Protein AF-0000000079958005 (afdb_homodimer)

Sequence (1456 aa):
MAKEQVVQSNMDVDYVISYSFAKTDKATAIAKFEKLVEALASVGLQTEVRNGGAGSVLLFLRVASDEHLFGEVYRSRVRDWIHGVRAAAPPKETREALEAEPLYEAERLRIIYQLITNPVSEGGAGITPKEGDWEEVAALFALHDKEYNKDWIKKWSTSYFLTAEDLDDLRNRFGEKIAFYFAFTQSYAMFLVFPAAFGLFSWFFLGHCSPIYGIVSAVWCTVFTEWWKHQEVDLGVRWGVRNVSRIETKRKDFKHEKTITDPVTGEEVGFFPASKRLQRQLWQIPFALAAATMLGALIATCFGIEVFISEVYDGPFKFFLVFLPTGILTVFMPILTGILTNFATRLTKYENYETHGAYETAITQKIFVLNFITSYLGIFLTAFVYVPFGQIIVPYLDIFSLTVRPFAEDEKQLHTHEAGFAINPDRLRKQVIYFTVTAQIVNLGMELIVPYLKRRGMAKYKKMQTERAAKNGGTPPSPAINDPPEDAAFLQRVREEAELGEYDVTSDLREMVLQFGYLSLFSVVWPPTAVSFLINDWFELRADAIKICVEMQRPTPWRADTIGPWLDSLSFLTWLGSLTTSALVYLFSNDGLGPNGHPSSIRAWALLLVVLVSEHAFFLLRFGIRTAISKLDSPGLQKERRERFLVRKQYFDENLSALKSVPRMAEAGGDITLAELEEDARRQSLGQSSAETKFWGRQKGWRETVAVGRGLIERAEVEHSPERKKELMAKEQVVQSNMDVDYVISYSFAKTDKATAIAKFEKLVEALASVGLQTEVRNGGAGSVLLFLRVASDEHLFGEVYRSRVRDWIHGVRAAAPPKETREALEAEPLYEAERLRIIYQLITNPVSEGGAGITPKEGDWEEVAALFALHDKEYNKDWIKKWSTSYFLTAEDLDDLRNRFGEKIAFYFAFTQSYAMFLVFPAAFGLFSWFFLGHCSPIYGIVSAVWCTVFTEWWKHQEVDLGVRWGVRNVSRIETKRKDFKHEKTITDPVTGEEVGFFPASKRLQRQLWQIPFALAAATMLGALIATCFGIEVFISEVYDGPFKFFLVFLPTGILTVFMPILTGILTNFATRLTKYENYETHGAYETAITQKIFVLNFITSYLGIFLTAFVYVPFGQIIVPYLDIFSLTVRPFAEDEKQLHTHEAGFAINPDRLRKQVIYFTVTAQIVNLGMELIVPYLKRRGMAKYKKMQTERAAKNGGTPPSPAINDPPEDAAFLQRVREEAELGEYDVTSDLREMVLQFGYLSLFSVVWPPTAVSFLINDWFELRADAIKICVEMQRPTPWRADTIGPWLDSLSFLTWLGSLTTSALVYLFSNDGLGPNGHPSSIRAWALLLVVLVSEHAFFLLRFGIRTAISKLDSPGLQKERRERFLVRKQYFDENLSALKSVPRMAEAGGDITLAELEEDARRQSLGQSSAETKFWGRQKGWRETVAVGRGLIERAEVEHSPERKKEL

InterPro domains:
  IPR007632 Anoctamin [PTHR12308] (105-659)
  IPR049452 Anoctamin, transmembrane domain [PF04547] (171-643)
  IPR049456 Anoctamin, alpha-beta plait domain, fungal-type [PF20877] (12-137)

Structure (mmCIF, N/CA/C/O backbone):
data_AF-0000000079958005-model_v1
#
loop_
_entity.id
_entity.type
_entity.pdbx_description
1 polymer 'DUF590-domain-containing protein'
#
loop_
_atom_site.group_PDB
_atom_site.id
_atom_site.type_symbol
_atom_site.label_atom_id
_atom_site.label_alt_id
_atom_site.label_comp_id
_atom_site.label_asym_id
_atom_site.label_entity_id
_atom_site.label_seq_id
_atom_site.pdbx_PDB_ins_code
_atom_site.Cartn_x
_atom_site.Cartn_y
_atom_site.Cartn_z
_atom_site.occupancy
_atom_site.B_iso_or_equiv
_atom_site.auth_seq_id
_atom_site.auth_comp_id
_atom_site.auth_asym_id
_atom_site.auth_atom_id
_atom_site.pdbx_PDB_model_num
ATOM 1 N N . MET A 1 1 ? 13.883 58.969 1.274 1 35.03 1 MET A N 1
ATOM 2 C CA . MET A 1 1 ? 14.133 57.75 0.5 1 35.03 1 MET A CA 1
ATOM 3 C C . MET A 1 1 ? 15.102 56.812 1.236 1 35.03 1 MET A C 1
ATOM 5 O O . MET A 1 1 ? 14.891 55.625 1.286 1 35.03 1 MET A O 1
ATOM 9 N N . ALA A 1 2 ? 16.156 57.406 1.731 1 47 2 ALA A N 1
ATOM 10 C CA . ALA A 1 2 ? 17.156 56.688 2.496 1 47 2 ALA A CA 1
ATOM 11 C C . ALA A 1 2 ? 16.594 56.188 3.826 1 47 2 ALA A C 1
ATOM 13 O O . ALA A 1 2 ? 16.922 55.094 4.277 1 47 2 ALA A O 1
ATOM 14 N N . LYS A 1 3 ? 15.898 57.031 4.438 1 45.91 3 LYS A N 1
ATOM 15 C CA . LYS A 1 3 ? 15.273 56.625 5.695 1 45.91 3 LYS A CA 1
ATOM 16 C C . LYS A 1 3 ? 14.281 55.469 5.48 1 45.91 3 LYS A C 1
ATOM 18 O O . LYS A 1 3 ? 14.195 54.562 6.301 1 45.91 3 LYS A O 1
ATOM 23 N N . GLU A 1 4 ? 13.453 55.625 4.484 1 50.38 4 GLU A N 1
ATOM 24 C CA . GLU A 1 4 ? 12.492 54.594 4.125 1 50.38 4 GLU A CA 1
ATOM 25 C C . GLU A 1 4 ? 13.195 53.281 3.723 1 50.38 4 GLU A C 1
ATOM 27 O O . GLU A 1 4 ? 12.695 52.188 3.998 1 50.38 4 GLU A O 1
ATOM 32 N N . GLN A 1 5 ? 14.336 53.438 3.096 1 53.03 5 GLN A N 1
ATOM 33 C CA . GLN A 1 5 ? 15.117 52.25 2.693 1 53.03 5 GLN A CA 1
ATOM 34 C C . GLN A 1 5 ? 15.688 51.531 3.908 1 53.03 5 GLN A C 1
ATOM 36 O O . GLN A 1 5 ? 15.781 50.312 3.916 1 53.03 5 GLN A O 1
ATOM 41 N N . VAL A 1 6 ? 16.062 52.312 4.848 1 52.59 6 VAL A N 1
ATOM 42 C CA . VAL A 1 6 ? 16.625 51.719 6.062 1 52.59 6 VAL A CA 1
ATOM 43 C C . VAL A 1 6 ? 15.555 50.938 6.801 1 52.59 6 VAL A C 1
ATOM 45 O O . VAL A 1 6 ? 15.836 49.875 7.352 1 52.59 6 VAL A O 1
ATOM 48 N N . VAL A 1 7 ? 14.352 51.469 6.762 1 55.53 7 VAL A N 1
ATOM 49 C CA . VAL A 1 7 ? 13.242 50.812 7.422 1 55.53 7 VAL A CA 1
ATOM 50 C C . VAL A 1 7 ? 12.938 49.5 6.699 1 55.53 7 VAL A C 1
ATOM 52 O O . VAL A 1 7 ? 12.523 48.5 7.328 1 55.53 7 VAL A O 1
ATOM 55 N N . GLN A 1 8 ? 13.438 49.406 5.469 1 66.81 8 GLN A N 1
ATOM 56 C CA . GLN A 1 8 ? 13.062 48.25 4.684 1 66.81 8 GLN A CA 1
ATOM 57 C C . GLN A 1 8 ? 14.141 47.188 4.742 1 66.81 8 GLN A C 1
ATOM 59 O O . GLN A 1 8 ? 13.867 46 4.531 1 66.81 8 GLN A O 1
ATOM 64 N N . SER A 1 9 ? 15.25 47.5 5.234 1 80.31 9 SER A N 1
ATOM 65 C CA . SER A 1 9 ? 16.344 46.531 5.266 1 80.31 9 SER A CA 1
ATOM 66 C C . SER A 1 9 ? 16.375 45.781 6.586 1 80.31 9 SER A C 1
ATOM 68 O O . SER A 1 9 ? 15.945 46.281 7.617 1 80.31 9 SER A O 1
ATOM 70 N N . ASN A 1 10 ? 16.641 44.5 6.688 1 89 10 ASN A N 1
ATOM 71 C CA . ASN A 1 10 ? 16.719 43.656 7.875 1 89 10 ASN A CA 1
ATOM 72 C C . ASN A 1 10 ? 18.078 43.75 8.555 1 89 10 ASN A C 1
ATOM 74 O O . ASN A 1 10 ? 18.422 42.906 9.391 1 89 10 ASN A O 1
ATOM 78 N N . MET A 1 11 ? 18.891 44.844 8.305 1 88.19 11 MET A N 1
ATOM 79 C CA . MET A 1 11 ? 20.172 45.125 8.93 1 88.19 11 MET A CA 1
ATOM 80 C C . MET A 1 11 ? 21.031 43.875 8.992 1 88.19 11 MET A C 1
ATOM 82 O O . MET A 1 11 ? 21.75 43.625 9.969 1 88.19 11 MET A O 1
ATOM 86 N N . ASP A 1 12 ? 20.812 42.844 8.109 1 88.56 12 ASP A N 1
ATOM 87 C CA . ASP A 1 12 ? 21.562 41.594 7.996 1 88.56 12 ASP A CA 1
ATOM 88 C C . ASP A 1 12 ? 21.312 40.688 9.211 1 88.56 12 ASP A C 1
ATOM 90 O O . ASP A 1 12 ? 22.219 39.969 9.633 1 88.56 12 ASP A O 1
ATOM 94 N N . VAL A 1 13 ? 20.141 40.906 9.805 1 94.06 13 VAL A N 1
ATOM 95 C CA . VAL A 1 13 ? 19.75 40.062 10.922 1 94.06 13 VAL A CA 1
ATOM 96 C C . VAL A 1 13 ? 19.188 38.719 10.383 1 94.06 13 VAL A C 1
ATOM 98 O O . VAL A 1 13 ? 18.359 38.719 9.477 1 94.06 13 VAL A O 1
ATOM 101 N N . ASP A 1 14 ? 19.703 37.625 10.938 1 94.06 14 ASP A N 1
ATOM 102 C CA . ASP A 1 14 ? 19.203 36.344 10.508 1 94.06 14 ASP A CA 1
ATOM 103 C C . ASP A 1 14 ? 18.031 35.875 11.359 1 94.06 14 ASP A C 1
ATOM 105 O O . ASP A 1 14 ? 16.984 35.469 10.836 1 94.06 14 ASP A O 1
ATOM 109 N N . TYR A 1 15 ? 18.234 35.906 12.625 1 96.75 15 TYR A N 1
ATOM 110 C CA . TYR A 1 15 ? 17.188 35.531 13.555 1 96.75 15 TYR A CA 1
ATOM 111 C C . TYR A 1 15 ? 17.109 36.469 14.734 1 96.75 15 TYR A C 1
ATOM 113 O O . TYR A 1 15 ? 18.078 37.188 15.023 1 96.75 15 TYR A O 1
ATOM 121 N N . VAL A 1 16 ? 15.984 36.531 15.367 1 97.12 16 VAL A N 1
ATOM 122 C CA . VAL A 1 16 ? 15.758 37.312 16.578 1 97.12 16 VAL A CA 1
ATOM 123 C C . VAL A 1 16 ? 15.18 36.438 17.672 1 97.12 16 VAL A C 1
ATOM 125 O O . VAL A 1 16 ? 14.312 35.594 17.406 1 97.12 16 VAL A O 1
ATOM 128 N N . ILE A 1 17 ? 15.719 36.531 18.828 1 97 17 ILE A N 1
ATOM 129 C CA . ILE A 1 17 ? 15.195 35.812 20 1 97 17 ILE A CA 1
ATOM 130 C C . ILE A 1 17 ? 14.547 36.812 20.953 1 97 17 ILE A C 1
ATOM 132 O O . ILE A 1 17 ? 15.148 37.844 21.312 1 97 17 ILE A O 1
ATOM 136 N N . SER A 1 18 ? 13.336 36.625 21.312 1 95.38 18 SER A N 1
ATOM 137 C CA . SER A 1 18 ? 12.672 37.375 22.359 1 95.38 18 SER A CA 1
ATOM 138 C C . SER A 1 18 ? 12.828 36.656 23.719 1 95.38 18 SER A C 1
ATOM 140 O O . SER A 1 18 ? 12.273 35.594 23.922 1 95.38 18 SER A O 1
ATOM 142 N N . TYR A 1 19 ? 13.656 37.188 24.531 1 95.69 19 TYR A N 1
ATOM 143 C CA . TYR A 1 19 ? 13.914 36.656 25.875 1 95.69 19 TYR A CA 1
ATOM 144 C C . TYR A 1 19 ? 13.055 37.375 26.906 1 95.69 19 TYR A C 1
ATOM 146 O O . TYR A 1 19 ? 13.258 38.531 27.203 1 95.69 19 TYR A O 1
ATOM 154 N N . SER A 1 20 ? 12.055 36.688 27.438 1 92.62 20 SER A N 1
ATOM 155 C CA . SER A 1 20 ? 11.125 37.25 28.406 1 92.62 20 SER A CA 1
ATOM 156 C C . SER A 1 20 ? 11.43 36.75 29.812 1 92.62 20 SER A C 1
ATOM 158 O O . SER A 1 20 ? 11.586 35.562 30.047 1 92.62 20 SER A O 1
ATOM 160 N N . PHE A 1 21 ? 11.516 37.625 30.797 1 90.19 21 PHE A N 1
ATOM 161 C CA . PHE A 1 21 ? 11.836 37.281 32.188 1 90.19 21 PHE A CA 1
ATOM 162 C C . PHE A 1 21 ? 10.797 37.875 33.125 1 90.19 21 PHE A C 1
ATOM 164 O O . PHE A 1 21 ? 11.125 38.219 34.281 1 90.19 21 PHE A O 1
ATOM 171 N N . ALA A 1 22 ? 9.609 38 32.688 1 80.5 22 ALA A N 1
ATOM 172 C CA . ALA A 1 22 ? 8.539 38.562 33.5 1 80.5 22 ALA A CA 1
ATOM 173 C C . ALA A 1 22 ? 8.242 37.688 34.719 1 80.5 22 ALA A C 1
ATOM 175 O O . ALA A 1 22 ? 7.832 38.156 35.75 1 80.5 22 ALA A O 1
ATOM 176 N N . LYS A 1 23 ? 8.406 36.375 34.562 1 81.88 23 LYS A N 1
ATOM 177 C CA . LYS A 1 23 ? 8.039 35.438 35.625 1 81.88 23 LYS A CA 1
ATOM 178 C C . LYS A 1 23 ? 9.273 34.875 36.344 1 81.88 23 LYS A C 1
ATOM 180 O O . LYS A 1 23 ? 9.164 33.969 37.156 1 81.88 23 LYS A O 1
ATOM 185 N N . THR A 1 24 ? 10.406 35.406 36 1 86.88 24 THR A N 1
ATOM 186 C CA . THR A 1 24 ? 11.656 34.875 36.531 1 86.88 24 THR A CA 1
ATOM 187 C C . THR A 1 24 ? 12.375 35.969 37.344 1 86.88 24 THR A C 1
ATOM 189 O O . THR A 1 24 ? 12.312 37.156 37 1 86.88 24 THR A O 1
ATOM 192 N N . ASP A 1 25 ? 13.031 35.531 38.406 1 88.06 25 ASP A N 1
ATOM 193 C CA . ASP A 1 25 ? 13.844 36.469 39.219 1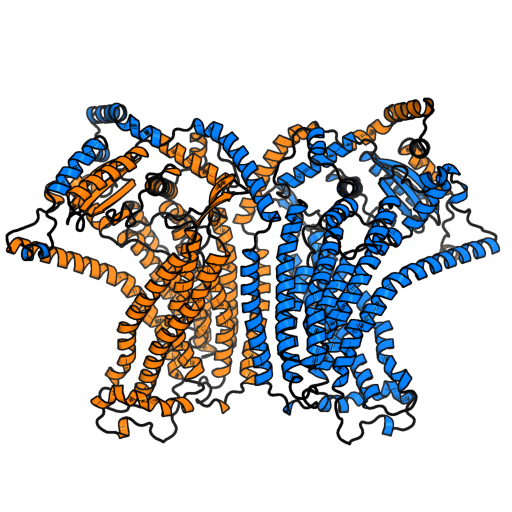 88.06 25 ASP A CA 1
ATOM 194 C C . ASP A 1 25 ? 14.977 37.062 38.375 1 88.06 25 ASP A C 1
ATOM 196 O O . ASP A 1 25 ? 15.531 36.375 37.5 1 88.06 25 ASP A O 1
ATOM 200 N N . LYS A 1 26 ? 15.258 38.312 38.656 1 88.69 26 LYS A N 1
ATOM 201 C CA . LYS A 1 26 ? 16.234 39.062 37.844 1 88.69 26 LYS A CA 1
ATOM 202 C C . LYS A 1 26 ? 17.594 38.375 37.875 1 88.69 26 LYS A C 1
ATOM 204 O O . LYS A 1 26 ? 18.25 38.281 36.812 1 88.69 26 LYS A O 1
ATOM 209 N N . ALA A 1 27 ? 17.953 37.875 38.969 1 90.31 27 ALA A N 1
ATOM 210 C CA . ALA A 1 27 ? 19.266 37.25 39.062 1 90.31 27 ALA A CA 1
ATOM 211 C C . ALA A 1 27 ? 19.312 35.969 38.219 1 90.31 27 ALA A C 1
ATOM 213 O O . ALA A 1 27 ? 20.297 35.719 37.5 1 90.31 27 ALA A O 1
ATOM 214 N N . THR A 1 28 ? 18.312 35.219 38.375 1 92.56 28 THR A N 1
ATOM 215 C CA . THR A 1 28 ? 18.25 34 37.562 1 92.56 28 THR A CA 1
ATOM 216 C C . THR A 1 28 ? 18.141 34.312 36.094 1 92.56 28 THR A C 1
ATOM 218 O O . THR A 1 28 ? 18.734 33.625 35.25 1 92.56 28 THR A O 1
ATOM 221 N N . ALA A 1 29 ? 17.344 35.312 35.75 1 93.56 29 ALA A N 1
ATOM 222 C CA . ALA A 1 29 ? 17.188 35.75 34.344 1 93.56 29 ALA A CA 1
ATOM 223 C C . ALA A 1 29 ? 18.531 36.156 33.75 1 93.56 29 ALA A C 1
ATOM 225 O O . ALA A 1 29 ? 18.812 35.875 32.594 1 93.56 29 ALA A O 1
ATOM 226 N N . ILE A 1 30 ? 19.359 36.844 34.562 1 93.75 30 ILE A N 1
ATOM 227 C CA . ILE A 1 30 ? 20.656 37.344 34.094 1 93.75 30 ILE A CA 1
ATOM 228 C C . ILE A 1 30 ? 21.594 36.156 33.875 1 93.75 30 ILE A C 1
ATOM 230 O O . ILE A 1 30 ? 22.312 36.094 32.844 1 93.75 30 ILE A O 1
ATOM 234 N N . ALA A 1 31 ? 21.547 35.25 34.75 1 93.62 31 ALA A N 1
ATOM 235 C CA . ALA A 1 31 ? 22.406 34.094 34.625 1 93.62 31 ALA A CA 1
ATOM 236 C C . ALA A 1 31 ? 22.047 33.25 33.375 1 93.62 31 ALA A C 1
ATOM 238 O O . ALA A 1 31 ? 22.922 32.812 32.656 1 93.62 31 ALA A O 1
ATOM 239 N N . LYS A 1 32 ? 20.812 33.031 33.188 1 93.75 32 LYS A N 1
ATOM 240 C CA . LYS A 1 32 ? 20.344 32.281 32.031 1 93.75 32 LYS A CA 1
ATOM 241 C C . LYS A 1 32 ? 20.609 33.031 30.734 1 93.75 32 LYS A C 1
ATOM 243 O O . LYS A 1 32 ? 20.891 32.406 29.703 1 93.75 32 LYS A O 1
ATOM 248 N N . PHE A 1 33 ? 20.484 34.312 30.797 1 95.31 33 PHE A N 1
ATOM 249 C CA . PHE A 1 33 ? 20.766 35.125 29.625 1 95.31 33 PHE A CA 1
ATOM 250 C C . PHE A 1 33 ? 22.234 35.031 29.234 1 95.31 33 PHE A C 1
ATOM 252 O O . PHE A 1 33 ? 22.562 34.938 28.047 1 95.31 33 PHE A O 1
ATOM 259 N N . GLU A 1 34 ? 23.062 35.062 30.203 1 94.19 34 GLU A N 1
ATOM 260 C CA . GLU A 1 34 ? 24.5 34.906 29.953 1 94.19 34 GLU A CA 1
ATOM 261 C C . GLU A 1 34 ? 24.797 33.562 29.312 1 94.19 34 GLU A C 1
ATOM 263 O O . GLU A 1 34 ? 25.578 33.469 28.359 1 94.19 34 GLU A O 1
ATOM 268 N N . LYS A 1 35 ? 24.172 32.594 29.828 1 94.44 35 LYS A N 1
ATOM 269 C CA . LYS A 1 35 ? 24.359 31.25 29.266 1 94.44 35 LYS A CA 1
ATOM 270 C C . LYS A 1 35 ? 23.844 31.188 27.828 1 94.44 35 LYS A C 1
ATOM 272 O O . LYS A 1 35 ? 24.422 30.5 26.984 1 94.44 35 LYS A O 1
ATOM 277 N N . LEU A 1 36 ? 22.734 31.844 27.562 1 95.56 36 LEU A N 1
ATOM 278 C CA . LEU A 1 36 ? 22.141 31.891 26.234 1 95.56 36 LEU A CA 1
ATOM 279 C C . LEU A 1 36 ? 23.094 32.531 25.219 1 95.56 36 LEU A C 1
ATOM 281 O O . LEU A 1 36 ? 23.344 31.953 24.156 1 95.56 36 LEU A O 1
ATOM 285 N N . VAL A 1 37 ? 23.656 33.625 25.594 1 94.69 37 VAL A N 1
ATOM 286 C CA . VAL A 1 37 ? 24.531 34.344 24.703 1 94.69 37 VAL A CA 1
ATOM 287 C C . VAL A 1 37 ? 25.844 33.594 24.5 1 94.69 37 VAL A C 1
ATOM 289 O O . VAL A 1 37 ? 26.375 33.531 23.391 1 94.69 37 VAL A O 1
ATOM 292 N N . GLU A 1 38 ? 26.266 32.938 25.5 1 92.12 38 GLU A N 1
ATOM 293 C CA . GLU A 1 38 ? 27.484 32.156 25.406 1 92.12 38 GLU A CA 1
ATOM 294 C C . GLU A 1 38 ? 27.266 30.938 24.484 1 92.12 38 GLU A C 1
ATOM 296 O O . GLU A 1 38 ? 28.141 30.609 23.672 1 92.12 38 GLU A O 1
ATOM 301 N N . ALA A 1 39 ? 26.188 30.297 24.641 1 93.12 39 ALA A N 1
ATOM 302 C CA . ALA A 1 39 ? 25.859 29.141 23.797 1 93.12 39 ALA A CA 1
ATOM 303 C C . ALA A 1 39 ? 25.781 29.531 22.328 1 93.12 39 ALA A C 1
ATOM 305 O O . ALA A 1 39 ? 26.234 28.797 21.453 1 93.12 39 ALA A O 1
ATOM 306 N N . LEU A 1 40 ? 25.219 30.688 22.047 1 94.25 40 LEU A N 1
ATOM 307 C CA . LEU A 1 40 ? 25.078 31.156 20.672 1 94.25 40 LEU A CA 1
ATOM 308 C C . LEU A 1 40 ? 26.422 31.562 20.094 1 94.25 40 LEU A C 1
ATOM 310 O O . LEU A 1 40 ? 26.688 31.328 18.906 1 94.25 40 LEU A O 1
ATOM 314 N N . ALA A 1 41 ? 27.234 32.094 20.891 1 89.81 41 ALA A N 1
ATOM 315 C CA . ALA A 1 41 ? 28.578 32.5 20.453 1 89.81 41 ALA A CA 1
ATOM 316 C C . ALA A 1 41 ? 29.438 31.266 20.141 1 89.81 41 ALA A C 1
ATOM 318 O O . ALA A 1 41 ? 30.266 31.297 19.25 1 89.81 41 ALA A O 1
ATOM 319 N N . SER A 1 42 ? 29.172 30.25 20.828 1 88.44 42 SER A N 1
ATOM 320 C CA . SER A 1 42 ? 29.953 29.031 20.672 1 88.44 42 SER A CA 1
ATOM 321 C C . SER A 1 42 ? 29.719 28.406 19.297 1 88.44 42 SER A C 1
ATOM 323 O O . SER A 1 42 ? 30.578 27.672 18.797 1 88.44 42 SER A O 1
ATOM 325 N N . VAL A 1 43 ? 28.641 28.719 18.703 1 89.56 43 VAL A N 1
ATOM 326 C CA . VAL A 1 43 ? 28.328 28.141 17.406 1 89.56 43 VAL A CA 1
ATOM 327 C C . VAL A 1 43 ? 28.609 29.156 16.297 1 89.56 43 VAL A C 1
ATOM 329 O O . VAL A 1 43 ? 28.141 28.984 15.172 1 89.56 43 VAL A O 1
ATOM 332 N N . GLY A 1 44 ? 29.219 30.219 16.562 1 87.12 44 GLY A N 1
ATOM 333 C CA . GLY A 1 44 ? 29.688 31.156 15.562 1 87.12 44 GLY A CA 1
ATOM 334 C C . GLY A 1 44 ? 28.656 32.219 15.203 1 87.12 44 GLY A C 1
ATOM 335 O O . GLY A 1 44 ? 28.641 32.719 14.07 1 87.12 44 GLY A O 1
ATOM 336 N N . LEU A 1 45 ? 27.797 32.562 16.125 1 91.94 45 LEU A N 1
ATOM 337 C CA . LEU A 1 45 ? 26.797 33.594 15.859 1 91.94 45 LEU A CA 1
ATOM 338 C C . LEU A 1 45 ? 27.141 34.875 16.609 1 91.94 45 LEU A C 1
ATOM 340 O O . LEU A 1 45 ? 27.562 34.844 17.766 1 91.94 45 LEU A O 1
ATOM 344 N N . GLN A 1 46 ? 27.031 35.906 15.867 1 90.88 46 GLN A N 1
ATOM 345 C CA . GLN A 1 46 ? 27.172 37.219 16.469 1 90.88 46 GLN A CA 1
ATOM 346 C C . GLN A 1 46 ? 25.844 37.688 17.078 1 90.88 46 GLN A C 1
ATOM 348 O O . GLN A 1 46 ? 24.781 37.469 16.484 1 90.88 46 GLN A O 1
ATOM 353 N N . THR A 1 47 ? 25.969 38.312 18.25 1 93.75 47 THR A N 1
ATOM 354 C CA . THR A 1 47 ? 24.734 38.688 18.953 1 93.75 47 THR A CA 1
ATOM 355 C C . THR A 1 47 ? 24.75 40.156 19.312 1 93.75 47 THR A C 1
ATOM 357 O O . THR A 1 47 ? 25.812 40.75 19.484 1 93.75 47 THR A O 1
ATOM 360 N N . GLU A 1 48 ? 23.594 40.75 19.266 1 93.75 48 GLU A N 1
ATOM 361 C CA . GLU A 1 48 ? 23.328 42.125 19.75 1 93.75 48 GLU A CA 1
ATOM 362 C C . GLU A 1 48 ? 22 42.188 20.5 1 93.75 48 GLU A C 1
ATOM 364 O O . GLU A 1 48 ? 21.016 41.562 20.094 1 93.75 48 GLU A O 1
ATOM 369 N N . VAL A 1 49 ? 22.062 42.875 21.656 1 94.94 49 VAL A N 1
ATOM 370 C CA . VAL A 1 49 ? 20.859 42.875 22.5 1 94.94 49 VAL A CA 1
ATOM 371 C C . VAL A 1 49 ? 20.281 44.281 22.531 1 94.94 49 VAL A C 1
ATOM 373 O O . VAL A 1 49 ? 21.016 45.281 22.531 1 94.94 49 VAL A O 1
ATOM 376 N N . ARG A 1 50 ? 19 44.406 22.422 1 93.69 50 ARG A N 1
ATOM 377 C CA . ARG A 1 50 ? 18.25 45.656 22.578 1 93.69 50 ARG A CA 1
ATOM 378 C C . ARG A 1 50 ? 17.047 45.469 23.5 1 93.69 50 ARG A C 1
ATOM 380 O O . ARG A 1 50 ? 16.688 44.312 23.828 1 93.69 50 ARG A O 1
ATOM 387 N N . ASN A 1 51 ? 16.516 46.562 23.953 1 90.62 51 ASN A N 1
ATOM 388 C CA . ASN A 1 51 ? 15.352 46.5 24.828 1 90.62 51 ASN A CA 1
ATOM 389 C C . ASN A 1 51 ? 14.086 46.125 24.062 1 90.62 51 ASN A C 1
ATOM 391 O O . ASN A 1 51 ? 13.75 46.719 23.047 1 90.62 51 ASN A O 1
ATOM 395 N N . GLY A 1 52 ? 13.383 45.031 24.516 1 88.69 52 GLY A N 1
ATOM 396 C CA . GLY A 1 52 ? 12.18 44.562 23.859 1 88.69 52 GLY A CA 1
ATOM 397 C C . GLY A 1 52 ? 10.906 45.094 24.484 1 88.69 52 GLY A C 1
ATOM 398 O O . GLY A 1 52 ? 9.82 44.938 23.906 1 88.69 52 GLY A O 1
ATOM 399 N N . GLY A 1 53 ? 10.953 45.688 25.562 1 77.81 53 GLY A N 1
ATOM 400 C CA . GLY A 1 53 ? 9.781 46.188 26.25 1 77.81 53 GLY A CA 1
ATOM 401 C C . GLY A 1 53 ? 9.164 45.188 27.219 1 77.81 53 GLY A C 1
ATOM 402 O O . GLY A 1 53 ? 9.375 44 27.094 1 77.81 53 GLY A O 1
ATOM 403 N N . ALA A 1 54 ? 8.273 45.594 28.125 1 73.44 54 ALA A N 1
ATOM 404 C CA . ALA A 1 54 ? 7.414 44.844 29.031 1 73.44 54 ALA A CA 1
ATOM 405 C C . ALA A 1 54 ? 8.164 43.656 29.656 1 73.44 54 ALA A C 1
ATOM 407 O O . ALA A 1 54 ? 7.688 42.531 29.625 1 73.44 54 ALA A O 1
ATOM 408 N N . GLY A 1 55 ? 9.445 43.844 30.094 1 81.06 55 GLY A N 1
ATOM 409 C CA . GLY A 1 55 ? 10.211 42.781 30.766 1 81.06 55 GLY A CA 1
ATOM 410 C C . GLY A 1 55 ? 10.836 41.781 29.812 1 81.06 55 GLY A C 1
ATOM 411 O O . GLY A 1 55 ? 10.922 40.594 30.125 1 81.06 55 GLY A O 1
ATOM 412 N N . SER A 1 56 ? 11.07 42.219 28.594 1 91.12 56 SER A N 1
ATOM 413 C CA . SER A 1 56 ? 11.719 41.344 27.609 1 91.12 56 SER A CA 1
ATOM 414 C C . SER A 1 56 ? 12.875 42.062 26.922 1 91.12 56 SER A C 1
ATOM 416 O O . SER A 1 56 ? 12.953 43.281 26.938 1 91.12 56 SER A O 1
ATOM 418 N N . VAL A 1 57 ? 13.828 41.281 26.5 1 94.12 57 VAL A N 1
ATOM 419 C CA . VAL A 1 57 ? 14.93 41.781 25.703 1 94.12 57 VAL A CA 1
ATOM 420 C C . VAL A 1 57 ? 14.961 41.062 24.359 1 94.12 57 VAL A C 1
ATOM 422 O O . VAL A 1 57 ? 14.562 39.906 24.266 1 94.12 57 VAL A O 1
ATOM 425 N N . LEU A 1 58 ? 15.32 41.844 23.312 1 95.75 58 LEU A N 1
ATOM 426 C CA . LEU A 1 58 ? 15.461 41.25 21.969 1 95.75 58 LEU A CA 1
ATOM 427 C C . LEU A 1 58 ? 16.922 40.969 21.656 1 95.75 58 LEU A C 1
ATOM 429 O O . LEU A 1 58 ? 17.781 41.875 21.797 1 95.75 58 LEU A O 1
ATOM 433 N N . LEU A 1 59 ? 17.172 39.781 21.391 1 96.5 59 LEU A N 1
ATOM 434 C CA . LEU A 1 59 ? 18.516 39.375 21 1 96.5 59 LEU A CA 1
ATOM 435 C C . LEU A 1 59 ? 18.609 39.125 19.5 1 96.5 59 LEU A C 1
ATOM 437 O O . LEU A 1 59 ? 17.906 38.281 18.953 1 96.5 59 LEU A O 1
ATOM 441 N N . PHE A 1 60 ? 19.406 39.938 18.797 1 96.12 60 PHE A N 1
ATOM 442 C CA . PHE A 1 60 ? 19.609 39.844 17.359 1 96.12 60 PHE A CA 1
ATOM 443 C C . PHE A 1 60 ? 20.781 38.906 17.031 1 96.12 60 PHE A C 1
ATOM 445 O O . PHE A 1 60 ? 21.828 38.969 17.672 1 96.12 60 PHE A O 1
ATOM 452 N N . LEU A 1 61 ? 20.547 38.031 16.016 1 95.81 61 LEU A N 1
ATOM 453 C CA . LEU A 1 61 ? 21.562 37.031 15.664 1 95.81 61 LEU A CA 1
ATOM 454 C C . LEU A 1 61 ? 21.984 37.188 14.203 1 95.81 61 LEU A C 1
ATOM 456 O O . LEU A 1 61 ? 21.141 37.469 13.336 1 95.81 61 LEU A O 1
ATOM 460 N N . ARG A 1 62 ? 23.203 37.094 13.945 1 92.62 62 ARG A N 1
ATOM 461 C CA . ARG A 1 62 ? 23.766 37.062 12.602 1 92.62 62 ARG A CA 1
ATOM 462 C C . ARG A 1 62 ? 24.953 36.094 12.523 1 92.62 62 ARG A C 1
ATOM 464 O O . ARG A 1 62 ? 25.688 35.938 13.5 1 92.62 62 ARG A O 1
ATOM 471 N N . VAL A 1 63 ? 25.078 35.438 11.391 1 90.75 63 VAL A N 1
ATOM 472 C CA . VAL A 1 63 ? 26.203 34.531 11.188 1 90.75 63 VAL A CA 1
ATOM 473 C C . VAL A 1 63 ? 27.5 35.344 11.102 1 90.75 63 VAL A C 1
ATOM 475 O O . VAL A 1 63 ? 27.562 36.344 10.391 1 90.75 63 VAL A O 1
ATOM 478 N N . ALA A 1 64 ? 28.484 34.906 11.797 1 81.31 64 ALA A N 1
ATOM 479 C CA . ALA A 1 64 ? 29.75 35.625 11.914 1 81.31 64 ALA A CA 1
ATOM 480 C C . ALA A 1 64 ? 30.578 35.5 10.633 1 81.31 64 ALA A C 1
ATOM 482 O O . ALA A 1 64 ? 31.203 36.469 10.195 1 81.31 64 ALA A O 1
ATOM 483 N N . SER A 1 65 ? 30.562 34.281 10.086 1 82.56 65 SER A N 1
ATOM 484 C CA . SER A 1 65 ? 31.391 34.031 8.906 1 82.56 65 SER A CA 1
ATOM 485 C C . SER A 1 65 ? 30.625 33.219 7.859 1 82.56 65 SER A C 1
ATOM 487 O O . SER A 1 65 ? 30.156 32.125 8.141 1 82.56 65 SER A O 1
ATOM 489 N N . ASP A 1 66 ? 30.656 33.75 6.715 1 82.25 66 ASP A N 1
ATOM 490 C CA . ASP A 1 66 ? 29.969 33.062 5.621 1 82.25 66 ASP A CA 1
ATOM 491 C C . ASP A 1 66 ? 30.703 31.781 5.246 1 82.25 66 ASP A C 1
ATOM 493 O O . ASP A 1 66 ? 30.078 30.812 4.828 1 82.25 66 ASP A O 1
ATOM 497 N N . GLU A 1 67 ? 31.969 31.828 5.438 1 78.56 67 GLU A N 1
ATOM 498 C CA . GLU A 1 67 ? 32.75 30.641 5.094 1 78.56 67 GLU A CA 1
ATOM 499 C C . GLU A 1 67 ? 32.375 29.453 5.98 1 78.56 67 GLU A C 1
ATOM 501 O O . GLU A 1 67 ? 32.281 28.328 5.5 1 78.56 67 GLU A O 1
ATOM 506 N N . HIS A 1 68 ? 32.219 29.828 7.191 1 81.5 68 HIS A N 1
ATOM 507 C CA . HIS A 1 68 ? 31.844 28.766 8.117 1 81.5 68 HIS A CA 1
ATOM 508 C C . HIS A 1 68 ? 30.422 28.266 7.852 1 81.5 68 HIS A C 1
ATOM 510 O O . HIS A 1 68 ? 30.125 27.078 8.016 1 81.5 68 HIS A O 1
ATOM 516 N N . LEU A 1 69 ? 29.656 29.156 7.43 1 86.62 69 LEU A N 1
ATOM 517 C CA . LEU A 1 69 ? 28.297 28.766 7.082 1 86.62 69 LEU A CA 1
ATOM 518 C C . LEU A 1 69 ? 28.281 27.859 5.855 1 86.62 69 LEU A C 1
ATOM 520 O O . LEU A 1 69 ? 27.531 26.891 5.801 1 86.62 69 LEU A O 1
ATOM 524 N N . PHE A 1 70 ? 29.109 28.141 4.961 1 84.25 70 PHE A N 1
ATOM 525 C CA . PHE A 1 70 ? 29.203 27.328 3.758 1 84.25 70 PHE A CA 1
ATOM 526 C C . PHE A 1 70 ? 29.672 25.922 4.094 1 84.25 70 PHE A C 1
ATOM 528 O O . PHE A 1 70 ? 29.25 24.953 3.465 1 84.25 70 PHE A O 1
ATOM 535 N N . GLY A 1 71 ? 30.516 25.875 5.078 1 81.62 71 GLY A N 1
ATOM 536 C CA . GLY A 1 71 ? 30.938 24.562 5.543 1 81.62 71 GLY A CA 1
ATOM 537 C C . GLY A 1 71 ? 29.797 23.734 6.121 1 81.62 71 GLY A C 1
ATOM 538 O O . GLY A 1 71 ? 29.688 22.531 5.867 1 81.62 71 GLY A O 1
ATOM 539 N N . GLU A 1 72 ? 29.016 24.453 6.844 1 84.5 72 GLU A N 1
ATOM 540 C CA . GLU A 1 72 ? 27.875 23.766 7.434 1 84.5 72 GLU A CA 1
ATOM 541 C C . GLU A 1 72 ? 26.875 23.359 6.367 1 84.5 72 GLU A C 1
ATOM 543 O O . GLU A 1 72 ? 26.219 22.312 6.488 1 84.5 72 GLU A O 1
ATOM 548 N N . VAL A 1 73 ? 26.703 24.125 5.434 1 86.81 73 VAL A N 1
ATOM 549 C CA . VAL A 1 73 ? 25.797 23.812 4.324 1 86.81 73 VAL A CA 1
ATOM 550 C C . VAL A 1 73 ? 26.312 22.594 3.566 1 86.81 73 VAL A C 1
ATOM 552 O O . VAL A 1 73 ? 25.547 21.719 3.197 1 86.81 73 VAL A O 1
ATOM 555 N N . TYR A 1 74 ? 27.578 22.625 3.357 1 82 74 TYR A N 1
ATOM 556 C CA . TYR A 1 74 ? 28.188 21.5 2.658 1 82 74 TYR A CA 1
ATOM 557 C C . TYR A 1 74 ? 28 20.203 3.443 1 82 74 TYR A C 1
ATOM 559 O O . TYR A 1 74 ? 27.672 19.156 2.865 1 82 74 TYR A O 1
ATOM 567 N N . ARG A 1 75 ? 28.141 20.297 4.699 1 80.81 75 ARG A N 1
ATOM 568 C CA . ARG A 1 75 ? 27.953 19.125 5.547 1 80.81 75 ARG A CA 1
ATOM 569 C C . ARG A 1 75 ? 26.516 18.625 5.48 1 80.81 75 ARG A C 1
ATOM 571 O O . ARG A 1 75 ? 26.266 17.422 5.48 1 80.81 75 ARG A O 1
ATOM 578 N N . SER A 1 76 ? 25.672 19.547 5.461 1 82.88 76 SER A N 1
ATOM 579 C CA . SER A 1 76 ? 24.266 19.188 5.387 1 82.88 76 SER A CA 1
ATOM 580 C C . SER A 1 76 ? 23.938 18.531 4.047 1 82.88 76 SER A C 1
ATOM 582 O O . SER A 1 76 ? 23.156 17.578 3.994 1 82.88 76 SER A O 1
ATOM 584 N N . ARG A 1 77 ? 24.5 18.969 3.008 1 82.19 77 ARG A N 1
ATOM 585 C CA . ARG A 1 77 ? 24.25 18.406 1.68 1 82.19 77 ARG A CA 1
ATOM 586 C C . ARG A 1 77 ? 24.859 17.031 1.538 1 82.19 77 ARG A C 1
ATOM 588 O O . ARG A 1 77 ? 24.312 16.156 0.856 1 82.19 77 ARG A O 1
ATOM 595 N N . VAL A 1 78 ? 25.953 16.828 2.158 1 77.56 78 VAL A N 1
ATOM 596 C CA . VAL A 1 78 ? 26.578 15.516 2.15 1 77.56 78 VAL A CA 1
ATOM 597 C C . VAL A 1 78 ? 25.719 14.523 2.938 1 77.56 78 VAL A C 1
ATOM 599 O O . VAL A 1 78 ? 25.578 13.367 2.541 1 77.56 78 VAL A O 1
ATOM 602 N N . ARG A 1 79 ? 25.203 15.062 4.012 1 76.75 79 ARG A N 1
ATOM 603 C CA . ARG A 1 79 ? 24.312 14.227 4.801 1 76.75 79 ARG A CA 1
ATOM 604 C C . ARG A 1 79 ? 23.078 13.828 3.994 1 76.75 79 ARG A C 1
ATOM 606 O O . ARG A 1 79 ? 22.609 12.695 4.09 1 76.75 79 ARG A O 1
ATOM 613 N N . ASP A 1 80 ? 22.562 14.695 3.277 1 80.31 80 ASP A N 1
ATOM 614 C CA . ASP A 1 80 ? 21.406 14.43 2.426 1 80.31 80 ASP A CA 1
ATOM 615 C C . ASP A 1 80 ? 21.734 13.367 1.373 1 80.31 80 ASP A C 1
ATOM 617 O O . ASP A 1 80 ? 20.891 12.523 1.054 1 80.31 80 ASP A O 1
ATOM 621 N N . TRP A 1 81 ? 22.906 13.461 0.873 1 74.81 81 TRP A N 1
ATOM 622 C CA . TRP A 1 81 ? 23.328 12.516 -0.149 1 74.81 81 TRP A CA 1
ATOM 623 C C . TRP A 1 81 ? 23.469 11.109 0.435 1 74.81 81 TRP A C 1
ATOM 625 O O . TRP A 1 81 ? 23.031 10.133 -0.178 1 74.81 81 TRP A O 1
ATOM 635 N N . ILE A 1 82 ? 23.953 11.094 1.59 1 70.12 82 ILE A N 1
ATOM 636 C CA . ILE A 1 82 ? 24.188 9.805 2.232 1 70.12 82 ILE A CA 1
ATOM 637 C C . ILE A 1 82 ? 22.859 9.133 2.555 1 70.12 82 ILE A C 1
ATOM 639 O O . ILE A 1 82 ? 22.734 7.91 2.49 1 70.12 82 ILE A O 1
ATOM 643 N N . HIS A 1 83 ? 21.922 9.961 2.809 1 71.88 83 HIS A N 1
ATOM 644 C CA . HIS A 1 83 ? 20.609 9.406 3.168 1 71.88 83 HIS A CA 1
ATOM 645 C C . HIS A 1 83 ? 19.734 9.234 1.938 1 71.88 83 HIS A C 1
ATOM 647 O O . HIS A 1 83 ? 18.547 8.898 2.059 1 71.88 83 HIS A O 1
ATOM 653 N N . GLY A 1 84 ? 20.188 9.461 0.771 1 69.56 84 GLY A N 1
ATOM 654 C CA . GLY A 1 84 ? 19.5 9.164 -0.475 1 69.56 84 GLY A CA 1
ATOM 655 C C . GLY A 1 84 ? 18.531 10.25 -0.891 1 69.56 84 GLY A C 1
ATOM 656 O O . GLY A 1 84 ? 17.625 10.008 -1.703 1 69.56 84 GLY A O 1
ATOM 657 N N . VAL A 1 85 ? 18.625 11.391 -0.26 1 75.69 85 VAL A N 1
ATOM 658 C CA . VAL A 1 85 ? 17.75 12.5 -0.638 1 75.69 85 VAL A CA 1
ATOM 659 C C . VAL A 1 85 ? 18.266 13.141 -1.928 1 75.69 85 VAL A C 1
ATOM 661 O O . VAL A 1 85 ? 17.469 13.516 -2.795 1 75.69 85 VAL A O 1
ATOM 664 N N . ARG A 1 86 ? 19.656 13.125 -1.959 1 73.62 86 ARG A N 1
ATOM 665 C CA . ARG A 1 86 ? 20.281 13.648 -3.168 1 73.62 86 ARG A CA 1
ATOM 666 C C . ARG A 1 86 ? 20.875 12.516 -4.004 1 73.62 86 ARG A C 1
ATOM 668 O O . ARG A 1 86 ? 21.438 11.57 -3.463 1 73.62 86 ARG A O 1
ATOM 675 N N . ALA A 1 87 ? 20.656 12.602 -5.27 1 67 87 ALA A N 1
ATOM 676 C CA . ALA A 1 87 ? 21.094 11.539 -6.164 1 67 87 ALA A CA 1
ATOM 677 C C . ALA A 1 87 ? 22.609 11.602 -6.383 1 67 87 ALA A C 1
ATOM 679 O O . ALA A 1 87 ? 23.281 10.57 -6.461 1 67 87 ALA A O 1
ATOM 680 N N . ALA A 1 88 ? 23.141 12.875 -6.422 1 66.19 88 ALA A N 1
ATOM 681 C CA . ALA A 1 88 ? 24.547 13.023 -6.75 1 66.19 88 ALA A CA 1
ATOM 682 C C . ALA A 1 88 ? 25.344 13.555 -5.555 1 66.19 88 ALA A C 1
ATOM 684 O O . ALA A 1 88 ? 24.828 14.359 -4.773 1 66.19 88 ALA A O 1
ATOM 685 N N . ALA A 1 89 ? 26.531 12.969 -5.371 1 69.25 89 ALA A N 1
ATOM 686 C CA . ALA A 1 89 ? 27.422 13.484 -4.34 1 69.25 89 ALA A CA 1
ATOM 687 C C . ALA A 1 89 ? 27.859 14.922 -4.652 1 69.25 89 ALA A C 1
ATOM 689 O O . ALA A 1 89 ? 28.156 15.242 -5.805 1 69.25 89 ALA A O 1
ATOM 690 N N . PRO A 1 90 ? 27.734 15.773 -3.676 1 73.31 90 PRO A N 1
ATOM 691 C CA . PRO A 1 90 ? 28.234 17.125 -3.906 1 73.31 90 PRO A CA 1
ATOM 692 C C . PRO A 1 90 ? 29.719 17.156 -4.25 1 73.31 90 PRO A C 1
ATOM 694 O O . PRO A 1 90 ? 30.484 16.297 -3.811 1 73.31 90 PRO A O 1
ATOM 697 N N . PRO A 1 91 ? 30.047 18.094 -5.117 1 71.75 91 PRO A N 1
ATOM 698 C CA . PRO A 1 91 ? 31.469 18.234 -5.418 1 71.75 91 PRO A CA 1
ATOM 699 C C . PRO A 1 91 ? 32.312 18.422 -4.168 1 71.75 91 PRO A C 1
ATOM 701 O O . PRO A 1 91 ? 31.859 18.984 -3.176 1 71.75 91 PRO A O 1
ATOM 704 N N . LYS A 1 92 ? 33.531 17.953 -4.188 1 71 92 LYS A N 1
ATOM 705 C CA . LYS A 1 92 ? 34.438 17.938 -3.033 1 71 92 LYS A CA 1
ATOM 706 C C . LYS A 1 92 ? 34.812 19.359 -2.623 1 71 92 LYS A C 1
ATOM 708 O O . LYS A 1 92 ? 35 19.641 -1.437 1 71 92 LYS A O 1
ATOM 713 N N . GLU A 1 93 ? 34.781 20.203 -3.631 1 70.31 93 GLU A N 1
ATOM 714 C CA . GLU A 1 93 ? 35.094 21.578 -3.309 1 70.31 93 GLU A CA 1
ATOM 715 C C . GLU A 1 93 ? 33.844 22.375 -2.918 1 70.31 93 GLU A C 1
ATOM 717 O O . GLU A 1 93 ? 32.906 22.484 -3.711 1 70.31 93 GLU A O 1
ATOM 722 N N . THR A 1 94 ? 33.875 22.859 -1.697 1 70.5 94 THR A N 1
ATOM 723 C CA . THR A 1 94 ? 32.719 23.531 -1.1 1 70.5 94 THR A CA 1
ATOM 724 C C . THR A 1 94 ? 32.219 24.656 -1.993 1 70.5 94 THR A C 1
ATOM 726 O O . THR A 1 94 ? 31.031 24.781 -2.227 1 70.5 94 THR A O 1
ATOM 729 N N . ARG A 1 95 ? 33.156 25.453 -2.43 1 74.94 95 ARG A N 1
ATOM 730 C CA . ARG A 1 95 ? 32.75 26.609 -3.229 1 74.94 95 ARG A CA 1
ATOM 731 C C . ARG A 1 95 ? 32.125 26.172 -4.555 1 74.94 95 ARG A C 1
ATOM 733 O O . ARG A 1 95 ? 31.172 26.781 -5.02 1 74.94 95 ARG A O 1
ATOM 740 N N . GLU A 1 96 ? 32.656 25.156 -5.055 1 76.06 96 GLU A N 1
ATOM 741 C CA . GLU A 1 96 ? 32.125 24.641 -6.309 1 76.06 96 GLU A CA 1
ATOM 742 C C . GLU A 1 96 ? 30.75 24.031 -6.105 1 76.06 96 GLU A C 1
ATOM 744 O O . GLU A 1 96 ? 29.875 24.156 -6.969 1 76.06 96 GLU A O 1
ATOM 749 N N . ALA A 1 97 ? 30.625 23.5 -4.961 1 74.62 97 ALA A N 1
ATOM 750 C CA . ALA A 1 97 ? 29.328 22.906 -4.641 1 74.62 97 ALA A CA 1
ATOM 751 C C . ALA A 1 97 ? 28.25 23.969 -4.523 1 74.62 97 ALA A C 1
ATOM 753 O O . ALA A 1 97 ? 27.109 23.766 -4.969 1 74.62 97 ALA A O 1
ATOM 754 N N . LEU A 1 98 ? 28.609 25.078 -3.969 1 77.19 98 LEU A N 1
ATOM 755 C CA . LEU A 1 98 ? 27.641 26.156 -3.752 1 77.19 98 LEU A CA 1
ATOM 756 C C . LEU A 1 98 ? 27.391 26.922 -5.047 1 77.19 98 LEU A C 1
ATOM 758 O O . LEU A 1 98 ? 26.328 27.547 -5.203 1 77.19 98 LEU A O 1
ATOM 762 N N . GLU A 1 99 ? 28.406 26.906 -5.879 1 73.94 99 GLU A N 1
ATOM 763 C CA . GLU A 1 99 ? 28.203 27.531 -7.188 1 73.94 99 GLU A CA 1
ATOM 764 C C . GLU A 1 99 ? 27.281 26.672 -8.062 1 73.94 99 GLU A C 1
ATOM 766 O O . GLU A 1 99 ? 26.469 27.203 -8.812 1 73.94 99 GLU A O 1
ATOM 771 N N . ALA A 1 100 ? 27.469 25.422 -7.941 1 72.06 100 ALA A N 1
ATOM 772 C CA . ALA A 1 100 ? 26.656 24.484 -8.734 1 72.06 100 ALA A CA 1
ATOM 773 C C . ALA A 1 100 ? 25.203 24.516 -8.289 1 72.06 100 ALA A C 1
ATOM 775 O O . ALA A 1 100 ? 24.281 24.5 -9.125 1 72.06 100 ALA A O 1
ATOM 776 N N . GLU A 1 101 ? 24.984 24.609 -7.008 1 78.19 101 GLU A N 1
ATOM 777 C CA . GLU A 1 101 ? 23.641 24.75 -6.426 1 78.19 101 GLU A CA 1
ATOM 778 C C . GLU A 1 101 ? 23.594 25.922 -5.453 1 78.19 101 GLU A C 1
ATOM 780 O O . GLU A 1 101 ? 23.984 25.797 -4.293 1 78.19 101 GLU A O 1
ATOM 785 N N . PRO A 1 102 ? 23 26.953 -6.016 1 81.38 102 PRO A N 1
ATOM 786 C CA . PRO A 1 102 ? 23 28.156 -5.184 1 81.38 102 PRO A CA 1
ATOM 787 C C . PRO A 1 102 ? 22.234 27.984 -3.879 1 81.38 102 PRO A C 1
ATOM 789 O O . PRO A 1 102 ? 21.25 27.234 -3.836 1 81.38 102 PRO A O 1
ATOM 792 N N . LEU A 1 103 ? 22.781 28.562 -2.857 1 86.75 103 LEU A N 1
ATOM 793 C CA . LEU A 1 103 ? 22.156 28.547 -1.536 1 86.75 103 LEU A CA 1
ATOM 794 C C . LEU A 1 103 ? 20.922 29.438 -1.504 1 86.75 103 LEU A C 1
ATOM 796 O O . LEU A 1 103 ? 21.031 30.656 -1.704 1 86.75 103 LEU A O 1
ATOM 800 N N . TYR A 1 104 ? 19.828 28.828 -1.315 1 88.88 104 TYR A N 1
ATOM 801 C CA . TYR A 1 104 ? 18.578 29.578 -1.231 1 88.88 104 TYR A CA 1
ATOM 802 C C . TYR A 1 104 ? 18.344 30.094 0.183 1 88.88 104 TYR A C 1
ATOM 804 O O . TYR A 1 104 ? 18.922 29.594 1.142 1 88.88 104 TYR A O 1
ATOM 812 N N . GLU A 1 105 ? 17.531 31.078 0.268 1 91.62 105 GLU A N 1
ATOM 813 C CA . GLU A 1 105 ? 17.281 31.734 1.544 1 91.62 105 GLU A CA 1
ATOM 814 C C . GLU A 1 105 ? 16.656 30.766 2.553 1 91.62 105 GLU A C 1
ATOM 816 O O . GLU A 1 105 ? 17.031 30.781 3.73 1 91.62 105 GLU A O 1
ATOM 821 N N . ALA A 1 106 ? 15.789 29.984 2.068 1 93.31 106 ALA A N 1
ATOM 822 C CA . ALA A 1 106 ? 15.141 29.016 2.955 1 93.31 106 ALA A CA 1
ATOM 823 C C . ALA A 1 106 ? 16.156 28.031 3.531 1 93.31 106 ALA A C 1
ATOM 825 O O . ALA A 1 106 ? 16.094 27.672 4.711 1 93.31 106 ALA A O 1
ATOM 826 N N . GLU A 1 107 ? 17.047 27.562 2.734 1 91.94 107 GLU A N 1
ATOM 827 C CA . GLU A 1 107 ? 18.078 26.641 3.184 1 91.94 107 GLU A CA 1
ATOM 828 C C . GLU A 1 107 ? 19.016 27.297 4.191 1 91.94 107 GLU A C 1
ATOM 830 O O . GLU A 1 107 ? 19.406 26.672 5.18 1 91.94 107 GLU A O 1
ATOM 835 N N . ARG A 1 108 ? 19.344 28.516 3.893 1 92.56 108 ARG A N 1
ATOM 836 C CA . ARG A 1 108 ? 20.203 29.266 4.801 1 92.56 108 ARG A CA 1
ATOM 837 C C . ARG A 1 108 ? 19.547 29.422 6.168 1 92.56 108 ARG A C 1
ATOM 839 O O . ARG A 1 108 ? 20.172 29.125 7.195 1 92.56 108 ARG A O 1
ATOM 846 N N . LEU A 1 109 ? 18.359 29.875 6.188 1 94.38 109 LEU A N 1
ATOM 847 C CA . LEU A 1 109 ? 17.656 30.125 7.438 1 94.38 109 LEU A CA 1
ATOM 848 C C . LEU A 1 109 ? 17.438 28.812 8.188 1 94.38 109 LEU A C 1
ATOM 850 O O . LEU A 1 109 ? 17.484 28.781 9.422 1 94.38 109 LEU A O 1
ATOM 854 N N . ARG A 1 110 ? 17.172 27.781 7.492 1 93.38 110 ARG A N 1
ATOM 855 C CA . ARG A 1 110 ? 16.953 26.484 8.125 1 93.38 110 ARG A CA 1
ATOM 856 C C . ARG A 1 110 ? 18.219 26 8.828 1 93.38 110 ARG A C 1
ATOM 858 O O . ARG A 1 110 ? 18.156 25.516 9.961 1 93.38 110 ARG A O 1
ATOM 865 N N . ILE A 1 111 ? 19.328 26.109 8.188 1 91.56 111 ILE A N 1
ATOM 866 C CA . ILE A 1 111 ? 20.594 25.656 8.75 1 91.56 111 ILE A CA 1
ATOM 867 C C . ILE A 1 111 ? 20.906 26.469 10 1 91.56 111 ILE A C 1
ATOM 869 O O . ILE A 1 111 ? 21.375 25.922 11.008 1 91.56 111 ILE A O 1
ATOM 873 N N . ILE A 1 112 ? 20.688 27.75 9.898 1 93.75 112 ILE A N 1
ATOM 874 C CA . ILE A 1 112 ? 20.969 28.609 11.047 1 93.75 112 ILE A CA 1
ATOM 875 C C . ILE A 1 112 ? 20.031 28.25 12.195 1 93.75 112 ILE A C 1
ATOM 877 O O . ILE A 1 112 ? 20.453 28.203 13.359 1 93.75 112 ILE A O 1
ATOM 881 N N . TYR A 1 113 ? 18.797 28.031 11.875 1 93.81 113 TYR A N 1
ATOM 882 C CA . TYR A 1 113 ? 17.844 27.609 12.898 1 93.81 113 TYR A CA 1
ATOM 883 C C . TYR A 1 113 ? 18.297 26.328 13.57 1 93.81 113 TYR A C 1
ATOM 885 O O . TYR A 1 113 ? 18.203 26.188 14.789 1 93.81 113 TYR A O 1
ATOM 893 N N . GLN A 1 114 ? 18.766 25.406 12.781 1 90 114 GLN A N 1
ATOM 894 C CA . GLN A 1 114 ? 19.234 24.125 13.305 1 90 114 GLN A CA 1
ATOM 895 C C . GLN A 1 114 ? 20.484 24.312 14.164 1 90 114 GLN A C 1
ATOM 897 O O . GLN A 1 114 ? 20.672 23.594 15.148 1 90 114 GLN A O 1
ATOM 902 N N . LEU A 1 115 ? 21.297 25.234 13.789 1 90.5 115 LEU A N 1
ATOM 903 C CA . LEU A 1 115 ? 22.484 25.547 14.578 1 90.5 115 LEU A CA 1
ATOM 904 C C . LEU A 1 115 ? 22.094 26.062 15.961 1 90.5 115 LEU A C 1
ATOM 906 O O . LEU A 1 115 ? 22.781 25.797 16.953 1 90.5 115 LEU A O 1
ATOM 910 N N . ILE A 1 116 ? 21.031 26.734 15.969 1 93.62 116 ILE A N 1
ATOM 911 C CA . ILE A 1 116 ? 20.562 27.328 17.219 1 93.62 116 ILE A CA 1
ATOM 912 C C . ILE A 1 116 ? 19.875 26.266 18.078 1 93.62 116 ILE A C 1
ATOM 914 O O . ILE A 1 116 ? 20.125 26.172 19.281 1 93.62 116 ILE A O 1
ATOM 918 N N . THR A 1 117 ? 19.125 25.359 17.484 1 90.31 117 THR A N 1
ATOM 919 C CA . THR A 1 117 ? 18.203 24.531 18.25 1 90.31 117 THR A CA 1
ATOM 920 C C . THR A 1 117 ? 18.766 23.125 18.406 1 90.31 117 THR A C 1
ATOM 922 O O . THR A 1 117 ? 18.422 22.422 19.375 1 90.31 117 THR A O 1
ATOM 925 N N . ASN A 1 118 ? 19.562 22.609 17.531 1 86.38 118 ASN A N 1
ATOM 926 C CA . ASN A 1 118 ? 20.094 21.25 17.641 1 86.38 118 ASN A CA 1
ATOM 927 C C . ASN A 1 118 ? 20.891 21.062 18.922 1 86.38 118 ASN A C 1
ATOM 929 O O . ASN A 1 118 ? 21.484 22.016 19.438 1 86.38 118 ASN A O 1
ATOM 933 N N . PRO A 1 119 ? 20.922 19.891 19.422 1 83.38 119 PRO A N 1
ATOM 934 C CA . PRO A 1 119 ? 21.688 19.625 20.641 1 83.38 119 PRO A CA 1
ATOM 935 C C . PRO A 1 119 ? 23.188 19.875 20.469 1 83.38 119 PRO A C 1
ATOM 937 O O . PRO A 1 119 ? 23.688 19.859 19.344 1 83.38 119 PRO A O 1
ATOM 940 N N . VAL A 1 120 ? 23.781 20.031 21.531 1 84 120 VAL A N 1
ATOM 941 C CA . VAL A 1 120 ? 25.219 20.344 21.547 1 84 120 VAL A CA 1
ATOM 942 C C . VAL A 1 120 ? 26 19.156 20.984 1 84 120 VAL A C 1
ATOM 944 O O . VAL A 1 120 ? 27.031 19.344 20.328 1 84 120 VAL A O 1
ATOM 947 N N . SER A 1 121 ? 25.422 17.969 21.172 1 74.56 121 SER A N 1
ATOM 948 C CA . SER A 1 121 ? 26.094 16.766 20.703 1 74.56 121 SER A CA 1
ATOM 949 C C . SER A 1 121 ? 26.156 16.719 19.172 1 74.56 121 SER A C 1
ATOM 951 O O . SER A 1 121 ? 27.062 16.109 18.609 1 74.56 121 SER A O 1
ATOM 953 N N . GLU A 1 122 ? 25.312 17.469 18.531 1 75.38 122 GLU A N 1
ATOM 954 C CA . GLU A 1 122 ? 25.266 17.484 17.078 1 75.38 122 GLU A CA 1
ATOM 955 C C . GLU A 1 122 ? 25.875 18.781 16.531 1 75.38 122 GLU A C 1
ATOM 957 O O . GLU A 1 122 ? 25.734 19.062 15.336 1 75.38 122 GLU A O 1
ATOM 962 N N . GLY A 1 123 ? 26.406 19.547 17.391 1 77 123 GLY A N 1
ATOM 963 C CA . GLY A 1 123 ? 27.078 20.75 16.953 1 77 123 GLY A CA 1
ATOM 964 C C . GLY A 1 123 ? 26.219 21.984 17.047 1 77 123 GLY A C 1
ATOM 965 O O . GLY A 1 123 ? 26.578 23.047 16.5 1 77 123 GLY A O 1
ATOM 966 N N . GLY A 1 124 ? 25.109 21.922 17.609 1 87.19 124 GLY A N 1
ATOM 967 C CA . GLY A 1 124 ? 24.25 23.078 17.766 1 87.19 124 GLY A CA 1
ATOM 968 C C . GLY A 1 124 ? 24.359 23.719 19.125 1 87.19 124 GLY A C 1
ATOM 969 O O . GLY A 1 124 ? 25.188 23.312 19.953 1 87.19 124 GLY A O 1
ATOM 970 N N . ALA A 1 125 ? 23.625 24.812 19.328 1 90.88 125 ALA A N 1
ATOM 971 C CA . ALA A 1 125 ? 23.656 25.562 20.594 1 90.88 125 ALA A CA 1
ATOM 972 C C . ALA A 1 125 ? 22.734 24.938 21.625 1 90.88 125 ALA A C 1
ATOM 974 O O . ALA A 1 125 ? 22.844 25.219 22.828 1 90.88 125 ALA A O 1
ATOM 975 N N . GLY A 1 126 ? 21.766 24.094 21.203 1 88.62 126 GLY A N 1
ATOM 976 C CA . GLY A 1 126 ? 20.891 23.375 22.125 1 88.62 126 GLY A CA 1
ATOM 977 C C . GLY A 1 126 ? 19.781 24.25 22.688 1 88.62 126 GLY A C 1
ATOM 978 O O . GLY A 1 126 ? 19.266 23.953 23.781 1 88.62 126 GLY A O 1
ATOM 979 N N . ILE A 1 127 ? 19.453 25.344 22.062 1 92.38 127 ILE A N 1
ATOM 980 C CA . ILE A 1 127 ? 18.422 26.25 22.562 1 92.38 127 ILE A CA 1
ATOM 981 C C . ILE A 1 127 ? 17.047 25.719 22.156 1 92.38 127 ILE A C 1
ATOM 983 O O . ILE A 1 127 ? 16.766 25.547 20.969 1 92.38 127 ILE A O 1
ATOM 987 N N . THR A 1 128 ? 16.234 25.406 23.094 1 87.75 128 THR A N 1
ATOM 988 C CA . THR A 1 128 ? 14.867 24.953 22.844 1 87.75 128 THR A CA 1
ATOM 989 C C . THR A 1 128 ? 13.859 26 23.328 1 87.75 128 THR A C 1
ATOM 991 O O . THR A 1 128 ? 13.555 26.047 24.531 1 87.75 128 THR A O 1
ATOM 994 N N . PRO A 1 129 ? 13.258 26.656 22.438 1 89 129 PRO A N 1
ATOM 995 C CA . PRO A 1 129 ? 12.344 27.719 22.859 1 89 129 PRO A CA 1
ATOM 996 C C . PRO A 1 129 ? 11.172 27.203 23.688 1 89 129 PRO A C 1
ATOM 998 O O . PRO A 1 129 ? 10.555 26.203 23.328 1 89 129 PRO A O 1
ATOM 1001 N N . LYS A 1 130 ? 10.852 27.797 24.812 1 85 130 LYS A N 1
ATOM 1002 C CA . LYS A 1 130 ? 9.695 27.625 25.672 1 85 130 LYS A CA 1
ATOM 1003 C C . LYS A 1 130 ? 9.758 26.281 26.406 1 85 130 LYS A C 1
ATOM 1005 O O . LYS A 1 130 ? 8.758 25.828 26.969 1 85 130 LYS A O 1
ATOM 1010 N N . GLU A 1 131 ? 10.852 25.625 26.188 1 81.88 131 GLU A N 1
ATOM 1011 C CA . GLU A 1 131 ? 10.914 24.297 26.797 1 81.88 131 GLU A CA 1
ATOM 1012 C C . GLU A 1 131 ? 12.164 24.141 27.641 1 81.88 131 GLU A C 1
ATOM 1014 O O . GLU A 1 131 ? 13.25 24.578 27.266 1 81.88 131 GLU A O 1
ATOM 1019 N N . GLY A 1 132 ? 11.953 23.516 28.828 1 79.69 132 GLY A N 1
ATOM 1020 C CA . GLY A 1 132 ? 13.07 23.109 29.656 1 79.69 132 GLY A CA 1
ATOM 1021 C C . GLY A 1 132 ? 13.82 24.281 30.266 1 79.69 132 GLY A C 1
ATOM 1022 O O . GLY A 1 132 ? 13.219 25.141 30.891 1 79.69 132 GLY A O 1
ATOM 1023 N N . ASP A 1 133 ? 15.172 24.266 29.859 1 82.44 133 ASP A N 1
ATOM 1024 C CA . ASP A 1 133 ? 16.078 25.25 30.422 1 82.44 133 ASP A CA 1
ATOM 1025 C C . ASP A 1 133 ? 15.898 26.609 29.766 1 82.44 133 ASP A C 1
ATOM 1027 O O . ASP A 1 133 ? 16.328 27.641 30.297 1 82.44 133 ASP A O 1
ATOM 1031 N N . TRP A 1 134 ? 15.148 26.562 28.688 1 90.94 134 TRP A N 1
ATOM 1032 C CA . TRP A 1 134 ? 15.008 27.812 27.922 1 90.94 134 TRP A CA 1
ATOM 1033 C C . TRP A 1 134 ? 13.547 28.25 27.875 1 90.94 134 TRP A C 1
ATOM 1035 O O . TRP A 1 134 ? 13.047 28.641 26.812 1 90.94 134 TRP A O 1
ATOM 1045 N N . GLU A 1 135 ? 12.852 28.141 28.906 1 89.44 135 GLU A N 1
ATOM 1046 C CA . GLU A 1 135 ? 11.445 28.547 28.984 1 89.44 135 GLU A CA 1
ATOM 1047 C C . GLU A 1 135 ? 11.289 30.047 28.781 1 89.44 135 GLU A C 1
ATOM 1049 O O . GLU A 1 135 ? 10.234 30.516 28.344 1 89.44 135 GLU A O 1
ATOM 1054 N N . GLU A 1 136 ? 12.391 30.812 29.062 1 92.12 136 GLU A N 1
ATOM 1055 C CA . GLU A 1 136 ? 12.344 32.281 28.969 1 92.12 136 GLU A CA 1
ATOM 1056 C C . GLU A 1 136 ? 12.477 32.75 27.531 1 92.12 136 GLU A C 1
ATOM 1058 O O . GLU A 1 136 ? 12.195 33.906 27.219 1 92.12 136 GLU A O 1
ATOM 1063 N N . VAL A 1 137 ? 12.961 31.797 26.703 1 94.62 137 VAL A N 1
ATOM 1064 C CA . VAL A 1 137 ? 12.992 32.125 25.281 1 94.62 137 VAL A CA 1
ATOM 1065 C C . VAL A 1 137 ? 11.578 32.031 24.688 1 94.62 137 VAL A C 1
ATOM 1067 O O . VAL A 1 137 ? 11.125 30.938 24.328 1 94.62 137 VAL A O 1
ATOM 1070 N N . ALA A 1 138 ? 11 33.156 24.578 1 91.38 138 ALA A N 1
ATOM 1071 C CA . ALA A 1 138 ? 9.586 33.219 24.234 1 91.38 138 ALA A CA 1
ATOM 1072 C C . ALA A 1 138 ? 9.367 33 22.75 1 91.38 138 ALA A C 1
ATOM 1074 O O . ALA A 1 138 ? 8.32 32.5 22.328 1 91.38 138 ALA A O 1
ATOM 1075 N N . ALA A 1 139 ? 10.312 33.5 21.922 1 93.06 139 ALA A N 1
ATOM 1076 C CA . ALA A 1 139 ? 10.141 33.375 20.469 1 93.06 139 ALA A CA 1
ATOM 1077 C C . ALA A 1 139 ? 11.484 33.375 19.766 1 93.06 139 ALA A C 1
ATOM 1079 O O . ALA A 1 139 ? 12.453 34 20.219 1 93.06 139 ALA A O 1
ATOM 1080 N N . LEU A 1 140 ? 11.57 32.625 18.812 1 95.5 140 LEU A N 1
ATOM 1081 C CA . LEU A 1 140 ? 12.68 32.562 17.859 1 95.5 140 LEU A CA 1
ATOM 1082 C C . LEU A 1 140 ? 12.164 32.656 16.422 1 95.5 140 LEU A C 1
ATOM 1084 O O . LEU A 1 140 ? 11.492 31.734 15.945 1 95.5 140 LEU A O 1
ATOM 1088 N N . PHE A 1 141 ? 12.406 33.812 15.781 1 95.38 141 PHE A N 1
ATOM 1089 C CA . PHE A 1 141 ? 11.836 34 14.453 1 95.38 141 PHE A CA 1
ATOM 1090 C C . PHE A 1 141 ? 12.773 34.812 13.562 1 95.38 141 PHE A C 1
ATOM 1092 O O . PHE A 1 141 ? 13.633 35.531 14.055 1 95.38 141 PHE A O 1
ATOM 1099 N N . ALA A 1 142 ? 12.641 34.625 12.266 1 95.5 142 ALA A N 1
ATOM 1100 C CA . ALA A 1 142 ? 13.344 35.438 11.273 1 95.5 142 ALA A CA 1
ATOM 1101 C C . ALA A 1 142 ? 12.516 36.656 10.875 1 95.5 142 ALA A C 1
ATOM 1103 O O . ALA A 1 142 ? 11.289 36.625 10.961 1 95.5 142 ALA A O 1
ATOM 1104 N N . LEU A 1 143 ? 13.172 37.656 10.492 1 94.62 143 LEU A N 1
ATOM 1105 C CA . LEU A 1 143 ? 12.484 38.906 10.133 1 94.62 143 LEU A CA 1
ATOM 1106 C C . LEU A 1 143 ? 11.867 38.781 8.75 1 94.62 143 LEU A C 1
ATOM 1108 O O . LEU A 1 143 ? 12.383 38.094 7.879 1 94.62 143 LEU A O 1
ATOM 1112 N N . HIS A 1 144 ? 10.75 39.438 8.586 1 93.25 144 HIS A N 1
ATOM 1113 C CA . HIS A 1 144 ? 10.07 39.5 7.297 1 93.25 144 HIS A CA 1
ATOM 1114 C C . HIS A 1 144 ? 10.875 40.312 6.289 1 93.25 144 HIS A C 1
ATOM 1116 O O . HIS A 1 144 ? 11.484 41.344 6.641 1 93.25 144 HIS A O 1
ATOM 1122 N N . ASP A 1 145 ? 10.93 39.781 5.125 1 90.75 145 ASP A N 1
ATOM 1123 C CA . ASP A 1 145 ? 11.406 40.562 3.994 1 90.75 145 ASP A CA 1
ATOM 1124 C C . ASP A 1 145 ? 10.273 41.406 3.418 1 90.75 145 ASP A C 1
ATOM 1126 O O . ASP A 1 145 ? 9.523 40.969 2.555 1 90.75 145 ASP A O 1
ATOM 1130 N N . LYS A 1 146 ? 10.258 42.594 3.74 1 88.19 146 LYS A N 1
ATOM 1131 C CA . LYS A 1 146 ? 9.125 43.469 3.404 1 88.19 146 LYS A CA 1
ATOM 1132 C C . LYS A 1 146 ? 9.016 43.656 1.896 1 88.19 146 LYS A C 1
ATOM 1134 O O . LYS A 1 146 ? 7.914 43.719 1.351 1 88.19 146 LYS A O 1
ATOM 1139 N N . GLU A 1 147 ? 10.141 43.75 1.271 1 87.25 147 GLU A N 1
ATOM 1140 C CA . GLU A 1 147 ? 10.125 43.938 -0.175 1 87.25 147 GLU A CA 1
ATOM 1141 C C . GLU A 1 147 ? 9.547 42.719 -0.887 1 87.25 147 GLU A C 1
ATOM 1143 O O . GLU A 1 147 ? 8.688 42.844 -1.758 1 87.25 147 GLU A O 1
ATOM 1148 N N . TYR A 1 148 ? 10.023 41.656 -0.46 1 87.06 148 TYR A N 1
ATOM 1149 C CA . TYR A 1 148 ? 9.516 40.438 -1.062 1 87.06 148 TYR A CA 1
ATOM 1150 C C . TYR A 1 148 ? 8.039 40.25 -0.75 1 87.06 148 TYR A C 1
ATOM 1152 O O . TYR A 1 148 ? 7.258 39.844 -1.619 1 87.06 148 TYR A O 1
ATOM 1160 N N . ASN A 1 149 ? 7.676 40.5 0.474 1 90.12 149 ASN A N 1
ATOM 1161 C CA . ASN A 1 149 ? 6.293 40.312 0.892 1 90.12 149 ASN A CA 1
ATOM 1162 C C . ASN A 1 149 ? 5.34 41.219 0.113 1 90.12 149 ASN A C 1
ATOM 1164 O O . ASN A 1 149 ? 4.25 40.781 -0.273 1 90.12 149 ASN A O 1
ATOM 1168 N N . LYS A 1 150 ? 5.781 42.375 -0.128 1 88.12 150 LYS A N 1
ATOM 1169 C CA . LYS A 1 150 ? 4.961 43.281 -0.906 1 88.12 150 LYS A CA 1
ATOM 1170 C C . LYS A 1 150 ? 4.801 42.812 -2.344 1 88.12 150 LYS A C 1
ATOM 1172 O O . LYS A 1 150 ? 3.703 42.844 -2.902 1 88.12 150 LYS A O 1
ATOM 1177 N N . ASP A 1 151 ? 5.82 42.344 -2.854 1 87 151 ASP A N 1
ATOM 1178 C CA . ASP A 1 151 ? 5.785 41.812 -4.219 1 87 151 ASP A CA 1
ATOM 1179 C C . ASP A 1 151 ? 4.91 40.562 -4.312 1 87 151 ASP A C 1
ATOM 1181 O O . ASP A 1 151 ? 4.203 40.375 -5.301 1 87 151 ASP A O 1
ATOM 1185 N N . TRP A 1 152 ? 5.078 39.781 -3.336 1 85.69 152 TRP A N 1
ATOM 1186 C CA . TRP A 1 152 ? 4.309 38.562 -3.318 1 85.69 152 TRP A CA 1
ATOM 1187 C C . TRP A 1 152 ? 2.818 38.844 -3.18 1 85.69 152 TRP A C 1
ATOM 1189 O O . TRP A 1 152 ? 1.994 38.219 -3.846 1 85.69 152 TRP A O 1
ATOM 1199 N N . ILE A 1 153 ? 2.453 39.781 -2.344 1 85.62 153 ILE A N 1
ATOM 1200 C CA . ILE A 1 153 ? 1.056 40.156 -2.156 1 85.62 153 ILE A CA 1
ATOM 1201 C C . ILE A 1 153 ? 0.509 40.781 -3.439 1 85.62 153 ILE A C 1
ATOM 1203 O O . ILE A 1 153 ? -0.628 40.5 -3.834 1 85.62 153 ILE A O 1
ATOM 1207 N N . LYS A 1 154 ? 1.357 41.5 -4.086 1 84.81 154 LYS A N 1
ATOM 1208 C CA . LYS A 1 154 ? 0.955 42.094 -5.352 1 84.81 154 LYS A CA 1
ATOM 1209 C C . LYS A 1 154 ? 0.745 41.031 -6.422 1 84.81 154 LYS A C 1
ATOM 1211 O O . LYS A 1 154 ? -0.212 41.094 -7.199 1 84.81 154 LYS A O 1
ATOM 1216 N N . LYS A 1 155 ? 1.562 40.125 -6.434 1 83.44 155 LYS A N 1
ATOM 1217 C CA . LYS A 1 155 ? 1.437 39.031 -7.398 1 83.44 155 LYS A CA 1
ATOM 1218 C C . LYS A 1 155 ? 0.152 38.25 -7.172 1 83.44 155 LYS A C 1
ATOM 1220 O O . LYS A 1 155 ? -0.534 37.875 -8.133 1 83.44 155 LYS A O 1
ATOM 1225 N N . TRP A 1 156 ? -0.106 37.969 -5.949 1 79.31 156 TRP A N 1
ATOM 1226 C CA . TRP A 1 156 ? -1.314 37.219 -5.602 1 79.31 156 TRP A CA 1
ATOM 1227 C C . TRP A 1 156 ? -2.564 38.031 -5.957 1 79.31 156 TRP A C 1
ATOM 1229 O O . TRP A 1 156 ? -3.607 37.438 -6.273 1 79.31 156 TRP A O 1
ATOM 1239 N N . SER A 1 157 ? -2.502 39.344 -5.938 1 76.5 157 SER A N 1
ATOM 1240 C CA . SER A 1 157 ? -3.648 40.188 -6.242 1 76.5 157 SER A CA 1
ATOM 1241 C C . SER A 1 157 ? -3.898 40.281 -7.742 1 76.5 157 SER A C 1
ATOM 1243 O O . SER A 1 157 ? -5.02 40.531 -8.18 1 76.5 157 SER A O 1
ATOM 1245 N N . THR A 1 158 ? -2.869 39.938 -8.523 1 78.88 158 THR A N 1
ATOM 1246 C CA . THR A 1 158 ? -3.004 40.156 -9.961 1 78.88 158 THR A CA 1
ATOM 1247 C C . THR A 1 158 ? -3.145 38.812 -10.68 1 78.88 158 THR A C 1
ATOM 1249 O O . THR A 1 158 ? -3.662 38.75 -11.797 1 78.88 158 THR A O 1
ATOM 1252 N N . SER A 1 159 ? -2.68 37.781 -10.016 1 79.81 159 SER A N 1
ATOM 1253 C CA . SER A 1 159 ? -2.678 36.5 -10.711 1 79.81 159 SER A CA 1
ATOM 1254 C C . SER A 1 159 ? -3.756 35.562 -10.164 1 79.81 159 SER A C 1
ATOM 1256 O O . SER A 1 159 ? -4.055 35.594 -8.969 1 79.81 159 SER A O 1
ATOM 1258 N N . TYR A 1 160 ? -4.363 34.844 -11.086 1 75.44 160 TYR A N 1
ATOM 1259 C CA . TYR A 1 160 ? -5.426 33.938 -10.688 1 75.44 160 TYR A CA 1
ATOM 1260 C C . TYR A 1 160 ? -4.848 32.594 -10.25 1 75.44 160 TYR A C 1
ATOM 1262 O O . TYR A 1 160 ? -5.375 31.953 -9.336 1 75.44 160 TYR A O 1
ATOM 1270 N N . PHE A 1 161 ? -3.736 32.156 -10.938 1 78.75 161 PHE A N 1
ATOM 1271 C CA . PHE A 1 161 ? -3.131 30.875 -10.594 1 78.75 161 PHE A CA 1
ATOM 1272 C C . PHE A 1 161 ? -1.617 31 -10.484 1 78.75 161 PHE A C 1
ATOM 1274 O O . PHE A 1 161 ? -1.006 31.828 -11.172 1 78.75 161 PHE A O 1
ATOM 1281 N N . LEU A 1 162 ? -1.1 30.25 -9.516 1 79 162 LEU A N 1
ATOM 1282 C CA . LEU A 1 162 ? 0.35 30.203 -9.359 1 79 162 LEU A CA 1
ATOM 1283 C C . LEU A 1 162 ? 0.988 29.297 -10.391 1 79 162 LEU A C 1
ATOM 1285 O O . LEU A 1 162 ? 0.453 28.219 -10.695 1 79 162 LEU A O 1
ATOM 1289 N N . THR A 1 163 ? 2.004 29.781 -10.945 1 85.06 163 THR A N 1
ATOM 1290 C CA . THR A 1 163 ? 2.777 28.969 -11.883 1 85.06 163 THR A CA 1
ATOM 1291 C C . THR A 1 163 ? 3.779 28.094 -11.141 1 85.06 163 THR A C 1
ATOM 1293 O O . THR A 1 163 ? 3.945 28.219 -9.922 1 85.06 163 THR A O 1
ATOM 1296 N N . ALA A 1 164 ? 4.348 27.188 -11.789 1 85.62 164 ALA A N 1
ATOM 1297 C CA . ALA A 1 164 ? 5.363 26.312 -11.211 1 85.62 164 ALA A CA 1
ATOM 1298 C C . ALA A 1 164 ? 6.551 27.109 -10.695 1 85.62 164 ALA A C 1
ATOM 1300 O O . ALA A 1 164 ? 7.137 26.781 -9.664 1 85.62 164 ALA A O 1
ATOM 1301 N N . GLU A 1 165 ? 6.824 28.188 -11.367 1 88.56 165 GLU A N 1
ATOM 1302 C CA . GLU A 1 165 ? 7.941 29.031 -10.961 1 88.56 165 GLU A CA 1
ATOM 1303 C C . GLU A 1 165 ? 7.621 29.781 -9.672 1 88.56 165 GLU A C 1
ATOM 1305 O O . GLU A 1 165 ? 8.508 30 -8.844 1 88.56 165 GLU A O 1
ATOM 1310 N N . ASP A 1 166 ? 6.383 30.109 -9.602 1 90.12 166 ASP A N 1
ATOM 1311 C CA . ASP A 1 166 ? 5.961 30.781 -8.375 1 90.12 166 ASP A CA 1
ATOM 1312 C C . ASP A 1 166 ? 6.078 29.859 -7.172 1 90.12 166 ASP A C 1
ATOM 1314 O O . ASP A 1 166 ? 6.48 30.281 -6.09 1 90.12 166 ASP A O 1
ATOM 1318 N N . LEU A 1 167 ? 5.746 28.672 -7.406 1 91 167 LEU A N 1
ATOM 1319 C CA . LEU A 1 167 ? 5.84 27.688 -6.332 1 91 167 LEU A CA 1
ATOM 1320 C C . LEU A 1 167 ? 7.293 27.438 -5.953 1 91 167 LEU A C 1
ATOM 1322 O O . LEU A 1 167 ? 7.609 27.234 -4.777 1 91 167 LEU A O 1
ATOM 1326 N N . ASP A 1 168 ? 8.117 27.5 -6.906 1 91.75 168 ASP A N 1
ATOM 1327 C CA . ASP A 1 168 ? 9.547 27.359 -6.633 1 91.75 168 ASP A CA 1
ATOM 1328 C C . ASP A 1 168 ? 10.062 28.531 -5.801 1 91.75 168 ASP A C 1
ATOM 1330 O O . ASP A 1 168 ? 10.891 28.344 -4.902 1 91.75 168 ASP A O 1
ATOM 1334 N N . ASP A 1 169 ? 9.57 29.609 -6.148 1 91.12 169 ASP A N 1
ATOM 1335 C CA . ASP A 1 169 ? 9.977 30.797 -5.402 1 91.12 169 ASP A CA 1
ATOM 1336 C C . ASP A 1 169 ? 9.492 30.734 -3.957 1 91.12 169 ASP A C 1
ATOM 1338 O O . ASP A 1 169 ? 10.211 31.141 -3.039 1 91.12 169 ASP A O 1
ATOM 1342 N N . LEU A 1 170 ? 8.32 30.297 -3.811 1 91.19 170 LEU A N 1
ATOM 1343 C CA . LEU A 1 170 ? 7.773 30.125 -2.471 1 91.19 170 LEU A CA 1
ATOM 1344 C C . LEU A 1 170 ? 8.594 29.125 -1.67 1 91.19 170 LEU A C 1
ATOM 1346 O O . LEU A 1 170 ? 8.867 29.328 -0.486 1 91.19 170 LEU A O 1
ATOM 1350 N N . ARG A 1 171 ? 8.961 28.125 -2.33 1 93.06 171 ARG A N 1
ATOM 1351 C CA . ARG A 1 171 ? 9.781 27.094 -1.706 1 93.06 171 ARG A CA 1
ATOM 1352 C C . ARG A 1 171 ? 11.141 27.641 -1.293 1 93.06 171 ARG A C 1
ATOM 1354 O O . ARG A 1 171 ? 11.633 27.344 -0.205 1 93.06 171 ARG A O 1
ATOM 1361 N N . ASN A 1 172 ? 11.664 28.469 -2.109 1 93 172 ASN A N 1
ATOM 1362 C CA . ASN A 1 172 ? 12.992 29.031 -1.856 1 93 172 ASN A CA 1
ATOM 1363 C C . ASN A 1 172 ? 12.961 30.031 -0.716 1 93 172 ASN A C 1
ATOM 1365 O O . ASN A 1 172 ? 13.977 30.281 -0.063 1 93 172 ASN A O 1
ATOM 1369 N N . ARG A 1 173 ? 11.82 30.5 -0.461 1 92.25 173 ARG A N 1
ATOM 1370 C CA . ARG A 1 173 ? 11.742 31.547 0.543 1 92.25 173 ARG A CA 1
ATOM 1371 C C . ARG A 1 173 ? 11.156 31.016 1.849 1 92.25 173 ARG A C 1
ATOM 1373 O O . ARG A 1 173 ? 11.625 31.375 2.934 1 92.25 173 ARG A O 1
ATOM 1380 N N . PHE A 1 174 ? 10.109 30.203 1.74 1 94.06 174 PHE A N 1
ATOM 1381 C CA . PHE A 1 174 ? 9.367 29.828 2.941 1 94.06 174 PHE A CA 1
ATOM 1382 C C . PHE A 1 174 ? 9.562 28.344 3.256 1 94.06 174 PHE A C 1
ATOM 1384 O O . PHE A 1 174 ? 9.117 27.859 4.305 1 94.06 174 PHE A O 1
ATOM 1391 N N . GLY A 1 175 ? 10.172 27.609 2.383 1 94.06 175 GLY A N 1
ATOM 1392 C CA . GLY A 1 175 ? 10.398 26.203 2.639 1 94.06 175 GLY A CA 1
ATOM 1393 C C . GLY A 1 175 ? 9.43 25.297 1.896 1 94.06 175 GLY A C 1
ATOM 1394 O O . GLY A 1 175 ? 8.422 25.766 1.366 1 94.06 175 GLY A O 1
ATOM 1395 N N . GLU A 1 176 ? 9.703 24.047 1.9 1 94.38 176 GLU A N 1
ATOM 1396 C CA . GLU A 1 176 ? 8.922 23.094 1.13 1 94.38 176 GLU A CA 1
ATOM 1397 C C . GLU A 1 176 ? 7.578 22.812 1.803 1 94.38 176 GLU A C 1
ATOM 1399 O O . GLU A 1 176 ? 6.582 22.547 1.126 1 94.38 176 GLU A O 1
ATOM 1404 N N . LYS A 1 177 ? 7.527 22.812 3.104 1 94.06 177 LYS A N 1
ATOM 1405 C CA . LYS A 1 177 ? 6.285 22.531 3.812 1 94.06 177 LYS A CA 1
ATOM 1406 C C . LYS A 1 177 ? 5.191 23.516 3.418 1 94.06 177 LYS A C 1
ATOM 1408 O O . LYS A 1 177 ? 4.062 23.125 3.129 1 94.06 177 LYS A O 1
ATOM 1413 N N . ILE A 1 178 ? 5.543 24.766 3.402 1 95.06 178 ILE A N 1
ATOM 1414 C CA . ILE A 1 178 ? 4.598 25.812 3.033 1 95.06 178 ILE A CA 1
ATOM 1415 C C . ILE A 1 178 ? 4.316 25.75 1.533 1 95.06 178 ILE A C 1
ATOM 1417 O O . ILE A 1 178 ? 3.182 25.953 1.1 1 95.06 178 ILE A O 1
ATOM 1421 N N . ALA A 1 179 ? 5.32 25.453 0.772 1 95.25 179 ALA A N 1
ATOM 1422 C CA . ALA A 1 179 ? 5.145 25.344 -0.673 1 95.25 179 ALA A CA 1
ATOM 1423 C C . ALA A 1 179 ? 4.184 24.203 -1.02 1 95.25 179 ALA A C 1
ATOM 1425 O O . ALA A 1 179 ? 3.354 24.344 -1.922 1 95.25 179 ALA A O 1
ATOM 1426 N N . PHE A 1 180 ? 4.293 23.125 -0.296 1 95.56 180 PHE A N 1
ATOM 1427 C CA . PHE A 1 180 ? 3.393 22 -0.517 1 95.56 180 PHE A CA 1
ATOM 1428 C C . PHE A 1 180 ? 1.952 22.391 -0.207 1 95.56 180 PHE A C 1
ATOM 1430 O O . PHE A 1 180 ? 1.026 21.969 -0.906 1 95.56 180 PHE A O 1
ATOM 1437 N N . TYR A 1 181 ? 1.75 23.203 0.834 1 95.69 181 TYR A N 1
ATOM 1438 C CA . TYR A 1 181 ? 0.405 23.656 1.179 1 95.69 181 TYR A CA 1
ATOM 1439 C C . TYR A 1 181 ? -0.212 24.453 0.041 1 95.69 181 TYR A C 1
ATOM 1441 O O . TYR A 1 181 ? -1.348 24.203 -0.365 1 95.69 181 TYR A O 1
ATOM 1449 N N . PHE A 1 182 ? 0.546 25.344 -0.516 1 94.25 182 PHE A N 1
ATOM 1450 C CA . PHE A 1 182 ? 0.017 26.188 -1.574 1 94.25 182 PHE A CA 1
ATOM 1451 C C . PHE A 1 182 ? -0.158 25.406 -2.867 1 94.25 182 PHE A C 1
ATOM 1453 O O . PHE A 1 182 ? -1.114 25.625 -3.611 1 94.25 182 PHE A O 1
ATOM 1460 N N . ALA A 1 183 ? 0.755 24.516 -3.098 1 95.12 183 ALA A N 1
ATOM 1461 C CA . ALA A 1 183 ? 0.617 23.656 -4.277 1 95.12 183 ALA A CA 1
ATOM 1462 C C . ALA A 1 183 ? -0.633 22.797 -4.18 1 95.12 183 ALA A C 1
ATOM 1464 O O . ALA A 1 183 ? -1.361 22.625 -5.16 1 95.12 183 ALA A O 1
ATOM 1465 N N . PHE A 1 184 ? -0.856 22.25 -3.041 1 96.25 184 PHE A N 1
ATOM 1466 C CA . PHE A 1 184 ? -2.021 21.406 -2.816 1 96.25 184 PHE A CA 1
ATOM 1467 C C . PHE A 1 184 ? -3.311 22.203 -2.977 1 96.25 184 PHE A C 1
ATOM 1469 O O . PHE A 1 184 ? -4.219 21.797 -3.699 1 96.25 184 PHE A O 1
ATOM 1476 N N . THR A 1 185 ? -3.387 23.328 -2.283 1 95.06 185 THR A N 1
ATOM 1477 C CA . THR A 1 185 ? -4.605 24.125 -2.271 1 95.06 185 THR A CA 1
ATOM 1478 C C . THR A 1 185 ? -4.91 24.656 -3.666 1 95.06 185 THR A C 1
ATOM 1480 O O . THR A 1 185 ? -6.074 24.719 -4.074 1 95.06 185 THR A O 1
ATOM 1483 N N . GLN A 1 186 ? -3.895 25.031 -4.316 1 93.38 186 GLN A N 1
ATOM 1484 C CA . GLN A 1 186 ? -4.098 25.5 -5.68 1 93.38 186 GLN A CA 1
ATOM 1485 C C . GLN A 1 186 ? -4.59 24.375 -6.586 1 93.38 186 GLN A C 1
ATOM 1487 O O . GLN A 1 186 ? -5.488 24.578 -7.406 1 93.38 186 GLN A O 1
ATOM 1492 N N . SER A 1 187 ? -3.938 23.25 -6.484 1 94.62 187 SER A N 1
ATOM 1493 C CA . SER A 1 187 ? -4.375 22.094 -7.273 1 94.62 187 SER A CA 1
ATOM 1494 C C . SER A 1 187 ? -5.809 21.703 -6.93 1 94.62 187 SER A C 1
ATOM 1496 O O . SER A 1 187 ? -6.598 21.375 -7.82 1 94.62 187 SER A O 1
ATOM 1498 N N . TYR A 1 188 ? -6.086 21.734 -5.668 1 96.44 188 TYR A N 1
ATOM 1499 C CA . TYR A 1 188 ? -7.441 21.453 -5.207 1 96.44 188 TYR A CA 1
ATOM 1500 C C . TYR A 1 188 ? -8.438 22.422 -5.805 1 96.44 188 TYR A C 1
ATOM 1502 O O . TYR A 1 188 ? -9.484 22.031 -6.316 1 96.44 188 TYR A O 1
ATOM 1510 N N . ALA A 1 189 ? -8.141 23.688 -5.832 1 94.25 189 ALA A N 1
ATOM 1511 C CA . ALA A 1 189 ? -9.008 24.734 -6.387 1 94.25 189 ALA A CA 1
ATOM 1512 C C . ALA A 1 189 ? -9.203 24.547 -7.887 1 94.25 189 ALA A C 1
ATOM 1514 O O . ALA A 1 189 ? -10.312 24.688 -8.398 1 94.25 189 ALA A O 1
ATOM 1515 N N . MET A 1 190 ? -8.188 24.188 -8.523 1 93.62 190 MET A N 1
ATOM 1516 C CA . MET A 1 190 ? -8.273 23.969 -9.969 1 93.62 190 MET A CA 1
ATOM 1517 C C . MET A 1 190 ? -9.117 22.75 -10.281 1 93.62 190 MET A C 1
ATOM 1519 O O . MET A 1 190 ? -9.906 22.75 -11.234 1 93.62 190 MET A O 1
ATOM 1523 N N . PHE A 1 191 ? -8.922 21.766 -9.516 1 95.94 191 PHE A N 1
ATOM 1524 C CA . PHE A 1 191 ? -9.688 20.547 -9.719 1 95.94 191 PHE A CA 1
ATOM 1525 C C . PHE A 1 191 ? -11.164 20.766 -9.43 1 95.94 191 PHE A C 1
ATOM 1527 O O . PHE A 1 191 ? -12.031 20.078 -9.984 1 95.94 191 PHE A O 1
ATOM 1534 N N . LEU A 1 192 ? -11.445 21.75 -8.562 1 97.06 192 LEU A N 1
ATOM 1535 C CA . LEU A 1 192 ? -12.82 22.016 -8.148 1 97.06 192 LEU A CA 1
ATOM 1536 C C . LEU A 1 192 ? -13.609 22.656 -9.281 1 97.06 192 LEU A C 1
ATOM 1538 O O . LEU A 1 192 ? -14.844 22.688 -9.25 1 97.06 192 LEU A O 1
ATOM 1542 N N . VAL A 1 193 ? -13.047 23.109 -10.312 1 96.75 193 VAL A N 1
ATOM 1543 C CA . VAL A 1 193 ? -13.727 23.781 -11.414 1 96.75 193 VAL A CA 1
ATOM 1544 C C . VAL A 1 193 ? -14.727 22.828 -12.062 1 96.75 193 VAL A C 1
ATOM 1546 O O . VAL A 1 193 ? -15.867 23.219 -12.328 1 96.75 193 VAL A O 1
ATOM 1549 N N . PHE A 1 194 ? -14.328 21.594 -12.203 1 97.25 194 PHE A N 1
ATOM 1550 C CA . PHE A 1 194 ? -15.203 20.641 -12.852 1 97.25 194 PHE A CA 1
ATOM 1551 C C . PHE A 1 194 ? -16.406 20.312 -11.969 1 97.25 194 PHE A C 1
ATOM 1553 O O . PHE A 1 194 ? -17.547 20.438 -12.406 1 97.25 194 PHE A O 1
ATOM 1560 N N . PRO A 1 195 ? -16.188 19.922 -10.719 1 97.44 195 PRO A N 1
ATOM 1561 C CA . PRO A 1 195 ? -17.359 19.641 -9.891 1 97.44 195 PRO A CA 1
ATOM 1562 C C . PRO A 1 195 ? -18.25 20.875 -9.688 1 97.44 195 PRO A C 1
ATOM 1564 O O . PRO A 1 195 ? -19.453 20.734 -9.484 1 97.44 195 PRO A O 1
ATOM 1567 N N . ALA A 1 196 ? -17.625 22.047 -9.711 1 97.75 196 ALA A N 1
ATOM 1568 C CA . ALA A 1 196 ? -18.438 23.266 -9.609 1 97.75 196 ALA A CA 1
ATOM 1569 C C . ALA A 1 196 ? -19.328 23.422 -10.828 1 97.75 196 ALA A C 1
ATOM 1571 O O . ALA A 1 196 ? -20.531 23.688 -10.695 1 97.75 196 ALA A O 1
ATOM 1572 N N . ALA A 1 197 ? -18.797 23.234 -12.016 1 97.62 197 ALA A N 1
ATOM 1573 C CA . ALA A 1 197 ? -19.578 23.328 -13.242 1 97.62 197 ALA A CA 1
ATOM 1574 C C . ALA A 1 197 ? -20.641 22.219 -13.305 1 97.62 197 ALA A C 1
ATOM 1576 O O . ALA A 1 197 ? -21.797 22.484 -13.617 1 97.62 197 ALA A O 1
ATOM 1577 N N . PHE A 1 198 ? -20.219 21.062 -12.945 1 97.19 198 PHE A N 1
ATOM 1578 C CA . PHE A 1 198 ? -21.141 19.922 -13 1 97.19 198 PHE A CA 1
ATOM 1579 C C . PHE A 1 198 ? -22.188 20.031 -11.906 1 97.19 198 PHE A C 1
ATOM 1581 O O . PHE A 1 198 ? -23.344 19.609 -12.102 1 97.19 198 PHE A O 1
ATOM 1588 N N . GLY A 1 199 ? -21.734 20.5 -10.773 1 96.44 199 GLY A N 1
ATOM 1589 C CA . GLY A 1 199 ? -22.703 20.719 -9.703 1 96.44 199 GLY A CA 1
ATOM 1590 C C . GLY A 1 199 ? -23.797 21.703 -10.07 1 96.44 199 GLY A C 1
ATOM 1591 O O . GLY A 1 199 ? -24.969 21.469 -9.789 1 96.44 199 GLY A O 1
ATOM 1592 N N . LEU A 1 200 ? -23.453 22.781 -10.703 1 95.94 200 LEU A N 1
ATOM 1593 C CA . LEU A 1 200 ? -24.438 23.766 -11.164 1 95.94 200 LEU A CA 1
ATOM 1594 C C . LEU A 1 200 ? -25.344 23.156 -12.227 1 95.94 200 LEU A C 1
ATOM 1596 O O . LEU A 1 200 ? -26.562 23.391 -12.211 1 95.94 200 LEU A O 1
ATOM 1600 N N . PHE A 1 201 ? -24.75 22.406 -13.102 1 96.25 201 PHE A N 1
ATOM 1601 C CA . PHE A 1 201 ? -25.516 21.719 -14.133 1 96.25 201 PHE A CA 1
ATOM 1602 C C . PHE A 1 201 ? -26.531 20.766 -13.5 1 96.25 201 PHE A C 1
ATOM 1604 O O . PHE A 1 201 ? -27.688 20.734 -13.906 1 96.25 201 PHE A O 1
ATOM 1611 N N . SER A 1 202 ? -26.047 20.047 -12.562 1 94.5 202 SER A N 1
ATOM 1612 C CA . SER A 1 202 ? -26.906 19.062 -11.898 1 94.5 202 SER A CA 1
ATOM 1613 C C . SER A 1 202 ? -28.031 19.75 -11.125 1 94.5 202 SER A C 1
ATOM 1615 O O . SER A 1 202 ? -29.141 19.25 -11.062 1 94.5 202 SER A O 1
ATOM 1617 N N . TRP A 1 203 ? -27.719 20.875 -10.523 1 92.31 203 TRP A N 1
ATOM 1618 C CA . TRP A 1 203 ? -28.719 21.625 -9.773 1 92.31 203 TRP A CA 1
ATOM 1619 C C . TRP A 1 203 ? -29.844 22.094 -10.695 1 92.31 203 TRP A C 1
ATOM 1621 O O . TRP A 1 203 ? -31.016 22.094 -10.312 1 92.31 203 TRP A O 1
ATOM 1631 N N . PHE A 1 204 ? -29.594 22.312 -12.008 1 93.44 204 PHE A N 1
ATOM 1632 C CA . PHE A 1 204 ? -30.578 22.828 -12.953 1 93.44 204 PHE A CA 1
ATOM 1633 C C . PHE A 1 204 ? -31.328 21.688 -13.641 1 93.44 204 PHE A C 1
ATOM 1635 O O . PHE A 1 204 ? -32.531 21.797 -13.914 1 93.44 204 PHE A O 1
ATOM 1642 N N . PHE A 1 205 ? -30.641 20.531 -13.828 1 93 205 PHE A N 1
ATOM 1643 C CA . PHE A 1 205 ? -31.219 19.562 -14.75 1 93 205 PHE A CA 1
ATOM 1644 C C . PHE A 1 205 ? -31.531 18.25 -14.031 1 93 205 PHE A C 1
ATOM 1646 O O . PHE A 1 205 ? -32.438 17.516 -14.422 1 93 205 PHE A O 1
ATOM 1653 N N . LEU A 1 206 ? -30.781 17.844 -13.016 1 88.69 206 LEU A N 1
ATOM 1654 C CA . LEU A 1 206 ? -30.906 16.516 -12.438 1 88.69 206 LEU A CA 1
ATOM 1655 C C . LEU A 1 206 ? -31.625 16.578 -11.094 1 88.69 206 LEU A C 1
ATOM 1657 O O . LEU A 1 206 ? -32.188 15.586 -10.641 1 88.69 206 LEU A O 1
ATOM 1661 N N . GLY A 1 207 ? -31.688 17.734 -10.445 1 82.06 207 GLY A N 1
ATOM 1662 C CA . GLY A 1 207 ? -32.344 17.844 -9.148 1 82.06 207 GLY A CA 1
ATOM 1663 C C . GLY A 1 207 ? -31.453 17.391 -8 1 82.06 207 GLY A C 1
ATOM 1664 O O . GLY A 1 207 ? -30.266 17.125 -8.195 1 82.06 207 GLY A O 1
ATOM 1665 N N . HIS A 1 208 ? -32.094 17.203 -6.797 1 80.81 208 HIS A N 1
ATOM 1666 C CA . HIS A 1 208 ? -31.344 16.859 -5.594 1 80.81 208 HIS A CA 1
ATOM 1667 C C . HIS A 1 208 ? -31.234 15.344 -5.422 1 80.81 208 HIS A C 1
ATOM 1669 O O . HIS A 1 208 ? -32.156 14.609 -5.773 1 80.81 208 HIS A O 1
ATOM 1675 N N . CYS A 1 209 ? -30.031 14.844 -4.93 1 88.31 209 CYS A N 1
ATOM 1676 C CA . CYS A 1 209 ? -29.734 13.445 -4.625 1 88.31 209 CYS A CA 1
ATOM 1677 C C . CYS A 1 209 ? -29.859 12.578 -5.871 1 88.31 209 CYS A C 1
ATOM 1679 O O . CYS A 1 209 ? -30.516 11.531 -5.844 1 88.31 209 CYS A O 1
ATOM 1681 N N . SER A 1 210 ? -29.359 13.133 -6.965 1 91.75 210 SER A N 1
ATOM 1682 C CA . SER A 1 210 ? -29.312 12.398 -8.227 1 91.75 210 SER A CA 1
ATOM 1683 C C . SER A 1 210 ? -28.234 11.32 -8.203 1 91.75 210 SER A C 1
ATOM 1685 O O . SER A 1 210 ? -27.109 11.57 -7.785 1 91.75 210 SER A O 1
ATOM 1687 N N . PRO A 1 211 ? -28.578 10.117 -8.625 1 92.88 211 PRO A N 1
ATOM 1688 C CA . PRO A 1 211 ? -27.562 9.062 -8.688 1 92.88 211 PRO A CA 1
ATOM 1689 C C . PRO A 1 211 ? -26.422 9.391 -9.664 1 92.88 211 PRO A C 1
ATOM 1691 O O . PRO A 1 211 ? -25.281 9.008 -9.438 1 92.88 211 PRO A O 1
ATOM 1694 N N . ILE A 1 212 ? -26.734 10.086 -10.648 1 94.75 212 ILE A N 1
ATOM 1695 C CA . ILE A 1 212 ? -25.719 10.453 -11.625 1 94.75 212 ILE A CA 1
ATOM 1696 C C . ILE A 1 212 ? -24.703 11.398 -10.984 1 94.75 212 ILE A C 1
ATOM 1698 O O . ILE A 1 212 ? -23.5 11.219 -11.133 1 94.75 212 ILE A O 1
ATOM 1702 N N . TYR A 1 213 ? -25.234 12.383 -10.25 1 95.5 213 TYR A N 1
ATOM 1703 C CA . TYR A 1 213 ? -24.328 13.289 -9.547 1 95.5 213 TYR A CA 1
ATOM 1704 C C . TYR A 1 213 ? -23.484 12.531 -8.539 1 95.5 213 TYR A C 1
ATOM 1706 O O . TYR A 1 213 ? -22.281 12.797 -8.414 1 95.5 213 TYR A O 1
ATOM 1714 N N . GLY A 1 214 ? -24.172 11.609 -7.852 1 95.81 214 GLY A N 1
ATOM 1715 C CA . GLY A 1 214 ? -23.438 10.828 -6.867 1 95.81 214 GLY A CA 1
ATOM 1716 C C . GLY A 1 214 ? -22.281 10.055 -7.461 1 95.81 214 GLY A C 1
ATOM 1717 O O . GLY A 1 214 ? -21.172 10.039 -6.898 1 95.81 214 GLY A O 1
ATOM 1718 N N . ILE A 1 215 ? -22.453 9.461 -8.555 1 96.31 215 ILE A N 1
ATOM 1719 C CA . ILE A 1 215 ? -21.422 8.664 -9.211 1 96.31 215 ILE A CA 1
ATOM 1720 C C . ILE A 1 215 ? -20.281 9.57 -9.688 1 96.31 215 ILE A C 1
ATOM 1722 O O . ILE A 1 215 ? -19.109 9.281 -9.461 1 96.31 215 ILE A O 1
ATOM 1726 N N . VAL A 1 216 ? -20.625 10.672 -10.273 1 96.81 216 VAL A N 1
ATOM 1727 C CA . VAL A 1 216 ? -19.625 11.594 -10.805 1 96.81 216 VAL A CA 1
ATOM 1728 C C . VAL A 1 216 ? -18.812 12.188 -9.656 1 96.81 216 VAL A C 1
ATOM 1730 O O . VAL A 1 216 ? -17.594 12.336 -9.766 1 96.81 216 VAL A O 1
ATOM 1733 N N . SER A 1 217 ? -19.5 12.539 -8.586 1 96.56 217 SER A N 1
ATOM 1734 C CA . SER A 1 217 ? -18.812 13.086 -7.422 1 96.56 217 SER A CA 1
ATOM 1735 C C . SER A 1 217 ? -17.844 12.078 -6.82 1 96.56 217 SER A C 1
ATOM 1737 O O . SER A 1 217 ? -16.719 12.422 -6.461 1 96.56 217 SER A O 1
ATOM 1739 N N . ALA A 1 218 ? -18.266 10.836 -6.746 1 96.56 218 ALA A N 1
ATOM 1740 C CA . ALA A 1 218 ? -17.422 9.781 -6.203 1 96.56 218 ALA A CA 1
ATOM 1741 C C . ALA A 1 218 ? -16.203 9.555 -7.098 1 96.56 218 ALA A C 1
ATOM 1743 O O . ALA A 1 218 ? -15.086 9.383 -6.602 1 96.56 218 ALA A O 1
ATOM 1744 N N . VAL A 1 219 ? -16.406 9.555 -8.352 1 97.25 219 VAL A N 1
ATOM 1745 C CA . VAL A 1 219 ? -15.312 9.375 -9.305 1 97.25 219 VAL A CA 1
ATOM 1746 C C . VAL A 1 219 ? -14.336 10.547 -9.195 1 97.25 219 VAL A C 1
ATOM 1748 O O . VAL A 1 219 ? -13.117 10.344 -9.148 1 97.25 219 VAL A O 1
ATOM 1751 N N . TRP A 1 220 ? -14.867 11.742 -9.141 1 97.81 220 TRP A N 1
ATOM 1752 C CA . TRP A 1 220 ? -14.031 12.938 -9.047 1 97.81 220 TRP A CA 1
ATOM 1753 C C . TRP A 1 220 ? -13.156 12.891 -7.797 1 97.81 220 TRP A C 1
ATOM 1755 O O . TRP A 1 220 ? -11.961 13.164 -7.859 1 97.81 220 TRP A O 1
ATOM 1765 N N . CYS A 1 221 ? -13.781 12.586 -6.637 1 97.88 221 CYS A N 1
ATOM 1766 C CA . CYS A 1 221 ? -13.039 12.555 -5.383 1 97.88 221 CYS A CA 1
ATOM 1767 C C . CYS A 1 221 ? -11.922 11.516 -5.441 1 97.88 221 CYS A C 1
ATOM 1769 O O . CYS A 1 221 ? -10.82 11.758 -4.945 1 97.88 221 CYS A O 1
ATOM 1771 N N . THR A 1 222 ? -12.156 10.383 -6.094 1 97.5 222 THR A N 1
ATOM 1772 C CA . THR A 1 222 ? -11.156 9.328 -6.211 1 97.5 222 THR A CA 1
ATOM 1773 C C . THR A 1 222 ? -10.023 9.758 -7.145 1 97.5 222 THR A C 1
ATOM 1775 O O . THR A 1 222 ? -8.844 9.555 -6.836 1 97.5 222 THR A O 1
ATOM 1778 N N . VAL A 1 223 ? -10.336 10.359 -8.258 1 97.19 223 VAL A N 1
ATOM 1779 C CA . VAL A 1 223 ? -9.328 10.812 -9.219 1 97.19 223 VAL A CA 1
ATOM 1780 C C . VAL A 1 223 ? -8.445 11.875 -8.57 1 97.19 223 VAL A C 1
ATOM 1782 O O . VAL A 1 223 ? -7.219 11.836 -8.703 1 97.19 223 VAL A O 1
ATOM 1785 N N . PHE A 1 224 ? -9.039 12.82 -7.906 1 97.44 224 PHE A N 1
ATOM 1786 C CA . PHE A 1 224 ? -8.273 13.898 -7.293 1 97.44 224 PHE A CA 1
ATOM 1787 C C . PHE A 1 224 ? -7.293 13.352 -6.262 1 97.44 224 PHE A C 1
ATOM 1789 O O . PHE A 1 224 ? -6.117 13.727 -6.258 1 97.44 224 PHE A O 1
ATOM 1796 N N . THR A 1 225 ? -7.789 12.508 -5.359 1 97.12 225 THR A N 1
ATOM 1797 C CA . THR A 1 225 ? -6.949 11.992 -4.281 1 97.12 225 THR A CA 1
ATOM 1798 C C . THR A 1 225 ? -5.789 11.18 -4.844 1 97.12 225 THR A C 1
ATOM 1800 O O . THR A 1 225 ? -4.645 11.336 -4.41 1 97.12 225 THR A O 1
ATOM 1803 N N . GLU A 1 226 ? -6.035 10.344 -5.824 1 95.81 226 GLU A N 1
ATOM 1804 C CA . GLU A 1 226 ? -4.969 9.539 -6.418 1 95.81 226 GLU A CA 1
ATOM 1805 C C . GLU A 1 226 ? -4.023 10.398 -7.25 1 95.81 226 GLU A C 1
ATOM 1807 O O . GLU A 1 226 ? -2.82 10.141 -7.297 1 95.81 226 GLU A O 1
ATOM 1812 N N . TRP A 1 227 ? -4.582 11.344 -7.883 1 94.88 227 TRP A N 1
ATOM 1813 C CA . TRP A 1 227 ? -3.756 12.242 -8.68 1 94.88 227 TRP A CA 1
ATOM 1814 C C . TRP A 1 227 ? -2.809 13.039 -7.785 1 94.88 227 TRP A C 1
ATOM 1816 O O . TRP A 1 227 ? -1.641 13.234 -8.125 1 94.88 227 TRP A O 1
ATOM 1826 N N . TRP A 1 228 ? -3.309 13.516 -6.691 1 95.81 228 TRP A N 1
ATOM 1827 C CA . TRP A 1 228 ? -2.443 14.281 -5.797 1 95.81 228 TRP A CA 1
ATOM 1828 C C . TRP A 1 228 ? -1.336 13.398 -5.23 1 95.81 228 TRP A C 1
ATOM 1830 O O . TRP A 1 228 ? -0.203 13.852 -5.051 1 95.81 228 TRP A O 1
ATOM 1840 N N . LYS A 1 229 ? -1.626 12.188 -4.887 1 93.56 229 LYS A N 1
ATOM 1841 C CA . LYS A 1 229 ? -0.598 11.266 -4.414 1 93.56 229 LYS A CA 1
ATOM 1842 C C . LYS A 1 229 ? 0.55 11.164 -5.414 1 93.56 229 LYS A C 1
ATOM 1844 O O . LYS A 1 229 ? 1.717 11.086 -5.02 1 93.56 229 LYS A O 1
ATOM 1849 N N . HIS A 1 230 ? 0.177 11.203 -6.637 1 90.56 230 HIS A N 1
ATOM 1850 C CA . HIS A 1 230 ? 1.176 11.141 -7.695 1 90.56 230 HIS A CA 1
ATOM 1851 C C . HIS A 1 230 ? 1.916 12.461 -7.836 1 90.56 230 HIS A C 1
ATOM 1853 O O . HIS A 1 230 ? 3.139 12.484 -7.992 1 90.56 230 HIS A O 1
ATOM 1859 N N . GLN A 1 231 ? 1.177 13.547 -7.742 1 91.31 231 GLN A N 1
ATOM 1860 C CA . GLN A 1 231 ? 1.737 14.883 -7.914 1 91.31 231 GLN A CA 1
ATOM 1861 C C . GLN A 1 231 ? 2.725 15.211 -6.801 1 91.31 231 GLN A C 1
ATOM 1863 O O . GLN A 1 231 ? 3.723 15.898 -7.031 1 91.31 231 GLN A O 1
ATOM 1868 N N . GLU A 1 232 ? 2.422 14.781 -5.648 1 92.12 232 GLU A N 1
ATOM 1869 C CA . GLU A 1 232 ? 3.301 15.086 -4.523 1 92.12 232 GLU A CA 1
ATOM 1870 C C . GLU A 1 232 ? 4.672 14.445 -4.703 1 92.12 232 GLU A C 1
ATOM 1872 O O . GLU A 1 232 ? 5.691 15.023 -4.316 1 92.12 232 GLU A O 1
ATOM 1877 N N . VAL A 1 233 ? 4.727 13.281 -5.289 1 88.69 233 VAL A N 1
ATOM 1878 C CA . VAL A 1 233 ? 5.996 12.602 -5.535 1 88.69 233 VAL A CA 1
ATOM 1879 C C . VAL A 1 233 ? 6.785 13.352 -6.609 1 88.69 233 VAL A C 1
ATOM 1881 O O . VAL A 1 233 ? 7.996 13.531 -6.48 1 88.69 233 VAL A O 1
ATOM 1884 N N . ASP A 1 234 ? 6.086 13.82 -7.574 1 89 234 ASP A N 1
ATOM 1885 C CA . ASP A 1 234 ? 6.727 14.562 -8.648 1 89 234 ASP A CA 1
ATOM 1886 C C . ASP A 1 234 ? 7.312 15.875 -8.141 1 89 234 ASP A C 1
ATOM 1888 O O . ASP A 1 234 ? 8.422 16.25 -8.516 1 89 234 ASP A O 1
ATOM 1892 N N . LEU A 1 235 ? 6.59 16.547 -7.312 1 90.56 235 LEU A N 1
ATOM 1893 C CA . LEU A 1 235 ? 7.074 17.797 -6.734 1 90.56 235 LEU A CA 1
ATOM 1894 C C . LEU A 1 235 ? 8.258 17.531 -5.805 1 90.56 235 LEU A C 1
ATOM 1896 O O . LEU A 1 235 ? 9.188 18.344 -5.75 1 90.56 235 LEU A O 1
ATOM 1900 N N . GLY A 1 236 ? 8.18 16.422 -5.078 1 89.12 236 GLY A N 1
ATOM 1901 C CA . GLY A 1 236 ? 9.289 16.078 -4.215 1 89.12 236 GLY A CA 1
ATOM 1902 C C . GLY A 1 236 ? 10.586 15.852 -4.965 1 89.12 236 GLY A C 1
ATOM 1903 O O . GLY A 1 236 ? 11.656 16.266 -4.512 1 89.12 236 GLY A O 1
ATOM 1904 N N . VAL A 1 237 ? 10.5 15.305 -6.117 1 85.19 237 VAL A N 1
ATOM 1905 C CA . VAL A 1 237 ? 11.688 15.055 -6.938 1 85.19 237 VAL A CA 1
ATOM 1906 C C . VAL A 1 237 ? 12.172 16.375 -7.543 1 85.19 237 VAL A C 1
ATOM 1908 O O . VAL A 1 237 ? 13.383 16.625 -7.59 1 85.19 237 VAL A O 1
ATOM 1911 N N . ARG A 1 238 ? 11.266 17.156 -7.953 1 85.12 238 ARG A N 1
ATOM 1912 C CA . ARG A 1 238 ? 11.617 18.453 -8.531 1 85.12 238 ARG A CA 1
ATOM 1913 C C . ARG A 1 238 ? 12.367 19.328 -7.527 1 85.12 238 ARG A C 1
ATOM 1915 O O . ARG A 1 238 ? 13.336 20 -7.879 1 85.12 238 ARG A O 1
ATOM 1922 N N . TRP A 1 239 ? 11.906 19.219 -6.328 1 88.31 239 TRP A N 1
ATOM 1923 C CA . TRP A 1 239 ? 12.5 20.062 -5.293 1 88.31 239 TRP A CA 1
ATOM 1924 C C . TRP A 1 239 ? 13.656 19.344 -4.605 1 88.31 239 TRP A C 1
ATOM 1926 O O . TRP A 1 239 ? 14.305 19.922 -3.721 1 88.31 239 TRP A O 1
ATOM 1936 N N . GLY A 1 240 ? 13.922 18.094 -4.953 1 81.88 240 GLY A N 1
ATOM 1937 C CA . GLY A 1 240 ? 15.047 17.359 -4.41 1 81.88 240 GLY A CA 1
ATOM 1938 C C . GLY A 1 240 ? 14.852 16.969 -2.957 1 81.88 240 GLY A C 1
ATOM 1939 O O . GLY A 1 240 ? 15.805 16.984 -2.174 1 81.88 240 GLY A O 1
ATOM 1940 N N . VAL A 1 241 ? 13.609 16.797 -2.57 1 87.19 241 VAL A N 1
ATOM 1941 C CA . VAL A 1 241 ? 13.359 16.5 -1.165 1 87.19 241 VAL A CA 1
ATOM 1942 C C . VAL A 1 241 ? 12.656 15.148 -1.044 1 87.19 241 VAL A C 1
ATOM 1944 O O . VAL A 1 241 ? 12.047 14.852 -0.016 1 87.19 241 VAL A O 1
ATOM 1947 N N . ARG A 1 242 ? 12.852 14.328 -2.023 1 85.5 242 ARG A N 1
ATOM 1948 C CA . ARG A 1 242 ? 12.234 13.008 -1.943 1 85.5 242 ARG A CA 1
ATOM 1949 C C . ARG A 1 242 ? 12.852 12.18 -0.821 1 85.5 242 ARG A C 1
ATOM 1951 O O . ARG A 1 242 ? 14.078 12.109 -0.699 1 85.5 242 ARG A O 1
ATOM 1958 N N . ASN A 1 243 ? 12.102 11.641 0.113 1 78.81 243 ASN A N 1
ATOM 1959 C CA . ASN A 1 243 ? 12.531 10.758 1.193 1 78.81 243 ASN A CA 1
ATOM 1960 C C . ASN A 1 243 ? 13.148 11.539 2.344 1 78.81 243 ASN A C 1
ATOM 1962 O O . ASN A 1 243 ? 13.945 11 3.117 1 78.81 243 ASN A O 1
ATOM 1966 N N . VAL A 1 244 ? 12.938 12.852 2.398 1 85.06 244 VAL A N 1
ATOM 1967 C CA . VAL A 1 244 ? 13.461 13.664 3.488 1 85.06 244 VAL A CA 1
ATOM 1968 C C . VAL A 1 244 ? 12.867 13.195 4.816 1 85.06 244 VAL A C 1
ATOM 1970 O O . VAL A 1 244 ? 13.484 13.367 5.871 1 85.06 244 VAL A O 1
ATOM 1973 N N . SER A 1 245 ? 11.789 12.555 4.711 1 79.12 245 SER A N 1
ATOM 1974 C CA . SER A 1 245 ? 11.125 12.055 5.914 1 79.12 245 SER A CA 1
ATOM 1975 C C . SER A 1 245 ? 11.938 10.945 6.57 1 79.12 245 SER A C 1
ATOM 1977 O O . SER A 1 245 ? 11.727 10.625 7.746 1 79.12 245 SER A O 1
ATOM 1979 N N . ARG A 1 246 ? 12.891 10.43 5.879 1 72.12 246 ARG A N 1
ATOM 1980 C CA . ARG A 1 246 ? 13.727 9.359 6.422 1 72.12 246 ARG A CA 1
ATOM 1981 C C . ARG A 1 246 ? 14.805 9.922 7.34 1 72.12 246 ARG A C 1
ATOM 1983 O O . ARG A 1 246 ? 15.367 9.195 8.164 1 72.12 246 ARG A O 1
ATOM 1990 N N . ILE A 1 247 ? 15.07 11.258 7.141 1 72.44 247 ILE A N 1
ATOM 1991 C CA . ILE A 1 247 ? 16.078 11.906 7.965 1 72.44 247 ILE A CA 1
ATOM 1992 C C . ILE A 1 247 ? 15.406 12.656 9.109 1 72.44 247 ILE A C 1
ATOM 1994 O O . ILE A 1 247 ? 15.023 13.82 8.961 1 72.44 247 ILE A O 1
ATOM 1998 N N . GLU A 1 248 ? 14.883 11.82 9.977 1 69.38 248 GLU A N 1
ATOM 1999 C CA . GLU A 1 248 ? 14.148 12.516 11.031 1 69.38 248 GLU A CA 1
ATOM 2000 C C . GLU A 1 248 ? 15.055 12.836 12.219 1 69.38 248 GLU A C 1
ATOM 2002 O O . GLU A 1 248 ? 16.047 12.133 12.453 1 69.38 248 GLU A O 1
ATOM 2007 N N . THR A 1 249 ? 14.711 14.031 12.727 1 70.44 249 THR A N 1
ATOM 2008 C CA . THR A 1 249 ? 15.438 14.492 13.906 1 70.44 249 THR A CA 1
ATOM 2009 C C . THR A 1 249 ? 14.852 13.867 15.172 1 70.44 249 THR A C 1
ATOM 2011 O O . THR A 1 249 ? 13.641 13.672 15.266 1 70.44 249 THR A O 1
ATOM 2014 N N . LYS A 1 250 ? 15.781 13.484 16.016 1 76.25 250 LYS A N 1
ATOM 2015 C CA . LYS A 1 250 ? 15.359 12.953 17.312 1 76.25 250 LYS A CA 1
ATOM 2016 C C . LYS A 1 250 ? 14.688 14.031 18.156 1 76.25 250 LYS A C 1
ATOM 2018 O O . LYS A 1 250 ? 15.109 15.188 18.141 1 76.25 250 LYS A O 1
ATOM 2023 N N . ARG A 1 251 ? 13.648 13.641 18.797 1 78.69 251 ARG A N 1
ATOM 2024 C CA . ARG A 1 251 ? 12.922 14.578 19.641 1 78.69 251 ARG A CA 1
ATOM 2025 C C . ARG A 1 251 ? 13.648 14.789 20.969 1 78.69 251 ARG A C 1
ATOM 2027 O O . ARG A 1 251 ? 14.18 13.844 21.547 1 78.69 251 ARG A O 1
ATOM 2034 N N . LYS A 1 252 ? 13.656 15.93 21.359 1 72.88 252 LYS A N 1
ATOM 2035 C CA . LYS A 1 252 ? 14.359 16.297 22.594 1 72.88 252 LYS A CA 1
ATOM 2036 C C . LYS A 1 252 ? 13.688 15.68 23.812 1 72.88 252 LYS A C 1
ATOM 2038 O O . LYS A 1 252 ? 14.359 15.289 24.766 1 72.88 252 LYS A O 1
ATOM 2043 N N . ASP A 1 253 ? 12.344 15.5 23.688 1 76 253 ASP A N 1
ATOM 2044 C CA . ASP A 1 253 ? 11.578 15.031 24.828 1 76 253 ASP A CA 1
ATOM 2045 C C . ASP A 1 253 ? 11.508 13.508 24.875 1 76 253 ASP A C 1
ATOM 2047 O O . ASP A 1 253 ? 10.828 12.938 25.719 1 76 253 ASP A O 1
ATOM 2051 N N . PHE A 1 254 ? 12.25 12.906 23.953 1 83.38 254 PHE A N 1
ATOM 2052 C CA . PHE A 1 254 ? 12.227 11.445 23.938 1 83.38 254 PHE A CA 1
ATOM 2053 C C . PHE A 1 254 ? 12.93 10.867 25.156 1 83.38 254 PHE A C 1
ATOM 2055 O O . PHE A 1 254 ? 14.086 11.195 25.422 1 83.38 254 PHE A O 1
ATOM 2062 N N . LYS A 1 255 ? 12.242 10.227 25.969 1 83.06 255 LYS A N 1
ATOM 2063 C CA . LYS A 1 255 ? 12.805 9.586 27.156 1 83.06 255 LYS A CA 1
ATOM 2064 C C . LYS A 1 255 ? 13.109 8.109 26.906 1 83.06 255 LYS A C 1
ATOM 2066 O O . LYS A 1 255 ? 12.195 7.316 26.672 1 83.06 255 LYS A O 1
ATOM 2071 N N . HIS A 1 256 ? 14.328 7.797 26.875 1 83 256 HIS A N 1
ATOM 2072 C CA . HIS A 1 256 ? 14.711 6.41 26.641 1 83 256 HIS A CA 1
ATOM 2073 C C . HIS A 1 256 ? 14.742 5.613 27.938 1 83 256 HIS A C 1
ATOM 2075 O O . HIS A 1 256 ? 14.953 6.176 29.016 1 83 256 HIS A O 1
ATOM 2081 N N . GLU A 1 257 ? 14.359 4.434 27.891 1 81.88 257 GLU A N 1
ATOM 2082 C CA . GLU A 1 257 ? 14.375 3.57 29.078 1 81.88 257 GLU A CA 1
ATOM 2083 C C . GLU A 1 257 ? 15.719 2.861 29.219 1 81.88 257 GLU A C 1
ATOM 2085 O O . GLU A 1 257 ? 16.25 2.744 30.328 1 81.88 257 GLU A O 1
ATOM 2090 N N . LYS A 1 258 ? 16.188 2.314 28.094 1 79.12 258 LYS A N 1
ATOM 2091 C CA . LYS A 1 258 ? 17.453 1.601 28.125 1 79.12 258 LYS A CA 1
ATOM 2092 C C . LYS A 1 258 ? 18.375 2.049 26.984 1 79.12 258 LYS A C 1
ATOM 2094 O O . LYS A 1 258 ? 17.891 2.479 25.938 1 79.12 258 LYS A O 1
ATOM 2099 N N . THR A 1 259 ? 19.562 2.32 27.344 1 78.62 259 THR A N 1
ATOM 2100 C CA . THR A 1 259 ? 20.562 2.602 26.297 1 78.62 259 THR A CA 1
ATOM 2101 C C . THR A 1 259 ? 21.141 1.306 25.734 1 78.62 259 THR A C 1
ATOM 2103 O O . THR A 1 259 ? 21.625 0.464 26.5 1 78.62 259 THR A O 1
ATOM 2106 N N . ILE A 1 260 ? 20.719 0.99 24.625 1 74.31 260 ILE A N 1
ATOM 2107 C CA . ILE A 1 260 ? 21.234 -0.226 24 1 74.31 260 ILE A CA 1
ATOM 2108 C C . ILE A 1 260 ? 22.188 0.138 22.875 1 74.31 260 ILE A C 1
ATOM 2110 O O . ILE A 1 260 ? 22.109 1.237 22.312 1 74.31 260 ILE A O 1
ATOM 2114 N N . THR A 1 261 ? 23.109 -0.655 22.656 1 70.31 261 THR A N 1
ATOM 2115 C CA . THR A 1 261 ? 24 -0.483 21.531 1 70.31 261 THR A CA 1
ATOM 2116 C C . THR A 1 261 ? 23.328 -0.912 20.234 1 70.31 261 THR A C 1
ATOM 2118 O O . THR A 1 261 ? 22.844 -2.041 20.125 1 70.31 261 THR A O 1
ATOM 2121 N N . ASP A 1 262 ? 23.047 0.052 19.422 1 65.94 262 ASP A N 1
ATOM 2122 C CA . ASP A 1 262 ? 22.438 -0.27 18.141 1 65.94 262 ASP A CA 1
ATOM 2123 C C . ASP A 1 262 ? 23.25 -1.329 17.391 1 65.94 262 ASP A C 1
ATOM 2125 O O . ASP A 1 262 ? 24.453 -1.155 17.172 1 65.94 262 ASP A O 1
ATOM 2129 N N . PRO A 1 263 ? 22.656 -2.477 17.281 1 62.28 263 PRO A N 1
ATOM 2130 C CA . PRO A 1 263 ? 23.391 -3.549 16.609 1 62.28 263 PRO A CA 1
ATOM 2131 C C . PRO A 1 263 ? 23.938 -3.135 15.242 1 62.28 263 PRO A C 1
ATOM 2133 O O . PRO A 1 263 ? 24.906 -3.725 14.75 1 62.28 263 PRO A O 1
ATOM 2136 N N . VAL A 1 264 ? 23.281 -2.064 14.695 1 60.31 264 VAL A N 1
ATOM 2137 C CA . VAL A 1 264 ? 23.672 -1.647 13.359 1 60.31 264 VAL A CA 1
ATOM 2138 C C . VAL A 1 264 ? 24.812 -0.647 13.438 1 60.31 264 VAL A C 1
ATOM 2140 O O . VAL A 1 264 ? 25.844 -0.818 12.781 1 60.31 264 VAL A O 1
ATOM 2143 N N . THR A 1 265 ? 24.719 0.49 14.242 1 61.94 265 THR A N 1
ATOM 2144 C CA . THR A 1 265 ? 25.672 1.591 14.25 1 61.94 265 THR A CA 1
ATOM 2145 C C . THR A 1 265 ? 26.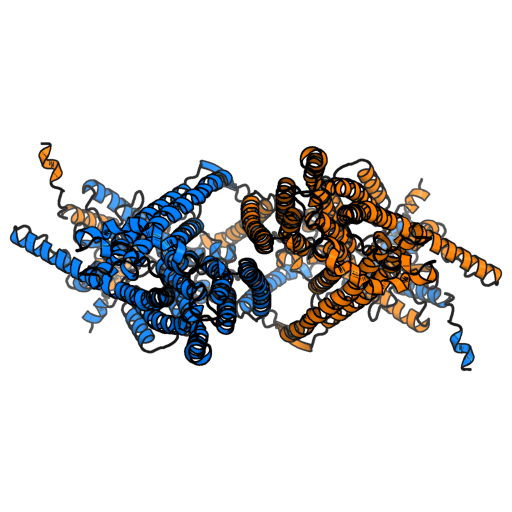688 1.412 15.375 1 61.94 265 THR A C 1
ATOM 2147 O O . THR A 1 265 ? 27.797 1.963 15.32 1 61.94 265 THR A O 1
ATOM 2150 N N . GLY A 1 266 ? 26.406 0.478 16.281 1 62.78 266 GLY A N 1
ATOM 2151 C CA . GLY A 1 266 ? 27.281 0.31 17.438 1 62.78 266 GLY A CA 1
ATOM 2152 C C . GLY A 1 266 ? 27.188 1.457 18.422 1 62.78 266 GLY A C 1
ATOM 2153 O O . GLY A 1 266 ? 27.844 1.438 19.469 1 62.78 266 GLY A O 1
ATOM 2154 N N . GLU A 1 267 ? 26.438 2.52 18.016 1 68.12 267 GLU A N 1
ATOM 2155 C CA . GLU A 1 267 ? 26.297 3.668 18.906 1 68.12 267 GLU A CA 1
ATOM 2156 C C . GLU A 1 267 ? 25.25 3.412 19.984 1 68.12 267 GLU A C 1
ATOM 2158 O O . GLU A 1 267 ? 24.359 2.586 19.797 1 68.12 267 GLU A O 1
ATOM 2163 N N . GLU A 1 268 ? 25.516 3.953 21.062 1 73.19 268 GLU A N 1
ATOM 2164 C CA . GLU A 1 268 ? 24.547 3.848 22.141 1 73.19 268 GLU A CA 1
ATOM 2165 C C . GLU A 1 268 ? 23.312 4.703 21.859 1 73.19 268 GLU A C 1
ATOM 2167 O O . GLU A 1 268 ? 23.422 5.918 21.672 1 73.19 268 GLU A O 1
ATOM 2172 N N . VAL A 1 269 ? 22.359 4.035 21.516 1 74.31 269 VAL A N 1
ATOM 2173 C CA . VAL A 1 269 ? 21.156 4.789 21.219 1 74.31 269 VAL A CA 1
ATOM 2174 C C . VAL A 1 269 ? 20.078 4.492 22.266 1 74.31 269 VAL A C 1
ATOM 2176 O O . VAL A 1 269 ? 20.062 3.402 22.859 1 74.31 269 VAL A O 1
ATOM 2179 N N . GLY A 1 270 ? 19.422 5.57 22.766 1 76.88 270 GLY A N 1
ATOM 2180 C CA . GLY A 1 270 ? 18.297 5.379 23.656 1 76.88 270 GLY A CA 1
ATOM 2181 C C . GLY A 1 270 ? 17.188 4.551 23.031 1 76.88 270 GLY A C 1
ATOM 2182 O O . GLY A 1 270 ? 16.859 4.734 21.859 1 76.88 270 GLY A O 1
ATOM 2183 N N . PHE A 1 271 ? 16.875 3.463 23.828 1 78.56 271 PHE A N 1
ATOM 2184 C CA . PHE A 1 271 ? 15.891 2.527 23.281 1 78.56 271 PHE A CA 1
ATOM 2185 C C . PHE A 1 271 ? 14.609 2.553 24.094 1 78.56 271 PHE A C 1
ATOM 2187 O O . PHE A 1 271 ? 14.648 2.637 25.328 1 78.56 271 PHE A O 1
ATOM 2194 N N . PHE A 1 272 ? 13.516 2.824 23.469 1 84.06 272 PHE A N 1
ATOM 2195 C CA . PHE A 1 272 ? 12.172 2.654 24.016 1 84.06 272 PHE A CA 1
ATOM 2196 C C . PHE A 1 272 ? 11.453 1.487 23.344 1 84.06 272 PHE A C 1
ATOM 2198 O O . PHE A 1 272 ? 11.266 1.483 22.125 1 84.06 272 PHE A O 1
ATOM 2205 N N . PRO A 1 273 ? 11.102 0.425 24.141 1 81.75 273 PRO A N 1
ATOM 2206 C CA . PRO A 1 273 ? 10.547 -0.795 23.547 1 81.75 273 PRO A CA 1
ATOM 2207 C C . PRO A 1 273 ? 9.266 -0.539 22.766 1 81.75 273 PRO A C 1
ATOM 2209 O O . PRO A 1 273 ? 8.398 0.222 23.219 1 81.75 273 PRO A O 1
ATOM 2212 N N . ALA A 1 274 ? 9.133 -1.137 21.609 1 79.44 274 ALA A N 1
ATOM 2213 C CA . ALA A 1 274 ? 7.984 -0.973 20.719 1 79.44 274 ALA A CA 1
ATOM 2214 C C . ALA A 1 274 ? 6.715 -1.544 21.344 1 79.44 274 ALA A C 1
ATOM 2216 O O . ALA A 1 274 ? 5.617 -1.031 21.125 1 79.44 274 ALA A O 1
ATOM 2217 N N . SER A 1 275 ? 6.805 -2.59 22.188 1 81.62 275 SER A N 1
ATOM 2218 C CA . SER A 1 275 ? 5.641 -3.195 22.828 1 81.62 275 SER A CA 1
ATOM 2219 C C . SER A 1 275 ? 5.016 -2.248 23.844 1 81.62 275 SER A C 1
ATOM 2221 O O . SER A 1 275 ? 3.791 -2.17 23.953 1 81.62 275 SER A O 1
ATOM 2223 N N . LYS A 1 276 ? 5.922 -1.571 24.469 1 85.88 276 LYS A N 1
ATOM 2224 C CA . LYS A 1 276 ? 5.422 -0.604 25.453 1 85.88 276 LYS A CA 1
ATOM 2225 C C . LYS A 1 276 ? 4.738 0.572 24.75 1 85.88 276 LYS A C 1
ATOM 2227 O O . LYS A 1 276 ? 3.715 1.068 25.219 1 85.88 276 LYS A O 1
ATOM 2232 N N . ARG A 1 277 ? 5.32 1.001 23.672 1 86.75 277 ARG A N 1
ATOM 2233 C CA . ARG A 1 277 ? 4.695 2.08 22.906 1 86.75 277 ARG A CA 1
ATOM 2234 C C . ARG A 1 277 ? 3.334 1.656 22.375 1 86.75 277 ARG A C 1
ATOM 2236 O O . ARG A 1 277 ? 2.383 2.441 22.391 1 86.75 277 ARG A O 1
ATOM 2243 N N . LEU A 1 278 ? 3.23 0.428 21.969 1 84.38 278 LEU A N 1
ATOM 2244 C CA . LEU A 1 278 ? 1.96 -0.076 21.469 1 84.38 278 LEU A CA 1
ATOM 2245 C C . LEU A 1 278 ? 0.902 -0.094 22.562 1 84.38 278 LEU A C 1
ATOM 2247 O O . LEU A 1 278 ? -0.265 0.216 22.312 1 84.38 278 LEU A O 1
ATOM 2251 N N . GLN A 1 279 ? 1.286 -0.496 23.703 1 87.19 279 GLN A N 1
ATOM 2252 C CA . GLN A 1 279 ? 0.368 -0.502 24.828 1 87.19 279 GLN A CA 1
ATOM 2253 C C . GLN A 1 279 ? -0.124 0.907 25.156 1 87.19 279 GLN A C 1
ATOM 2255 O O . GLN A 1 279 ? -1.302 1.104 25.453 1 87.19 279 GLN A O 1
ATOM 2260 N N . ARG A 1 280 ? 0.785 1.886 25.016 1 90.5 280 ARG A N 1
ATOM 2261 C CA . ARG A 1 280 ? 0.41 3.275 25.266 1 90.5 280 ARG A CA 1
ATOM 2262 C C . ARG A 1 280 ? -0.464 3.812 24.141 1 90.5 280 ARG A C 1
ATOM 2264 O O . ARG A 1 280 ? -1.364 4.621 24.375 1 90.5 280 ARG A O 1
ATOM 2271 N N . GLN A 1 281 ? -0.201 3.297 22.969 1 88.31 281 GLN A N 1
ATOM 2272 C CA . GLN A 1 281 ? -0.98 3.725 21.812 1 88.31 281 GLN A CA 1
ATOM 2273 C C . GLN A 1 281 ? -2.402 3.178 21.859 1 88.31 281 GLN A C 1
ATOM 2275 O O . GLN A 1 281 ? -3.324 3.764 21.297 1 88.31 281 GLN A O 1
ATOM 2280 N N . LEU A 1 282 ? -2.633 2.096 22.609 1 88.44 282 LEU A N 1
ATOM 2281 C CA . LEU A 1 282 ? -3.957 1.497 22.719 1 88.44 282 LEU A CA 1
ATOM 2282 C C . LEU A 1 282 ? -4.898 2.408 23.5 1 88.44 282 LEU A C 1
ATOM 2284 O O . LEU A 1 282 ? -6.121 2.283 23.391 1 88.44 282 LEU A O 1
ATOM 2288 N N . TRP A 1 283 ? -4.344 3.334 24.219 1 91.69 283 TRP A N 1
ATOM 2289 C CA . TRP A 1 283 ? -5.156 4.293 24.969 1 91.69 283 TRP A CA 1
ATOM 2290 C C . TRP A 1 283 ? -5.879 5.242 24.016 1 91.69 283 TRP A C 1
ATOM 2292 O O . TRP A 1 283 ? -6.809 5.945 24.422 1 91.69 283 TRP A O 1
ATOM 2302 N N . GLN A 1 284 ? -5.523 5.191 22.781 1 90.88 284 GLN A N 1
ATOM 2303 C CA . GLN A 1 284 ? -6.18 6.035 21.781 1 90.88 284 GLN A CA 1
ATOM 2304 C C . GLN A 1 284 ? -7.617 5.578 21.531 1 90.88 284 GLN A C 1
ATOM 2306 O O . GLN A 1 284 ? -8.484 6.391 21.203 1 90.88 284 GLN A O 1
ATOM 2311 N N . ILE A 1 285 ? -7.84 4.328 21.766 1 89.56 285 ILE A N 1
ATOM 2312 C CA . ILE A 1 285 ? -9.172 3.791 21.516 1 89.56 285 ILE A CA 1
ATOM 2313 C C . ILE A 1 285 ? -10.148 4.32 22.562 1 89.56 285 ILE A C 1
ATOM 2315 O O . ILE A 1 285 ? -11.164 4.93 22.234 1 89.56 285 ILE A O 1
ATOM 2319 N N . PRO A 1 286 ? -9.859 4.141 23.875 1 92.12 286 PRO A N 1
ATOM 2320 C CA . PRO A 1 286 ? -10.758 4.738 24.875 1 92.12 286 PRO A CA 1
ATOM 2321 C C . PRO A 1 286 ? -10.852 6.258 24.75 1 92.12 286 PRO A C 1
ATOM 2323 O O . PRO A 1 286 ? -11.906 6.84 25.031 1 92.12 286 PRO A O 1
ATOM 2326 N N . PHE A 1 287 ? -9.773 6.898 24.312 1 93.62 287 PHE A N 1
ATOM 2327 C CA . PHE A 1 287 ? -9.812 8.336 24.094 1 93.62 287 PHE A CA 1
ATOM 2328 C C . PHE A 1 287 ? -10.789 8.688 22.984 1 93.62 287 PHE A C 1
ATOM 2330 O O . PHE A 1 287 ? -11.609 9.602 23.141 1 93.62 287 PHE A O 1
ATOM 2337 N N . ALA A 1 288 ? -10.664 7.996 21.922 1 92.38 288 ALA A N 1
ATOM 2338 C CA . ALA A 1 288 ? -11.555 8.258 20.797 1 92.38 288 ALA A CA 1
ATOM 2339 C C . ALA A 1 288 ? -13.008 8 21.172 1 92.38 288 ALA A C 1
ATOM 2341 O O . ALA A 1 288 ? -13.898 8.766 20.781 1 92.38 288 ALA A O 1
ATOM 2342 N N . LEU A 1 289 ? -13.266 6.988 21.922 1 93.25 289 LEU A N 1
ATOM 2343 C CA . LEU A 1 289 ? -14.617 6.676 22.375 1 93.25 289 LEU A CA 1
ATOM 2344 C C . LEU A 1 289 ? -15.141 7.754 23.312 1 93.25 289 LEU A C 1
ATOM 2346 O O . LEU A 1 289 ? -16.312 8.156 23.219 1 93.25 289 LEU A O 1
ATOM 2350 N N . ALA A 1 290 ? -14.289 8.18 24.156 1 94.06 290 ALA A N 1
ATOM 2351 C CA . ALA A 1 290 ? -14.672 9.25 25.078 1 94.06 290 ALA A CA 1
ATOM 2352 C C . ALA A 1 290 ? -14.961 10.547 24.312 1 94.06 290 ALA A C 1
ATOM 2354 O O . ALA A 1 290 ? -15.93 11.25 24.625 1 94.06 290 ALA A O 1
ATOM 2355 N N . ALA A 1 291 ? -14.086 10.844 23.375 1 94.38 291 ALA A N 1
ATOM 2356 C CA . ALA A 1 291 ? -14.289 12.039 22.562 1 94.38 291 ALA A CA 1
ATOM 2357 C C . ALA A 1 291 ? -15.586 11.945 21.766 1 94.38 291 ALA A C 1
ATOM 2359 O O . ALA A 1 291 ? -16.359 12.906 21.719 1 94.38 291 ALA A O 1
ATOM 2360 N N . ALA A 1 292 ? -15.82 10.805 21.219 1 93 292 ALA A N 1
ATOM 2361 C CA . ALA A 1 292 ? -17.031 10.586 20.438 1 93 292 ALA A CA 1
ATOM 2362 C C . ALA A 1 292 ? -18.281 10.703 21.312 1 93 292 ALA A C 1
ATOM 2364 O O . ALA A 1 292 ? -19.297 11.273 20.906 1 93 292 ALA A O 1
ATOM 2365 N N . THR A 1 293 ? -18.172 10.211 22.516 1 94.38 293 THR A N 1
ATOM 2366 C CA . THR A 1 293 ? -19.312 10.242 23.438 1 94.38 293 THR A CA 1
ATOM 2367 C C . THR A 1 293 ? -19.547 11.664 23.953 1 94.38 293 THR A C 1
ATOM 2369 O O . THR A 1 293 ? -20.688 12.133 23.984 1 94.38 293 THR A O 1
ATOM 2372 N N . MET A 1 294 ? -18.484 12.336 24.266 1 95.12 294 MET A N 1
ATOM 2373 C CA . MET A 1 294 ? -18.625 13.68 24.828 1 95.12 294 MET A CA 1
ATOM 2374 C C . MET A 1 294 ? -19.078 14.664 23.766 1 95.12 294 MET A C 1
ATOM 2376 O O . MET A 1 294 ? -20.094 15.359 23.938 1 95.12 294 MET A O 1
ATOM 2380 N N . LEU A 1 295 ? -18.375 14.695 22.719 1 93.94 295 LEU A N 1
ATOM 2381 C CA . LEU A 1 295 ? -18.75 15.586 21.625 1 93.94 295 LEU A CA 1
ATOM 2382 C C . LEU A 1 295 ? -20.062 15.141 20.984 1 93.94 295 LEU A C 1
ATOM 2384 O O . LEU A 1 295 ? -20.906 15.977 20.641 1 93.94 295 LEU A O 1
ATOM 2388 N N . GLY A 1 296 ? -20.188 13.844 20.859 1 92.94 296 GLY A N 1
ATOM 2389 C CA . GLY A 1 296 ? -21.422 13.312 20.312 1 92.94 296 GLY A CA 1
ATOM 2390 C C . GLY A 1 296 ? -22.641 13.641 21.156 1 92.94 296 GLY A C 1
ATOM 2391 O O . GLY A 1 296 ? -23.703 14 20.625 1 92.94 296 GLY A O 1
ATOM 2392 N N . ALA A 1 297 ? -22.469 13.539 22.406 1 93.69 297 ALA A N 1
ATOM 2393 C CA . ALA A 1 297 ? -23.578 13.867 23.312 1 93.69 297 ALA A CA 1
ATOM 2394 C C . ALA A 1 297 ? -23.953 15.344 23.203 1 93.69 297 ALA A C 1
ATOM 2396 O O . ALA A 1 297 ? -25.141 15.688 23.203 1 93.69 297 ALA A O 1
ATOM 2397 N N . LEU A 1 298 ? -22.953 16.156 23.172 1 94.19 298 LEU A N 1
ATOM 2398 C CA . LEU A 1 298 ? -23.219 17.594 23.031 1 94.19 298 LEU A CA 1
ATOM 2399 C C . LEU A 1 298 ? -23.953 17.875 21.719 1 94.19 298 LEU A C 1
ATOM 2401 O O . LEU A 1 298 ? -24.969 18.578 21.719 1 94.19 298 LEU A O 1
ATOM 2405 N N . ILE A 1 299 ? -23.547 17.297 20.688 1 93.31 299 ILE A N 1
ATOM 2406 C CA . ILE A 1 299 ? -24.125 17.531 19.359 1 93.31 299 ILE A CA 1
ATOM 2407 C C . ILE A 1 299 ? -25.516 16.938 19.297 1 93.31 299 ILE A C 1
ATOM 2409 O O . ILE A 1 299 ? -26.453 17.562 18.781 1 93.31 299 ILE A O 1
ATOM 2413 N N . ALA A 1 300 ? -25.656 15.766 19.844 1 90.81 300 ALA A N 1
ATOM 2414 C CA . ALA A 1 300 ? -26.969 15.102 19.844 1 90.81 300 ALA A CA 1
ATOM 2415 C C . ALA A 1 300 ? -27.969 15.883 20.688 1 90.81 300 ALA A C 1
ATOM 2417 O O . ALA A 1 300 ? -29.141 16.016 20.297 1 90.81 300 ALA A O 1
ATOM 2418 N N . THR A 1 301 ? -27.5 16.391 21.797 1 90.75 301 THR A N 1
ATOM 2419 C CA . THR A 1 301 ? -28.375 17.188 22.656 1 90.75 301 THR A CA 1
ATOM 2420 C C . THR A 1 301 ? -28.812 18.469 21.953 1 90.75 301 THR A C 1
ATOM 2422 O O . THR A 1 301 ? -30 18.812 21.953 1 90.75 301 THR A O 1
ATOM 2425 N N . CYS A 1 302 ? -27.844 19.094 21.359 1 90 302 CYS A N 1
ATOM 2426 C CA . CYS A 1 302 ? -28.156 20.312 20.625 1 90 302 CYS A CA 1
ATOM 2427 C C . CYS A 1 302 ? -29.078 20.016 19.453 1 90 302 CYS A C 1
ATOM 2429 O O . CYS A 1 302 ? -29.969 20.812 19.141 1 90 302 CYS A O 1
ATOM 2431 N N . PHE A 1 303 ? -28.891 18.953 18.875 1 86.94 303 PHE A N 1
ATOM 2432 C CA . PHE A 1 303 ? -29.75 18.5 17.781 1 86.94 303 PHE A CA 1
ATOM 2433 C C . PHE A 1 303 ? -31.172 18.25 18.266 1 86.94 303 PHE A C 1
ATOM 2435 O O . PHE A 1 303 ? -32.156 18.656 17.625 1 86.94 303 PHE A O 1
ATOM 2442 N N . GLY A 1 304 ? -31.297 17.594 19.328 1 85.94 304 GLY A N 1
ATOM 2443 C CA . GLY A 1 304 ? -32.594 17.359 19.922 1 85.94 304 GLY A CA 1
ATOM 2444 C C . GLY A 1 304 ? -33.344 18.625 20.281 1 85.94 304 GLY A C 1
ATOM 2445 O O . GLY A 1 304 ? -34.531 18.75 20.016 1 85.94 304 GLY A O 1
ATOM 2446 N N . ILE A 1 305 ? -32.562 19.5 20.812 1 87.25 305 ILE A N 1
ATOM 2447 C CA . ILE A 1 305 ? -33.125 20.781 21.188 1 87.25 305 ILE A CA 1
ATOM 2448 C C . ILE A 1 305 ? -33.594 21.516 19.922 1 87.25 305 ILE A C 1
ATOM 2450 O O . ILE A 1 305 ? -34.688 22.109 19.906 1 87.25 305 ILE A O 1
ATOM 2454 N N . GLU A 1 306 ? -32.781 21.469 18.984 1 86.12 306 GLU A N 1
ATOM 2455 C CA . GLU A 1 306 ? -33.094 22.125 17.719 1 86.12 306 GLU A CA 1
ATOM 2456 C C . GLU A 1 306 ? -34.344 21.547 17.078 1 86.12 306 GLU A C 1
ATOM 2458 O O . GLU A 1 306 ? -35.219 22.281 16.625 1 86.12 306 GLU A O 1
ATOM 2463 N N . VAL A 1 307 ? -34.469 20.297 17.016 1 82.06 307 VAL A N 1
ATOM 2464 C CA . VAL A 1 307 ? -35.625 19.625 16.422 1 82.06 307 VAL A CA 1
ATOM 2465 C C . VAL A 1 307 ? -36.875 19.938 17.25 1 82.06 307 VAL A C 1
ATOM 2467 O O . VAL A 1 307 ? -37.938 20.219 16.688 1 82.06 307 VAL A O 1
ATOM 2470 N N . PHE A 1 308 ? -36.75 19.953 18.484 1 83.69 308 PHE A N 1
ATOM 2471 C CA . PHE A 1 308 ? -37.875 20.234 19.375 1 83.69 308 PHE A CA 1
ATOM 2472 C C . PHE A 1 308 ? -38.375 21.656 19.188 1 83.69 308 PHE A C 1
ATOM 2474 O O . PHE A 1 308 ? -39.594 21.875 19.047 1 83.69 308 PHE A O 1
ATOM 2481 N N . ILE A 1 309 ? -37.469 22.562 19.188 1 84.19 309 ILE A N 1
ATOM 2482 C CA . ILE A 1 309 ? -37.844 23.969 19.078 1 84.19 309 ILE A CA 1
ATOM 2483 C C . ILE A 1 309 ? -38.406 24.25 17.688 1 84.19 309 ILE A C 1
ATOM 2485 O O . ILE A 1 309 ? -39.375 24.969 17.547 1 84.19 309 ILE A O 1
ATOM 2489 N N . SER A 1 310 ? -37.812 23.703 16.688 1 80 310 SER A N 1
ATOM 2490 C CA . SER A 1 310 ? -38.188 24 15.312 1 80 310 SER A CA 1
ATOM 2491 C C . SER A 1 310 ? -39.469 23.281 14.93 1 80 310 SER A C 1
ATOM 2493 O O . SER A 1 310 ? -40.312 23.828 14.203 1 80 310 SER A O 1
ATOM 2495 N N . GLU A 1 311 ? -39.688 22.078 15.438 1 76.88 311 GLU A N 1
ATOM 2496 C CA . GLU A 1 311 ? -40.781 21.281 14.922 1 76.88 311 GLU A CA 1
ATOM 2497 C C . GLU A 1 311 ? -41.906 21.141 15.945 1 76.88 311 GLU A C 1
ATOM 2499 O O . GLU A 1 311 ? -43.062 20.922 15.586 1 76.88 311 GLU A O 1
ATOM 2504 N N . VAL A 1 312 ? -41.656 21.266 17.203 1 77.44 312 VAL A N 1
ATOM 2505 C CA . VAL A 1 312 ? -42.688 20.969 18.219 1 77.44 312 VAL A CA 1
ATOM 2506 C C . VAL A 1 312 ? -43.125 22.25 18.906 1 77.44 312 VAL A C 1
ATOM 2508 O O . VAL A 1 312 ? -44.312 22.516 19.047 1 77.44 312 VAL A O 1
ATOM 2511 N N . TYR A 1 313 ? -42.219 23.047 19.266 1 80.81 313 TYR A N 1
ATOM 2512 C CA . TYR A 1 313 ? -42.5 24.25 20.047 1 80.81 313 TYR A CA 1
ATOM 2513 C C . TYR A 1 313 ? -43.188 25.312 19.203 1 80.81 313 TYR A C 1
ATOM 2515 O O . TYR A 1 313 ? -42.688 25.672 18.125 1 80.81 313 TYR A O 1
ATOM 2523 N N . ASP A 1 314 ? -44.375 25.734 19.594 1 78.12 314 ASP A N 1
ATOM 2524 C CA . ASP A 1 314 ? -45.125 26.797 18.906 1 78.12 314 ASP A CA 1
ATOM 2525 C C . ASP A 1 314 ? -45.406 27.953 19.875 1 78.12 314 ASP A C 1
ATOM 2527 O O . ASP A 1 314 ? -46.531 28.5 19.859 1 78.12 314 ASP A O 1
ATOM 2531 N N . GLY A 1 315 ? -44.469 28.281 20.766 1 78.31 315 GLY A N 1
ATOM 2532 C CA . GLY A 1 315 ? -44.656 29.328 21.75 1 78.31 315 GLY A CA 1
ATOM 2533 C C . GLY A 1 315 ? -44 30.641 21.344 1 78.31 315 GLY A C 1
ATOM 2534 O O . GLY A 1 315 ? -43.562 30.797 20.203 1 78.31 315 GLY A O 1
ATOM 2535 N N . PRO A 1 316 ? -44.062 31.594 22.156 1 80.12 316 PRO A N 1
ATOM 2536 C CA . PRO A 1 316 ? -43.469 32.906 21.859 1 80.12 316 PRO A CA 1
ATOM 2537 C C . PRO A 1 316 ? -41.938 32.844 21.812 1 80.12 316 PRO A C 1
ATOM 2539 O O . PRO A 1 316 ? -41.344 31.953 22.359 1 80.12 316 PRO A O 1
ATOM 2542 N N . PHE A 1 317 ? -41.219 33.688 21.078 1 81.81 317 PHE A N 1
ATOM 2543 C CA . PHE A 1 317 ? -39.781 33.875 20.953 1 81.81 317 PHE A CA 1
ATOM 2544 C C . PHE A 1 317 ? -39.156 32.75 20.172 1 81.81 317 PHE A C 1
ATOM 2546 O O . PHE A 1 317 ? -37.969 32.438 20.328 1 81.81 317 PHE A O 1
ATOM 2553 N N . LYS A 1 318 ? -40 32 19.516 1 83.19 318 LYS A N 1
ATOM 2554 C CA . LYS A 1 318 ? -39.5 30.891 18.719 1 83.19 318 LYS A CA 1
ATOM 2555 C C . LYS A 1 318 ? -38.375 31.344 17.781 1 83.19 318 LYS A C 1
ATOM 2557 O O . LYS A 1 318 ? -37.406 30.609 17.562 1 83.19 318 LYS A O 1
ATOM 2562 N N . PHE A 1 319 ? -38.469 32.594 17.375 1 79.31 319 PHE A N 1
ATOM 2563 C CA . PHE A 1 319 ? -37.5 33.125 16.422 1 79.31 319 PHE A CA 1
ATOM 2564 C C . PHE A 1 319 ? -36.094 33.219 17.062 1 79.31 319 PHE A C 1
ATOM 2566 O O . PHE A 1 319 ? -35.094 33.031 16.391 1 79.31 319 PHE A O 1
ATOM 2573 N N . PHE A 1 320 ? -36.062 33.5 18.344 1 80.88 320 PHE A N 1
ATOM 2574 C CA . PHE A 1 320 ? -34.781 33.656 19.047 1 80.88 320 PHE A CA 1
ATOM 2575 C C . PHE A 1 320 ? -34.312 32.312 19.625 1 80.88 320 PHE A C 1
ATOM 2577 O O . PHE A 1 320 ? -33.125 32 19.641 1 80.88 320 PHE A O 1
ATOM 2584 N N . LEU A 1 321 ? -35.281 31.484 19.953 1 82 321 LEU A N 1
ATOM 2585 C CA . LEU A 1 321 ? -34.969 30.234 20.641 1 82 321 LEU A CA 1
ATOM 2586 C C . LEU A 1 321 ? -34.375 29.219 19.672 1 82 321 LEU A C 1
ATOM 2588 O O . LEU A 1 321 ? -33.656 28.297 20.094 1 82 321 LEU A O 1
ATOM 2592 N N . VAL A 1 322 ? -34.594 29.484 18.406 1 79.75 322 VAL A N 1
ATOM 2593 C CA . VAL A 1 322 ? -34.094 28.578 17.391 1 79.75 322 VAL A CA 1
ATOM 2594 C C . VAL A 1 322 ? -32.562 28.672 17.328 1 79.75 322 VAL A C 1
ATOM 2596 O O . VAL A 1 322 ? -31.906 27.734 16.875 1 79.75 322 VAL A O 1
ATOM 2599 N N . PHE A 1 323 ? -31.969 29.656 17.891 1 81.62 323 PHE A N 1
ATOM 2600 C CA . PHE A 1 323 ? -30.531 29.859 17.859 1 81.62 323 PHE A CA 1
ATOM 2601 C C . PHE A 1 323 ? -29.875 29.359 19.141 1 81.62 323 PHE A C 1
ATOM 2603 O O . PHE A 1 323 ? -28.656 29.391 19.281 1 81.62 323 PHE A O 1
ATOM 2610 N N . LEU A 1 324 ? -30.656 28.875 20.031 1 85 324 LEU A N 1
ATOM 2611 C CA . LEU A 1 324 ? -30.141 28.391 21.312 1 85 324 LEU A CA 1
ATOM 2612 C C . LEU A 1 324 ? -29.109 27.281 21.094 1 85 324 LEU A C 1
ATOM 2614 O O . LEU A 1 324 ? -28.031 27.312 21.688 1 85 324 LEU A O 1
ATOM 2618 N N . PRO A 1 325 ? -29.453 26.312 20.234 1 87.75 325 PRO A N 1
ATOM 2619 C CA . PRO A 1 325 ? -28.438 25.266 20 1 87.75 325 PRO A CA 1
ATOM 2620 C C . PRO A 1 325 ? -27.141 25.828 19.453 1 87.75 325 PRO A C 1
ATOM 2622 O O . PRO A 1 325 ? -26.047 25.391 19.844 1 87.75 325 PRO A O 1
ATOM 2625 N N . THR A 1 326 ? -27.188 26.734 18.578 1 83.25 326 THR A N 1
ATOM 2626 C CA . THR A 1 326 ? -26 27.375 18.016 1 83.25 326 THR A CA 1
ATOM 2627 C C . THR A 1 326 ? -25.203 28.094 19.094 1 83.25 326 THR A C 1
ATOM 2629 O O . THR A 1 326 ? -23.969 28.047 19.109 1 83.25 326 THR A O 1
ATOM 2632 N N . GLY A 1 327 ? -25.953 28.734 19.984 1 85.38 327 GLY A N 1
ATOM 2633 C CA . GLY A 1 327 ? -25.297 29.391 21.109 1 85.38 327 GLY A CA 1
ATOM 2634 C C . GLY A 1 327 ? -24.578 28.422 22.031 1 85.38 327 GLY A C 1
ATOM 2635 O O . GLY A 1 327 ? -23.453 28.672 22.438 1 85.38 327 GLY A O 1
ATOM 2636 N N . ILE A 1 328 ? -25.234 27.328 22.297 1 89.38 328 ILE A N 1
ATOM 2637 C CA . ILE A 1 328 ? -24.656 26.312 23.156 1 89.38 328 ILE A CA 1
ATOM 2638 C C . ILE A 1 328 ? -23.406 25.75 22.5 1 89.38 328 ILE A C 1
ATOM 2640 O O . ILE A 1 328 ? -22.359 25.625 23.141 1 89.38 328 ILE A O 1
ATOM 2644 N N . LEU A 1 329 ? -23.5 25.469 21.219 1 89.81 329 LEU A N 1
ATOM 2645 C CA . LEU A 1 329 ? -22.375 24.875 20.5 1 89.81 329 LEU A CA 1
ATOM 2646 C C . LEU A 1 329 ? -21.219 25.859 20.406 1 89.81 329 LEU A C 1
ATOM 2648 O O . LEU A 1 329 ? -20.047 25.469 20.531 1 89.81 329 LEU A O 1
ATOM 2652 N N . THR A 1 330 ? -21.469 27.094 20.266 1 83.94 330 THR A N 1
ATOM 2653 C CA . THR A 1 330 ? -20.438 28.125 20.141 1 83.94 330 THR A CA 1
ATOM 2654 C C . THR A 1 330 ? -19.656 28.281 21.438 1 83.94 330 THR A C 1
ATOM 2656 O O . THR A 1 330 ? -18.453 28.562 21.406 1 83.94 330 THR A O 1
ATOM 2659 N N . VAL A 1 331 ? -20.328 28.016 22.453 1 87.75 331 VAL A N 1
ATOM 2660 C CA . VAL A 1 331 ? -19.688 28.219 23.75 1 87.75 331 VAL A CA 1
ATOM 2661 C C . VAL A 1 331 ? -18.984 26.922 24.188 1 87.75 331 VAL A C 1
ATOM 2663 O O . VAL A 1 331 ? -17.812 26.938 24.531 1 87.75 331 VAL A O 1
ATOM 2666 N N . PHE A 1 332 ? -19.719 25.844 24.094 1 92 332 PHE A N 1
ATOM 2667 C CA . PHE A 1 332 ? -19.234 24.625 24.719 1 92 332 PHE A CA 1
ATOM 2668 C C . PHE A 1 332 ? -18.344 23.844 23.766 1 92 332 PHE A C 1
ATOM 2670 O O . PHE A 1 332 ? -17.469 23.094 24.188 1 92 332 PHE A O 1
ATOM 2677 N N . MET A 1 333 ? -18.531 24 22.5 1 92.5 333 MET A N 1
ATOM 2678 C CA . MET A 1 333 ? -17.781 23.203 21.531 1 92.5 333 MET A CA 1
ATOM 2679 C C . MET A 1 333 ? -16.297 23.547 21.594 1 92.5 333 MET A C 1
ATOM 2681 O O . MET A 1 333 ? -15.453 22.656 21.703 1 92.5 333 MET A O 1
ATOM 2685 N N . PRO A 1 334 ? -15.891 24.844 21.609 1 89.31 334 PRO A N 1
ATOM 2686 C CA . PRO A 1 334 ? -14.469 25.172 21.703 1 89.31 334 PRO A CA 1
ATOM 2687 C C . PRO A 1 334 ? -13.859 24.766 23.031 1 89.31 334 PRO A C 1
ATOM 2689 O O . PRO A 1 334 ? -12.68 24.391 23.094 1 89.31 334 PRO A O 1
ATOM 2692 N N . ILE A 1 335 ? -14.625 24.781 24.047 1 91.69 335 ILE A N 1
ATOM 2693 C CA . ILE A 1 335 ? -14.141 24.391 25.375 1 91.69 335 ILE A CA 1
ATOM 2694 C C . ILE A 1 335 ? -13.828 22.906 25.406 1 91.69 335 ILE A C 1
ATOM 2696 O O . ILE A 1 335 ? -12.734 22.484 25.797 1 91.69 335 ILE A O 1
ATOM 2700 N N . LEU A 1 336 ? -14.828 22.219 24.938 1 93.38 336 LEU A N 1
ATOM 2701 C CA . LEU A 1 336 ? -14.656 20.766 24.938 1 93.38 336 LEU A CA 1
ATOM 2702 C C . LEU A 1 336 ? -13.539 20.344 23.969 1 93.38 336 LEU A C 1
ATOM 2704 O O . LEU A 1 336 ? -12.75 19.453 24.281 1 93.38 336 LEU A O 1
ATOM 2708 N N . THR A 1 337 ? -13.523 20.969 22.844 1 93.19 337 THR A N 1
ATOM 2709 C CA . THR A 1 337 ? -12.477 20.656 21.875 1 93.19 337 THR A CA 1
ATOM 2710 C C . THR A 1 337 ? -11.102 21.016 22.438 1 93.19 337 THR A C 1
ATOM 2712 O O . THR A 1 337 ? -10.125 20.297 22.203 1 93.19 337 THR A O 1
ATOM 2715 N N . GLY A 1 338 ? -11.047 22.125 23.172 1 92.38 338 GLY A N 1
ATOM 2716 C CA . GLY A 1 338 ? -9.805 22.531 23.828 1 92.38 338 GLY A CA 1
ATOM 2717 C C . GLY A 1 338 ? -9.32 21.531 24.859 1 92.38 338 GLY A C 1
ATOM 2718 O O . GLY A 1 338 ? -8.148 21.156 24.875 1 92.38 338 GLY A O 1
ATOM 2719 N N . ILE A 1 339 ? -10.227 21.062 25.578 1 94.31 339 ILE A N 1
ATOM 2720 C CA . ILE A 1 339 ? -9.914 20.078 26.609 1 94.31 339 ILE A CA 1
ATOM 2721 C C . ILE A 1 339 ? -9.438 18.781 25.969 1 94.31 339 ILE A C 1
ATOM 2723 O O . ILE A 1 339 ? -8.414 18.219 26.375 1 94.31 339 ILE A O 1
ATOM 2727 N N . LEU A 1 340 ? -10.188 18.391 25.047 1 95.06 340 LEU A N 1
ATOM 2728 C CA . LEU A 1 340 ? -9.867 17.125 24.391 1 95.06 340 LEU A CA 1
ATOM 2729 C C . LEU A 1 340 ? -8.555 17.234 23.625 1 95.06 340 LEU A C 1
ATOM 2731 O O . LEU A 1 340 ? -7.801 16.266 23.547 1 95.06 340 LEU A O 1
ATOM 2735 N N . THR A 1 341 ? -8.281 18.359 23.078 1 93.88 341 THR A N 1
ATOM 2736 C CA . THR A 1 341 ? -7.012 18.562 22.391 1 93.88 341 THR A CA 1
ATOM 2737 C C . THR A 1 341 ? -5.848 18.5 23.375 1 93.88 341 THR A C 1
ATOM 2739 O O . THR A 1 341 ? -4.785 17.969 23.047 1 93.88 341 THR A O 1
ATOM 2742 N N . ASN A 1 342 ? -6.074 19.062 24.5 1 93.75 342 ASN A N 1
ATOM 2743 C CA . ASN A 1 342 ? -5.055 18.984 25.531 1 93.75 342 ASN A CA 1
ATOM 2744 C C . ASN A 1 342 ? -4.801 17.547 25.953 1 93.75 342 ASN A C 1
ATOM 2746 O O . ASN A 1 342 ? -3.652 17.141 26.156 1 93.75 342 ASN A O 1
ATOM 2750 N N . PHE A 1 343 ? -5.863 16.875 26.047 1 94 343 PHE A N 1
ATOM 2751 C CA . PHE A 1 343 ? -5.727 15.461 26.375 1 94 343 PHE A CA 1
ATOM 2752 C C . PHE A 1 343 ? -5.012 14.703 25.266 1 94 343 PHE A C 1
ATOM 2754 O O . PHE A 1 343 ? -4.207 13.812 25.531 1 94 343 PHE A O 1
ATOM 2761 N N . ALA A 1 344 ? -5.379 15.023 24.062 1 94.5 344 ALA A N 1
ATOM 2762 C CA . ALA A 1 344 ? -4.719 14.398 22.906 1 94.5 344 ALA A CA 1
ATOM 2763 C C . ALA A 1 344 ? -3.219 14.672 22.922 1 94.5 344 ALA A C 1
ATOM 2765 O O . ALA A 1 344 ? -2.416 13.789 22.625 1 94.5 344 ALA A O 1
ATOM 2766 N N . THR A 1 345 ? -2.855 15.875 23.312 1 93.62 345 THR A N 1
ATOM 2767 C CA . THR A 1 345 ? -1.45 16.266 23.359 1 93.62 345 THR A CA 1
ATOM 2768 C C . THR A 1 345 ? -0.728 15.523 24.484 1 93.62 345 THR A C 1
ATOM 2770 O O . THR A 1 345 ? 0.387 15.031 24.281 1 93.62 345 THR A O 1
ATOM 2773 N N . ARG A 1 346 ? -1.383 15.398 25.562 1 93.5 346 ARG A N 1
ATOM 2774 C CA . ARG A 1 346 ? -0.792 14.688 26.688 1 93.5 346 ARG A CA 1
ATOM 2775 C C . ARG A 1 346 ? -0.636 13.203 26.375 1 93.5 346 ARG A C 1
ATOM 2777 O O . ARG A 1 346 ? 0.36 12.586 26.766 1 93.5 346 ARG A O 1
ATOM 2784 N N . LEU A 1 347 ? -1.624 12.711 25.781 1 94.31 347 LEU A N 1
ATOM 2785 C CA . LEU A 1 347 ? -1.559 11.305 25.391 1 94.31 347 LEU A CA 1
ATOM 2786 C C . LEU A 1 347 ? -0.423 11.062 24.406 1 94.31 347 LEU A C 1
ATOM 2788 O O . LEU A 1 347 ? 0.275 10.047 24.484 1 94.31 347 LEU A O 1
ATOM 2792 N N . THR A 1 348 ? -0.208 11.93 23.484 1 93.94 348 THR A N 1
ATOM 2793 C CA . THR A 1 348 ? 0.851 11.797 22.484 1 93.94 348 THR A CA 1
ATOM 2794 C C . THR A 1 348 ? 2.225 11.922 23.141 1 93.94 348 THR A C 1
ATOM 2796 O O . THR A 1 348 ? 3.166 11.227 22.75 1 93.94 348 THR A O 1
ATOM 2799 N N . LYS A 1 349 ? 2.303 12.836 24.094 1 91.38 349 LYS A N 1
ATOM 2800 C CA . LYS A 1 349 ? 3.555 12.945 24.828 1 91.38 349 LYS A CA 1
ATOM 2801 C C . LYS A 1 349 ? 3.832 11.672 25.625 1 91.38 349 LYS A C 1
ATOM 2803 O O . LYS A 1 349 ? 4.98 11.227 25.719 1 91.38 349 LYS A O 1
ATOM 2808 N N . TYR A 1 350 ? 2.74 11.117 26.141 1 91.75 350 TYR A N 1
ATOM 2809 C CA . TYR A 1 350 ? 2.854 9.883 26.906 1 91.75 350 TYR A CA 1
ATOM 2810 C C . TYR A 1 350 ? 3.328 8.734 26.031 1 91.75 350 TYR A C 1
ATOM 2812 O O . TYR A 1 350 ? 4.031 7.836 26.5 1 91.75 350 TYR A O 1
ATOM 2820 N N . GLU A 1 351 ? 3.023 8.695 24.781 1 91.81 351 GLU A N 1
ATOM 2821 C CA . GLU A 1 351 ? 3.43 7.656 23.844 1 91.81 351 GLU A CA 1
ATOM 2822 C C . GLU A 1 351 ? 4.93 7.715 23.578 1 91.81 351 GLU A C 1
ATOM 2824 O O . GLU A 1 351 ? 5.52 6.742 23.094 1 91.81 351 GLU A O 1
ATOM 2829 N N . ASN A 1 352 ? 5.609 8.766 23.734 1 90.25 352 ASN A N 1
ATOM 2830 C CA . ASN A 1 352 ? 7.059 8.922 23.75 1 90.25 352 ASN A CA 1
ATOM 2831 C C . ASN A 1 352 ? 7.676 8.547 22.406 1 90.25 352 ASN A C 1
ATOM 2833 O O . ASN A 1 352 ? 8.578 7.711 22.344 1 90.25 352 ASN A O 1
ATOM 2837 N N . TYR A 1 353 ? 7.328 9.328 21.438 1 88.75 353 TYR A N 1
ATOM 2838 C CA . TYR A 1 353 ? 7.883 9.094 20.109 1 88.75 353 TYR A CA 1
ATOM 2839 C C . TYR A 1 353 ? 9.336 9.531 20.031 1 88.75 353 TYR A C 1
ATOM 2841 O O . TYR A 1 353 ? 9.727 10.523 20.656 1 88.75 353 TYR A O 1
ATOM 2849 N N . GLU A 1 354 ? 10.078 8.875 19.266 1 84.81 354 GLU A N 1
ATOM 2850 C CA . GLU A 1 354 ? 11.508 9.133 19.125 1 84.81 354 GLU A CA 1
ATOM 2851 C C . GLU A 1 354 ? 11.773 10.289 18.172 1 84.81 354 GLU A C 1
ATOM 2853 O O . GLU A 1 354 ? 12.672 11.094 18.391 1 84.81 354 GLU A O 1
ATOM 2858 N N . THR A 1 355 ? 10.953 10.359 17.125 1 84.75 355 THR A N 1
ATOM 2859 C CA . THR A 1 355 ? 11.18 11.367 16.094 1 84.75 355 THR A CA 1
ATOM 2860 C C . THR A 1 355 ? 10.062 12.414 16.109 1 84.75 355 THR A C 1
ATOM 2862 O O . THR A 1 355 ? 8.945 12.125 16.547 1 84.75 355 THR A O 1
ATOM 2865 N N . HIS A 1 356 ? 10.414 13.625 15.703 1 84.25 356 HIS A N 1
ATOM 2866 C CA . HIS A 1 356 ? 9.438 14.711 15.641 1 84.25 356 HIS A CA 1
ATOM 2867 C C . HIS A 1 356 ? 8.367 14.43 14.594 1 84.25 356 HIS A C 1
ATOM 2869 O O . HIS A 1 356 ? 7.199 14.75 14.789 1 84.25 356 HIS A O 1
ATOM 2875 N N . GLY A 1 357 ? 8.781 13.805 13.523 1 85.12 357 GLY A N 1
ATOM 2876 C CA . GLY A 1 357 ? 7.828 13.461 12.484 1 85.12 357 GLY A CA 1
ATOM 2877 C C . GLY A 1 357 ? 6.758 12.492 12.945 1 85.12 357 GLY A C 1
ATOM 2878 O O . GLY A 1 357 ? 5.574 12.68 12.656 1 85.12 357 GLY A O 1
ATOM 2879 N N . ALA A 1 358 ? 7.16 11.539 13.719 1 87.5 358 ALA A N 1
ATOM 2880 C CA . ALA A 1 358 ? 6.215 10.555 14.242 1 87.5 358 ALA A CA 1
ATOM 2881 C C . ALA A 1 358 ? 5.27 11.195 15.258 1 87.5 358 ALA A C 1
ATOM 2883 O O . ALA A 1 358 ? 4.078 10.875 15.297 1 87.5 358 ALA A O 1
ATOM 2884 N N . TYR A 1 359 ? 5.844 12.062 16.062 1 89.75 359 TYR A N 1
ATOM 2885 C CA . TYR A 1 359 ? 5.043 12.789 17.031 1 89.75 359 TYR A CA 1
ATOM 2886 C C . TYR A 1 359 ? 3.984 13.641 16.344 1 89.75 359 TYR A C 1
ATOM 2888 O O . TYR A 1 359 ? 2.805 13.578 16.703 1 89.75 359 TYR A O 1
ATOM 2896 N N . GLU A 1 360 ? 4.355 14.367 15.336 1 88.75 360 GLU A N 1
ATOM 2897 C CA . GLU A 1 360 ? 3.434 15.234 14.617 1 88.75 360 GLU A CA 1
ATOM 2898 C C . GLU A 1 360 ? 2.348 14.43 13.906 1 88.75 360 GLU A C 1
ATOM 2900 O O . GLU A 1 360 ? 1.192 14.859 13.844 1 88.75 360 GLU A O 1
ATOM 2905 N N . THR A 1 361 ? 2.723 13.344 13.352 1 90.88 361 THR A N 1
ATOM 2906 C CA . THR A 1 361 ? 1.753 12.492 12.672 1 90.88 361 THR A CA 1
ATOM 2907 C C . THR A 1 361 ? 0.695 11.992 13.648 1 90.88 361 THR A C 1
ATOM 2909 O O . THR A 1 361 ? -0.501 12.031 13.352 1 90.88 361 THR A O 1
ATOM 2912 N N . ALA A 1 362 ? 1.134 11.578 14.828 1 92.44 362 ALA A N 1
ATOM 2913 C CA . ALA A 1 362 ? 0.22 11.039 15.828 1 92.44 362 ALA A CA 1
ATOM 2914 C C . ALA A 1 362 ? -0.737 12.109 16.344 1 92.44 362 ALA A C 1
ATOM 2916 O O . ALA A 1 362 ? -1.938 11.867 16.484 1 92.44 362 ALA A O 1
ATOM 2917 N N . ILE A 1 363 ? -0.254 13.266 16.578 1 93 363 ILE A N 1
ATOM 2918 C CA . ILE A 1 363 ? -1.096 14.344 17.078 1 93 363 ILE A CA 1
ATOM 2919 C C . ILE A 1 363 ? -2.088 14.773 16 1 93 363 ILE A C 1
ATOM 2921 O O . ILE A 1 363 ? -3.25 15.055 16.297 1 93 363 ILE A O 1
ATOM 2925 N N . THR A 1 364 ? -1.611 14.82 14.812 1 92.81 364 THR A N 1
ATOM 2926 C CA . THR A 1 364 ? -2.469 15.227 13.703 1 92.81 364 THR A CA 1
ATOM 2927 C C . THR A 1 364 ? -3.611 14.234 13.516 1 92.81 364 THR A C 1
ATOM 2929 O O . THR A 1 364 ? -4.754 14.633 13.266 1 92.81 364 THR A O 1
ATOM 2932 N N . GLN A 1 365 ? -3.346 13.016 13.656 1 93.19 365 GLN A N 1
ATOM 2933 C CA . GLN A 1 365 ? -4.379 12 13.5 1 93.19 365 GLN A CA 1
ATOM 2934 C C . GLN A 1 365 ? -5.426 12.109 14.609 1 93.19 365 GLN A C 1
ATOM 2936 O O . GLN A 1 365 ? -6.625 11.953 14.352 1 93.19 365 GLN A O 1
ATOM 2941 N N . LYS A 1 366 ? -5.031 12.375 15.812 1 93.94 366 LYS A N 1
ATOM 2942 C CA . LYS A 1 366 ? -5.961 12.523 16.922 1 93.94 366 LYS A CA 1
ATOM 2943 C C . LYS A 1 366 ? -6.82 13.773 16.766 1 93.94 366 LYS A C 1
ATOM 2945 O O . LYS A 1 366 ? -8.023 13.75 17.047 1 93.94 366 LYS A O 1
ATOM 2950 N N . ILE A 1 367 ? -6.191 14.773 16.297 1 93.38 367 ILE A N 1
ATOM 2951 C CA . ILE A 1 367 ? -6.922 16.016 16.078 1 93.38 367 ILE A CA 1
ATOM 2952 C C . ILE A 1 367 ? -7.926 15.828 14.938 1 93.38 367 ILE A C 1
ATOM 2954 O O . ILE A 1 367 ? -9.031 16.391 14.984 1 93.38 367 ILE A O 1
ATOM 2958 N N . PHE A 1 368 ? -7.617 15.07 14.016 1 95 368 PHE A N 1
ATOM 2959 C CA . PHE A 1 368 ? -8.539 14.812 12.914 1 95 368 PHE A CA 1
ATOM 2960 C C . PHE A 1 368 ? -9.789 14.102 13.406 1 95 368 PHE A C 1
ATOM 2962 O O . PHE A 1 368 ? -10.898 14.398 12.953 1 95 368 PHE A O 1
ATOM 2969 N N . VAL A 1 369 ? -9.594 13.188 14.266 1 94.06 369 VAL A N 1
ATOM 2970 C CA . VAL A 1 369 ? -10.734 12.453 14.812 1 94.06 369 VAL A CA 1
ATOM 2971 C C . VAL A 1 369 ? -11.68 13.422 15.516 1 94.06 369 VAL A C 1
ATOM 2973 O O . VAL A 1 369 ? -12.898 13.352 15.336 1 94.06 369 VAL A O 1
ATOM 2976 N N . LEU A 1 370 ? -11.117 14.32 16.25 1 95.12 370 LEU A N 1
ATOM 2977 C CA . LEU A 1 370 ? -11.922 15.32 16.938 1 95.12 370 LEU A CA 1
ATOM 2978 C C . LEU A 1 370 ? -12.656 16.203 15.945 1 95.12 370 LEU A C 1
ATOM 2980 O O . LEU A 1 370 ? -13.859 16.453 16.094 1 95.12 370 LEU A O 1
ATOM 2984 N N . ASN A 1 371 ? -11.961 16.594 14.93 1 95.06 371 ASN A N 1
ATOM 2985 C CA . ASN A 1 371 ? -12.562 17.469 13.93 1 95.06 371 ASN A CA 1
ATOM 2986 C C . ASN A 1 371 ? -13.586 16.734 13.086 1 95.06 371 ASN A C 1
ATOM 2988 O O . ASN A 1 371 ? -14.578 17.312 12.641 1 95.06 371 ASN A O 1
ATOM 2992 N N . PHE A 1 372 ? -13.375 15.492 12.875 1 95.75 372 PHE A N 1
ATOM 2993 C CA . PHE A 1 372 ? -14.328 14.664 12.156 1 95.75 372 PHE A CA 1
ATOM 2994 C C . PHE A 1 372 ? -15.68 14.648 12.875 1 95.75 372 PHE A C 1
ATOM 2996 O O . PHE A 1 372 ? -16.719 14.852 12.25 1 95.75 372 PHE A O 1
ATOM 3003 N N . ILE A 1 373 ? -15.617 14.5 14.141 1 94.5 373 ILE A N 1
ATOM 3004 C CA . ILE A 1 373 ? -16.828 14.43 14.945 1 94.5 373 ILE A CA 1
ATOM 3005 C C . ILE A 1 373 ? -17.516 15.789 14.977 1 94.5 373 ILE A C 1
ATOM 3007 O O . ILE A 1 373 ? -18.719 15.891 14.719 1 94.5 373 ILE A O 1
ATOM 3011 N N . THR A 1 374 ? -16.781 16.797 15.164 1 93.25 374 THR A N 1
ATOM 3012 C CA . THR A 1 374 ? -17.344 18.141 15.336 1 93.25 374 THR A CA 1
ATOM 3013 C C . THR A 1 374 ? -17.891 18.656 14.008 1 93.25 374 THR A C 1
ATOM 3015 O O . THR A 1 374 ? -18.859 19.422 13.984 1 93.25 374 THR A O 1
ATOM 3018 N N . SER A 1 375 ? -17.281 18.188 12.93 1 94 375 SER A N 1
ATOM 3019 C CA . SER A 1 375 ? -17.656 18.75 11.641 1 94 375 SER A CA 1
ATOM 3020 C C . SER A 1 375 ? -18.797 17.969 11 1 94 375 SER A C 1
ATOM 3022 O O . SER A 1 375 ? -19.734 18.547 10.438 1 94 375 SER A O 1
ATOM 3024 N N . TYR A 1 376 ? -18.828 16.625 11.109 1 96.19 376 TYR A N 1
ATOM 3025 C CA . TYR A 1 376 ? -19.719 15.852 10.242 1 96.19 376 TYR A CA 1
ATOM 3026 C C . TYR A 1 376 ? -20.812 15.18 11.047 1 96.19 376 TYR A C 1
ATOM 3028 O O . TYR A 1 376 ? -21.844 14.789 10.492 1 96.19 376 TYR A O 1
ATOM 3036 N N . LEU A 1 377 ? -20.672 15.031 12.352 1 93.25 377 LEU A N 1
ATOM 3037 C CA . LEU A 1 377 ? -21.609 14.242 13.141 1 93.25 377 LEU A CA 1
ATOM 3038 C C . LEU A 1 377 ? -23 14.859 13.109 1 93.25 377 LEU A C 1
ATOM 3040 O O . LEU A 1 377 ? -24.016 14.141 13.07 1 93.25 377 LEU A O 1
ATOM 3044 N N . GLY A 1 378 ? -23.125 16.156 13.148 1 90.81 378 GLY A N 1
ATOM 3045 C CA . GLY A 1 378 ? -24.422 16.797 13.062 1 90.81 378 GLY A CA 1
ATOM 3046 C C . GLY A 1 378 ? -25.188 16.438 11.812 1 90.81 378 GLY A C 1
ATOM 3047 O O . GLY A 1 378 ? -26.391 16.125 11.875 1 90.81 378 GLY A O 1
ATOM 3048 N N . ILE A 1 379 ? -24.5 16.453 10.688 1 93.06 379 ILE A N 1
ATOM 3049 C CA . ILE A 1 379 ? -25.141 16.125 9.414 1 93.06 379 ILE A CA 1
ATOM 3050 C C . ILE A 1 379 ? -25.484 14.633 9.383 1 93.06 379 ILE A C 1
ATOM 3052 O O . ILE A 1 379 ? -26.547 14.242 8.891 1 93.06 379 ILE A O 1
ATOM 3056 N N . PHE A 1 380 ? -24.688 13.797 9.961 1 94.12 380 PHE A N 1
ATOM 3057 C CA . PHE A 1 380 ? -24.953 12.359 10.039 1 94.12 380 PHE A CA 1
ATOM 3058 C C . PHE A 1 380 ? -26.219 12.078 10.836 1 94.12 380 PHE A C 1
ATOM 3060 O O . PHE A 1 380 ? -27.031 11.242 10.445 1 94.12 380 PHE A O 1
ATOM 3067 N N . LEU A 1 381 ? -26.391 12.781 11.906 1 89.44 381 LEU A N 1
ATOM 3068 C CA . LEU A 1 381 ? -27.562 12.578 12.758 1 89.44 381 LEU A CA 1
ATOM 3069 C C . LEU A 1 381 ? -28.844 12.977 12.031 1 89.44 381 LEU A C 1
ATOM 3071 O O . LEU A 1 381 ? -29.859 12.289 12.133 1 89.44 381 LEU A O 1
ATOM 3075 N N . THR A 1 382 ? -28.719 13.984 11.289 1 88.56 382 THR A N 1
ATOM 3076 C CA . THR A 1 382 ? -29.891 14.43 10.539 1 88.56 382 THR A CA 1
ATOM 3077 C C . THR A 1 382 ? -30.203 13.469 9.398 1 88.56 382 THR A C 1
ATOM 3079 O O . THR A 1 382 ? -31.344 13.047 9.234 1 88.56 382 THR A O 1
ATOM 3082 N N . ALA A 1 383 ? -29.203 13.07 8.719 1 88.94 383 ALA A N 1
ATOM 3083 C CA . ALA A 1 383 ? -29.375 12.266 7.516 1 88.94 383 ALA A CA 1
ATOM 3084 C C . ALA A 1 383 ? -29.75 10.828 7.859 1 88.94 383 ALA A C 1
ATOM 3086 O O . ALA A 1 383 ? -30.578 10.219 7.184 1 88.94 383 ALA A O 1
ATOM 3087 N N . PHE A 1 384 ? -29.266 10.297 8.961 1 89.38 384 PHE A N 1
ATOM 3088 C CA . PHE A 1 384 ? -29.391 8.859 9.148 1 89.38 384 PHE A CA 1
ATOM 3089 C C . PHE A 1 384 ? -30.156 8.539 10.43 1 89.38 384 PHE A C 1
ATOM 3091 O O . PHE A 1 384 ? -30.469 7.379 10.703 1 89.38 384 PHE A O 1
ATOM 3098 N N . VAL A 1 385 ? -30.469 9.516 11.203 1 85.56 385 VAL A N 1
ATOM 3099 C CA . VAL A 1 385 ? -31.234 9.266 12.414 1 85.56 385 VAL A CA 1
ATOM 3100 C C . VAL A 1 385 ? -32.562 10.031 12.359 1 85.56 385 VAL A C 1
ATOM 3102 O O . VAL A 1 385 ? -33.625 9.43 12.43 1 85.56 385 VAL A O 1
ATOM 3105 N N . TYR A 1 386 ? -32.562 11.25 12.078 1 82.81 386 TYR A N 1
ATOM 3106 C CA . TYR A 1 386 ? -33.75 12.086 12.094 1 82.81 386 TYR A CA 1
ATOM 3107 C C . TYR A 1 386 ? -34.656 11.766 10.914 1 82.81 386 TYR A C 1
ATOM 3109 O O . TYR A 1 386 ? -35.875 11.523 11.094 1 82.81 386 TYR A O 1
ATOM 3117 N N . VAL A 1 387 ? -34.125 11.703 9.781 1 80.62 387 VAL A N 1
ATOM 3118 C CA . VAL A 1 387 ? -34.938 11.562 8.586 1 80.62 387 VAL A CA 1
ATOM 3119 C C . VAL A 1 387 ? -35.562 10.18 8.547 1 80.62 387 VAL A C 1
ATOM 3121 O O . VAL A 1 387 ? -36.781 10.047 8.359 1 80.62 387 VAL A O 1
ATOM 3124 N N . PRO A 1 388 ? -34.781 9.18 8.844 1 80.56 388 PRO A N 1
ATOM 3125 C CA . PRO A 1 388 ? -35.406 7.852 8.789 1 80.56 388 PRO A CA 1
ATOM 3126 C C . PRO A 1 388 ? -36.219 7.523 10.031 1 80.56 388 PRO A C 1
ATOM 3128 O O . PRO A 1 388 ? -37.188 6.766 9.953 1 80.56 388 PRO A O 1
ATOM 3131 N N . PHE A 1 389 ? -35.969 8.164 11.188 1 81.81 389 PHE A N 1
ATOM 3132 C CA . PHE A 1 389 ? -36.594 7.742 12.43 1 81.81 389 PHE A CA 1
ATOM 3133 C C . PHE A 1 389 ? -37.312 8.914 13.102 1 81.81 389 PHE A C 1
ATOM 3135 O O . PHE A 1 389 ? -37.656 8.836 14.273 1 81.81 389 PHE A O 1
ATOM 3142 N N . GLY A 1 390 ? -37.531 9.883 12.43 1 79.12 390 GLY A N 1
ATOM 3143 C CA . GLY A 1 390 ? -38.094 11.102 12.992 1 79.12 390 GLY A CA 1
ATOM 3144 C C . GLY A 1 390 ? -39.406 10.883 13.68 1 79.12 390 GLY A C 1
ATOM 3145 O O . GLY A 1 390 ? -39.656 11.406 14.773 1 79.12 390 GLY A O 1
ATOM 3146 N N . GLN A 1 391 ? -40.25 10.055 13.078 1 78.5 391 GLN A N 1
ATOM 3147 C CA . GLN A 1 391 ? -41.594 9.82 13.633 1 78.5 391 GLN A CA 1
ATOM 3148 C C . GLN A 1 391 ? -41.5 9.031 14.938 1 78.5 391 GLN A C 1
ATOM 3150 O O . GLN A 1 391 ? -42.375 9.156 15.797 1 78.5 391 GLN A O 1
ATOM 3155 N N . ILE A 1 392 ? -40.469 8.359 15.094 1 78.75 392 ILE A N 1
ATOM 3156 C CA . ILE A 1 392 ? -40.281 7.531 16.281 1 78.75 392 ILE A CA 1
ATOM 3157 C C . ILE A 1 392 ? -39.594 8.328 17.375 1 78.75 392 ILE A C 1
ATOM 3159 O O . ILE A 1 392 ? -39.875 8.188 18.547 1 78.75 392 ILE A O 1
ATOM 3163 N N . ILE A 1 393 ? -38.719 9.227 17 1 80.31 393 ILE A N 1
ATOM 3164 C CA . ILE A 1 393 ? -37.812 9.867 17.938 1 80.31 393 ILE A CA 1
ATOM 3165 C C . ILE A 1 393 ? -38.469 11.148 18.484 1 80.31 393 ILE A C 1
ATOM 3167 O O . ILE A 1 393 ? -38.281 11.5 19.656 1 80.31 393 ILE A O 1
ATOM 3171 N N . VAL A 1 394 ? -39.312 11.789 17.719 1 78 394 VAL A N 1
ATOM 3172 C CA . VAL A 1 394 ? -39.781 13.133 18.016 1 78 394 VAL A CA 1
ATOM 3173 C C . VAL A 1 394 ? -40.688 13.102 19.25 1 78 394 VAL A C 1
ATOM 3175 O O . VAL A 1 394 ? -40.625 13.992 20.094 1 78 394 VAL A O 1
ATOM 3178 N N . PRO A 1 395 ? -41.469 12.023 19.391 1 75.38 395 PRO A N 1
ATOM 3179 C CA . PRO A 1 395 ? -42.312 11.992 20.594 1 75.38 395 PRO A CA 1
ATOM 3180 C C . PRO A 1 395 ? -41.5 11.875 21.875 1 75.38 395 PRO A C 1
ATOM 3182 O O . PRO A 1 395 ? -41.969 12.266 22.953 1 75.38 395 PRO A O 1
ATOM 3185 N N . TYR A 1 396 ? -40.312 11.43 21.75 1 77.81 396 TYR A N 1
ATOM 3186 C CA . TYR A 1 396 ? -39.469 11.242 22.922 1 77.81 396 TYR A CA 1
ATOM 3187 C C . TYR A 1 396 ? -38.625 12.484 23.203 1 77.81 396 TYR A C 1
ATOM 3189 O O . TYR A 1 396 ? -37.906 12.555 24.219 1 77.81 396 TYR A O 1
ATOM 3197 N N . LEU A 1 397 ? -38.75 13.469 22.375 1 79 397 LEU A N 1
ATOM 3198 C CA . LEU A 1 397 ? -37.938 14.672 22.531 1 79 397 LEU A CA 1
ATOM 3199 C C . LEU A 1 397 ? -38.625 15.648 23.5 1 79 397 LEU A C 1
ATOM 3201 O O . LEU A 1 397 ? -38.094 16.75 23.719 1 79 397 LEU A O 1
ATOM 3205 N N . ASP A 1 398 ? -39.656 15.18 24.156 1 77.38 398 ASP A N 1
ATOM 3206 C CA . ASP A 1 398 ? -40.375 16.016 25.109 1 77.38 398 ASP A CA 1
ATOM 3207 C C . ASP A 1 398 ? -39.5 16.344 26.328 1 77.38 398 ASP A C 1
ATOM 3209 O O . ASP A 1 398 ? -39.75 17.312 27.047 1 77.38 398 ASP A O 1
ATOM 3213 N N . ILE A 1 399 ? -38.5 15.57 26.453 1 77.88 399 ILE A N 1
ATOM 3214 C CA . ILE A 1 399 ? -37.594 15.773 27.578 1 77.88 399 ILE A CA 1
ATOM 3215 C C . ILE A 1 399 ? -36.938 17.141 27.453 1 77.88 399 ILE A C 1
ATOM 3217 O O . ILE A 1 399 ? -36.562 17.766 28.453 1 77.88 399 ILE A O 1
ATOM 3221 N N . PHE A 1 400 ? -36.906 17.703 26.25 1 78.12 400 PHE A N 1
ATOM 3222 C CA . PHE A 1 400 ? -36.219 18.969 26.031 1 78.12 400 PHE A CA 1
ATOM 3223 C C . PHE A 1 400 ? -37.188 20.141 26.188 1 78.12 400 PHE A C 1
ATOM 3225 O O . PHE A 1 400 ? -36.812 21.297 25.969 1 78.12 400 PHE A O 1
ATOM 3232 N N . SER A 1 401 ? -38.406 19.828 26.547 1 78.88 401 SER A N 1
ATOM 3233 C CA . SER A 1 401 ? -39.375 20.875 26.828 1 78.88 401 SER A CA 1
ATOM 3234 C C . SER A 1 401 ? -38.938 21.766 27.984 1 78.88 401 SER A C 1
ATOM 3236 O O . SER A 1 401 ? -39.344 22.922 28.078 1 78.88 401 SER A O 1
ATOM 3238 N N . LEU A 1 402 ? -38 21.156 28.75 1 78.38 402 LEU A N 1
ATOM 3239 C CA . LEU A 1 402 ? -37.469 21.875 29.906 1 78.38 402 LEU A CA 1
ATOM 3240 C C . LEU A 1 402 ? -36.688 23.109 29.469 1 78.38 402 LEU A C 1
ATOM 3242 O O . LEU A 1 402 ? -36.594 24.094 30.219 1 78.38 402 LEU A O 1
ATOM 3246 N N . THR A 1 403 ? -36.188 23.109 28.266 1 76.38 403 THR A N 1
ATOM 3247 C CA . THR A 1 403 ? -35.344 24.203 27.781 1 76.38 403 THR A CA 1
ATOM 3248 C C . THR A 1 403 ? -36.188 25.406 27.406 1 76.38 403 THR A C 1
ATOM 3250 O O . THR A 1 403 ? -35.719 26.547 27.453 1 76.38 403 THR A O 1
ATOM 3253 N N . VAL A 1 404 ? -37.531 25.188 27.109 1 76.56 404 VAL A N 1
ATOM 3254 C CA . VAL A 1 404 ? -38.375 26.281 26.625 1 76.56 404 VAL A CA 1
ATOM 3255 C C . VAL A 1 404 ? -39.531 26.531 27.594 1 76.56 404 VAL A C 1
ATOM 3257 O O . VAL A 1 404 ? -40.312 27.453 27.406 1 76.56 404 VAL A O 1
ATOM 3260 N N . ARG A 1 405 ? -39.656 25.766 28.609 1 77.75 405 ARG A N 1
ATOM 3261 C CA . ARG A 1 405 ? -40.781 25.844 29.547 1 77.75 405 ARG A CA 1
ATOM 3262 C C . ARG A 1 405 ? -40.938 27.25 30.109 1 77.75 405 ARG A C 1
ATOM 3264 O O . ARG A 1 405 ? -42.062 27.734 30.25 1 77.75 405 ARG A O 1
ATOM 3271 N N . PRO A 1 406 ? -39.75 27.891 30.406 1 75.88 406 PRO A N 1
ATOM 3272 C CA . PRO A 1 406 ? -39.906 29.25 30.953 1 75.88 406 PRO A CA 1
ATOM 3273 C C . PRO A 1 406 ? -40.531 30.219 29.969 1 75.88 406 PRO A C 1
ATOM 3275 O O . PRO A 1 406 ? -41.062 31.266 30.375 1 75.88 406 PRO A O 1
ATOM 3278 N N . PHE A 1 407 ? -40.531 29.875 28.781 1 77.31 407 PHE A N 1
ATOM 3279 C CA . PHE A 1 407 ? -41 30.812 27.766 1 77.31 407 PHE A CA 1
ATOM 3280 C C . PHE A 1 407 ? -42.375 30.406 27.25 1 77.31 407 PHE A C 1
ATOM 3282 O O . PHE A 1 407 ? -43.062 31.188 26.562 1 77.31 407 PHE A O 1
ATOM 3289 N N . ALA A 1 408 ? -42.781 29.156 27.625 1 76.69 408 ALA A N 1
ATOM 3290 C CA . ALA A 1 408 ? -44.062 28.656 27.125 1 76.69 408 ALA A CA 1
ATOM 3291 C C . ALA A 1 408 ? -45.219 29.234 27.922 1 76.69 408 ALA A C 1
ATOM 3293 O O . ALA A 1 408 ? -45.156 29.406 29.141 1 76.69 408 ALA A O 1
ATOM 3294 N N . GLU A 1 409 ? -46.219 29.703 27.156 1 73.88 409 GLU A N 1
ATOM 3295 C CA . GLU A 1 409 ? -47.406 30.266 27.781 1 73.88 409 GLU A CA 1
ATOM 3296 C C . GLU A 1 409 ? -48.406 29.172 28.188 1 73.88 409 GLU A C 1
ATOM 3298 O O . GLU A 1 409 ? -49.094 29.281 29.203 1 73.88 409 GLU A O 1
ATOM 3303 N N . ASP A 1 410 ? -48.469 28.156 27.281 1 77 410 ASP A N 1
ATOM 3304 C CA . ASP A 1 410 ? -49.406 27.078 27.5 1 77 410 ASP A CA 1
ATOM 3305 C C . ASP A 1 410 ? -48.75 25.719 27.328 1 77 410 ASP A C 1
ATOM 3307 O O . ASP A 1 410 ? -47.781 25.578 26.562 1 77 410 ASP A O 1
ATOM 3311 N N . GLU A 1 411 ? -49.125 24.797 28.141 1 76.19 411 GLU A N 1
ATOM 3312 C CA . GLU A 1 411 ? -48.562 23.438 28.109 1 76.19 411 GLU A CA 1
ATOM 3313 C C . GLU A 1 411 ? -48.781 22.781 26.75 1 76.19 411 GLU A C 1
ATOM 3315 O O . GLU A 1 411 ? -48 21.938 26.328 1 76.19 411 GLU A O 1
ATOM 3320 N N . LYS A 1 412 ? -49.781 23.203 26.078 1 73.88 412 LYS A N 1
ATOM 3321 C CA . LYS A 1 412 ? -50.094 22.625 24.781 1 73.88 412 LYS A CA 1
ATOM 3322 C C . LYS A 1 412 ? -49 22.953 23.75 1 73.88 412 LYS A C 1
ATOM 3324 O O . LYS A 1 412 ? -48.844 22.25 22.766 1 73.88 412 LYS A O 1
ATOM 3329 N N . GLN A 1 413 ? -48.281 24.016 24.062 1 75.75 413 GLN A N 1
ATOM 3330 C CA . GLN A 1 413 ? -47.219 24.469 23.141 1 75.75 413 GLN A CA 1
ATOM 3331 C C . GLN A 1 413 ? -45.969 23.609 23.25 1 75.75 413 GLN A C 1
ATOM 3333 O O . GLN A 1 413 ? -45.094 23.672 22.391 1 75.75 413 GLN A O 1
ATOM 3338 N N . LEU A 1 414 ? -46 22.781 24.312 1 72.75 414 LEU A N 1
ATOM 3339 C CA . LEU A 1 414 ? -44.781 22 24.594 1 72.75 414 LEU A CA 1
ATOM 3340 C C . LEU A 1 414 ? -44.938 20.562 24.109 1 72.75 414 LEU A C 1
ATOM 3342 O O . LEU A 1 414 ? -44 19.781 24.141 1 72.75 414 LEU A O 1
ATOM 3346 N N . HIS A 1 415 ? -46.156 20.172 23.75 1 67.06 415 HIS A N 1
ATOM 3347 C CA . HIS A 1 415 ? -46.375 18.781 23.375 1 67.06 415 HIS A CA 1
ATOM 3348 C C . HIS A 1 415 ? -46.688 18.656 21.891 1 67.06 415 HIS A C 1
ATOM 3350 O O . HIS A 1 415 ? -47.156 19.609 21.25 1 67.06 415 HIS A O 1
ATOM 3356 N N . THR A 1 416 ? -46.156 17.578 21.266 1 63.22 416 THR A N 1
ATOM 3357 C CA . THR A 1 416 ? -46.344 17.266 19.859 1 63.22 416 THR A CA 1
ATOM 3358 C C . THR A 1 416 ? -47.844 17.234 19.516 1 63.22 416 THR A C 1
ATOM 3360 O O . THR A 1 416 ? -48.656 16.703 20.281 1 63.22 416 THR A O 1
ATOM 3363 N N . HIS A 1 417 ? -48.312 18.109 18.719 1 55.06 417 HIS A N 1
ATOM 3364 C CA . HIS A 1 417 ? -49.688 17.953 18.266 1 55.06 417 HIS A CA 1
ATOM 3365 C C . HIS A 1 417 ? -49.938 16.516 17.797 1 55.06 417 HIS A C 1
ATOM 3367 O O . HIS A 1 417 ? -49.062 15.906 17.156 1 55.06 417 HIS A O 1
ATOM 3373 N N . GLU A 1 418 ? -50.625 15.773 18.688 1 48.91 418 GLU A N 1
ATOM 3374 C CA . GLU A 1 418 ? -51.031 14.406 18.328 1 48.91 418 GLU A CA 1
ATOM 3375 C C . GLU A 1 418 ? -51.094 14.227 16.828 1 48.91 418 GLU A C 1
ATOM 3377 O O . GLU A 1 418 ? -51 13.109 16.312 1 48.91 418 GLU A O 1
ATOM 3382 N N . ALA A 1 419 ? -51.531 15.25 16.047 1 48.41 419 ALA A N 1
ATOM 3383 C CA . ALA A 1 419 ? -51.844 15.055 14.633 1 48.41 419 ALA A CA 1
ATOM 3384 C C . ALA A 1 419 ? -50.562 15.016 13.805 1 48.41 419 ALA A C 1
ATOM 3386 O O . ALA A 1 419 ? -49.656 15.852 13.984 1 48.41 419 ALA A O 1
ATOM 3387 N N . GLY A 1 420 ? -50.188 13.961 12.977 1 55 420 GLY A N 1
ATOM 3388 C CA . GLY A 1 420 ? -49.281 13.422 11.961 1 55 420 GLY A CA 1
ATOM 3389 C C . GLY A 1 420 ? -48.031 14.234 11.789 1 55 420 GLY A C 1
ATOM 3390 O O . GLY A 1 420 ? -48 15.188 11.008 1 55 420 GLY A O 1
ATOM 3391 N N . PHE A 1 421 ? -47.031 14.227 12.656 1 59.5 421 PHE A N 1
ATOM 3392 C CA . PHE A 1 421 ? -45.75 14.875 12.492 1 59.5 421 PHE A CA 1
ATOM 3393 C C . PHE A 1 421 ? -45.125 14.547 11.133 1 59.5 421 PHE A C 1
ATOM 3395 O O . PHE A 1 421 ? -45.125 13.383 10.719 1 59.5 421 PHE A O 1
ATOM 3402 N N . ALA A 1 422 ? -45.062 15.609 10.305 1 63 422 ALA A N 1
ATOM 3403 C CA . ALA A 1 422 ? -44.375 15.43 9.016 1 63 422 ALA A CA 1
ATOM 3404 C C . ALA A 1 422 ? -42.938 15.93 9.078 1 63 422 ALA A C 1
ATOM 3406 O O . ALA A 1 422 ? -42.656 17.016 9.594 1 63 422 ALA A O 1
ATOM 3407 N N . ILE A 1 423 ? -41.938 15.094 8.836 1 68.81 423 ILE A N 1
ATOM 3408 C CA . ILE A 1 423 ? -40.531 15.422 8.828 1 68.81 423 ILE A CA 1
ATOM 3409 C C . ILE A 1 423 ? -40.25 16.516 7.793 1 68.81 423 ILE A C 1
ATOM 3411 O O . ILE A 1 423 ? -40.969 16.625 6.789 1 68.81 423 ILE A O 1
ATOM 3415 N N . ASN A 1 424 ? -39.438 17.5 8.227 1 71.19 424 ASN A N 1
ATOM 3416 C CA . ASN A 1 424 ? -38.969 18.516 7.289 1 71.19 424 ASN A CA 1
ATOM 3417 C C . ASN A 1 424 ? -37.781 18.031 6.469 1 71.19 424 ASN A C 1
ATOM 3419 O O . ASN A 1 424 ? -36.656 18.031 6.953 1 71.19 424 ASN A O 1
ATOM 3423 N N . PRO A 1 425 ? -38.031 17.547 5.293 1 67.25 425 PRO A N 1
ATOM 3424 C CA . PRO A 1 425 ? -36.938 17.016 4.488 1 67.25 425 PRO A CA 1
ATOM 3425 C C . PRO A 1 425 ? -35.906 18.078 4.098 1 67.25 425 PRO A C 1
ATOM 3427 O O . PRO A 1 425 ? -34.781 17.766 3.73 1 67.25 425 PRO A O 1
ATOM 3430 N N . ASP A 1 426 ? -36.281 19.375 4.316 1 79.19 426 ASP A N 1
ATOM 3431 C CA . ASP A 1 426 ? -35.406 20.469 3.902 1 79.19 426 ASP A CA 1
ATOM 3432 C C . ASP A 1 426 ? -34.344 20.75 4.973 1 79.19 426 ASP A C 1
ATOM 3434 O O . ASP A 1 426 ? -33.406 21.516 4.734 1 79.19 426 ASP A O 1
ATOM 3438 N N . ARG A 1 427 ? -34.5 20.141 6.051 1 83.19 427 ARG A N 1
ATOM 3439 C CA . ARG A 1 427 ? -33.562 20.375 7.145 1 83.19 427 ARG A CA 1
ATOM 3440 C C . ARG A 1 427 ? -32.156 19.938 6.766 1 83.19 427 ARG A C 1
ATOM 3442 O O . ARG A 1 427 ? -31.172 20.656 7.039 1 83.19 427 ARG A O 1
ATOM 3449 N N . LEU A 1 428 ? -32.094 18.828 6.168 1 87.75 428 LEU A N 1
ATOM 3450 C CA . LEU A 1 428 ? -30.781 18.312 5.758 1 87.75 428 LEU A CA 1
ATOM 3451 C C . LEU A 1 428 ? -30.109 19.234 4.754 1 87.75 428 LEU A C 1
ATOM 3453 O O . LEU A 1 428 ? -28.922 19.547 4.887 1 87.75 428 LEU A O 1
ATOM 3457 N N . ARG A 1 429 ? -30.844 19.688 3.867 1 90.12 429 ARG A N 1
ATOM 3458 C CA . ARG A 1 429 ? -30.312 20.594 2.85 1 90.12 429 ARG A CA 1
ATOM 3459 C C . ARG A 1 429 ? -29.844 21.906 3.471 1 90.12 429 ARG A C 1
ATOM 3461 O O . ARG A 1 429 ? -28.766 22.406 3.145 1 90.12 429 ARG A O 1
ATOM 3468 N N . LYS A 1 430 ? -30.625 22.438 4.348 1 88.06 430 LYS A N 1
ATOM 3469 C CA . LYS A 1 430 ? -30.266 23.688 5.004 1 88.06 430 LYS A CA 1
ATOM 3470 C C . LYS A 1 430 ? -29 23.531 5.84 1 88.06 430 LYS A C 1
ATOM 3472 O O . LYS A 1 430 ? -28.172 24.438 5.895 1 88.06 430 LYS A O 1
ATOM 3477 N N . GLN A 1 431 ? -28.922 22.422 6.414 1 89.25 431 GLN A N 1
ATOM 3478 C CA . GLN A 1 431 ? -27.734 22.156 7.23 1 89.25 431 GLN A CA 1
ATOM 3479 C C . GLN A 1 431 ? -26.484 22.047 6.363 1 89.25 431 GLN A C 1
ATOM 3481 O O . GLN A 1 431 ? -25.438 22.562 6.723 1 89.25 431 GLN A O 1
ATOM 3486 N N . VAL A 1 432 ? -26.594 21.344 5.266 1 93.06 432 VAL A N 1
ATOM 3487 C CA . VAL A 1 432 ? -25.453 21.188 4.367 1 93.06 432 VAL A CA 1
ATOM 3488 C C . VAL A 1 432 ? -25.047 22.547 3.795 1 93.06 432 VAL A C 1
ATOM 3490 O O . VAL A 1 432 ? -23.859 22.875 3.707 1 93.06 432 VAL A O 1
ATOM 3493 N N . ILE A 1 433 ? -26.016 23.375 3.512 1 93.44 433 ILE A N 1
ATOM 3494 C CA . ILE A 1 433 ? -25.75 24.703 2.99 1 93.44 433 ILE A CA 1
ATOM 3495 C C . ILE A 1 433 ? -25.078 25.547 4.066 1 93.44 433 ILE A C 1
ATOM 3497 O O . ILE A 1 433 ? -24.141 26.297 3.775 1 93.44 433 ILE A O 1
ATOM 3501 N N . TYR A 1 434 ? -25.5 25.391 5.25 1 89.06 434 TYR A N 1
ATOM 3502 C CA . TYR A 1 434 ? -24.891 26.125 6.348 1 89.06 434 TYR A CA 1
ATOM 3503 C C . TYR A 1 434 ? -23.422 25.797 6.488 1 89.06 434 TYR A C 1
ATOM 3505 O O . TYR A 1 434 ? -22.562 26.688 6.535 1 89.06 434 TYR A O 1
ATOM 3513 N N . PHE A 1 435 ? -23.078 24.547 6.465 1 90.94 435 PHE A N 1
ATOM 3514 C CA . PHE A 1 435 ? -21.719 24.125 6.723 1 90.94 435 PHE A CA 1
ATOM 3515 C C . PHE A 1 435 ? -20.828 24.375 5.5 1 90.94 435 PHE A C 1
ATOM 3517 O O . PHE A 1 435 ? -19.641 24.656 5.633 1 90.94 435 PHE A O 1
ATOM 3524 N N . THR A 1 436 ? -21.359 24.359 4.305 1 94.88 436 THR A N 1
ATOM 3525 C CA . THR A 1 436 ? -20.547 24.438 3.098 1 94.88 436 THR A CA 1
ATOM 3526 C C . THR A 1 436 ? -20.453 25.891 2.617 1 94.88 436 THR A C 1
ATOM 3528 O O . THR A 1 436 ? -19.547 26.234 1.854 1 94.88 436 THR A O 1
ATOM 3531 N N . VAL A 1 437 ? -21.375 26.766 3.125 1 93.81 437 VAL A N 1
ATOM 3532 C CA . VAL A 1 437 ? -21.359 28.141 2.658 1 93.81 437 VAL A CA 1
ATOM 3533 C C . VAL A 1 437 ? -21.125 29.094 3.838 1 93.81 437 VAL A C 1
ATOM 3535 O O . VAL A 1 437 ? -20.047 29.688 3.957 1 93.81 437 VAL A O 1
ATOM 3538 N N . THR A 1 438 ? -22.078 29.047 4.75 1 89.81 438 THR A N 1
ATOM 3539 C CA . THR A 1 438 ? -22.078 30.016 5.828 1 89.81 438 THR A CA 1
ATOM 3540 C C . THR A 1 438 ? -20.875 29.797 6.742 1 89.81 438 THR A C 1
ATOM 3542 O O . THR A 1 438 ? -20.125 30.734 7.031 1 89.81 438 THR A O 1
ATOM 3545 N N . ALA A 1 439 ? -20.688 28.609 7.113 1 88.88 439 ALA A N 1
ATOM 3546 C CA . ALA A 1 439 ? -19.594 28.297 8.031 1 88.88 439 ALA A CA 1
ATOM 3547 C C . ALA A 1 439 ? -18.25 28.578 7.391 1 88.88 439 ALA A C 1
ATOM 3549 O O . ALA A 1 439 ? -17.312 29.016 8.062 1 88.88 439 ALA A O 1
ATOM 3550 N N . GLN A 1 440 ? -18.109 28.391 6.145 1 91.38 440 GLN A N 1
ATOM 3551 C CA . GLN A 1 440 ? -16.859 28.641 5.441 1 91.38 440 GLN A CA 1
ATOM 3552 C C . GLN A 1 440 ? -16.547 30.141 5.363 1 91.38 440 GLN A C 1
ATOM 3554 O O . GLN A 1 440 ? -15.414 30.562 5.566 1 91.38 440 GLN A O 1
ATOM 3559 N N . ILE A 1 441 ? -17.562 30.922 5.176 1 89.75 441 ILE A N 1
ATOM 3560 C CA . ILE A 1 441 ? -17.422 32.375 5.082 1 89.75 441 ILE A CA 1
ATOM 3561 C C . ILE A 1 441 ? -17.078 32.938 6.457 1 89.75 441 ILE A C 1
ATOM 3563 O O . ILE A 1 441 ? -16.203 33.812 6.582 1 89.75 441 ILE A O 1
ATOM 3567 N N . VAL A 1 442 ? -17.766 32.438 7.379 1 85.38 442 VAL A N 1
ATOM 3568 C CA . VAL A 1 442 ? -17.531 32.906 8.742 1 85.38 442 VAL A CA 1
ATOM 3569 C C . VAL A 1 442 ? -16.109 32.531 9.188 1 85.38 442 VAL A C 1
ATOM 3571 O O . VAL A 1 442 ? -15.43 33.344 9.82 1 85.38 442 VAL A O 1
ATOM 3574 N N . ASN A 1 443 ? -15.695 31.375 8.82 1 85.06 443 ASN A N 1
ATOM 3575 C CA . ASN A 1 443 ? -14.344 30.938 9.164 1 85.06 443 ASN A CA 1
ATOM 3576 C C . ASN A 1 443 ? -13.289 31.797 8.469 1 85.06 443 ASN A C 1
ATOM 3578 O O . ASN A 1 443 ? -12.281 32.156 9.078 1 85.06 443 ASN A O 1
ATOM 3582 N N . LEU A 1 444 ? -13.484 32.062 7.281 1 85.88 444 LEU A N 1
ATOM 3583 C CA . LEU A 1 444 ? -12.57 32.906 6.527 1 85.88 444 LEU A CA 1
ATOM 3584 C C . LEU A 1 444 ? -12.531 34.312 7.121 1 85.88 444 LEU A C 1
ATOM 3586 O O . LEU A 1 444 ? -11.453 34.906 7.254 1 85.88 444 LEU A O 1
ATOM 3590 N N . GLY A 1 445 ? -13.703 34.812 7.5 1 84.25 445 GLY A N 1
ATOM 3591 C CA . GLY A 1 445 ? -13.781 36.125 8.109 1 84.25 445 GLY A CA 1
ATOM 3592 C C . GLY A 1 445 ? -13.094 36.188 9.461 1 84.25 445 GLY A C 1
ATOM 3593 O O . GLY A 1 445 ? -12.367 37.156 9.75 1 84.25 445 GLY A O 1
ATOM 3594 N N . MET A 1 446 ? -13.234 35.188 10.164 1 81.56 446 MET A N 1
ATOM 3595 C CA . MET A 1 446 ? -12.625 35.125 11.492 1 81.56 446 MET A CA 1
ATOM 3596 C C . MET A 1 446 ? -11.109 35.062 11.391 1 81.56 446 MET A C 1
ATOM 3598 O O . MET A 1 446 ? -10.391 35.594 12.227 1 81.56 446 MET A O 1
ATOM 3602 N N . GLU A 1 447 ? -10.602 34.406 10.414 1 79.44 447 GLU A N 1
ATOM 3603 C CA . GLU A 1 447 ? -9.164 34.25 10.195 1 79.44 447 GLU A CA 1
ATOM 3604 C C . GLU A 1 447 ? -8.531 35.594 9.852 1 79.44 447 GLU A C 1
ATOM 3606 O O . GLU A 1 447 ? -7.359 35.844 10.164 1 79.44 447 GLU A O 1
ATOM 3611 N N . LEU A 1 448 ? -9.312 36.5 9.258 1 76.62 448 LEU A N 1
ATOM 3612 C CA . LEU A 1 448 ? -8.781 37.812 8.844 1 76.62 448 LEU A CA 1
ATOM 3613 C C . LEU A 1 448 ? -9.094 38.875 9.883 1 76.62 448 LEU A C 1
ATOM 3615 O O . LEU A 1 448 ? -8.258 39.75 10.156 1 76.62 448 LEU A O 1
ATOM 3619 N N . ILE A 1 449 ? -10.227 38.688 10.516 1 77.56 449 ILE A N 1
ATOM 3620 C CA . ILE A 1 449 ? -10.75 39.75 11.359 1 77.56 449 ILE A CA 1
ATOM 3621 C C . ILE A 1 449 ? -10.227 39.594 12.789 1 77.56 449 ILE A C 1
ATOM 3623 O O . ILE A 1 449 ? -9.82 40.562 13.43 1 77.56 449 ILE A O 1
ATOM 3627 N N . VAL A 1 450 ? -10.18 38.375 13.211 1 78.88 450 VAL A N 1
ATOM 3628 C CA . VAL A 1 450 ? -9.859 38.125 14.609 1 78.88 450 VAL A CA 1
ATOM 3629 C C . VAL A 1 450 ? -8.445 38.594 14.914 1 78.88 450 VAL A C 1
ATOM 3631 O O . VAL A 1 450 ? -8.219 39.312 15.891 1 78.88 450 VAL A O 1
ATOM 3634 N N . PRO A 1 451 ? -7.457 38.188 14.086 1 75.31 451 PRO A N 1
ATOM 3635 C CA . PRO A 1 451 ? -6.113 38.688 14.367 1 75.31 451 PRO A CA 1
ATOM 3636 C C . PRO A 1 451 ? -6.031 40.219 14.312 1 75.31 451 PRO A C 1
ATOM 3638 O O . PRO A 1 451 ? -5.305 40.844 15.094 1 75.31 451 PRO A O 1
ATOM 3641 N N . TYR A 1 452 ? -6.762 40.812 13.469 1 76.25 452 TYR A N 1
ATOM 3642 C CA . TYR A 1 452 ? -6.781 42.281 13.352 1 76.25 452 TYR A CA 1
ATOM 3643 C C . TYR A 1 452 ? -7.391 42.906 14.594 1 76.25 452 TYR A C 1
ATOM 3645 O O . TYR A 1 452 ? -6.844 43.875 15.141 1 76.25 452 TYR A O 1
ATOM 3653 N N . LEU A 1 453 ? -8.5 42.344 15.047 1 78.12 453 LEU A N 1
ATOM 3654 C CA . LEU A 1 453 ? -9.172 42.875 16.234 1 78.12 453 LEU A CA 1
ATOM 3655 C C . LEU A 1 453 ? -8.336 42.594 17.484 1 78.12 453 LEU A C 1
ATOM 3657 O O . LEU A 1 453 ? -8.305 43.438 18.391 1 78.12 453 LEU A O 1
ATOM 3661 N N . LYS A 1 454 ? -7.688 41.531 17.453 1 78.5 454 LYS A N 1
ATOM 3662 C CA . LYS A 1 454 ? -6.824 41.188 18.594 1 78.5 454 LYS A CA 1
ATOM 3663 C C . LYS A 1 454 ? -5.652 42.156 18.688 1 78.5 454 LYS A C 1
ATOM 3665 O O . LYS A 1 454 ? -5.293 42.594 19.781 1 78.5 454 LYS A O 1
ATOM 3670 N N . ARG A 1 455 ? -5.062 42.562 17.594 1 75.62 455 ARG A N 1
ATOM 3671 C CA . ARG A 1 455 ? -3.959 43.531 17.547 1 75.62 455 ARG A CA 1
ATOM 3672 C C . ARG A 1 455 ? -4.418 44.906 18.016 1 75.62 455 ARG A C 1
ATOM 3674 O O . ARG A 1 455 ? -3.729 45.562 18.797 1 75.62 455 ARG A O 1
ATOM 3681 N N . ARG A 1 456 ? -5.551 45.219 17.562 1 76.69 456 ARG A N 1
ATOM 3682 C CA . ARG A 1 456 ? -6.082 46.531 17.922 1 76.69 456 ARG A CA 1
ATOM 3683 C C . ARG A 1 456 ? -6.484 46.562 19.391 1 76.69 456 ARG A C 1
ATOM 3685 O O . ARG A 1 456 ? -6.277 47.594 20.062 1 76.69 456 ARG A O 1
ATOM 3692 N N . GLY A 1 457 ? -7.035 45.438 19.766 1 76.81 457 GLY A N 1
ATOM 3693 C CA . GLY A 1 457 ? -7.41 45.344 21.156 1 76.81 457 GLY A CA 1
ATOM 3694 C C . GLY A 1 457 ? -6.219 45.344 22.094 1 76.81 457 GLY A C 1
ATOM 3695 O O . GLY A 1 457 ? -6.234 46.031 23.125 1 76.81 457 GLY A O 1
ATOM 3696 N N . MET A 1 458 ? -5.176 44.625 21.703 1 75.44 458 MET A N 1
ATOM 3697 C CA . MET A 1 458 ? -3.973 44.562 22.531 1 75.44 458 MET A CA 1
ATOM 3698 C C . MET A 1 458 ? -3.252 45.906 22.547 1 75.44 458 MET A C 1
ATOM 3700 O O . MET A 1 458 ? -2.711 46.312 23.562 1 75.44 458 MET A O 1
ATOM 3704 N N . ALA A 1 459 ? -3.256 46.562 21.391 1 73.12 459 ALA A N 1
ATOM 3705 C CA . ALA A 1 459 ? -2.662 47.875 21.312 1 73.12 459 ALA A CA 1
ATOM 3706 C C . ALA A 1 459 ? -3.42 48.875 22.188 1 73.12 459 ALA A C 1
ATOM 3708 O O . ALA A 1 459 ? -2.811 49.688 22.891 1 73.12 459 ALA A O 1
ATOM 3709 N N . LYS A 1 460 ? -4.785 48.688 22.094 1 75.81 460 LYS A N 1
ATOM 3710 C CA . LYS A 1 460 ? -5.605 49.562 22.938 1 75.81 460 LYS A CA 1
ATOM 3711 C C . LYS A 1 460 ? -5.426 49.25 24.406 1 75.81 460 LYS A C 1
ATOM 3713 O O . LYS A 1 460 ? -5.375 50.156 25.25 1 75.81 460 LYS A O 1
ATOM 3718 N N . TYR A 1 461 ? -5.367 48 24.641 1 75.69 461 TYR A N 1
ATOM 3719 C CA . TYR A 1 461 ? -5.152 47.562 26.016 1 75.69 461 TYR A CA 1
ATOM 3720 C C . TYR A 1 461 ? -3.812 48.062 26.531 1 75.69 461 TYR A C 1
ATOM 3722 O O . TYR A 1 461 ? -3.721 48.531 27.672 1 75.69 461 TYR A O 1
ATOM 3730 N N . LYS A 1 462 ? -2.688 48.062 25.766 1 72.12 462 LYS A N 1
ATOM 3731 C CA . LYS A 1 462 ? -1.365 48.562 26.141 1 72.12 462 LYS A CA 1
ATOM 3732 C C . LYS A 1 462 ? -1.371 50.062 26.328 1 72.12 462 LYS A C 1
ATOM 3734 O O . LYS A 1 462 ? -0.742 50.594 27.25 1 72.12 462 LYS A O 1
ATOM 3739 N N . LYS A 1 463 ? -2.109 50.688 25.469 1 73.31 463 LYS A N 1
ATOM 3740 C CA . LYS A 1 463 ? -2.234 52.125 25.594 1 73.31 463 LYS A CA 1
ATOM 3741 C C . LYS A 1 463 ? -2.971 52.531 26.875 1 73.31 463 LYS A C 1
ATOM 3743 O O . LYS A 1 463 ? -2.584 53.469 27.547 1 73.31 463 LYS A O 1
ATOM 3748 N N . MET A 1 464 ? -4.012 51.75 27.109 1 74.88 464 MET A N 1
ATOM 3749 C CA . MET A 1 464 ? -4.777 52 28.328 1 74.88 464 MET A CA 1
ATOM 3750 C C . MET A 1 464 ? -3.932 51.75 29.578 1 74.88 464 MET A C 1
ATOM 3752 O O . MET A 1 464 ? -4.016 52.5 30.547 1 74.88 464 MET A O 1
ATOM 3756 N N . GLN A 1 465 ? -3.133 50.719 29.5 1 70.5 465 GLN A N 1
ATOM 3757 C CA . GLN A 1 465 ? -2.262 50.406 30.625 1 70.5 465 GLN A CA 1
ATOM 3758 C C . GLN A 1 465 ? -1.205 51.469 30.828 1 70.5 465 GLN A C 1
ATOM 3760 O O . GLN A 1 465 ? -0.885 51.844 31.953 1 70.5 465 GLN A O 1
ATOM 3765 N N . THR A 1 466 ? -0.636 52 29.703 1 68.94 466 THR A N 1
ATOM 3766 C CA . THR A 1 466 ? 0.361 53.062 29.766 1 68.94 466 THR A CA 1
ATOM 3767 C C . THR A 1 466 ? -0.254 54.344 30.297 1 68.94 466 THR A C 1
ATOM 3769 O O . THR A 1 466 ? 0.369 55.062 31.094 1 68.94 466 THR A O 1
ATOM 3772 N N . GLU A 1 467 ? -1.469 54.562 29.844 1 71.94 467 GLU A N 1
ATOM 3773 C CA . GLU A 1 467 ? -2.158 55.781 30.297 1 71.94 467 GLU A CA 1
ATOM 3774 C C . GLU A 1 467 ? -2.521 55.688 31.766 1 71.94 467 GLU A C 1
ATOM 3776 O O . GLU A 1 467 ? -2.408 56.656 32.5 1 71.94 467 GLU A O 1
ATOM 3781 N N . ARG A 1 468 ? -2.957 54.469 32.062 1 71.81 468 ARG A N 1
ATOM 3782 C CA . ARG A 1 468 ? -3.285 54.25 33.469 1 71.81 468 ARG A CA 1
ATOM 3783 C C . ARG A 1 468 ? -2.043 54.375 34.344 1 71.81 468 ARG A C 1
ATOM 3785 O O . ARG A 1 468 ? -2.102 54.938 35.438 1 71.81 468 ARG A O 1
ATOM 3792 N N . ALA A 1 469 ? -0.958 53.75 33.938 1 67.62 469 ALA A N 1
ATOM 3793 C CA . ALA A 1 469 ? 0.301 53.844 34.688 1 67.62 469 ALA A CA 1
ATOM 3794 C C . ALA A 1 469 ? 0.771 55.312 34.75 1 67.62 469 ALA A C 1
ATOM 3796 O O . ALA A 1 469 ? 1.286 55.75 35.781 1 67.62 469 ALA A O 1
ATOM 3797 N N . ALA A 1 470 ? 0.597 56.062 33.719 1 66.44 470 ALA A N 1
ATOM 3798 C CA . ALA A 1 470 ? 0.954 57.469 33.688 1 66.44 470 ALA A CA 1
ATOM 3799 C C . ALA A 1 470 ? 0.128 58.281 34.688 1 66.44 470 ALA A C 1
ATOM 3801 O O . ALA A 1 470 ? 0.651 59.156 35.375 1 66.44 470 ALA A O 1
ATOM 3802 N N . LYS A 1 471 ? -1.059 57.906 34.656 1 67 471 LYS A N 1
ATOM 3803 C CA . LYS A 1 471 ? -1.938 58.594 35.594 1 67 471 LYS A CA 1
ATOM 3804 C C . LYS A 1 471 ? -1.552 58.281 37.031 1 67 471 LYS A C 1
ATOM 3806 O O . LYS A 1 471 ? -1.712 59.125 37.938 1 67 471 LYS A O 1
ATOM 3811 N N . ASN A 1 472 ? -1.143 57.062 37.219 1 63.31 472 ASN A N 1
ATOM 3812 C CA . ASN A 1 472 ? -0.749 56.688 38.594 1 63.31 472 ASN A CA 1
ATOM 3813 C C . ASN A 1 472 ? 0.715 57.031 38.844 1 63.31 472 ASN A C 1
ATOM 3815 O O . ASN A 1 472 ? 1.289 56.594 39.844 1 63.31 472 ASN A O 1
ATOM 3819 N N . GLY A 1 473 ? 1.312 57.938 38.062 1 59.38 473 GLY A N 1
ATOM 3820 C CA . GLY A 1 473 ? 2.646 58.469 38.281 1 59.38 473 GLY A CA 1
ATOM 3821 C C . GLY A 1 473 ? 3.746 57.562 37.781 1 59.38 473 GLY A C 1
ATOM 3822 O O . GLY A 1 473 ? 4.93 57.875 37.938 1 59.38 473 GLY A O 1
ATOM 3823 N N . GLY A 1 474 ? 3.674 56.312 37.5 1 54.56 474 GLY A N 1
ATOM 3824 C CA . GLY A 1 474 ? 4.715 55.344 37.188 1 54.56 474 GLY A CA 1
ATOM 3825 C C . GLY A 1 474 ? 4.855 55.094 35.688 1 54.56 474 GLY A C 1
ATOM 3826 O O . GLY A 1 474 ? 4.344 54.094 35.188 1 54.56 474 GLY A O 1
ATOM 3827 N N . THR A 1 475 ? 5.055 56.094 34.906 1 52.97 475 THR A N 1
ATOM 3828 C CA . THR A 1 475 ? 5.086 55.781 33.5 1 52.97 475 THR A CA 1
ATOM 3829 C C . THR A 1 475 ? 6.258 54.875 33.156 1 52.97 475 THR A C 1
ATOM 3831 O O . THR A 1 475 ? 7.418 55.219 33.344 1 52.97 475 THR A O 1
ATOM 3834 N N . PRO A 1 476 ? 6.074 53.594 33 1 57.72 476 PRO A N 1
ATOM 3835 C CA . PRO A 1 476 ? 7.23 52.781 32.562 1 57.72 476 PRO A CA 1
ATOM 3836 C C . PRO A 1 476 ? 7.902 53.375 31.312 1 57.72 476 PRO A C 1
ATOM 3838 O O . PRO A 1 476 ? 7.234 53.969 30.453 1 57.72 476 PRO A O 1
ATOM 3841 N N . PRO A 1 477 ? 9.164 53.781 31.406 1 60.34 477 PRO A N 1
ATOM 3842 C CA . PRO A 1 477 ? 9.891 54.344 30.266 1 60.34 477 PRO A CA 1
ATOM 3843 C C . PRO A 1 477 ? 9.68 53.562 28.984 1 60.34 477 PRO A C 1
ATOM 3845 O O . PRO A 1 477 ? 9.57 52.344 29.016 1 60.34 477 PRO A O 1
ATOM 3848 N N . SER A 1 478 ? 9.164 54.188 27.922 1 71 478 SER A N 1
ATOM 3849 C CA . SER A 1 478 ? 9.07 53.594 26.594 1 71 478 SER A CA 1
ATOM 3850 C C . SER A 1 478 ? 10.359 52.875 26.219 1 71 478 SER A C 1
ATOM 3852 O O . SER A 1 478 ? 11.453 53.406 26.469 1 71 478 SER A O 1
ATOM 3854 N N . PRO A 1 479 ? 10.281 51.594 25.828 1 74.5 479 PRO A N 1
ATOM 3855 C CA . PRO A 1 479 ? 11.5 50.906 25.406 1 74.5 479 PRO A CA 1
ATOM 3856 C C . PRO A 1 479 ? 12.266 51.656 24.328 1 74.5 479 PRO A C 1
ATOM 3858 O O . PRO A 1 479 ? 13.461 51.438 24.141 1 74.5 479 PRO A O 1
ATOM 3861 N N . ALA A 1 480 ? 11.648 52.656 23.672 1 75.5 480 ALA A N 1
ATOM 3862 C CA . ALA A 1 480 ? 12.258 53.375 22.562 1 75.5 480 ALA A CA 1
ATOM 3863 C C . ALA A 1 480 ? 13.172 54.5 23.062 1 75.5 480 ALA A C 1
ATOM 3865 O O . ALA A 1 480 ? 13.953 55.062 22.281 1 75.5 480 ALA A O 1
ATOM 3866 N N . ILE A 1 481 ? 13.141 54.781 24.297 1 71.88 481 ILE A N 1
ATOM 3867 C CA . ILE A 1 481 ? 13.859 55.938 24.828 1 71.88 481 ILE A CA 1
ATOM 3868 C C . ILE A 1 481 ? 15.359 55.719 24.672 1 71.88 481 ILE A C 1
ATOM 3870 O O . ILE A 1 481 ? 16.094 56.656 24.359 1 71.88 481 ILE A O 1
ATOM 3874 N N . ASN A 1 482 ? 15.789 54.5 24.812 1 73.44 482 ASN A N 1
ATOM 3875 C CA . ASN A 1 482 ? 17.219 54.219 24.766 1 73.44 482 ASN A CA 1
ATOM 3876 C C . ASN A 1 482 ? 17.672 53.781 23.375 1 73.44 482 ASN A C 1
ATOM 3878 O O . ASN A 1 482 ? 18.828 53.406 23.172 1 73.44 482 ASN A O 1
ATOM 3882 N N . ASP A 1 483 ? 16.75 53.875 22.406 1 85.31 483 ASP A N 1
ATOM 3883 C CA . ASP A 1 483 ? 17.125 53.469 21.062 1 85.31 483 ASP A CA 1
ATOM 3884 C C . ASP A 1 483 ? 17.828 54.594 20.297 1 85.31 483 ASP A C 1
ATOM 3886 O O . ASP A 1 483 ? 17.391 55.719 20.312 1 85.31 483 ASP A O 1
ATOM 3890 N N . PRO A 1 484 ? 18.906 54.25 19.719 1 83.44 484 PRO A N 1
ATOM 3891 C CA . PRO A 1 484 ? 19.484 55.25 18.828 1 83.44 484 PRO A CA 1
ATOM 3892 C C . PRO A 1 484 ? 18.531 55.656 17.703 1 83.44 484 PRO A C 1
ATOM 3894 O O . PRO A 1 484 ? 17.812 54.812 17.172 1 83.44 484 PRO A O 1
ATOM 3897 N N . PRO A 1 485 ? 18.453 56.938 17.391 1 82.56 485 PRO A N 1
ATOM 3898 C CA . PRO A 1 485 ? 17.5 57.438 16.406 1 82.56 485 PRO A CA 1
ATOM 3899 C C . PRO A 1 485 ? 17.609 56.75 15.055 1 82.56 485 PRO A C 1
ATOM 3901 O O . PRO A 1 485 ? 16.594 56.531 14.375 1 82.56 485 PRO A O 1
ATOM 3904 N N . GLU A 1 486 ? 18.812 56.281 14.734 1 81.06 486 GLU A N 1
ATOM 3905 C CA . GLU A 1 486 ? 19 55.656 13.43 1 81.06 486 GLU A CA 1
ATOM 3906 C C . GLU A 1 486 ? 18.359 54.281 13.398 1 81.06 486 GLU A C 1
ATOM 3908 O O . GLU A 1 486 ? 17.969 53.781 12.336 1 81.06 486 GLU A O 1
ATOM 3913 N N . ASP A 1 487 ? 18.234 53.656 14.531 1 87.5 487 ASP A N 1
ATOM 3914 C CA . ASP A 1 487 ? 17.75 52.312 14.602 1 87.5 487 ASP A CA 1
ATOM 3915 C C . ASP A 1 487 ? 16.328 52.25 15.148 1 87.5 487 ASP A C 1
ATOM 3917 O O . ASP A 1 487 ? 15.727 51.188 15.234 1 87.5 487 ASP A O 1
ATOM 3921 N N . ALA A 1 488 ? 15.742 53.344 15.445 1 86.5 488 ALA A N 1
ATOM 3922 C CA . ALA A 1 488 ? 14.477 53.406 16.172 1 86.5 488 ALA A CA 1
ATOM 3923 C C . ALA A 1 488 ? 13.344 52.812 15.336 1 86.5 488 ALA A C 1
ATOM 3925 O O . ALA A 1 488 ? 12.547 52 15.852 1 86.5 488 ALA A O 1
ATOM 3926 N N . ALA A 1 489 ? 13.328 53.188 14.07 1 86.5 489 ALA A N 1
ATOM 3927 C CA . ALA A 1 489 ? 12.266 52.688 13.211 1 86.5 489 ALA A CA 1
ATOM 3928 C C . ALA A 1 489 ? 12.391 51.188 13.023 1 86.5 489 ALA A C 1
ATOM 3930 O O . ALA A 1 489 ? 11.391 50.469 13.023 1 86.5 489 ALA A O 1
ATOM 3931 N N . PHE A 1 490 ? 13.555 50.688 12.844 1 90.81 490 PHE A N 1
ATOM 3932 C CA . PHE A 1 490 ? 13.82 49.25 12.672 1 90.81 490 PHE A CA 1
ATOM 3933 C C . PHE A 1 490 ? 13.461 48.5 13.938 1 90.81 490 PHE A C 1
ATOM 3935 O O . PHE A 1 490 ? 12.82 47.438 13.859 1 90.81 490 PHE A O 1
ATOM 3942 N N . LEU A 1 491 ? 13.844 49 15.094 1 91.62 491 LEU A N 1
ATOM 3943 C CA . LEU A 1 491 ? 13.602 48.312 16.359 1 91.62 491 LEU A CA 1
ATOM 3944 C C . LEU A 1 491 ? 12.117 48.25 16.688 1 91.62 491 LEU A C 1
ATOM 3946 O O . LEU A 1 491 ? 11.633 47.281 17.25 1 91.62 491 LEU A O 1
ATOM 3950 N N . GLN A 1 492 ? 11.414 49.312 16.312 1 88.19 492 GLN A N 1
ATOM 3951 C CA . GLN A 1 492 ? 9.969 49.281 16.5 1 88.19 492 GLN A CA 1
ATOM 3952 C C . GLN A 1 492 ? 9.312 48.219 15.648 1 88.19 492 GLN A C 1
ATOM 3954 O O . GLN A 1 492 ? 8.398 47.531 16.109 1 88.19 492 GLN A O 1
ATOM 3959 N N . ARG A 1 493 ? 9.773 48.094 14.469 1 90.19 493 ARG A N 1
ATOM 3960 C CA . ARG A 1 493 ? 9.273 47.031 13.578 1 90.19 493 ARG A CA 1
ATOM 3961 C C . ARG A 1 493 ? 9.531 45.656 14.164 1 90.19 493 ARG A C 1
ATOM 3963 O O . ARG A 1 493 ? 8.656 44.781 14.117 1 90.19 493 ARG A O 1
ATOM 3970 N N . VAL A 1 494 ? 10.672 45.438 14.664 1 93.06 494 VAL A N 1
ATOM 3971 C CA . VAL A 1 494 ? 11.055 44.156 15.211 1 93.06 494 VAL A CA 1
ATOM 3972 C C . VAL A 1 494 ? 10.219 43.844 16.453 1 93.06 494 VAL A C 1
ATOM 3974 O O . VAL A 1 494 ? 9.805 42.688 16.672 1 93.06 494 VAL A O 1
ATOM 3977 N N . ARG A 1 495 ? 9.977 44.875 17.281 1 90.75 495 ARG A N 1
ATOM 3978 C CA . ARG A 1 495 ? 9.148 44.688 18.469 1 90.75 495 ARG A CA 1
ATOM 3979 C C . ARG A 1 495 ? 7.723 44.312 18.094 1 90.75 495 ARG A C 1
ATOM 3981 O O . ARG A 1 495 ? 7.109 43.469 18.75 1 90.75 495 ARG A O 1
ATOM 3988 N N . GLU A 1 496 ? 7.246 44.875 17.047 1 87.06 496 GLU A N 1
ATOM 3989 C CA . GLU A 1 496 ? 5.91 44.5 16.562 1 87.06 496 GLU A CA 1
ATOM 3990 C C . GLU A 1 496 ? 5.871 43.094 16.031 1 87.06 496 GLU A C 1
ATOM 3992 O O . GLU A 1 496 ? 4.895 42.375 16.25 1 87.06 496 GLU A O 1
ATOM 3997 N N . GLU A 1 497 ? 6.875 42.656 15.32 1 91.25 497 GLU A N 1
ATOM 3998 C CA . GLU A 1 497 ? 6.934 41.312 14.781 1 91.25 497 GLU A CA 1
ATOM 3999 C C . GLU A 1 497 ? 7.086 40.281 15.891 1 91.25 497 GLU A C 1
ATOM 4001 O O . GLU A 1 497 ? 6.637 39.125 15.75 1 91.25 497 GLU A O 1
ATOM 4006 N N . ALA A 1 498 ? 7.738 40.625 16.969 1 90.81 498 ALA A N 1
ATOM 4007 C CA . ALA A 1 498 ? 7.941 39.719 18.094 1 90.81 498 ALA A CA 1
ATOM 4008 C C . ALA A 1 498 ? 6.629 39.438 18.812 1 90.81 498 ALA A C 1
ATOM 4010 O O . ALA A 1 498 ? 6.484 38.375 19.453 1 90.81 498 ALA A O 1
ATOM 4011 N N . GLU A 1 499 ? 5.66 40.281 18.641 1 85.81 499 GLU A N 1
ATOM 4012 C CA . GLU A 1 499 ? 4.371 40.125 19.312 1 85.81 499 GLU A CA 1
ATOM 4013 C C . GLU A 1 499 ? 3.406 39.312 18.453 1 85.81 499 GLU A C 1
ATOM 4015 O O . GLU A 1 499 ? 2.373 38.844 18.938 1 85.81 499 GLU A O 1
ATOM 4020 N N . LEU A 1 500 ? 3.805 39.094 17.234 1 87.94 500 LEU A N 1
ATOM 4021 C CA . LEU A 1 500 ? 2.939 38.312 16.344 1 87.94 500 LEU A CA 1
ATOM 4022 C C . LEU A 1 500 ? 2.971 36.844 16.703 1 87.94 500 LEU A C 1
ATOM 4024 O O . LEU A 1 500 ? 3.91 36.375 17.344 1 87.94 500 LEU A O 1
ATOM 4028 N N . GLY A 1 501 ? 1.914 36.125 16.406 1 87.06 501 GLY A N 1
ATOM 4029 C CA . GLY A 1 501 ? 1.841 34.688 16.641 1 87.06 501 GLY A CA 1
ATOM 4030 C C . GLY A 1 501 ? 2.641 33.875 15.656 1 87.06 501 GLY A C 1
ATOM 4031 O O . GLY A 1 501 ? 3.121 34.406 14.648 1 87.06 501 GLY A O 1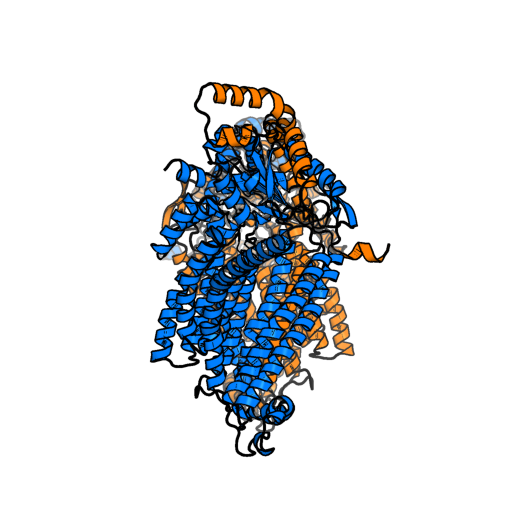
ATOM 4032 N N . GLU A 1 502 ? 2.871 32.625 15.953 1 90.19 502 GLU A N 1
ATOM 4033 C CA . GLU A 1 502 ? 3.582 31.703 15.078 1 90.19 502 GLU A CA 1
ATOM 4034 C C . GLU A 1 502 ? 2.635 31.078 14.062 1 90.19 502 GLU A C 1
ATOM 4036 O O . GLU A 1 502 ? 1.496 30.734 14.391 1 90.19 502 GLU A O 1
ATOM 4041 N N . TYR A 1 503 ? 3.045 30.922 12.867 1 91.12 503 TYR A N 1
ATOM 4042 C CA . TYR A 1 503 ? 2.242 30.344 11.797 1 91.12 503 TYR A CA 1
ATOM 4043 C C . TYR A 1 503 ? 2.312 28.828 11.828 1 91.12 503 TYR A C 1
ATOM 4045 O O . TYR A 1 503 ? 3.396 28.25 11.938 1 91.12 503 TYR A O 1
ATOM 4053 N N . ASP A 1 504 ? 1.129 28.219 11.781 1 89.81 504 ASP A N 1
ATOM 4054 C CA . ASP A 1 504 ? 1.024 26.766 11.742 1 89.81 504 ASP A CA 1
ATOM 4055 C C . ASP A 1 504 ? 0.323 26.297 10.469 1 89.81 504 ASP A C 1
ATOM 4057 O O . ASP A 1 504 ? -0.893 26.453 10.328 1 89.81 504 ASP A O 1
ATOM 4061 N N . VAL A 1 505 ? 1.028 25.656 9.594 1 92.44 505 VAL A N 1
ATOM 4062 C CA . VAL A 1 505 ? 0.509 25.234 8.297 1 92.44 505 VAL A CA 1
ATOM 4063 C C . VAL A 1 505 ? -0.438 24.047 8.484 1 92.44 505 VAL A C 1
ATOM 4065 O O . VAL A 1 505 ? -1.362 23.859 7.691 1 92.44 505 VAL A O 1
ATOM 4068 N N . THR A 1 506 ? -0.354 23.266 9.523 1 91.75 506 THR A N 1
ATOM 4069 C CA . THR A 1 506 ? -1.174 22.078 9.766 1 91.75 506 THR A CA 1
ATOM 4070 C C . THR A 1 506 ? -2.635 22.469 9.969 1 91.75 506 THR A C 1
ATOM 4072 O O . THR A 1 506 ? -3.541 21.75 9.547 1 91.75 506 THR A O 1
ATOM 4075 N N . SER A 1 507 ? -2.865 23.625 10.586 1 90.81 507 SER A N 1
ATOM 4076 C CA . SER A 1 507 ? -4.227 24.094 10.805 1 90.81 507 SER A CA 1
ATOM 4077 C C . SER A 1 507 ? -4.914 24.438 9.492 1 90.81 507 SER A C 1
ATOM 4079 O O . SER A 1 507 ? -6.105 24.188 9.32 1 90.81 507 SER A O 1
ATOM 4081 N N . ASP A 1 508 ? -4.16 25.016 8.617 1 93.25 508 ASP A N 1
ATOM 4082 C CA . ASP A 1 508 ? -4.719 25.375 7.316 1 93.25 508 ASP A CA 1
ATOM 4083 C C . ASP A 1 508 ? -4.996 24.141 6.473 1 93.25 508 ASP A C 1
ATOM 4085 O O . ASP A 1 508 ? -6.008 24.062 5.777 1 93.25 508 ASP A O 1
ATOM 4089 N N . LEU A 1 509 ? -4.129 23.188 6.555 1 95.38 509 LEU A N 1
ATOM 4090 C CA . LEU A 1 509 ? -4.34 21.938 5.836 1 95.38 509 LEU A CA 1
ATOM 4091 C C . LEU A 1 509 ? -5.578 21.203 6.359 1 95.38 509 LEU A C 1
ATOM 4093 O O . LEU A 1 509 ? -6.34 20.641 5.578 1 95.38 509 LEU A O 1
ATOM 4097 N N . ARG A 1 510 ? -5.75 21.281 7.629 1 95.19 510 ARG A N 1
ATOM 4098 C CA . ARG A 1 510 ? -6.926 20.688 8.25 1 95.19 510 ARG A CA 1
ATOM 4099 C C . ARG A 1 510 ? -8.211 21.281 7.695 1 95.19 510 ARG A C 1
ATOM 4101 O O . ARG A 1 510 ? -9.164 20.562 7.395 1 95.19 510 ARG A O 1
ATOM 4108 N N . GLU A 1 511 ? -8.188 22.531 7.559 1 94.25 511 GLU A N 1
ATOM 4109 C CA . GLU A 1 511 ? -9.367 23.234 7.047 1 94.25 511 GLU A CA 1
ATOM 4110 C C . GLU A 1 511 ? -9.711 22.766 5.633 1 94.25 511 GLU A C 1
ATOM 4112 O O . GLU A 1 511 ? -10.875 22.516 5.32 1 94.25 511 GLU A O 1
ATOM 4117 N N . MET A 1 512 ? -8.703 22.609 4.852 1 96 512 MET A N 1
ATOM 4118 C CA . MET A 1 512 ? -8.93 22.203 3.469 1 96 512 MET A CA 1
ATOM 4119 C C . MET A 1 512 ? -9.398 20.75 3.396 1 96 512 MET A C 1
ATOM 4121 O O . MET A 1 512 ? -10.281 20.422 2.604 1 96 512 MET A O 1
ATOM 4125 N N . VAL A 1 513 ? -8.828 19.891 4.215 1 97.12 513 VAL A N 1
ATOM 4126 C CA . VAL A 1 513 ? -9.18 18.484 4.211 1 97.12 513 VAL A CA 1
ATOM 4127 C C . VAL A 1 513 ? -10.617 18.297 4.707 1 97.12 513 VAL A C 1
ATOM 4129 O O . VAL A 1 513 ? -11.375 17.5 4.148 1 97.12 513 VAL A O 1
ATOM 4132 N N . LEU A 1 514 ? -11.016 19.094 5.707 1 97 514 LEU A N 1
ATOM 4133 C CA . LEU A 1 514 ? -12.383 19.031 6.219 1 97 514 LEU A CA 1
ATOM 4134 C C . LEU A 1 514 ? -13.383 19.531 5.18 1 97 514 LEU A C 1
ATOM 4136 O O . LEU A 1 514 ? -14.477 18.984 5.051 1 97 514 LEU A O 1
ATOM 4140 N N . GLN A 1 515 ? -12.961 20.594 4.516 1 97.25 515 GLN A N 1
ATOM 4141 C CA . GLN A 1 515 ? -13.797 21.094 3.432 1 97.25 515 GLN A CA 1
ATOM 4142 C C . GLN A 1 515 ? -14.008 20.016 2.365 1 97.25 515 GLN A C 1
ATOM 4144 O O . GLN A 1 515 ? -15.125 19.828 1.878 1 97.25 515 GLN A O 1
ATOM 4149 N N . PHE A 1 516 ? -12.977 19.328 2.035 1 98.06 516 PHE A N 1
ATOM 4150 C CA . PHE A 1 516 ? -13.062 18.219 1.087 1 98.06 516 PHE A CA 1
ATOM 4151 C C . PHE A 1 516 ? -14.031 17.156 1.586 1 98.06 516 PHE A C 1
ATOM 4153 O O . PHE A 1 516 ? -14.773 16.562 0.797 1 98.06 516 PHE A O 1
ATOM 4160 N N . GLY A 1 517 ? -14.031 16.938 2.836 1 98.19 517 GLY A N 1
ATOM 4161 C CA . GLY A 1 517 ? -14.938 15.953 3.416 1 98.19 517 GLY A CA 1
ATOM 4162 C C . GLY A 1 517 ? -16.406 16.297 3.211 1 98.19 517 GLY A C 1
ATOM 4163 O O . GLY A 1 517 ? -17.219 15.414 2.918 1 98.19 517 GLY A O 1
ATOM 4164 N N . TYR A 1 518 ? -16.75 17.562 3.332 1 98.06 518 TYR A N 1
ATOM 4165 C CA . TYR A 1 518 ? -18.125 17.984 3.092 1 98.06 518 TYR A CA 1
ATOM 4166 C C . TYR A 1 518 ? -18.547 17.672 1.659 1 98.06 518 TYR A C 1
ATOM 4168 O O . TYR A 1 518 ? -19.703 17.297 1.41 1 98.06 518 TYR A O 1
ATOM 4176 N N . LEU A 1 519 ? -17.594 17.922 0.833 1 97.88 519 LEU A N 1
ATOM 4177 C CA . LEU A 1 519 ? -17.859 17.672 -0.579 1 97.88 519 LEU A CA 1
ATOM 4178 C C . LEU A 1 519 ? -18.016 16.172 -0.844 1 97.88 519 LEU A C 1
ATOM 4180 O O . LEU A 1 519 ? -18.969 15.742 -1.505 1 97.88 519 LEU A O 1
ATOM 4184 N N . SER A 1 520 ? -17.141 15.383 -0.332 1 98 520 SER A N 1
ATOM 4185 C CA . SER A 1 520 ? -17.109 13.945 -0.566 1 98 520 SER A CA 1
ATOM 4186 C C . SER A 1 520 ? -18.297 13.25 0.097 1 98 520 SER A C 1
ATOM 4188 O O . SER A 1 520 ? -18.922 12.367 -0.498 1 98 520 SER A O 1
ATOM 4190 N N . LEU A 1 521 ? -18.703 13.688 1.25 1 97.88 521 LEU A N 1
ATOM 4191 C CA . LEU A 1 521 ? -19.688 12.969 2.057 1 97.88 521 LEU A CA 1
ATOM 4192 C C . LEU A 1 521 ? -21.109 13.43 1.743 1 97.88 521 LEU A C 1
ATOM 4194 O O . LEU A 1 521 ? -22.047 12.633 1.761 1 97.88 521 LEU A O 1
ATOM 4198 N N . PHE A 1 522 ? -21.344 14.789 1.388 1 96.56 522 PHE A N 1
ATOM 4199 C CA . PHE A 1 522 ? -22.703 15.289 1.479 1 96.56 522 PHE A CA 1
ATOM 4200 C C . PHE A 1 522 ? -23.047 16.141 0.26 1 96.56 522 PHE A C 1
ATOM 4202 O O . PHE A 1 522 ? -24.172 16.656 0.156 1 96.56 522 PHE A O 1
ATOM 4209 N N . SER A 1 523 ? -22.188 16.297 -0.689 1 96.25 523 SER A N 1
ATOM 4210 C CA . SER A 1 523 ? -22.438 17.219 -1.79 1 96.25 523 SER A CA 1
ATOM 4211 C C . SER A 1 523 ? -23.625 16.766 -2.635 1 96.25 523 SER A C 1
ATOM 4213 O O . SER A 1 523 ? -24.219 17.562 -3.367 1 96.25 523 SER A O 1
ATOM 4215 N N . VAL A 1 524 ? -24.016 15.516 -2.533 1 94.56 524 VAL A N 1
ATOM 4216 C CA . VAL A 1 524 ? -25.141 15 -3.301 1 94.56 524 VAL A CA 1
ATOM 4217 C C . VAL A 1 524 ? -26.438 15.664 -2.834 1 94.56 524 VAL A C 1
ATOM 4219 O O . VAL A 1 524 ? -27.391 15.781 -3.602 1 94.56 524 VAL A O 1
ATOM 4222 N N . VAL A 1 525 ? -26.5 16.125 -1.589 1 92.56 525 VAL A N 1
ATOM 4223 C CA . VAL A 1 525 ? -27.656 16.781 -1.021 1 92.56 525 VAL A CA 1
ATOM 4224 C C . VAL A 1 525 ? -27.812 18.172 -1.635 1 92.56 525 VAL A C 1
ATOM 4226 O O . VAL A 1 525 ? -28.938 18.641 -1.877 1 92.56 525 VAL A O 1
ATOM 4229 N N . TRP A 1 526 ? -26.719 18.812 -1.849 1 94.56 526 TRP A N 1
ATOM 4230 C CA . TRP A 1 526 ? -26.672 20.141 -2.459 1 94.56 526 TRP A CA 1
ATOM 4231 C C . TRP A 1 526 ? -25.531 20.234 -3.471 1 94.56 526 TRP A C 1
ATOM 4233 O O . TRP A 1 526 ? -24.438 20.656 -3.133 1 94.56 526 TRP A O 1
ATOM 4243 N N . PRO A 1 527 ? -25.766 19.984 -4.707 1 94.56 527 PRO A N 1
ATOM 4244 C CA . PRO A 1 527 ? -24.75 19.812 -5.754 1 94.56 527 PRO A CA 1
ATOM 4245 C C . PRO A 1 527 ? -23.906 21.062 -5.965 1 94.56 527 PRO A C 1
ATOM 4247 O O . PRO A 1 527 ? -22.719 20.969 -6.32 1 94.56 527 PRO A O 1
ATOM 4250 N N . PRO A 1 528 ? -24.375 22.312 -5.633 1 95.81 528 PRO A N 1
ATOM 4251 C CA . PRO A 1 528 ? -23.547 23.5 -5.84 1 95.81 528 PRO A CA 1
ATOM 4252 C C . PRO A 1 528 ? -22.484 23.672 -4.746 1 95.81 528 PRO A C 1
ATOM 4254 O O . PRO A 1 528 ? -21.859 24.719 -4.656 1 95.81 528 PRO A O 1
ATOM 4257 N N . THR A 1 529 ? -22.297 22.734 -3.934 1 97 529 THR A N 1
ATOM 4258 C CA . THR A 1 529 ? -21.297 22.766 -2.865 1 97 529 THR A CA 1
ATOM 4259 C C . THR A 1 529 ? -19.922 23.125 -3.42 1 97 529 THR A C 1
ATOM 4261 O O . THR A 1 529 ? -19.219 23.953 -2.848 1 97 529 THR A O 1
ATOM 4264 N N . ALA A 1 530 ? -19.578 22.578 -4.535 1 97.5 530 ALA A N 1
ATOM 4265 C CA . ALA A 1 530 ? -18.266 22.797 -5.129 1 97.5 530 ALA A CA 1
ATOM 4266 C C . ALA A 1 530 ? -18.094 24.234 -5.59 1 97.5 530 ALA A C 1
ATOM 4268 O O . ALA A 1 530 ? -16.984 24.766 -5.598 1 97.5 530 ALA A O 1
ATOM 4269 N N . VAL A 1 531 ? -19.203 24.891 -5.93 1 97.19 531 VAL A N 1
ATOM 4270 C CA . VAL A 1 531 ? -19.156 26.297 -6.332 1 97.19 531 VAL A CA 1
ATOM 4271 C C . VAL A 1 531 ? -18.781 27.156 -5.133 1 97.19 531 VAL A C 1
ATOM 4273 O O . VAL A 1 531 ? -17.922 28.031 -5.238 1 97.19 531 VAL A O 1
ATOM 4276 N N . SER A 1 532 ? -19.406 26.859 -4.047 1 96.94 532 SER A N 1
ATOM 4277 C CA . SER A 1 532 ? -19.094 27.578 -2.82 1 96.94 532 SER A CA 1
ATOM 4278 C C . SER A 1 532 ? -17.641 27.375 -2.422 1 96.94 532 SER A C 1
ATOM 4280 O O . SER A 1 532 ? -16.969 28.328 -2.021 1 96.94 532 SER A O 1
ATOM 4282 N N . PHE A 1 533 ? -17.125 26.188 -2.586 1 97.62 533 PHE A N 1
ATOM 4283 C CA . PHE A 1 533 ? -15.766 25.859 -2.186 1 97.62 533 PHE A CA 1
ATOM 4284 C C . PHE A 1 533 ? -14.758 26.531 -3.113 1 97.62 533 PHE A C 1
ATOM 4286 O O . PHE A 1 533 ? -13.703 26.984 -2.67 1 97.62 533 PHE A O 1
ATOM 4293 N N . LEU A 1 534 ? -15.07 26.562 -4.391 1 96.19 534 LEU A N 1
ATOM 4294 C CA . LEU A 1 534 ? -14.195 27.219 -5.355 1 96.19 534 LEU A CA 1
ATOM 4295 C C . LEU A 1 534 ? -14.023 28.703 -5.027 1 96.19 534 LEU A C 1
ATOM 4297 O O . LEU A 1 534 ? -12.906 29.219 -5.02 1 96.19 534 LEU A O 1
ATOM 4301 N N . ILE A 1 535 ? -15.109 29.359 -4.664 1 94.5 535 ILE A N 1
ATOM 4302 C CA . ILE A 1 535 ? -15.07 30.766 -4.312 1 94.5 535 ILE A CA 1
ATOM 4303 C C . ILE A 1 535 ? -14.312 30.953 -2.998 1 94.5 535 ILE A C 1
ATOM 4305 O O . ILE A 1 535 ? -13.445 31.828 -2.889 1 94.5 535 ILE A O 1
ATOM 4309 N N . ASN A 1 536 ? -14.602 30.125 -2.082 1 94.25 536 ASN A N 1
ATOM 4310 C CA . ASN A 1 536 ? -13.953 30.188 -0.781 1 94.25 536 ASN A CA 1
ATOM 4311 C C . ASN A 1 536 ? -12.445 29.969 -0.898 1 94.25 536 ASN A C 1
ATOM 4313 O O . ASN A 1 536 ? -11.656 30.656 -0.258 1 94.25 536 ASN A O 1
ATOM 4317 N N . ASP A 1 537 ? -12.031 29 -1.687 1 93.56 537 ASP A N 1
ATOM 4318 C CA . ASP A 1 537 ? -10.625 28.656 -1.814 1 93.56 537 ASP A CA 1
ATOM 4319 C C . ASP A 1 537 ? -9.852 29.75 -2.539 1 93.56 537 ASP A C 1
ATOM 4321 O O . ASP A 1 537 ? -8.664 29.953 -2.279 1 93.56 537 ASP A O 1
ATOM 4325 N N . TRP A 1 538 ? -10.555 30.438 -3.438 1 90.81 538 TRP A N 1
ATOM 4326 C CA . TRP A 1 538 ? -9.93 31.578 -4.113 1 90.81 538 TRP A CA 1
ATOM 4327 C C . TRP A 1 538 ? -9.555 32.656 -3.113 1 90.81 538 TRP A C 1
ATOM 4329 O O . TRP A 1 538 ? -8.438 33.188 -3.135 1 90.81 538 TRP A O 1
ATOM 4339 N N . PHE A 1 539 ? -10.398 32.938 -2.16 1 89.44 539 PHE A N 1
ATOM 4340 C CA . PHE A 1 539 ? -10.141 33.969 -1.139 1 89.44 539 PHE A CA 1
ATOM 4341 C C . PHE A 1 539 ? -9.188 33.406 -0.077 1 89.44 539 PHE A C 1
ATOM 4343 O O . PHE A 1 539 ? -8.359 34.156 0.455 1 89.44 539 PHE A O 1
ATOM 4350 N N . GLU A 1 540 ? -9.289 32.125 0.158 1 90.75 540 GLU A N 1
ATOM 4351 C CA . GLU A 1 540 ? -8.477 31.5 1.2 1 90.75 540 GLU A CA 1
ATOM 4352 C C . GLU A 1 540 ? -6.996 31.547 0.847 1 90.75 540 GLU A C 1
ATOM 4354 O O . GLU A 1 540 ? -6.156 31.828 1.704 1 90.75 540 GLU A O 1
ATOM 4359 N N . LEU A 1 541 ? -6.672 31.281 -0.394 1 90.31 541 LEU A N 1
ATOM 4360 C CA . LEU A 1 541 ? -5.281 31.312 -0.838 1 90.31 541 LEU A CA 1
ATOM 4361 C C . LEU A 1 541 ? -4.684 32.688 -0.67 1 90.31 541 LEU A C 1
ATOM 4363 O O . LEU A 1 541 ? -3.551 32.844 -0.201 1 90.31 541 LEU A O 1
ATOM 4367 N N . ARG A 1 542 ? -5.43 33.719 -0.89 1 89.81 542 ARG A N 1
ATOM 4368 C CA . ARG A 1 542 ? -4.965 35.094 -0.771 1 89.81 542 ARG A CA 1
ATOM 4369 C C . ARG A 1 542 ? -4.902 35.531 0.69 1 89.81 542 ARG A C 1
ATOM 4371 O O . ARG A 1 542 ? -3.957 36.188 1.101 1 89.81 542 ARG A O 1
ATOM 4378 N N . ALA A 1 543 ? -5.871 35.062 1.402 1 88.62 543 ALA A N 1
ATOM 4379 C CA . ALA A 1 543 ? -5.891 35.375 2.828 1 88.62 543 ALA A CA 1
ATOM 4380 C C . ALA A 1 543 ? -4.711 34.719 3.549 1 88.62 543 ALA A C 1
ATOM 4382 O O . ALA A 1 543 ? -4.098 35.344 4.422 1 88.62 543 ALA A O 1
ATOM 4383 N N . ASP A 1 544 ? -4.391 33.5 3.195 1 90.69 544 ASP A N 1
ATOM 4384 C CA . ASP A 1 544 ? -3.285 32.812 3.842 1 90.69 544 ASP A CA 1
ATOM 4385 C C . ASP A 1 544 ? -1.943 33.406 3.443 1 90.69 544 ASP A C 1
ATOM 4387 O O . ASP A 1 544 ? -1.004 33.438 4.242 1 90.69 544 ASP A O 1
ATOM 4391 N N . ALA A 1 545 ? -1.858 33.875 2.234 1 89.12 545 ALA A N 1
ATOM 4392 C CA . ALA A 1 545 ? -0.647 34.594 1.824 1 89.12 545 ALA A CA 1
ATOM 4393 C C . ALA A 1 545 ? -0.437 35.844 2.662 1 89.12 545 ALA A C 1
ATOM 4395 O O . ALA A 1 545 ? 0.681 36.125 3.096 1 89.12 545 ALA A O 1
ATOM 4396 N N . ILE A 1 546 ? -1.492 36.531 2.938 1 87.81 546 ILE A N 1
ATOM 4397 C CA . ILE A 1 546 ? -1.417 37.75 3.754 1 87.81 546 ILE A CA 1
ATOM 4398 C C . ILE A 1 546 ? -1.082 37.375 5.195 1 87.81 546 ILE A C 1
ATOM 4400 O O . ILE A 1 546 ? -0.296 38.031 5.855 1 87.81 546 ILE A O 1
ATOM 4404 N N . LYS A 1 547 ? -1.623 36.312 5.594 1 88.81 547 LYS A N 1
ATOM 4405 C CA . LYS A 1 547 ? -1.359 35.812 6.941 1 88.81 547 LYS A CA 1
ATOM 4406 C C . LYS A 1 547 ? 0.128 35.531 7.145 1 88.81 547 LYS A C 1
ATOM 4408 O O . LYS A 1 547 ? 0.705 35.938 8.156 1 88.81 547 LYS A O 1
ATOM 4413 N N . ILE A 1 548 ? 0.763 34.906 6.203 1 90.12 548 ILE A N 1
ATOM 4414 C CA . ILE A 1 548 ? 2.16 34.5 6.297 1 90.12 548 ILE A CA 1
ATOM 4415 C C . ILE A 1 548 ? 3.066 35.719 6.145 1 90.12 548 ILE A C 1
ATOM 4417 O O . ILE A 1 548 ? 4.105 35.812 6.801 1 90.12 548 ILE A O 1
ATOM 4421 N N . CYS A 1 549 ? 2.592 36.719 5.402 1 88.38 549 CYS A N 1
ATOM 4422 C CA . CYS A 1 549 ? 3.461 37.844 5.062 1 88.38 549 CYS A CA 1
ATOM 4423 C C . CYS A 1 549 ? 3.314 39 6.074 1 88.38 549 CYS A C 1
ATOM 4425 O O . CYS A 1 549 ? 4.25 39.75 6.293 1 88.38 549 CYS A O 1
ATOM 4427 N N . VAL A 1 550 ? 2.125 39.094 6.723 1 85.25 550 VAL A N 1
ATOM 4428 C CA . VAL A 1 550 ? 1.919 40.312 7.488 1 85.25 550 VAL A CA 1
ATOM 4429 C C . VAL A 1 550 ? 1.398 39.969 8.883 1 85.25 550 VAL A C 1
ATOM 4431 O O . VAL A 1 550 ? 1.824 40.562 9.875 1 85.25 550 VAL A O 1
ATOM 4434 N N . GLU A 1 551 ? 0.608 39 9.016 1 85.88 551 GLU A N 1
ATOM 4435 C CA . GLU A 1 551 ? -0.169 38.844 10.242 1 85.88 551 GLU A CA 1
ATOM 4436 C C . GLU A 1 551 ? 0.537 37.906 11.219 1 85.88 551 GLU A C 1
ATOM 4438 O O . GLU A 1 551 ? 0.249 37.938 12.414 1 85.88 551 GLU A O 1
ATOM 4443 N N . MET A 1 552 ? 1.452 37.188 10.766 1 90.62 552 MET A N 1
ATOM 4444 C CA . MET A 1 552 ? 2.158 36.25 11.625 1 90.62 552 MET A CA 1
ATOM 4445 C C . MET A 1 552 ? 3.666 36.344 11.445 1 90.62 552 MET A C 1
ATOM 4447 O O . MET A 1 552 ? 4.133 37.062 10.547 1 90.62 552 MET A O 1
ATOM 4451 N N . GLN A 1 553 ? 4.371 35.719 12.352 1 92.75 553 GLN A N 1
ATOM 4452 C CA . GLN A 1 553 ? 5.82 35.688 12.211 1 92.75 553 GLN A CA 1
ATOM 4453 C C . GLN A 1 553 ? 6.23 34.875 10.977 1 92.75 553 GLN A C 1
ATOM 4455 O O . GLN A 1 553 ? 5.5 33.969 10.539 1 92.75 553 GLN A O 1
ATOM 4460 N N . ARG A 1 554 ? 7.305 35.25 10.422 1 93.94 554 ARG A N 1
ATOM 4461 C CA . ARG A 1 554 ? 7.824 34.5 9.289 1 93.94 554 ARG A CA 1
ATOM 4462 C C . ARG A 1 554 ? 8.047 33.031 9.664 1 93.94 554 ARG A C 1
ATOM 4464 O O . ARG A 1 554 ? 8.719 32.719 10.648 1 93.94 554 ARG A O 1
ATOM 4471 N N . PRO A 1 555 ? 7.383 32.156 8.969 1 93.56 555 PRO A N 1
ATOM 4472 C CA . PRO A 1 555 ? 7.516 30.719 9.312 1 93.56 555 PRO A CA 1
ATOM 4473 C C . PRO A 1 555 ? 8.93 30.188 9.07 1 93.56 555 PRO A C 1
ATOM 4475 O O . PRO A 1 555 ? 9.617 30.641 8.156 1 93.56 555 PRO A O 1
ATOM 4478 N N . THR A 1 556 ? 9.312 29.266 9.938 1 93.31 556 THR A N 1
ATOM 4479 C CA . THR A 1 556 ? 10.578 28.578 9.727 1 93.31 556 THR A CA 1
ATOM 4480 C C . THR A 1 556 ? 10.5 27.656 8.508 1 93.31 556 THR A C 1
ATOM 4482 O O . THR A 1 556 ? 9.555 26.875 8.375 1 93.31 556 THR A O 1
ATOM 4485 N N . PRO A 1 557 ? 11.391 27.75 7.59 1 94.44 557 PRO A N 1
ATOM 4486 C CA . PRO A 1 557 ? 11.336 26.984 6.344 1 94.44 557 PRO A CA 1
ATOM 4487 C C . PRO A 1 557 ? 11.695 25.516 6.543 1 94.44 557 PRO A C 1
ATOM 4489 O O . PRO A 1 557 ? 12.82 25.094 6.242 1 94.44 557 PRO A O 1
ATOM 4492 N N . TRP A 1 558 ? 10.734 24.797 6.863 1 91.69 558 TRP A N 1
ATOM 4493 C CA . TRP A 1 558 ? 10.938 23.359 7.09 1 91.69 558 TRP A CA 1
ATOM 4494 C C . TRP A 1 558 ? 10.867 22.594 5.777 1 91.69 558 TRP A C 1
ATOM 4496 O O . TRP A 1 558 ? 10.172 23 4.844 1 91.69 558 TRP A O 1
ATOM 4506 N N . ARG A 1 559 ? 11.578 21.453 5.809 1 90.88 559 ARG A N 1
ATOM 4507 C CA . ARG A 1 559 ? 11.547 20.547 4.656 1 90.88 559 ARG A CA 1
ATOM 4508 C C . ARG A 1 559 ? 10.43 19.531 4.793 1 90.88 559 ARG A C 1
ATOM 4510 O O . ARG A 1 559 ? 10.039 19.172 5.906 1 90.88 559 ARG A O 1
ATOM 4517 N N . ALA A 1 560 ? 9.844 19.203 3.732 1 91.06 560 ALA A N 1
ATOM 4518 C CA . ALA A 1 560 ? 8.812 18.172 3.688 1 91.06 560 ALA A CA 1
ATOM 4519 C C . ALA A 1 560 ? 8.742 17.531 2.305 1 91.06 560 ALA A C 1
ATOM 4521 O O . ALA A 1 560 ? 9.086 18.156 1.303 1 91.06 560 ALA A O 1
ATOM 4522 N N . ASP A 1 561 ? 8.398 16.234 2.283 1 91.5 561 ASP A N 1
ATOM 4523 C CA . ASP A 1 561 ? 8.25 15.578 0.991 1 91.5 561 ASP A CA 1
ATOM 4524 C C . ASP A 1 561 ? 6.781 15.258 0.702 1 91.5 561 ASP A C 1
ATOM 4526 O O . ASP A 1 561 ? 6.449 14.766 -0.379 1 91.5 561 ASP A O 1
ATOM 4530 N N . THR A 1 562 ? 5.93 15.531 1.651 1 91.31 562 THR A N 1
ATOM 4531 C CA . THR A 1 562 ? 4.508 15.25 1.508 1 91.31 562 THR A CA 1
ATOM 4532 C C . THR A 1 562 ? 3.684 16.141 2.426 1 91.31 562 THR A C 1
ATOM 4534 O O . THR A 1 562 ? 4.238 16.875 3.248 1 91.31 562 THR A O 1
ATOM 4537 N N . ILE A 1 563 ? 2.344 16.172 2.205 1 92.38 563 ILE A N 1
ATOM 4538 C CA . ILE A 1 563 ? 1.46 16.938 3.074 1 92.38 563 ILE A CA 1
ATOM 4539 C C . ILE A 1 563 ? 1.202 16.172 4.363 1 92.38 563 ILE A C 1
ATOM 4541 O O . ILE A 1 563 ? 0.38 16.578 5.188 1 92.38 563 ILE A O 1
ATOM 4545 N N . GLY A 1 564 ? 1.832 15.055 4.484 1 87.81 564 GLY A N 1
ATOM 4546 C CA . GLY A 1 564 ? 1.801 14.344 5.754 1 87.81 564 GLY A CA 1
ATOM 4547 C C . GLY A 1 564 ? 0.59 13.445 5.902 1 87.81 564 GLY A C 1
ATOM 4548 O O . GLY A 1 564 ? 0.109 12.875 4.918 1 87.81 564 GLY A O 1
ATOM 4549 N N . PRO A 1 565 ? 0.117 13.281 7.098 1 92.12 565 PRO A N 1
ATOM 4550 C CA . PRO A 1 565 ? -0.989 12.367 7.391 1 92.12 565 PRO A CA 1
ATOM 4551 C C . PRO A 1 565 ? -2.316 12.836 6.797 1 92.12 565 PRO A C 1
ATOM 4553 O O . PRO A 1 565 ? -3.283 12.07 6.758 1 92.12 565 PRO A O 1
ATOM 4556 N N . TRP A 1 566 ? -2.342 14.031 6.305 1 95.25 566 TRP A N 1
ATOM 4557 C CA . TRP A 1 566 ? -3.57 14.562 5.723 1 95.25 566 TRP A CA 1
ATOM 4558 C C . TRP A 1 566 ? -3.941 13.805 4.453 1 95.25 566 TRP A C 1
ATOM 4560 O O . TRP A 1 566 ? -5.113 13.758 4.07 1 95.25 566 TRP A O 1
ATOM 4570 N N . LEU A 1 567 ? -2.928 13.219 3.826 1 94.88 567 LEU A N 1
ATOM 4571 C CA . LEU A 1 567 ? -3.197 12.414 2.639 1 94.88 567 LEU A CA 1
ATOM 4572 C C . LEU A 1 567 ? -4.004 11.164 2.996 1 94.88 567 LEU A C 1
ATOM 4574 O O . LEU A 1 567 ? -4.918 10.781 2.264 1 94.88 567 LEU A O 1
ATOM 4578 N N . ASP A 1 568 ? -3.73 10.562 4.09 1 93.62 568 ASP A N 1
ATOM 4579 C CA . ASP A 1 568 ? -4.488 9.414 4.574 1 93.62 568 ASP A CA 1
ATOM 4580 C C . ASP A 1 568 ? -5.914 9.805 4.941 1 93.62 568 ASP A C 1
ATOM 4582 O O . ASP A 1 568 ? -6.855 9.039 4.715 1 93.62 568 ASP A O 1
ATOM 4586 N N . SER A 1 569 ? -6.023 10.969 5.492 1 96.31 569 SER A N 1
ATOM 4587 C CA . SER A 1 569 ? -7.352 11.461 5.844 1 96.31 569 SER A CA 1
ATOM 4588 C C . SER A 1 569 ? -8.203 11.703 4.602 1 96.31 569 SER A C 1
ATOM 4590 O O . SER A 1 569 ? -9.391 11.383 4.582 1 96.31 569 SER A O 1
ATOM 4592 N N . LEU A 1 570 ? -7.551 12.258 3.582 1 97.31 570 LEU A N 1
ATOM 4593 C CA . LEU A 1 570 ? -8.25 12.477 2.322 1 97.31 570 LEU A CA 1
ATOM 4594 C C . LEU A 1 570 ? -8.734 11.156 1.728 1 97.31 570 LEU A C 1
ATOM 4596 O O . LEU A 1 570 ? -9.875 11.062 1.267 1 97.31 570 LEU A O 1
ATOM 4600 N N . SER A 1 571 ? -7.875 10.172 1.775 1 96.19 571 SER A N 1
ATOM 4601 C CA . SER A 1 571 ? -8.219 8.852 1.251 1 96.19 571 SER A CA 1
ATOM 4602 C C . SER A 1 571 ? -9.359 8.219 2.045 1 96.19 571 SER A C 1
ATOM 4604 O O . SER A 1 571 ? -10.25 7.59 1.471 1 96.19 571 SER A O 1
ATOM 4606 N N . PHE A 1 572 ? -9.336 8.391 3.301 1 96.12 572 PHE A N 1
ATOM 4607 C CA . PHE A 1 572 ? -10.383 7.867 4.168 1 96.12 572 PHE A CA 1
ATOM 4608 C C . PHE A 1 572 ? -11.727 8.523 3.861 1 96.12 572 PHE A C 1
ATOM 4610 O O . PHE A 1 572 ? -12.75 7.848 3.748 1 96.12 572 PHE A O 1
ATOM 4617 N N . LEU A 1 573 ? -11.68 9.836 3.736 1 97.94 573 LEU A N 1
ATOM 4618 C CA . LEU A 1 573 ? -12.906 10.578 3.463 1 97.94 573 LEU A CA 1
ATOM 4619 C C . LEU A 1 573 ? -13.477 10.203 2.1 1 97.94 573 LEU A C 1
ATOM 4621 O O . LEU A 1 573 ? -14.695 10.164 1.921 1 97.94 573 LEU A O 1
ATOM 4625 N N . THR A 1 574 ? -12.586 9.945 1.159 1 98.12 574 THR A N 1
ATOM 4626 C CA . THR A 1 574 ? -13.023 9.516 -0.164 1 98.12 574 THR A CA 1
ATOM 4627 C C . THR A 1 574 ? -13.727 8.164 -0.092 1 98.12 574 THR A C 1
ATOM 4629 O O . THR A 1 574 ? -14.797 7.98 -0.688 1 98.12 574 THR A O 1
ATOM 4632 N N . TRP A 1 575 ? -13.172 7.262 0.646 1 97.31 575 TRP A N 1
ATOM 4633 C CA . TRP A 1 575 ? -13.781 5.949 0.838 1 97.31 575 TRP A CA 1
ATOM 4634 C C . TRP A 1 575 ? -15.117 6.07 1.556 1 97.31 575 TRP A C 1
ATOM 4636 O O . TRP A 1 575 ? -16.125 5.5 1.114 1 97.31 575 TRP A O 1
ATOM 4646 N N . LEU A 1 576 ? -15.164 6.848 2.643 1 97 576 LEU A N 1
ATOM 4647 C CA . LEU A 1 576 ? -16.391 7.031 3.412 1 97 576 LEU A CA 1
ATOM 4648 C C . LEU A 1 576 ? -17.469 7.723 2.572 1 97 576 LEU A C 1
ATOM 4650 O O . LEU A 1 576 ? -18.656 7.426 2.705 1 97 576 LEU A O 1
ATOM 4654 N N . GLY A 1 577 ? -16.984 8.648 1.735 1 97.56 577 GLY A N 1
ATOM 4655 C CA . GLY A 1 577 ? -17.906 9.352 0.858 1 97.56 577 GLY A CA 1
ATOM 4656 C C . GLY A 1 577 ? -18.641 8.438 -0.101 1 97.56 577 GLY A C 1
ATOM 4657 O O . GLY A 1 577 ? -19.812 8.664 -0.408 1 97.56 577 GLY A O 1
ATOM 4658 N N . SER A 1 578 ? -17.984 7.352 -0.55 1 96.25 578 SER A N 1
ATOM 4659 C CA . SER A 1 578 ? -18.641 6.398 -1.438 1 96.25 578 SER A CA 1
ATOM 4660 C C . SER A 1 578 ? -19.781 5.68 -0.73 1 96.25 578 SER A C 1
ATOM 4662 O O . SER A 1 578 ? -20.812 5.383 -1.342 1 96.25 578 SER A O 1
ATOM 4664 N N . LEU A 1 579 ? -19.672 5.445 0.542 1 96.12 579 LEU A N 1
ATOM 4665 C CA . LEU A 1 579 ? -20.703 4.785 1.329 1 96.12 579 LEU A CA 1
ATOM 4666 C C . LEU A 1 579 ? -21.844 5.75 1.632 1 96.12 579 LEU A C 1
ATOM 4668 O O . LEU A 1 579 ? -23.016 5.418 1.419 1 96.12 579 LEU A O 1
ATOM 4672 N N . THR A 1 580 ? -21.469 6.965 2.049 1 96.25 580 THR A N 1
ATOM 4673 C CA . THR A 1 580 ? -22.469 7.93 2.467 1 96.25 580 THR A CA 1
ATOM 4674 C C . THR A 1 580 ? -23.266 8.438 1.267 1 96.25 580 THR A C 1
ATOM 4676 O O . THR A 1 580 ? -24.484 8.57 1.337 1 96.25 580 THR A O 1
ATOM 4679 N N . THR A 1 581 ? -22.609 8.688 0.167 1 95.81 581 THR A N 1
ATOM 4680 C CA . THR A 1 581 ? -23.266 9.195 -1.031 1 95.81 581 THR A CA 1
ATOM 4681 C C . THR A 1 581 ? -24.281 8.188 -1.56 1 95.81 581 THR A C 1
ATOM 4683 O O . THR A 1 581 ? -25.406 8.547 -1.899 1 95.81 581 THR A O 1
ATOM 4686 N N . SER A 1 582 ? -23.922 6.914 -1.571 1 95.44 582 SER A N 1
ATOM 4687 C CA . SER A 1 582 ? -24.828 5.891 -2.061 1 95.44 582 SER A CA 1
ATOM 4688 C C . SER A 1 582 ? -26.031 5.73 -1.128 1 95.44 582 SER A C 1
ATOM 4690 O O . SER A 1 582 ? -27.172 5.57 -1.586 1 95.44 582 SER A O 1
ATOM 4692 N N . ALA A 1 583 ? -25.812 5.82 0.128 1 94.12 583 ALA A N 1
ATOM 4693 C CA . ALA A 1 583 ? -26.891 5.719 1.106 1 94.12 583 ALA A CA 1
ATOM 4694 C C . ALA A 1 583 ? -27.859 6.895 0.986 1 94.12 583 ALA A C 1
ATOM 4696 O O . ALA A 1 583 ? -29.078 6.715 1.017 1 94.12 583 ALA A O 1
ATOM 4697 N N . LEU A 1 584 ? -27.328 8.078 0.809 1 92.88 584 LEU A N 1
ATOM 4698 C CA . LEU A 1 584 ? -28.156 9.281 0.703 1 92.88 584 LEU A CA 1
ATOM 4699 C C . LEU A 1 584 ? -28.984 9.258 -0.581 1 92.88 584 LEU A C 1
ATOM 4701 O O . LEU A 1 584 ? -30.156 9.625 -0.573 1 92.88 584 LEU A O 1
ATOM 4705 N N . VAL A 1 585 ? -28.391 8.828 -1.651 1 92.31 585 VAL A N 1
ATOM 4706 C CA . VAL A 1 585 ? -29.094 8.758 -2.93 1 92.31 585 VAL A CA 1
ATOM 4707 C C . VAL A 1 585 ? -30.25 7.773 -2.83 1 92.31 585 VAL A C 1
ATOM 4709 O O . VAL A 1 585 ? -31.359 8.047 -3.312 1 92.31 585 VAL A O 1
ATOM 4712 N N . TYR A 1 586 ? -30.047 6.672 -2.176 1 90.88 586 TYR A N 1
ATOM 4713 C CA . TYR A 1 586 ? -31.094 5.672 -2.039 1 90.88 586 TYR A CA 1
ATOM 4714 C C . TYR A 1 586 ? -32.219 6.184 -1.142 1 90.88 586 TYR A C 1
ATOM 4716 O O . TYR A 1 586 ? -33.406 6.02 -1.458 1 90.88 586 TYR A O 1
ATOM 4724 N N . LEU A 1 587 ? -31.875 6.836 -0.128 1 86.81 587 LEU A N 1
ATOM 4725 C CA . LEU A 1 587 ? -32.875 7.266 0.861 1 86.81 587 LEU A CA 1
ATOM 4726 C C . LEU A 1 587 ? -33.688 8.453 0.346 1 86.81 587 LEU A C 1
ATOM 4728 O O . LEU A 1 587 ? -34.844 8.594 0.67 1 86.81 587 LEU A O 1
ATOM 4732 N N . PHE A 1 588 ? -33.031 9.227 -0.543 1 83.25 588 PHE A N 1
ATOM 4733 C CA . PHE A 1 588 ? -33.688 10.492 -0.852 1 83.25 588 PHE A CA 1
ATOM 4734 C C . PHE A 1 588 ? -34 10.594 -2.34 1 83.25 588 PHE A C 1
ATOM 4736 O O . PHE A 1 588 ? -34.531 11.609 -2.803 1 83.25 588 PHE A O 1
ATOM 4743 N N . SER A 1 589 ? -33.625 9.641 -3.281 1 73.62 589 SER A N 1
ATOM 4744 C CA . SER A 1 589 ? -33.75 9.742 -4.73 1 73.62 589 SER A CA 1
ATOM 4745 C C . SER A 1 589 ? -35.188 9.883 -5.164 1 73.62 589 SER A C 1
ATOM 4747 O O . SER A 1 589 ? -35.5 10.523 -6.172 1 73.62 589 SER A O 1
ATOM 4749 N N . ASN A 1 590 ? -36.219 9.109 -4.648 1 62.88 590 ASN A N 1
ATOM 4750 C CA . ASN A 1 590 ? -37.531 9.117 -5.227 1 62.88 590 ASN A CA 1
ATOM 4751 C C . ASN A 1 590 ? -38.188 10.492 -5.125 1 62.88 590 ASN A C 1
ATOM 4753 O O . ASN A 1 590 ? -38.594 11.07 -6.137 1 62.88 590 ASN A O 1
ATOM 4757 N N . ASP A 1 591 ? -38.719 10.82 -3.963 1 56.41 591 ASP A N 1
ATOM 4758 C CA . ASP A 1 591 ? -39.469 12.055 -3.885 1 56.41 591 ASP A CA 1
ATOM 4759 C C . ASP A 1 591 ? -38.656 13.188 -3.275 1 56.41 591 ASP A C 1
ATOM 4761 O O . ASP A 1 591 ? -39.125 14.312 -3.135 1 56.41 591 ASP A O 1
ATOM 4765 N N . GLY A 1 592 ? -37.312 13.023 -3.365 1 55.69 592 GLY A N 1
ATOM 4766 C CA . GLY A 1 592 ? -36.5 14.055 -2.754 1 55.69 592 GLY A CA 1
ATOM 4767 C C . GLY A 1 592 ? -36.719 14.188 -1.259 1 55.69 592 GLY A C 1
ATOM 4768 O O . GLY A 1 592 ? -35.938 14.859 -0.568 1 55.69 592 GLY A O 1
ATOM 4769 N N . LEU A 1 593 ? -37.812 13.617 -0.798 1 56.81 593 LEU A N 1
ATOM 4770 C CA . LEU A 1 593 ? -38.188 13.883 0.587 1 56.81 593 LEU A CA 1
ATOM 4771 C C . LEU A 1 593 ? -37.719 12.758 1.5 1 56.81 593 LEU A C 1
ATOM 4773 O O . LEU A 1 593 ? -37.562 12.945 2.711 1 56.81 593 LEU A O 1
ATOM 4777 N N . GLY A 1 594 ? -37.062 11.758 0.884 1 60.53 594 GLY A N 1
ATOM 4778 C CA . GLY A 1 594 ? -36.562 10.68 1.722 1 60.53 594 GLY A CA 1
ATOM 4779 C C . GLY A 1 594 ? -37.688 9.875 2.379 1 60.53 594 GLY A C 1
ATOM 4780 O O . GLY A 1 594 ? -38.844 10.07 2.08 1 60.53 594 GLY A O 1
ATOM 4781 N N . PRO A 1 595 ? -37.344 8.781 3.213 1 63.78 595 PRO A N 1
ATOM 4782 C CA . PRO A 1 595 ? -38.344 7.996 3.939 1 63.78 595 PRO A CA 1
ATOM 4783 C C . PRO A 1 595 ? -39.156 8.836 4.922 1 63.78 595 PRO A C 1
ATOM 4785 O O . PRO A 1 595 ? -38.656 9.805 5.48 1 63.78 595 PRO A O 1
ATOM 4788 N N . ASN A 1 596 ? -40.406 9.086 4.672 1 63.44 596 ASN A N 1
ATOM 4789 C CA . ASN A 1 596 ? -41.344 9.914 5.422 1 63.44 596 ASN A CA 1
ATOM 4790 C C . ASN A 1 596 ? -41.25 9.648 6.922 1 63.44 596 ASN A C 1
ATOM 4792 O O . ASN A 1 596 ? -42.281 9.594 7.609 1 63.44 596 ASN A O 1
ATOM 4796 N N . GLY A 1 597 ? -39.969 9.453 7.367 1 63 597 GLY A N 1
ATOM 4797 C CA . GLY A 1 597 ? -39.75 9.391 8.805 1 63 597 GLY A CA 1
ATOM 4798 C C . GLY A 1 597 ? -40.062 8.023 9.391 1 63 597 GLY A C 1
ATOM 4799 O O . GLY A 1 597 ? -39.906 7.812 10.594 1 63 597 GLY A O 1
ATOM 4800 N N . HIS A 1 598 ? -40.531 7.137 8.523 1 68.62 598 HIS A N 1
ATOM 4801 C CA . HIS A 1 598 ? -40.812 5.801 9.047 1 68.62 598 HIS A CA 1
ATOM 4802 C C . HIS A 1 598 ? -39.938 4.758 8.375 1 68.62 598 HIS A C 1
ATOM 4804 O O . HIS A 1 598 ? -39.875 4.676 7.145 1 68.62 598 HIS A O 1
ATOM 4810 N N . PRO A 1 599 ? -39.281 4.043 9.234 1 68.25 599 PRO A N 1
ATOM 4811 C CA . PRO A 1 599 ? -38.344 3.051 8.734 1 68.25 599 PRO A CA 1
ATOM 4812 C C . PRO A 1 599 ? -39 1.996 7.852 1 68.25 599 PRO A C 1
ATOM 4814 O O . PRO A 1 599 ? -38.312 1.335 7.062 1 68.25 599 PRO A O 1
ATOM 4817 N N . SER A 1 600 ? -40.312 1.831 8.023 1 69 600 SER A N 1
ATOM 4818 C CA . SER A 1 600 ? -41 0.797 7.254 1 69 600 SER A CA 1
ATOM 4819 C C . SER A 1 600 ? -40.969 1.104 5.762 1 69 600 SER A C 1
ATOM 4821 O O . SER A 1 600 ? -41.156 0.207 4.934 1 69 600 SER A O 1
ATOM 4823 N N . SER A 1 601 ? -40.656 2.32 5.504 1 69 601 SER A N 1
ATOM 4824 C CA . SER A 1 601 ? -40.625 2.715 4.102 1 69 601 SER A CA 1
ATOM 4825 C C . SER A 1 601 ? -39.281 2.4 3.469 1 69 601 SER A C 1
ATOM 4827 O O . SER A 1 601 ? -39.125 2.439 2.246 1 69 601 SER A O 1
ATOM 4829 N N . ILE A 1 602 ? -38.344 1.999 4.289 1 78.88 602 ILE A N 1
ATOM 4830 C CA . ILE A 1 602 ? -37 1.736 3.793 1 78.88 602 ILE A CA 1
ATOM 4831 C C . ILE A 1 602 ? -36.781 0.23 3.693 1 78.88 602 ILE A C 1
ATOM 4833 O O . ILE A 1 602 ? -37 -0.502 4.664 1 78.88 602 ILE A O 1
ATOM 4837 N N . ARG A 1 603 ? -36.5 -0.217 2.52 1 83.25 603 ARG A N 1
ATOM 4838 C CA . ARG A 1 603 ? -36.062 -1.599 2.367 1 83.25 603 ARG A CA 1
ATOM 4839 C C . ARG A 1 603 ? -34.625 -1.758 2.787 1 83.25 603 ARG A C 1
ATOM 4841 O O . ARG A 1 603 ? -33.719 -1.404 2.033 1 83.25 603 ARG A O 1
ATOM 4848 N N . ALA A 1 604 ? -34.406 -2.252 3.984 1 84.69 604 ALA A N 1
ATOM 4849 C CA . ALA A 1 604 ? -33.062 -2.334 4.574 1 84.69 604 ALA A CA 1
ATOM 4850 C C . ALA A 1 604 ? -32.125 -3.129 3.678 1 84.69 604 ALA A C 1
ATOM 4852 O O . ALA A 1 604 ? -30.953 -2.781 3.545 1 84.69 604 ALA A O 1
ATOM 4853 N N . TRP A 1 605 ? -32.719 -4.207 3.043 1 87.75 605 TRP A N 1
ATOM 4854 C CA . TRP A 1 605 ? -31.844 -5.02 2.193 1 87.75 605 TRP A CA 1
ATOM 4855 C C . TRP A 1 605 ? -31.375 -4.23 0.972 1 87.75 605 TRP A C 1
ATOM 4857 O O . TRP A 1 605 ? -30.234 -4.375 0.527 1 87.75 605 TRP A O 1
ATOM 4867 N N . ALA A 1 606 ? -32.219 -3.424 0.481 1 89.69 606 ALA A N 1
ATOM 4868 C CA . ALA A 1 606 ? -31.875 -2.633 -0.695 1 89.69 606 ALA A CA 1
ATOM 4869 C C . ALA A 1 606 ? -30.828 -1.565 -0.346 1 89.69 606 ALA A C 1
ATOM 4871 O O . ALA A 1 606 ? -29.906 -1.312 -1.12 1 89.69 606 ALA A O 1
ATOM 4872 N N . LEU A 1 607 ? -31.047 -0.919 0.807 1 91.25 607 LEU A N 1
ATOM 4873 C CA . LEU A 1 607 ? -30.094 0.079 1.269 1 91.25 607 LEU A CA 1
ATOM 4874 C C . LEU A 1 607 ? -28.703 -0.54 1.456 1 91.25 607 LEU A C 1
ATOM 4876 O O . LEU A 1 607 ? -27.703 -0.009 0.958 1 91.25 607 LEU A O 1
ATOM 4880 N N . LEU A 1 608 ? -28.703 -1.666 2.109 1 93.5 608 LEU A N 1
ATOM 4881 C CA . LEU A 1 608 ? -27.438 -2.33 2.387 1 93.5 608 LEU A CA 1
ATOM 4882 C C . LEU A 1 608 ? -26.797 -2.828 1.098 1 93.5 608 LEU A C 1
ATOM 4884 O O . LEU A 1 608 ? -25.578 -2.801 0.96 1 93.5 608 LEU A O 1
ATOM 4888 N N . LEU A 1 609 ? -27.609 -3.283 0.183 1 93.88 609 LEU A N 1
ATOM 4889 C CA . LEU A 1 609 ? -27.078 -3.76 -1.095 1 93.88 609 LEU A CA 1
ATOM 4890 C C . LEU A 1 609 ? -26.453 -2.617 -1.887 1 93.88 609 LEU A C 1
ATOM 4892 O O . LEU A 1 609 ? -25.391 -2.777 -2.473 1 93.88 609 LEU A O 1
ATOM 4896 N N . VAL A 1 610 ? -27.109 -1.487 -1.838 1 94.12 610 VAL A N 1
ATOM 4897 C CA . VAL A 1 610 ? -26.609 -0.33 -2.568 1 94.12 610 VAL A CA 1
ATOM 4898 C C . VAL A 1 610 ? -25.266 0.115 -1.969 1 94.12 610 VAL A C 1
ATOM 4900 O O . VAL A 1 610 ? -24.328 0.443 -2.699 1 94.12 610 VAL A O 1
ATOM 4903 N N . VAL A 1 611 ? -25.203 0.136 -0.709 1 95.19 611 VAL A N 1
ATOM 4904 C CA . VAL A 1 611 ? -23.984 0.545 -0.024 1 95.19 611 VAL A CA 1
ATOM 4905 C C . VAL A 1 611 ? -22.859 -0.449 -0.324 1 95.19 611 VAL A C 1
ATOM 4907 O O . VAL A 1 611 ? -21.734 -0.051 -0.613 1 95.19 611 VAL A O 1
ATOM 4910 N N . LEU A 1 612 ? -23.172 -1.732 -0.339 1 95.44 612 LEU A N 1
ATOM 4911 C CA . LEU A 1 612 ? -22.188 -2.777 -0.604 1 95.44 612 LEU A CA 1
ATOM 4912 C C . LEU A 1 612 ? -21.688 -2.691 -2.037 1 95.44 612 LEU A C 1
ATOM 4914 O O . LEU A 1 612 ? -20.484 -2.781 -2.277 1 95.44 612 LEU A O 1
ATOM 4918 N N . VAL A 1 613 ? -22.594 -2.502 -2.924 1 95.44 613 VAL A N 1
ATOM 4919 C CA . VAL A 1 613 ? -22.219 -2.416 -4.332 1 95.44 613 VAL A CA 1
ATOM 4920 C C . VAL A 1 613 ? -21.375 -1.161 -4.574 1 95.44 613 VAL A C 1
ATOM 4922 O O . VAL A 1 613 ? -20.406 -1.191 -5.324 1 95.44 613 VAL A O 1
ATOM 4925 N N . SER A 1 614 ? -21.75 -0.099 -3.924 1 96.25 614 SER A N 1
ATOM 4926 C CA . SER A 1 614 ? -21 1.147 -4.062 1 96.25 614 SER A CA 1
ATOM 4927 C C . SER A 1 614 ? -19.578 1.01 -3.514 1 96.25 614 SER A C 1
ATOM 4929 O O . SER A 1 614 ? -18.625 1.493 -4.121 1 96.25 614 SER A O 1
ATOM 4931 N N . GLU A 1 615 ? -19.469 0.398 -2.416 1 95.88 615 GLU A N 1
ATOM 4932 C CA . GLU A 1 615 ? -18.156 0.211 -1.811 1 95.88 615 GLU A CA 1
ATOM 4933 C C . GLU A 1 615 ? -17.25 -0.627 -2.707 1 95.88 615 GLU A C 1
ATOM 4935 O O . GLU A 1 615 ? -16.062 -0.299 -2.893 1 95.88 615 GLU A O 1
ATOM 4940 N N . HIS A 1 616 ? -17.766 -1.706 -3.27 1 95.38 616 HIS A N 1
ATOM 4941 C CA . HIS A 1 616 ? -16.969 -2.572 -4.133 1 95.38 616 HIS A CA 1
ATOM 4942 C C . HIS A 1 616 ? -16.656 -1.892 -5.461 1 95.38 616 HIS A C 1
ATOM 4944 O O . HIS A 1 616 ? -15.57 -2.076 -6.02 1 95.38 616 HIS A O 1
ATOM 4950 N N . ALA A 1 617 ? -17.609 -1.155 -5.914 1 95.56 617 ALA A N 1
ATOM 4951 C CA . ALA A 1 617 ? -17.344 -0.358 -7.109 1 95.56 617 ALA A CA 1
ATOM 4952 C C . ALA A 1 617 ? -16.234 0.653 -6.863 1 95.56 617 ALA A C 1
ATOM 4954 O O . ALA A 1 617 ? -15.406 0.911 -7.746 1 95.56 617 ALA A O 1
ATOM 4955 N N . PHE A 1 618 ? -16.172 1.239 -5.707 1 96.06 618 PHE A N 1
ATOM 4956 C CA . PHE A 1 618 ? -15.133 2.184 -5.328 1 96.06 618 PHE A CA 1
ATOM 4957 C C . PHE A 1 618 ? -13.766 1.517 -5.355 1 96.06 618 PHE A C 1
ATOM 4959 O O . PHE A 1 618 ? -12.797 2.088 -5.867 1 96.06 618 PHE A O 1
ATOM 4966 N N . PHE A 1 619 ? -13.695 0.279 -4.816 1 94.69 619 PHE A N 1
ATOM 4967 C CA . PHE A 1 619 ? -12.422 -0.432 -4.805 1 94.69 619 PHE A CA 1
ATOM 4968 C C . PHE A 1 619 ? -11.93 -0.685 -6.223 1 94.69 619 PHE A C 1
ATOM 4970 O O . PHE A 1 619 ? -10.75 -0.492 -6.52 1 94.69 619 PHE A O 1
ATOM 4977 N N . LEU A 1 620 ? -12.836 -1.081 -7.043 1 92.81 620 LEU A N 1
ATOM 4978 C CA . LEU A 1 620 ? -12.477 -1.362 -8.43 1 92.81 620 LEU A CA 1
ATOM 4979 C C . LEU A 1 620 ? -12.062 -0.085 -9.156 1 92.81 620 LEU A C 1
ATOM 4981 O O . LEU A 1 620 ? -11.086 -0.077 -9.898 1 92.81 620 LEU A O 1
ATOM 4985 N N . LEU A 1 621 ? -12.797 0.93 -8.867 1 94.25 621 LEU A N 1
ATOM 4986 C CA . LEU A 1 621 ? -12.508 2.221 -9.484 1 94.25 621 LEU A CA 1
ATOM 4987 C C . LEU A 1 621 ? -11.156 2.75 -9.016 1 94.25 621 LEU A C 1
ATOM 4989 O O . LEU A 1 621 ? -10.359 3.227 -9.828 1 94.25 621 LEU A O 1
ATOM 4993 N N . ARG A 1 622 ? -10.977 2.742 -7.77 1 95.12 622 ARG A N 1
ATOM 4994 C CA . ARG A 1 622 ? -9.719 3.223 -7.215 1 95.12 622 ARG A CA 1
ATOM 4995 C C . ARG A 1 622 ? -8.531 2.455 -7.793 1 95.12 622 ARG A C 1
ATOM 4997 O O . ARG A 1 622 ? -7.512 3.051 -8.141 1 95.12 622 ARG A O 1
ATOM 5004 N N . PHE A 1 623 ? -8.648 1.143 -7.945 1 90.25 623 PHE A N 1
ATOM 5005 C CA . PHE A 1 623 ? -7.602 0.308 -8.531 1 90.25 623 PHE A CA 1
ATOM 5006 C C . PHE A 1 623 ? -7.336 0.707 -9.977 1 90.25 623 PHE A C 1
ATOM 5008 O O . PHE A 1 623 ? -6.18 0.823 -10.391 1 90.25 623 PHE A O 1
ATOM 5015 N N . GLY A 1 624 ? -8.414 0.891 -10.719 1 88.56 624 GLY A N 1
ATOM 5016 C CA . GLY A 1 624 ? -8.273 1.301 -12.102 1 88.56 624 GLY A CA 1
ATOM 5017 C C . GLY A 1 624 ? -7.609 2.656 -12.266 1 88.56 624 GLY A C 1
ATOM 5018 O O . GLY A 1 624 ? -6.711 2.818 -13.094 1 88.56 624 GLY A O 1
ATOM 5019 N N . ILE A 1 625 ? -7.953 3.592 -11.445 1 92.5 625 ILE A N 1
ATOM 5020 C CA . ILE A 1 625 ? -7.422 4.945 -11.531 1 92.5 625 ILE A CA 1
ATOM 5021 C C . ILE A 1 625 ? -5.957 4.957 -11.109 1 92.5 625 ILE A C 1
ATOM 5023 O O . ILE A 1 625 ? -5.125 5.621 -11.734 1 92.5 625 ILE A O 1
ATOM 5027 N N . ARG A 1 626 ? -5.688 4.273 -10.086 1 90.75 626 ARG A N 1
ATOM 5028 C CA . ARG A 1 626 ? -4.305 4.18 -9.625 1 90.75 626 ARG A CA 1
ATOM 5029 C C . ARG A 1 626 ? -3.406 3.584 -10.703 1 90.75 626 ARG A C 1
ATOM 5031 O O . ARG A 1 626 ? -2.299 4.07 -10.93 1 90.75 626 ARG A O 1
ATOM 5038 N N . THR A 1 627 ? -3.865 2.535 -11.375 1 83.94 627 THR A N 1
ATOM 5039 C CA . THR A 1 627 ? -3.094 1.888 -12.43 1 83.94 627 THR A CA 1
ATOM 5040 C C . THR A 1 627 ? -2.912 2.824 -13.625 1 83.94 627 THR A C 1
ATOM 5042 O O . THR A 1 627 ? -1.823 2.908 -14.195 1 83.94 627 THR A O 1
ATOM 5045 N N . ALA A 1 628 ? -3.916 3.52 -13.922 1 83.94 628 ALA A N 1
ATOM 5046 C CA . ALA A 1 628 ? -3.865 4.449 -15.047 1 83.94 628 ALA A CA 1
ATOM 5047 C C . ALA A 1 628 ? -2.891 5.594 -14.766 1 83.94 628 ALA A C 1
ATOM 5049 O O . ALA A 1 628 ? -2.096 5.961 -15.633 1 83.94 628 ALA A O 1
ATOM 5050 N N . ILE A 1 629 ? -2.885 6.102 -13.562 1 86.81 629 ILE A N 1
ATOM 5051 C CA . ILE A 1 629 ? -2.051 7.242 -13.203 1 86.81 629 ILE A CA 1
ATOM 5052 C C . ILE A 1 629 ? -0.592 6.801 -13.102 1 86.81 629 ILE A C 1
ATOM 5054 O O . ILE A 1 629 ? 0.318 7.566 -13.43 1 86.81 629 ILE A O 1
ATOM 5058 N N . SER A 1 630 ? -0.412 5.57 -12.648 1 81.31 630 SER A N 1
ATOM 5059 C CA . SER A 1 630 ? 0.95 5.066 -12.508 1 81.31 630 SER A CA 1
ATOM 5060 C C . SER A 1 630 ? 1.644 4.957 -13.867 1 81.31 630 SER A C 1
ATOM 5062 O O . SER A 1 630 ? 2.873 4.961 -13.938 1 81.31 630 SER A O 1
ATOM 5064 N N . LYS A 1 631 ? 0.933 4.902 -14.922 1 75.94 631 LYS A N 1
ATOM 5065 C CA . LYS A 1 631 ? 1.493 4.754 -16.266 1 75.94 631 LYS A CA 1
ATOM 5066 C C . LYS A 1 631 ? 1.776 6.113 -16.891 1 75.94 631 LYS A C 1
ATOM 5068 O O . LYS A 1 631 ? 2.418 6.195 -17.938 1 75.94 631 LYS A O 1
ATOM 5073 N N . LEU A 1 632 ? 1.36 7.09 -16.188 1 74.31 632 LEU A N 1
ATOM 5074 C CA . LEU A 1 632 ? 1.629 8.438 -16.688 1 74.31 632 LEU A CA 1
ATOM 5075 C C . LEU A 1 632 ? 3.074 8.836 -16.406 1 74.31 632 LEU A C 1
ATOM 5077 O O . LEU A 1 632 ? 3.633 8.484 -15.367 1 74.31 632 LEU A O 1
ATOM 5081 N N . ASP A 1 633 ? 3.738 9.328 -17.422 1 69.88 633 ASP A N 1
ATOM 5082 C CA . ASP A 1 633 ? 5.125 9.766 -17.297 1 69.88 633 ASP A CA 1
ATOM 5083 C C . ASP A 1 633 ? 5.262 10.875 -16.25 1 69.88 633 ASP A C 1
ATOM 5085 O O . ASP A 1 633 ? 4.465 11.812 -16.234 1 69.88 633 ASP A O 1
ATOM 5089 N N . SER A 1 634 ? 6.016 10.586 -15.219 1 75.75 634 SER A N 1
ATOM 5090 C CA . SER A 1 634 ? 6.332 11.594 -14.211 1 75.75 634 SER A CA 1
ATOM 5091 C C . SER A 1 634 ? 7.672 12.266 -14.5 1 75.75 634 SER A C 1
ATOM 5093 O O . SER A 1 634 ? 8.719 11.625 -14.406 1 75.75 634 SER A O 1
ATOM 5095 N N . PRO A 1 635 ? 7.602 13.516 -14.906 1 75.88 635 PRO A N 1
ATOM 5096 C CA . PRO A 1 635 ? 8.867 14.188 -15.203 1 75.88 635 PRO A CA 1
ATOM 5097 C C . PRO A 1 635 ? 9.852 14.133 -14.047 1 75.88 635 PRO A C 1
ATOM 5099 O O . PRO A 1 635 ? 11.062 14 -14.258 1 75.88 635 PRO A O 1
ATOM 5102 N N . GLY A 1 636 ? 9.273 14.219 -12.898 1 72.31 636 GLY A N 1
ATOM 5103 C CA . GLY A 1 636 ? 10.148 14.156 -11.742 1 72.31 636 GLY A CA 1
ATOM 5104 C C . GLY A 1 636 ? 10.836 12.812 -11.586 1 72.31 636 GLY A C 1
ATOM 5105 O O . GLY A 1 636 ? 12.039 12.75 -11.336 1 72.31 636 GLY A O 1
ATOM 5106 N N . LEU A 1 637 ? 10.133 11.852 -11.859 1 72.5 637 LEU A N 1
ATOM 5107 C CA . LEU A 1 637 ? 10.688 10.508 -11.711 1 72.5 637 LEU A CA 1
ATOM 5108 C C . LEU A 1 637 ? 11.656 10.195 -12.844 1 72.5 637 LEU A C 1
ATOM 5110 O O . LEU A 1 637 ? 12.656 9.492 -12.641 1 72.5 637 LEU A O 1
ATOM 5114 N N . GLN A 1 638 ? 11.43 10.75 -13.977 1 72.88 638 GLN A N 1
ATOM 5115 C CA . GLN A 1 638 ? 12.352 10.586 -15.094 1 72.88 638 GLN A CA 1
ATOM 5116 C C . GLN A 1 638 ? 13.688 11.266 -14.82 1 72.88 638 GLN A C 1
ATOM 5118 O O . GLN A 1 638 ? 14.742 10.727 -15.141 1 72.88 638 GLN A O 1
ATOM 5123 N N . LYS A 1 639 ? 13.516 12.383 -14.195 1 73.25 639 LYS A N 1
ATOM 5124 C CA . LYS A 1 639 ? 14.734 13.109 -13.852 1 73.25 639 LYS A CA 1
ATOM 5125 C C . LYS A 1 639 ? 15.547 12.344 -12.812 1 73.25 639 LYS A C 1
ATOM 5127 O O . LYS A 1 639 ? 16.766 12.25 -12.914 1 73.25 639 LYS A O 1
ATOM 5132 N N . GLU A 1 640 ? 14.852 11.859 -11.891 1 73.38 640 GLU A N 1
ATOM 5133 C CA . GLU A 1 640 ? 15.539 11.094 -10.852 1 73.38 640 GLU A CA 1
ATOM 5134 C C . GLU A 1 640 ? 16.203 9.852 -11.438 1 73.38 640 GLU A C 1
ATOM 5136 O O . GLU A 1 640 ? 17.328 9.516 -11.07 1 73.38 640 GLU A O 1
ATOM 5141 N N . ARG A 1 641 ? 15.555 9.227 -12.297 1 71.25 641 ARG A N 1
ATOM 5142 C CA . ARG A 1 641 ? 16.109 8.031 -12.93 1 71.25 641 ARG A CA 1
ATOM 5143 C C . ARG A 1 641 ? 17.328 8.383 -13.781 1 71.25 641 ARG A C 1
ATOM 5145 O O . ARG A 1 641 ? 18.297 7.621 -13.828 1 71.25 641 ARG A O 1
ATOM 5152 N N . ARG A 1 642 ? 17.25 9.492 -14.383 1 72.25 642 ARG A N 1
ATOM 5153 C CA . ARG A 1 642 ? 18.375 9.945 -15.203 1 72.25 642 ARG A CA 1
ATOM 5154 C C . ARG A 1 642 ? 19.594 10.25 -14.336 1 72.25 642 ARG A C 1
ATOM 5156 O O . ARG A 1 642 ? 20.719 9.875 -14.68 1 72.25 642 ARG A O 1
ATOM 5163 N N . GLU A 1 643 ? 19.281 10.867 -13.281 1 71.88 643 GLU A N 1
ATOM 5164 C CA . GLU A 1 643 ? 20.375 11.219 -12.383 1 71.88 643 GLU A CA 1
ATOM 5165 C C . GLU A 1 643 ? 21 9.977 -11.758 1 71.88 643 GLU A C 1
ATOM 5167 O O . GLU A 1 643 ? 22.219 9.883 -11.641 1 71.88 643 GLU A O 1
ATOM 5172 N N . ARG A 1 644 ? 20.219 9.094 -11.414 1 69.88 644 ARG A N 1
ATOM 5173 C CA . ARG A 1 644 ? 20.719 7.855 -10.836 1 69.88 644 ARG A CA 1
ATOM 5174 C C . ARG A 1 644 ? 21.5 7.051 -11.867 1 69.88 644 ARG A C 1
ATOM 5176 O O . ARG A 1 644 ? 22.516 6.434 -11.539 1 69.88 644 ARG A O 1
ATOM 5183 N N . PHE A 1 645 ? 21.031 7.059 -13.07 1 66.44 645 PHE A N 1
ATOM 5184 C CA . PHE A 1 645 ? 21.719 6.348 -14.141 1 66.44 645 PHE A CA 1
ATOM 5185 C C . PHE A 1 645 ? 23.078 6.957 -14.406 1 66.44 645 PHE A C 1
ATOM 5187 O O . PHE A 1 645 ? 24.062 6.234 -14.609 1 66.44 645 PHE A O 1
ATOM 5194 N N . LEU A 1 646 ? 23.125 8.281 -14.344 1 70.75 646 LEU A N 1
ATOM 5195 C CA . LEU A 1 646 ? 24.391 8.961 -14.609 1 70.75 646 LEU A CA 1
ATOM 5196 C C . LEU A 1 646 ? 25.406 8.68 -13.5 1 70.75 646 LEU A C 1
ATOM 5198 O O . LEU A 1 646 ? 26.594 8.508 -13.773 1 70.75 646 LEU A O 1
ATOM 5202 N N . VAL A 1 647 ? 24.875 8.641 -12.352 1 69.62 647 VAL A N 1
ATOM 5203 C CA . VAL A 1 647 ? 25.75 8.336 -11.219 1 69.62 647 VAL A CA 1
ATOM 5204 C C . VAL A 1 647 ? 26.234 6.895 -11.312 1 69.62 647 VAL A C 1
ATOM 5206 O O . VAL A 1 647 ? 27.406 6.609 -11.062 1 69.62 647 VAL A O 1
ATOM 5209 N N . ARG A 1 648 ? 25.344 6.062 -11.688 1 64.5 648 ARG A N 1
ATOM 5210 C CA . ARG A 1 648 ? 25.688 4.652 -11.836 1 64.5 648 ARG A CA 1
ATOM 5211 C C . ARG A 1 648 ? 26.703 4.461 -12.961 1 64.5 648 ARG A C 1
ATOM 5213 O O . ARG A 1 648 ? 27.641 3.666 -12.836 1 64.5 648 ARG A O 1
ATOM 5220 N N . LYS A 1 649 ? 26.438 5.094 -14 1 66.75 649 LYS A N 1
ATOM 5221 C CA . LYS A 1 649 ? 27.344 5.02 -15.141 1 66.75 649 LYS A CA 1
ATOM 5222 C C . LYS A 1 649 ? 28.734 5.504 -14.758 1 66.75 649 LYS A C 1
ATOM 5224 O O . LYS A 1 649 ? 29.734 4.91 -15.164 1 66.75 649 LYS A O 1
ATOM 5229 N N . GLN A 1 650 ? 28.719 6.516 -14.023 1 66.94 650 GLN A N 1
ATOM 5230 C CA . GLN A 1 650 ? 30.016 7.051 -13.586 1 66.94 650 GLN A CA 1
ATOM 5231 C C . GLN A 1 650 ? 30.734 6.062 -12.68 1 66.94 650 GLN A C 1
ATOM 5233 O O . GLN A 1 650 ? 31.938 5.852 -12.82 1 66.94 650 GLN A O 1
ATOM 5238 N N . TYR A 1 651 ? 29.969 5.461 -11.852 1 63.28 651 TYR A N 1
ATOM 5239 C CA . TYR A 1 651 ? 30.547 4.473 -10.953 1 63.28 651 TYR A CA 1
ATOM 5240 C C . TYR A 1 651 ? 31 3.23 -11.719 1 63.28 651 TYR A C 1
ATOM 5242 O O . TYR A 1 651 ? 32.031 2.645 -11.406 1 63.28 651 TYR A O 1
ATOM 5250 N N . PHE A 1 652 ? 30.172 2.855 -12.648 1 62.94 652 PHE A N 1
ATOM 5251 C CA . PHE A 1 652 ? 30.484 1.717 -13.5 1 62.94 652 PHE A CA 1
ATOM 5252 C C . PHE A 1 652 ? 31.766 1.971 -14.297 1 62.94 652 PHE A C 1
ATOM 5254 O O . PHE A 1 652 ? 32.625 1.096 -14.391 1 62.94 652 PHE A O 1
ATOM 5261 N N . ASP A 1 653 ? 31.859 3.117 -14.758 1 63 653 ASP A N 1
ATOM 5262 C CA . ASP A 1 653 ? 33.031 3.467 -15.555 1 63 653 ASP A CA 1
ATOM 5263 C C . ASP A 1 653 ? 34.281 3.514 -14.695 1 63 653 ASP A C 1
ATOM 5265 O O . ASP A 1 653 ? 35.375 3.082 -15.133 1 63 653 ASP A O 1
ATOM 5269 N N . GLU A 1 654 ? 34.031 3.928 -13.57 1 62.28 654 GLU A N 1
ATOM 5270 C CA . GLU A 1 654 ? 35.156 3.996 -12.656 1 62.28 654 GLU A CA 1
ATOM 5271 C C . GLU A 1 654 ? 35.625 2.604 -12.219 1 62.28 654 GLU A C 1
ATOM 5273 O O . GLU A 1 654 ? 36.812 2.322 -12.148 1 62.28 654 GLU A O 1
ATOM 5278 N N . ASN A 1 655 ? 34.594 1.773 -11.977 1 58.22 655 ASN A N 1
ATOM 5279 C CA . ASN A 1 655 ? 34.906 0.413 -11.555 1 58.22 655 ASN A CA 1
ATOM 5280 C C . ASN A 1 655 ? 35.281 -0.472 -12.75 1 58.22 655 ASN A C 1
ATOM 5282 O O . ASN A 1 655 ? 36.062 -1.396 -12.625 1 58.22 655 ASN A O 1
ATOM 5286 N N . LEU A 1 656 ? 34.562 -0.266 -13.859 1 56.41 656 LEU A N 1
ATOM 5287 C CA . LEU A 1 656 ? 34.844 -1.003 -15.086 1 56.41 656 LEU A CA 1
ATOM 5288 C C . LEU A 1 656 ? 36.25 -0.725 -15.562 1 56.41 656 LEU A C 1
ATOM 5290 O O . LEU A 1 656 ? 36.906 -1.603 -16.141 1 56.41 656 LEU A O 1
ATOM 5294 N N . SER A 1 657 ? 36.625 0.493 -15.438 1 57.25 657 SER A N 1
ATOM 5295 C CA . SER A 1 657 ? 38.031 0.703 -15.781 1 57.25 657 SER A CA 1
ATOM 5296 C C . SER A 1 657 ? 38.938 -0.287 -15.047 1 57.25 657 SER A C 1
ATOM 5298 O O . SER A 1 657 ? 39.906 -0.782 -15.617 1 57.25 657 SER A O 1
ATOM 5300 N N . ALA A 1 658 ? 38.375 -0.733 -13.961 1 57.97 658 ALA A N 1
ATOM 5301 C CA . ALA A 1 658 ? 39.094 -1.791 -13.25 1 57.97 658 ALA A CA 1
ATOM 5302 C C . ALA A 1 658 ? 38.719 -3.166 -13.797 1 57.97 658 ALA A C 1
ATOM 5304 O O . ALA A 1 658 ? 39.531 -4.094 -13.766 1 57.97 658 ALA A O 1
ATOM 5305 N N . LEU A 1 659 ? 37.469 -3.279 -14.352 1 60.44 659 LEU A N 1
ATOM 5306 C CA . LEU A 1 659 ? 36.938 -4.527 -14.891 1 60.44 659 LEU A CA 1
ATOM 5307 C C . LEU A 1 659 ? 37.562 -4.844 -16.25 1 60.44 659 LEU A C 1
ATOM 5309 O O . LEU A 1 659 ? 37.656 -6.012 -16.641 1 60.44 659 LEU A O 1
ATOM 5313 N N . LYS A 1 660 ? 37.906 -3.742 -16.953 1 60.47 660 LYS A N 1
ATOM 5314 C CA . LYS A 1 660 ? 38.562 -3.953 -18.25 1 60.47 660 LYS A CA 1
ATOM 5315 C C . LYS A 1 660 ? 39.781 -4.84 -18.109 1 60.47 660 LYS A C 1
ATOM 5317 O O . LYS A 1 660 ? 40.156 -5.539 -19.062 1 60.47 660 LYS A O 1
ATOM 5322 N N . SER A 1 661 ? 40.188 -4.852 -16.891 1 62.25 661 SER A N 1
ATOM 5323 C CA . SER A 1 661 ? 41.375 -5.695 -16.688 1 62.25 661 SER A CA 1
ATOM 5324 C C . SER A 1 661 ? 40.969 -7.137 -16.391 1 62.25 661 SER A C 1
ATOM 5326 O O . SER A 1 661 ? 41.812 -8.039 -16.375 1 62.25 661 SER A O 1
ATOM 5328 N N . VAL A 1 662 ? 39.688 -7.293 -16.234 1 63.72 662 VAL A N 1
ATOM 5329 C CA . VAL A 1 662 ? 39.25 -8.641 -15.906 1 63.72 662 VAL A CA 1
ATOM 5330 C C . VAL A 1 662 ? 38.969 -9.414 -17.188 1 63.72 662 VAL A C 1
ATOM 5332 O O . VAL A 1 662 ? 38.312 -8.906 -18.109 1 63.72 662 VAL A O 1
ATOM 5335 N N . PRO A 1 663 ? 39.531 -10.547 -17.406 1 64.94 663 PRO A N 1
ATOM 5336 C CA . PRO A 1 663 ? 39.375 -11.305 -18.641 1 64.94 663 PRO A CA 1
ATOM 5337 C C . PRO A 1 663 ? 37.906 -11.586 -19 1 64.94 663 PRO A C 1
ATOM 5339 O O . PRO A 1 663 ? 37.094 -11.852 -18.109 1 64.94 663 PRO A O 1
ATOM 5342 N N . ARG A 1 664 ? 37.594 -11.305 -20.25 1 67.38 664 ARG A N 1
ATOM 5343 C CA . ARG A 1 664 ? 36.281 -11.594 -20.766 1 67.38 664 ARG A CA 1
ATOM 5344 C C . ARG A 1 664 ? 36.219 -12.984 -21.391 1 67.38 664 ARG A C 1
ATOM 5346 O O . ARG A 1 664 ? 37.219 -13.453 -21.953 1 67.38 664 ARG A O 1
ATOM 5353 N N . MET A 1 665 ? 35.062 -13.75 -21.188 1 66 665 MET A N 1
ATOM 5354 C CA . MET A 1 665 ? 34.875 -15.109 -21.672 1 66 665 MET A CA 1
ATOM 5355 C C . MET A 1 665 ? 35.094 -15.172 -23.188 1 66 665 MET A C 1
ATOM 5357 O O . MET A 1 665 ? 35.625 -16.156 -23.703 1 66 665 MET A O 1
ATOM 5361 N N . ALA A 1 666 ? 34.656 -14.211 -23.938 1 62.59 666 ALA A N 1
ATOM 5362 C CA . ALA A 1 666 ? 34.812 -14.172 -25.391 1 62.59 666 ALA A CA 1
ATOM 5363 C C . ALA A 1 666 ? 36.281 -14.281 -25.812 1 62.59 666 ALA A C 1
ATOM 5365 O O . ALA A 1 666 ? 36.594 -14.805 -26.875 1 62.59 666 ALA A O 1
ATOM 5366 N N . GLU A 1 667 ? 37.125 -13.805 -24.938 1 59.19 667 GLU A N 1
ATOM 5367 C CA . GLU A 1 667 ? 38.562 -13.867 -25.234 1 59.19 667 GLU A CA 1
ATOM 5368 C C . GLU A 1 667 ? 39.094 -15.297 -25.125 1 59.19 667 GLU A C 1
ATOM 5370 O O . GLU A 1 667 ? 40.062 -15.648 -25.766 1 59.19 667 GLU A O 1
ATOM 5375 N N . ALA A 1 668 ? 38.438 -16.062 -24.328 1 55.25 668 ALA A N 1
ATOM 5376 C CA . ALA A 1 668 ? 38.812 -17.469 -24.172 1 55.25 668 ALA A CA 1
ATOM 5377 C C . ALA A 1 668 ? 38.438 -18.281 -25.406 1 55.25 668 ALA A C 1
ATOM 5379 O O . ALA A 1 668 ? 39.062 -19.281 -25.719 1 55.25 668 ALA A O 1
ATOM 5380 N N . GLY A 1 669 ? 37.438 -17.969 -26.047 1 56.62 669 GLY A N 1
ATOM 5381 C CA . GLY A 1 669 ? 36.969 -18.703 -27.219 1 56.62 669 GLY A CA 1
ATOM 5382 C C . GLY A 1 669 ? 38 -18.766 -28.328 1 56.62 669 GLY A C 1
ATOM 5383 O O . GLY A 1 669 ? 38.094 -19.766 -29.062 1 56.62 669 GLY A O 1
ATOM 5384 N N . GLY A 1 670 ? 38.781 -17.766 -28.594 1 51 670 GLY A N 1
ATOM 5385 C CA . GLY A 1 670 ? 39.812 -17.812 -29.641 1 51 670 GLY A CA 1
ATOM 5386 C C . GLY A 1 670 ? 40.969 -18.719 -29.312 1 51 670 GLY A C 1
ATOM 5387 O O . GLY A 1 670 ? 41.562 -19.312 -30.203 1 51 670 GLY A O 1
ATOM 5388 N N . ASP A 1 671 ? 41.375 -18.781 -28.109 1 49.38 671 ASP A N 1
ATOM 5389 C CA . ASP A 1 671 ? 42.656 -19.391 -27.703 1 49.38 671 ASP A CA 1
ATOM 5390 C C . ASP A 1 671 ? 42.438 -20.828 -27.234 1 49.38 671 ASP A C 1
ATOM 5392 O O . ASP A 1 671 ? 43.344 -21.438 -26.672 1 49.38 671 ASP A O 1
ATOM 5396 N N . ILE A 1 672 ? 41.281 -21.188 -26.984 1 49.78 672 ILE A N 1
ATOM 5397 C CA . ILE A 1 672 ? 41.094 -22.516 -26.438 1 49.78 672 ILE A CA 1
ATOM 5398 C C . ILE A 1 672 ? 42 -23.516 -27.141 1 49.78 672 ILE A C 1
ATOM 5400 O O . ILE A 1 672 ? 42.094 -24.688 -26.734 1 49.78 672 ILE A O 1
ATOM 5404 N N . THR A 1 673 ? 42.469 -23.25 -28.297 1 48.56 673 THR A N 1
ATOM 5405 C CA . THR A 1 673 ? 43.031 -24.344 -29.078 1 48.56 673 THR A CA 1
ATOM 5406 C C . THR A 1 673 ? 44.281 -24.906 -28.406 1 48.56 673 THR A C 1
ATOM 5408 O O . THR A 1 673 ? 44.375 -26.109 -28.188 1 48.56 673 THR A O 1
ATOM 5411 N N . LEU A 1 674 ? 45.438 -24.141 -28.578 1 46.62 674 LEU A N 1
ATOM 5412 C CA . LEU A 1 674 ? 46.719 -24.812 -28.594 1 46.62 674 LEU A CA 1
ATOM 5413 C C . LEU A 1 674 ? 47.25 -25.016 -27.188 1 46.62 674 LEU A C 1
ATOM 5415 O O . LEU A 1 674 ? 47.719 -26.109 -26.844 1 46.62 674 LEU A O 1
ATOM 5419 N N . ALA A 1 675 ? 47.094 -24.078 -26.359 1 49.12 675 ALA A N 1
ATOM 5420 C CA . ALA A 1 675 ? 47.844 -24.156 -25.109 1 49.12 675 ALA A CA 1
ATOM 5421 C C . ALA A 1 675 ? 47.125 -25.031 -24.094 1 49.12 675 ALA A C 1
ATOM 5423 O O . ALA A 1 675 ? 47.75 -25.812 -23.375 1 49.12 675 ALA A O 1
ATOM 5424 N N . GLU A 1 676 ? 45.875 -24.953 -23.828 1 54.03 676 GLU A N 1
ATOM 5425 C CA . GLU A 1 676 ? 45.156 -25.781 -22.891 1 54.03 676 GLU A CA 1
ATOM 5426 C C . GLU A 1 676 ? 45.125 -27.234 -23.344 1 54.03 676 GLU A C 1
ATOM 5428 O O . GLU A 1 676 ? 45.188 -28.156 -22.531 1 54.03 676 GLU A O 1
ATOM 5433 N N . LEU A 1 677 ? 45.156 -27.406 -24.656 1 53.16 677 LEU A N 1
ATOM 5434 C CA . LEU A 1 677 ? 45.312 -28.734 -25.25 1 53.16 677 LEU A CA 1
ATOM 5435 C C . LEU A 1 677 ? 46.688 -29.297 -24.922 1 53.16 677 LEU A C 1
ATOM 5437 O O . LEU A 1 677 ? 46.844 -30.5 -24.641 1 53.16 677 LEU A O 1
ATOM 5441 N N . GLU A 1 678 ? 47.688 -28.406 -24.922 1 53.56 678 GLU A N 1
ATOM 5442 C CA . GLU A 1 678 ? 49.031 -28.859 -24.609 1 53.56 678 GLU A CA 1
ATOM 5443 C C . GLU A 1 678 ? 49.156 -29.234 -23.125 1 53.56 678 GLU A C 1
ATOM 5445 O O . GLU A 1 678 ? 49.812 -30.219 -22.781 1 53.56 678 GLU A O 1
ATOM 5450 N N . GLU A 1 679 ? 48.469 -28.484 -22.297 1 57.28 679 GLU A N 1
ATOM 5451 C CA . GLU A 1 679 ? 48.594 -28.781 -20.875 1 57.28 679 GLU A CA 1
ATOM 5452 C C . GLU A 1 679 ? 47.812 -30.031 -20.516 1 57.28 679 GLU A C 1
ATOM 5454 O O . GLU A 1 679 ? 48.25 -30.859 -19.719 1 57.28 679 GLU A O 1
ATOM 5459 N N . ASP A 1 680 ? 46.688 -30.297 -21.062 1 57.81 680 ASP A N 1
ATOM 5460 C CA . ASP A 1 680 ? 45.938 -31.516 -20.859 1 57.81 680 ASP A CA 1
ATOM 5461 C C . ASP A 1 680 ? 46.688 -32.719 -21.406 1 57.81 680 ASP A C 1
ATOM 5463 O O . ASP A 1 680 ? 46.719 -33.781 -20.766 1 57.81 680 ASP A O 1
ATOM 5467 N N . ALA A 1 681 ? 47.375 -32.594 -22.578 1 56.59 681 ALA A N 1
ATOM 5468 C CA . ALA A 1 681 ? 48.219 -33.625 -23.125 1 56.59 681 ALA A CA 1
ATOM 5469 C C . ALA A 1 681 ? 49.406 -33.906 -22.188 1 56.59 681 ALA A C 1
ATOM 5471 O O . ALA A 1 681 ? 49.781 -35.062 -22.016 1 56.59 681 ALA A O 1
ATOM 5472 N N . ARG A 1 682 ? 49.844 -32.906 -21.641 1 55.84 682 ARG A N 1
ATOM 5473 C CA . ARG A 1 682 ? 50.938 -33.125 -20.688 1 55.84 682 ARG A CA 1
ATOM 5474 C C . ARG A 1 682 ? 50.438 -33.875 -19.453 1 55.84 682 ARG A C 1
ATOM 5476 O O . ARG A 1 682 ? 51.125 -34.781 -18.969 1 55.84 682 ARG A O 1
ATOM 5483 N N . ARG A 1 683 ? 49.281 -33.531 -19.031 1 58.5 683 ARG A N 1
ATOM 5484 C CA . ARG A 1 683 ? 48.75 -34.219 -17.859 1 58.5 683 ARG A CA 1
ATOM 5485 C C . ARG A 1 683 ? 48.375 -35.656 -18.188 1 58.5 683 ARG A C 1
ATOM 5487 O O . ARG A 1 683 ? 48.5 -36.562 -17.359 1 58.5 683 ARG A O 1
ATOM 5494 N N . GLN A 1 684 ? 47.875 -35.906 -19.359 1 55.72 684 GLN A N 1
ATOM 5495 C CA . GLN A 1 684 ? 47.625 -37.281 -19.828 1 55.72 684 GLN A CA 1
ATOM 5496 C C . GLN A 1 684 ? 48.938 -38.094 -19.844 1 55.72 684 GLN A C 1
ATOM 5498 O O . GLN A 1 684 ? 48.906 -39.281 -19.531 1 55.72 684 GLN A O 1
ATOM 5503 N N . SER A 1 685 ? 50 -37.438 -20.312 1 54.78 685 SER A N 1
ATOM 5504 C CA . SER A 1 685 ? 51.25 -38.156 -20.375 1 54.78 685 SER A CA 1
ATOM 5505 C C . SER A 1 685 ? 51.781 -38.5 -19 1 54.78 685 SER A C 1
ATOM 5507 O O . SER A 1 685 ? 52.562 -39.469 -18.844 1 54.78 685 SER A O 1
ATOM 5509 N N . LEU A 1 686 ? 51.438 -37.688 -18.094 1 55.5 686 LEU A N 1
ATOM 5510 C CA . LEU A 1 686 ? 52.031 -37.969 -16.797 1 55.5 686 LEU A CA 1
ATOM 5511 C C . LEU A 1 686 ? 51.188 -39.031 -16.062 1 55.5 686 LEU A C 1
ATOM 5513 O O . LEU A 1 686 ? 51.469 -39.312 -14.891 1 55.5 686 LEU A O 1
ATOM 5517 N N . GLY A 1 687 ? 50.375 -39.906 -16.797 1 54.62 687 GLY A N 1
ATOM 5518 C CA . GLY A 1 687 ? 49.781 -41.156 -16.297 1 54.62 687 GLY A CA 1
ATOM 5519 C C . GLY A 1 687 ? 48.5 -40.906 -15.523 1 54.62 687 GLY A C 1
ATOM 5520 O O . GLY A 1 687 ? 47.812 -41.875 -15.133 1 54.62 687 GLY A O 1
ATOM 5521 N N . GLN A 1 688 ? 48.188 -39.906 -14.836 1 55.81 688 GLN A N 1
ATOM 5522 C CA . GLN A 1 688 ? 47 -39.844 -13.992 1 55.81 688 GLN A CA 1
ATOM 5523 C C . GLN A 1 688 ? 45.812 -39.312 -14.773 1 55.81 688 GLN A C 1
ATOM 5525 O O . GLN A 1 688 ? 45.469 -38.156 -14.688 1 55.81 688 GLN A O 1
ATOM 5530 N N . SER A 1 689 ? 45.281 -39.906 -15.828 1 64.81 689 SER A N 1
ATOM 5531 C CA . SER A 1 689 ? 44.219 -39.438 -16.672 1 64.81 689 SER A CA 1
ATOM 5532 C C . SER A 1 689 ? 42.844 -39.688 -16.016 1 64.81 689 SER A C 1
ATOM 5534 O O . SER A 1 689 ? 42.469 -40.812 -15.766 1 64.81 689 SER A O 1
ATOM 5536 N N . SER A 1 690 ? 42.281 -38.719 -15.32 1 77.81 690 SER A N 1
ATOM 5537 C CA . SER A 1 690 ? 40.969 -38.844 -14.734 1 77.81 690 SER A CA 1
ATOM 5538 C C . SER A 1 690 ? 39.906 -39.062 -15.812 1 77.81 690 SER A C 1
ATOM 5540 O O . SER A 1 690 ? 40.156 -38.844 -17 1 77.81 690 SER A O 1
ATOM 5542 N N . ALA A 1 691 ? 38.875 -39.812 -15.562 1 81.81 691 ALA A N 1
ATOM 5543 C CA . ALA A 1 691 ? 37.75 -40.094 -16.469 1 81.81 691 ALA A CA 1
ATOM 5544 C C . ALA A 1 691 ? 37.281 -38.812 -17.156 1 81.81 691 ALA A C 1
ATOM 5546 O O . ALA A 1 691 ? 36.906 -38.844 -18.328 1 81.81 691 ALA A O 1
ATOM 5547 N N . GLU A 1 692 ? 37.406 -37.688 -16.531 1 85.56 692 GLU A N 1
ATOM 5548 C CA . GLU A 1 692 ? 36.969 -36.406 -17.062 1 85.56 692 GLU A CA 1
ATOM 5549 C C . GLU A 1 692 ? 37.906 -35.938 -18.188 1 85.56 692 GLU A C 1
ATOM 5551 O O . GLU A 1 692 ? 37.438 -35.438 -19.219 1 85.56 692 GLU A O 1
ATOM 5556 N N . THR A 1 693 ? 39.125 -36.156 -18.016 1 82.62 693 THR A N 1
ATOM 5557 C CA . THR A 1 693 ? 40.094 -35.688 -19.016 1 82.62 693 THR A CA 1
ATOM 5558 C C . THR A 1 693 ? 40 -36.531 -20.281 1 82.62 693 THR A C 1
ATOM 5560 O O . THR A 1 693 ? 40.156 -36.031 -21.391 1 82.62 693 THR A O 1
ATOM 5563 N N . LYS A 1 694 ? 39.656 -37.812 -20.078 1 83.44 694 LYS A N 1
ATOM 5564 C CA . LYS A 1 694 ? 39.469 -38.688 -21.234 1 83.44 694 LYS A CA 1
ATOM 5565 C C . LYS A 1 694 ? 38.219 -38.312 -22.016 1 83.44 694 LYS A C 1
ATOM 5567 O O . LYS A 1 694 ? 38.219 -38.312 -23.25 1 83.44 694 LYS A O 1
ATOM 5572 N N . PHE A 1 695 ? 37.25 -38.031 -21.312 1 87.94 695 PHE A N 1
ATOM 5573 C CA . PHE A 1 695 ? 35.969 -37.688 -21.938 1 87.94 695 PHE A CA 1
ATOM 5574 C C . PHE A 1 695 ? 36.156 -36.438 -22.797 1 87.94 695 PHE A C 1
ATOM 5576 O O . PHE A 1 695 ? 35.75 -36.406 -23.953 1 87.94 695 PHE A O 1
ATOM 5583 N N . TRP A 1 696 ? 36.812 -35.375 -22.344 1 87.56 696 TRP A N 1
ATOM 5584 C CA . TRP A 1 696 ? 36.906 -34.094 -23.016 1 87.56 696 TRP A CA 1
ATOM 5585 C C . TRP A 1 696 ? 38.094 -34.094 -23.984 1 87.56 696 TRP A C 1
ATOM 5587 O O . TRP A 1 696 ? 38.219 -33.188 -24.828 1 87.56 696 TRP A O 1
ATOM 5597 N N . GLY A 1 697 ? 38.906 -35.062 -23.875 1 81.62 697 GLY A N 1
ATOM 5598 C CA . GLY A 1 697 ? 40.062 -35.125 -24.75 1 81.62 697 GLY A CA 1
ATOM 5599 C C . GLY A 1 697 ? 39.75 -35.75 -26.094 1 81.62 697 GLY A C 1
ATOM 5600 O O . GLY A 1 697 ? 40.562 -35.688 -27.031 1 81.62 697 GLY A O 1
ATOM 5601 N N . ARG A 1 698 ? 38.531 -36.219 -26.281 1 83.81 698 ARG A N 1
ATOM 5602 C CA . ARG A 1 698 ? 38.156 -36.938 -27.5 1 83.81 698 ARG A CA 1
ATOM 5603 C C . ARG A 1 698 ? 37.875 -35.938 -28.641 1 83.81 698 ARG A C 1
ATOM 5605 O O . ARG A 1 698 ? 38.125 -36.25 -29.812 1 83.81 698 ARG A O 1
ATOM 5612 N N . GLN A 1 699 ? 37.281 -34.844 -28.344 1 86.31 699 GLN A N 1
ATOM 5613 C CA . GLN A 1 699 ? 37 -33.781 -29.312 1 86.31 699 GLN A CA 1
ATOM 5614 C C . GLN A 1 699 ? 37.625 -32.469 -28.891 1 86.31 699 GLN A C 1
ATOM 5616 O O . GLN A 1 699 ? 37.188 -31.812 -27.953 1 86.31 699 GLN A O 1
ATOM 5621 N N . LYS A 1 700 ? 38.656 -32.25 -29.688 1 78.31 700 LYS A N 1
ATOM 5622 C CA . LYS A 1 700 ? 39.406 -31.031 -29.312 1 78.31 700 LYS A CA 1
ATOM 5623 C C . LYS A 1 700 ? 39 -29.859 -30.203 1 78.31 700 LYS A C 1
ATOM 5625 O O . LYS A 1 700 ? 39.219 -29.891 -31.406 1 78.31 700 LYS A O 1
ATOM 5630 N N . GLY A 1 701 ? 38.312 -28.828 -29.641 1 81.56 701 GLY A N 1
ATOM 5631 C CA . GLY A 1 701 ? 37.938 -27.625 -30.359 1 81.56 701 GLY A CA 1
ATOM 5632 C C . GLY A 1 701 ? 36.562 -27.703 -30.969 1 81.56 701 GLY A C 1
ATOM 5633 O O . GLY A 1 701 ? 35.969 -28.781 -31.094 1 81.56 701 GLY A O 1
ATOM 5634 N N . TRP A 1 702 ? 36.062 -26.594 -31.375 1 87.5 702 TRP A N 1
ATOM 5635 C CA . TRP A 1 702 ? 34.688 -26.531 -31.859 1 87.5 702 TRP A CA 1
ATOM 5636 C C . TRP A 1 702 ? 34.594 -27.094 -33.281 1 87.5 702 TRP A C 1
ATOM 5638 O O . TRP A 1 702 ? 33.562 -27.656 -33.656 1 87.5 702 TRP A O 1
ATOM 5648 N N . ARG A 1 703 ? 35.625 -27.047 -34.125 1 87.94 703 ARG A N 1
ATOM 5649 C CA . ARG A 1 703 ? 35.594 -27.562 -35.469 1 87.94 703 ARG A CA 1
ATOM 5650 C C . ARG A 1 703 ? 35.5 -29.078 -35.5 1 87.94 703 ARG A C 1
ATOM 5652 O O . ARG A 1 703 ? 34.812 -29.641 -36.375 1 87.94 703 ARG A O 1
ATOM 5659 N N . GLU A 1 704 ? 36.25 -29.656 -34.562 1 89.38 704 GLU A N 1
ATOM 5660 C CA . GLU A 1 704 ? 36.156 -31.109 -34.469 1 89.38 704 GLU A CA 1
ATOM 5661 C C . GLU A 1 704 ? 34.781 -31.547 -34 1 89.38 704 GLU A C 1
ATOM 5663 O O . GLU A 1 704 ? 34.281 -32.562 -34.469 1 89.38 704 GLU A O 1
ATOM 5668 N N . THR A 1 705 ? 34.281 -30.812 -33.094 1 92.06 705 THR A N 1
ATOM 5669 C CA . THR A 1 705 ? 32.938 -31.109 -32.625 1 92.06 705 THR A CA 1
ATOM 5670 C C . THR A 1 705 ? 31.922 -31.016 -33.781 1 92.06 705 THR A C 1
ATOM 5672 O O . THR A 1 705 ? 31.031 -31.859 -33.906 1 92.06 705 THR A O 1
ATOM 5675 N N . VAL A 1 706 ? 32.094 -30.031 -34.594 1 93.12 706 VAL A N 1
ATOM 5676 C CA . VAL A 1 706 ? 31.219 -29.828 -35.75 1 93.12 706 VAL A CA 1
ATOM 5677 C C . VAL A 1 706 ? 31.375 -31 -36.719 1 93.12 706 VAL A C 1
ATOM 5679 O O . VAL A 1 706 ? 30.375 -31.5 -37.25 1 93.12 706 VAL A O 1
ATOM 5682 N N . ALA A 1 707 ? 32.594 -31.453 -36.938 1 91.12 707 ALA A N 1
ATOM 5683 C CA . ALA A 1 707 ? 32.844 -32.562 -37.844 1 91.12 707 ALA A CA 1
ATOM 5684 C C . ALA A 1 707 ? 32.188 -33.844 -37.375 1 91.12 707 ALA A C 1
ATOM 5686 O O . ALA A 1 707 ? 31.578 -34.562 -38.156 1 91.12 707 ALA A O 1
ATOM 5687 N N . VAL A 1 708 ? 32.375 -34.062 -36.156 1 91.38 708 VAL A N 1
ATOM 5688 C CA . VAL A 1 708 ? 31.797 -35.281 -35.594 1 91.38 708 VAL A CA 1
ATOM 5689 C C . VAL A 1 708 ? 30.266 -35.156 -35.594 1 91.38 708 VAL A C 1
ATOM 5691 O O . VAL A 1 708 ? 29.578 -36.125 -35.938 1 91.38 708 VAL A O 1
ATOM 5694 N N . GLY A 1 709 ? 29.734 -34.031 -35.188 1 92.81 709 GLY A N 1
ATOM 5695 C CA . GLY A 1 709 ? 28.297 -33.812 -35.219 1 92.81 709 GLY A CA 1
ATOM 5696 C C . GLY A 1 709 ? 27.703 -33.969 -36.625 1 92.81 709 GLY A C 1
ATOM 5697 O O . GLY A 1 709 ? 26.625 -34.531 -36.781 1 92.81 709 GLY A O 1
ATOM 5698 N N . ARG A 1 710 ? 28.438 -33.438 -37.562 1 92.56 710 ARG A N 1
ATOM 5699 C CA . ARG A 1 710 ? 28.016 -33.562 -38.969 1 92.56 710 ARG A CA 1
ATOM 5700 C C . ARG A 1 710 ? 27.891 -35.031 -39.344 1 92.56 710 ARG A C 1
ATOM 5702 O O . ARG A 1 710 ? 26.906 -35.438 -40 1 92.56 710 ARG A O 1
ATOM 5709 N N . GLY A 1 711 ? 28.859 -35.812 -39 1 89.75 711 GLY A N 1
ATOM 5710 C CA . GLY A 1 711 ? 28.828 -37.25 -39.25 1 89.75 711 GLY A CA 1
ATOM 5711 C C . GLY A 1 711 ? 27.656 -37.969 -38.594 1 89.75 711 GLY A C 1
ATOM 5712 O O . GLY A 1 711 ? 27.031 -38.844 -39.219 1 89.75 711 GLY A O 1
ATOM 5713 N N . LEU A 1 712 ? 27.375 -37.562 -37.438 1 90.31 712 LEU A N 1
ATOM 5714 C CA . LEU A 1 712 ? 26.281 -38.188 -36.688 1 90.31 712 LEU A CA 1
ATOM 5715 C C . LEU A 1 712 ? 24.938 -37.812 -37.312 1 90.31 712 LEU A C 1
ATOM 5717 O O . LEU A 1 712 ? 24.031 -38.656 -37.406 1 90.31 712 LEU A O 1
ATOM 5721 N N . ILE A 1 713 ? 24.75 -36.594 -37.719 1 91.31 713 ILE A N 1
ATOM 5722 C CA . ILE A 1 713 ? 23.5 -36.094 -38.281 1 91.31 713 ILE A CA 1
ATOM 5723 C C . ILE A 1 713 ? 23.266 -36.75 -39.656 1 91.31 713 ILE A C 1
ATOM 5725 O O . ILE A 1 713 ? 22.141 -37.125 -39.969 1 91.31 713 ILE A O 1
ATOM 5729 N N . GLU A 1 714 ? 24.359 -36.906 -40.406 1 88.25 714 GLU A N 1
ATOM 5730 C CA . GLU A 1 714 ? 24.25 -37.5 -41.75 1 88.25 714 GLU A CA 1
ATOM 5731 C C . GLU A 1 714 ? 23.859 -38.969 -41.656 1 88.25 714 GLU A C 1
ATOM 5733 O O . GLU A 1 714 ? 23.094 -39.469 -42.5 1 88.25 714 GLU A O 1
ATOM 5738 N N . ARG A 1 715 ? 24.281 -39.625 -40.656 1 83.38 715 ARG A N 1
ATOM 5739 C CA . ARG A 1 715 ? 24.047 -41.062 -40.5 1 83.38 715 ARG A CA 1
ATOM 5740 C C . ARG A 1 715 ? 22.688 -41.344 -39.844 1 83.38 715 ARG A C 1
ATOM 5742 O O . ARG A 1 715 ? 22.172 -42.438 -39.906 1 83.38 715 ARG A O 1
ATOM 5749 N N . ALA A 1 716 ? 22.125 -40.312 -39.219 1 82.56 716 ALA A N 1
ATOM 5750 C CA . ALA A 1 716 ? 20.891 -40.5 -38.469 1 82.56 716 ALA A CA 1
ATOM 5751 C C . ALA A 1 716 ? 19.719 -40.812 -39.406 1 82.56 716 ALA A C 1
ATOM 5753 O O . ALA A 1 716 ? 19.609 -40.25 -40.5 1 82.56 716 ALA A O 1
ATOM 5754 N N . GLU A 1 717 ? 19.031 -41.938 -39.219 1 70.81 717 GLU A N 1
ATOM 5755 C CA . GLU A 1 717 ? 17.875 -42.312 -40.031 1 70.81 717 GLU A CA 1
ATOM 5756 C C . GLU A 1 717 ? 16.641 -41.5 -39.625 1 70.81 717 GLU A C 1
ATOM 5758 O O . GLU A 1 717 ? 16.234 -41.531 -38.469 1 70.81 717 GLU A O 1
ATOM 5763 N N . VAL A 1 718 ? 16.406 -40.375 -40.219 1 63.16 718 VAL A N 1
ATOM 5764 C CA . VAL A 1 718 ? 15.188 -39.594 -39.969 1 63.16 718 VAL A CA 1
ATOM 5765 C C . VAL A 1 718 ? 14.031 -40.188 -40.781 1 63.16 718 VAL A C 1
ATOM 5767 O O . VAL A 1 718 ? 14.195 -40.531 -41.938 1 63.16 718 VAL A O 1
ATOM 5770 N N . GLU A 1 719 ? 13.109 -40.844 -40.188 1 54.38 719 GLU A N 1
ATOM 5771 C CA . GLU A 1 719 ? 11.953 -41.375 -40.875 1 54.38 719 GLU A CA 1
ATOM 5772 C C . GLU A 1 719 ? 11.281 -40.281 -41.719 1 54.38 719 GLU A C 1
ATOM 5774 O O . GLU A 1 719 ? 10.891 -39.25 -41.219 1 54.38 719 GLU A O 1
ATOM 5779 N N . HIS A 1 720 ? 11.711 -40.125 -42.938 1 49.84 720 HIS A N 1
ATOM 5780 C CA . HIS A 1 720 ? 10.969 -39.25 -43.844 1 49.84 720 HIS A CA 1
ATOM 5781 C C . HIS A 1 720 ? 9.492 -39.594 -43.875 1 49.84 720 HIS A C 1
ATOM 5783 O O . HIS A 1 720 ? 9.141 -40.781 -43.875 1 49.84 720 HIS A O 1
ATOM 5789 N N . SER A 1 721 ? 8.688 -38.844 -43.312 1 47.25 721 SER A N 1
ATOM 5790 C CA . SER A 1 721 ? 7.258 -39 -43.562 1 47.25 721 SER A CA 1
ATOM 5791 C C . SER A 1 721 ? 6.992 -39.406 -45 1 47.25 721 SER A C 1
ATOM 5793 O O . SER A 1 721 ? 7.621 -38.906 -45.906 1 47.25 721 SER A O 1
ATOM 5795 N N . PRO A 1 722 ? 6.379 -40.594 -45.25 1 43.44 722 PRO A N 1
ATOM 5796 C CA . PRO A 1 722 ? 6 -41.062 -46.594 1 43.44 722 PRO A CA 1
ATOM 5797 C C . PRO A 1 722 ? 5.297 -40 -47.438 1 43.44 722 PRO A C 1
ATOM 5799 O O . PRO A 1 722 ? 4.934 -40.25 -48.562 1 43.44 722 PRO A O 1
ATOM 5802 N N . GLU A 1 723 ? 4.961 -38.906 -47.125 1 41.12 723 GLU A N 1
ATOM 5803 C CA . GLU A 1 723 ? 4.074 -38.156 -48.031 1 41.12 723 GLU A CA 1
ATOM 5804 C C . GLU A 1 723 ? 4.777 -37.812 -49.344 1 41.12 723 GLU A C 1
ATOM 5806 O O . GLU A 1 723 ? 4.145 -37.312 -50.281 1 41.12 723 GLU A O 1
ATOM 5811 N N . ARG A 1 724 ? 6.125 -37.812 -49.562 1 38.25 724 ARG A N 1
ATOM 5812 C CA . ARG A 1 724 ? 6.516 -37.281 -50.875 1 38.25 724 ARG A CA 1
ATOM 5813 C C . ARG A 1 724 ? 6.406 -38.344 -51.938 1 38.25 724 ARG A C 1
ATOM 5815 O O . ARG A 1 724 ? 6.75 -38.094 -53.094 1 38.25 724 ARG A O 1
ATOM 5822 N N . LYS A 1 725 ? 6.223 -39.531 -51.688 1 44.06 725 LYS A N 1
ATOM 5823 C CA . LYS A 1 725 ? 6.215 -40.344 -52.906 1 44.06 725 LYS A CA 1
ATOM 5824 C C . LYS A 1 725 ? 5.07 -39.938 -53.812 1 44.06 725 LYS A C 1
ATOM 5826 O O . LYS A 1 725 ? 4.922 -40.469 -54.906 1 44.06 725 LYS A O 1
ATOM 5831 N N . LYS A 1 726 ? 3.977 -39.5 -53.344 1 40.16 726 LYS A N 1
ATOM 5832 C CA . LYS A 1 726 ? 2.924 -39.562 -54.344 1 40.16 726 LYS A CA 1
ATOM 5833 C C . LYS A 1 726 ? 3.102 -38.469 -55.375 1 40.16 726 LYS A C 1
ATOM 5835 O O . LYS A 1 726 ? 2.312 -38.375 -56.312 1 40.16 726 LYS A O 1
ATOM 5840 N N . GLU A 1 727 ? 3.781 -37.281 -55.062 1 33.5 727 GLU A N 1
ATOM 5841 C CA . GLU A 1 727 ? 3.697 -36.344 -56.219 1 33.5 727 GLU A CA 1
ATOM 5842 C C . GLU A 1 727 ? 4.766 -36.656 -57.25 1 33.5 727 GLU A C 1
ATOM 5844 O O . GLU A 1 727 ? 4.949 -35.906 -58.188 1 33.5 727 GLU A O 1
ATOM 5849 N N . LEU A 1 728 ? 5.535 -37.781 -57.031 1 26 728 LEU A N 1
ATOM 5850 C CA . LEU A 1 728 ? 6.074 -38.031 -58.375 1 26 728 LEU A CA 1
ATOM 5851 C C . LEU A 1 728 ? 5.055 -38.719 -59.281 1 26 728 LEU A C 1
ATOM 5853 O O . LEU A 1 728 ? 4.383 -39.656 -58.812 1 26 728 LEU A O 1
ATOM 5857 N N . MET B 1 1 ? 33.594 -50.5 -7.566 1 35.09 1 MET B N 1
ATOM 5858 C CA . MET B 1 1 ? 33.562 -49.219 -6.844 1 35.09 1 MET B CA 1
ATOM 5859 C C . MET B 1 1 ? 33.906 -48.062 -7.766 1 35.09 1 MET B C 1
ATOM 5861 O O . MET B 1 1 ? 33.25 -47.031 -7.73 1 35.09 1 MET B O 1
ATOM 5865 N N . ALA B 1 2 ? 34.969 -48.25 -8.492 1 47.66 2 ALA B N 1
ATOM 5866 C CA . ALA B 1 2 ? 35.438 -47.25 -9.461 1 47.66 2 ALA B CA 1
ATOM 5867 C C . ALA B 1 2 ? 34.438 -47.094 -10.609 1 47.66 2 ALA B C 1
ATOM 5869 O O . ALA B 1 2 ? 34.25 -46 -11.102 1 47.66 2 ALA B O 1
ATOM 5870 N N . LYS B 1 3 ? 33.906 -48.156 -11.07 1 46.06 3 LYS B N 1
ATOM 5871 C CA . LYS B 1 3 ? 32.906 -48.062 -12.133 1 46.06 3 LYS B CA 1
ATOM 5872 C C . LYS B 1 3 ? 31.656 -47.344 -11.648 1 46.06 3 LYS B C 1
ATOM 5874 O O . LYS B 1 3 ? 31.062 -46.562 -12.391 1 46.06 3 LYS B O 1
ATOM 5879 N N . GLU B 1 4 ? 31.172 -47.688 -10.508 1 50.47 4 GLU B N 1
ATOM 5880 C CA . GLU B 1 4 ? 30.016 -47.062 -9.891 1 50.47 4 GLU B CA 1
ATOM 5881 C C . GLU B 1 4 ? 30.266 -45.594 -9.617 1 50.47 4 GLU B C 1
ATOM 5883 O O . GLU B 1 4 ? 29.359 -44.75 -9.727 1 50.47 4 GLU B O 1
ATOM 5888 N N . GLN B 1 5 ? 31.5 -45.25 -9.297 1 53.25 5 GLN B N 1
ATOM 5889 C CA . GLN B 1 5 ? 31.875 -43.875 -9.039 1 53.25 5 GLN B CA 1
ATOM 5890 C C . GLN B 1 5 ? 31.828 -43.062 -10.328 1 53.25 5 GLN B C 1
ATOM 5892 O O . GLN B 1 5 ? 31.469 -41.875 -10.305 1 53.25 5 GLN B O 1
ATOM 5897 N N . VAL B 1 6 ? 32.25 -43.688 -11.359 1 52.34 6 VAL B N 1
ATOM 5898 C CA . VAL B 1 6 ? 32.25 -43 -12.648 1 52.34 6 VAL B CA 1
ATOM 5899 C C . VAL B 1 6 ? 30.812 -42.688 -13.07 1 52.34 6 VAL B C 1
ATOM 5901 O O . VAL B 1 6 ? 30.547 -41.594 -13.625 1 52.34 6 VAL B O 1
ATOM 5904 N N . VAL B 1 7 ? 29.938 -43.625 -12.766 1 55.62 7 VAL B N 1
ATOM 5905 C CA . VAL B 1 7 ? 28.531 -43.438 -13.117 1 55.62 7 VAL B CA 1
ATOM 5906 C C . VAL B 1 7 ? 27.953 -42.281 -12.289 1 55.62 7 VAL B C 1
ATOM 5908 O O . VAL B 1 7 ? 27.078 -41.562 -12.766 1 55.62 7 VAL B O 1
ATOM 5911 N N . GLN B 1 8 ? 28.672 -41.969 -11.211 1 66.81 8 GLN B N 1
ATOM 5912 C CA . GLN B 1 8 ? 28.094 -40.969 -10.312 1 66.81 8 GLN B CA 1
ATOM 5913 C C . GLN B 1 8 ? 28.672 -39.562 -10.586 1 66.81 8 GLN B C 1
ATOM 5915 O O . GLN B 1 8 ? 28.047 -38.562 -10.266 1 66.81 8 GLN B O 1
ATOM 5920 N N . SER B 1 9 ? 29.672 -39.5 -11.352 1 80.31 9 SER B N 1
ATOM 5921 C CA . SER B 1 9 ? 30.297 -38.188 -11.594 1 80.31 9 SER B CA 1
ATOM 5922 C C . SER B 1 9 ? 29.734 -37.531 -12.852 1 80.31 9 SER B C 1
ATOM 5924 O O . SER B 1 9 ? 29.281 -38.219 -13.773 1 80.31 9 SER B O 1
ATOM 5926 N N . ASN B 1 10 ? 29.5 -36.281 -12.953 1 88.88 10 ASN B N 1
ATOM 5927 C CA . ASN B 1 10 ? 28.969 -35.5 -14.078 1 88.88 10 ASN B CA 1
ATOM 5928 C C . ASN B 1 10 ? 30.078 -35.125 -15.07 1 88.88 10 ASN B C 1
ATOM 5930 O O . ASN B 1 10 ? 29.875 -34.281 -15.93 1 88.88 10 ASN B O 1
ATOM 5934 N N . MET B 1 11 ? 31.266 -35.844 -15.078 1 88.06 11 MET B N 1
ATOM 5935 C CA . MET B 1 11 ? 32.375 -35.688 -16 1 88.06 11 MET B CA 1
ATOM 5936 C C . MET B 1 11 ? 32.688 -34.188 -16.203 1 88.06 11 MET B C 1
ATOM 5938 O O . MET B 1 11 ? 33 -33.781 -17.312 1 88.06 11 MET B O 1
ATOM 5942 N N . ASP B 1 12 ? 32.312 -33.281 -15.266 1 88.5 12 ASP B N 1
ATOM 5943 C CA . ASP B 1 12 ? 32.562 -31.844 -15.266 1 88.5 12 ASP B CA 1
ATOM 5944 C C . ASP B 1 12 ? 31.734 -31.156 -16.344 1 88.5 12 ASP B C 1
ATOM 5946 O O . ASP B 1 12 ? 32.188 -30.172 -16.953 1 88.5 12 ASP B O 1
ATOM 5950 N N . VAL B 1 13 ? 30.609 -31.797 -16.656 1 93.94 13 VAL B N 1
ATOM 5951 C CA . VAL B 1 13 ? 29.672 -31.188 -17.594 1 93.94 13 VAL B CA 1
ATOM 5952 C C . VAL B 1 13 ? 28.828 -30.125 -16.891 1 93.94 13 VAL B C 1
ATOM 5954 O O . VAL B 1 13 ? 28.281 -30.391 -15.812 1 93.94 13 VAL B O 1
ATOM 5957 N N . ASP B 1 14 ? 28.75 -28.953 -17.5 1 93.94 14 ASP B N 1
ATOM 5958 C CA . ASP B 1 14 ? 27.938 -27.906 -16.906 1 93.94 14 ASP B CA 1
ATOM 5959 C C . ASP B 1 14 ? 26.516 -27.938 -17.438 1 93.94 14 ASP B C 1
ATOM 5961 O O . ASP B 1 14 ? 25.562 -27.922 -16.656 1 93.94 14 ASP B O 1
ATOM 5965 N N . TYR B 1 15 ? 26.406 -27.953 -18.688 1 96.69 15 TYR B N 1
ATOM 5966 C CA . TYR B 1 15 ? 25.094 -28 -19.328 1 96.69 15 TYR B CA 1
ATOM 5967 C C . TYR B 1 15 ? 25.094 -28.984 -20.5 1 96.69 15 TYR B C 1
ATOM 5969 O O . TYR B 1 15 ? 26.156 -29.297 -21.047 1 96.69 15 TYR B O 1
ATOM 5977 N N . VAL B 1 16 ? 23.953 -29.469 -20.859 1 97.06 16 VAL B N 1
ATOM 5978 C CA . VAL B 1 16 ? 23.75 -30.344 -22.016 1 97.06 16 VAL B CA 1
ATOM 5979 C C . VAL B 1 16 ? 22.641 -29.781 -22.906 1 97.06 16 VAL B C 1
ATOM 5981 O O . VAL B 1 16 ? 21.625 -29.297 -22.406 1 97.06 16 VAL B O 1
ATOM 5984 N N . ILE B 1 17 ? 22.891 -29.734 -24.156 1 96.94 17 ILE B N 1
ATOM 5985 C CA . ILE B 1 17 ? 21.891 -29.312 -25.125 1 96.94 17 ILE B CA 1
ATOM 5986 C C . ILE B 1 17 ? 21.422 -30.5 -25.953 1 96.94 17 ILE B C 1
ATOM 5988 O O . ILE B 1 17 ? 22.25 -31.25 -26.484 1 96.94 17 ILE B O 1
ATOM 5992 N N . SER B 1 18 ? 20.172 -30.766 -25.984 1 95.25 18 SER B N 1
ATOM 5993 C CA . SER B 1 18 ? 19.594 -31.75 -26.891 1 95.25 18 SER B CA 1
ATOM 5994 C C . SER B 1 18 ? 19.156 -31.109 -28.203 1 95.25 18 SER B C 1
ATOM 5996 O O . SER B 1 18 ? 18.219 -30.312 -28.234 1 95.25 18 SER B O 1
ATOM 5998 N N . TYR B 1 19 ? 19.906 -31.328 -29.219 1 95.62 19 TYR B N 1
ATOM 5999 C CA . TYR B 1 19 ? 19.625 -30.812 -30.547 1 95.62 19 TYR B CA 1
ATOM 6000 C C . TYR B 1 19 ? 18.844 -31.828 -31.375 1 95.62 19 TYR B C 1
ATOM 6002 O O . TYR B 1 19 ? 19.391 -32.875 -31.766 1 95.62 19 TYR B O 1
ATOM 6010 N N . SER B 1 20 ? 17.578 -31.578 -31.625 1 92.56 20 SER B N 1
ATOM 6011 C CA . SER B 1 20 ? 16.703 -32.469 -32.375 1 92.56 20 SER B CA 1
ATOM 6012 C C . SER B 1 20 ? 16.469 -31.984 -33.781 1 92.56 20 SER B C 1
ATOM 6014 O O . SER B 1 20 ? 16.125 -30.812 -34 1 92.56 20 SER B O 1
ATOM 6016 N N . PHE B 1 21 ? 16.641 -32.812 -34.781 1 90.19 21 PHE B N 1
ATOM 6017 C CA . PHE B 1 21 ? 16.469 -32.438 -36.188 1 90.19 21 PHE B CA 1
ATOM 6018 C C . PHE B 1 21 ? 15.516 -33.406 -36.875 1 90.19 21 PHE B C 1
ATOM 6020 O O . PHE B 1 21 ? 15.648 -33.656 -38.094 1 90.19 21 PHE B O 1
ATOM 6027 N N . ALA B 1 22 ? 14.594 -33.938 -36.156 1 80.56 22 ALA B N 1
ATOM 6028 C CA . ALA B 1 22 ? 13.633 -34.875 -36.719 1 80.56 22 ALA B CA 1
ATOM 6029 C C . ALA B 1 22 ? 12.758 -34.219 -37.781 1 80.56 22 ALA B C 1
ATOM 6031 O O . ALA B 1 22 ? 12.312 -34.875 -38.719 1 80.56 22 ALA B O 1
ATOM 6032 N N . LYS B 1 23 ? 12.469 -32.906 -37.625 1 81.81 23 LYS B N 1
ATOM 6033 C CA . LYS B 1 23 ? 11.547 -32.219 -38.531 1 81.81 23 LYS B CA 1
ATOM 6034 C C . LYS B 1 23 ? 12.297 -31.312 -39.5 1 81.81 23 LYS B C 1
ATOM 6036 O O . LYS B 1 23 ? 11.68 -30.547 -40.25 1 81.81 23 LYS B O 1
ATOM 6041 N N . THR B 1 24 ? 13.586 -31.391 -39.469 1 86.75 24 THR B N 1
ATOM 6042 C CA . THR B 1 24 ? 14.391 -30.484 -40.281 1 86.75 24 THR B CA 1
ATOM 6043 C C . THR B 1 24 ? 15.25 -31.266 -41.281 1 86.75 24 THR B C 1
ATOM 6045 O O . THR B 1 24 ? 15.695 -32.375 -40.969 1 86.75 24 THR B O 1
ATOM 6048 N N . ASP B 1 25 ? 15.414 -30.672 -42.469 1 88 25 ASP B N 1
ATOM 6049 C CA . ASP B 1 25 ? 16.281 -31.281 -43.469 1 88 25 ASP B CA 1
ATOM 6050 C C . ASP B 1 25 ? 17.719 -31.391 -42.969 1 88 25 ASP B C 1
ATOM 6052 O O . ASP B 1 25 ? 18.188 -30.531 -42.219 1 88 25 ASP B O 1
ATOM 6056 N N . LYS B 1 26 ? 18.375 -32.469 -43.344 1 88.75 26 LYS B N 1
ATOM 6057 C CA . LYS B 1 26 ? 19.703 -32.781 -42.812 1 88.75 26 LYS B CA 1
ATOM 6058 C C . LYS B 1 26 ? 20.688 -31.656 -43.125 1 88.75 26 LYS B C 1
ATOM 6060 O O . LYS B 1 26 ? 21.484 -31.266 -42.281 1 88.75 26 LYS B O 1
ATOM 6065 N N . ALA B 1 27 ? 20.562 -31.109 -44.25 1 90.31 27 ALA B N 1
ATOM 6066 C CA . ALA B 1 27 ? 21.484 -30.047 -44.656 1 90.31 27 ALA B CA 1
ATOM 6067 C C . ALA B 1 27 ? 21.281 -28.812 -43.781 1 90.31 27 ALA B C 1
ATOM 6069 O O . ALA B 1 27 ? 22.25 -28.188 -43.312 1 90.31 27 ALA B O 1
ATOM 6070 N N . THR B 1 28 ? 20.062 -28.469 -43.656 1 92.44 28 THR B N 1
ATOM 6071 C CA . THR B 1 28 ? 19.75 -27.312 -42.812 1 92.44 28 THR B CA 1
ATOM 6072 C C . THR B 1 28 ? 20.125 -27.594 -41.375 1 92.44 28 THR B C 1
ATOM 6074 O O . THR B 1 28 ? 20.625 -26.688 -40.688 1 92.44 28 THR B O 1
ATOM 6077 N N . ALA B 1 29 ? 19.875 -28.781 -40.875 1 93.5 29 ALA B N 1
ATOM 6078 C CA . ALA B 1 29 ? 20.219 -29.172 -39.531 1 93.5 29 ALA B CA 1
ATOM 6079 C C . ALA B 1 29 ? 21.719 -29.062 -39.281 1 93.5 29 ALA B C 1
ATOM 6081 O O . ALA B 1 29 ? 22.141 -28.609 -38.219 1 93.5 29 ALA B O 1
ATOM 6082 N N . ILE B 1 30 ? 22.516 -29.438 -40.281 1 93.75 30 ILE B N 1
ATOM 6083 C CA . ILE B 1 30 ? 23.969 -29.406 -40.156 1 93.75 30 ILE B CA 1
ATOM 6084 C C . ILE B 1 30 ? 24.438 -27.953 -40.125 1 93.75 30 ILE B C 1
ATOM 6086 O O . ILE B 1 30 ? 25.312 -27.594 -39.312 1 93.75 30 ILE B O 1
ATOM 6090 N N . ALA B 1 31 ? 23.875 -27.172 -40.906 1 93.5 31 ALA B N 1
ATOM 6091 C CA . ALA B 1 31 ? 24.25 -25.766 -40.938 1 93.5 31 ALA B CA 1
ATOM 6092 C C . ALA B 1 31 ? 23.922 -25.078 -39.625 1 93.5 31 ALA B C 1
ATOM 6094 O O . ALA B 1 31 ? 24.734 -24.297 -39.125 1 93.5 31 ALA B O 1
ATOM 6095 N N . LYS B 1 32 ? 22.781 -25.297 -39.125 1 93.69 32 LYS B N 1
ATOM 6096 C CA . LYS B 1 32 ? 22.359 -24.703 -37.875 1 93.69 32 LYS B CA 1
ATOM 6097 C C . LYS B 1 32 ? 23.188 -25.234 -36.719 1 93.69 32 LYS B C 1
ATOM 6099 O O . LYS B 1 32 ? 23.469 -24.516 -35.75 1 93.69 32 LYS B O 1
ATOM 6104 N N . PHE B 1 33 ? 23.531 -26.5 -36.812 1 95.25 33 PHE B N 1
ATOM 6105 C CA . PHE B 1 33 ? 24.344 -27.109 -35.75 1 95.25 33 PHE B CA 1
ATOM 6106 C C . PHE B 1 33 ? 25.734 -26.469 -35.719 1 95.25 33 PHE B C 1
ATOM 6108 O O . PHE B 1 33 ? 26.281 -26.203 -34.656 1 95.25 33 PHE B O 1
ATOM 6115 N N . GLU B 1 34 ? 26.266 -26.25 -36.875 1 94.06 34 GLU B N 1
ATOM 6116 C CA . GLU B 1 34 ? 27.547 -25.578 -36.969 1 94.06 34 GLU B CA 1
ATOM 6117 C C . GLU B 1 34 ? 27.5 -24.172 -36.344 1 94.06 34 GLU B C 1
ATOM 6119 O O . GLU B 1 34 ? 28.406 -23.766 -35.625 1 94.06 34 GLU B O 1
ATOM 6124 N N . LYS B 1 35 ? 26.453 -23.516 -36.656 1 94.31 35 LYS B N 1
ATOM 6125 C CA . LYS B 1 35 ? 26.266 -22.172 -36.094 1 94.31 35 LYS B CA 1
ATOM 6126 C C . LYS B 1 35 ? 26.125 -22.234 -34.594 1 94.31 35 LYS B C 1
ATOM 6128 O O . LYS B 1 35 ? 26.609 -21.344 -33.875 1 94.31 35 LYS B O 1
ATOM 6133 N N . LEU B 1 36 ? 25.438 -23.234 -34.094 1 95.5 36 LEU B N 1
ATOM 6134 C CA . LEU B 1 36 ? 25.219 -23.422 -32.656 1 95.5 36 LEU B CA 1
ATOM 6135 C C . LEU B 1 36 ? 26.562 -23.625 -31.922 1 95.5 36 LEU B C 1
ATOM 6137 O O . LEU B 1 36 ? 26.828 -22.953 -30.938 1 95.5 36 LEU B O 1
ATOM 6141 N N . VAL B 1 37 ? 27.375 -24.453 -32.469 1 94.69 37 VAL B N 1
ATOM 6142 C CA . VAL B 1 37 ? 28.641 -24.781 -31.859 1 94.69 37 VAL B CA 1
ATOM 6143 C C . VAL B 1 37 ? 29.578 -23.578 -31.938 1 94.69 37 VAL B C 1
ATOM 6145 O O . VAL B 1 37 ? 30.328 -23.297 -30.984 1 94.69 37 VAL B O 1
ATOM 6148 N N . GLU B 1 38 ? 29.5 -22.891 -33 1 92.12 38 GLU B N 1
ATOM 6149 C CA . GLU B 1 38 ? 30.328 -21.688 -33.156 1 92.12 38 GLU B CA 1
ATOM 6150 C C . GLU B 1 38 ? 29.922 -20.609 -32.156 1 92.12 38 GLU B C 1
ATOM 6152 O O . GLU B 1 38 ? 30.781 -19.953 -31.562 1 92.12 38 GLU B O 1
ATOM 6157 N N . ALA B 1 39 ? 28.672 -20.406 -32 1 93 39 ALA B N 1
ATOM 6158 C CA . ALA B 1 39 ? 28.172 -19.406 -31.062 1 93 39 ALA B CA 1
ATOM 6159 C C . ALA B 1 39 ? 28.578 -19.734 -29.641 1 93 39 ALA B C 1
ATOM 6161 O O . ALA B 1 39 ? 28.953 -18.844 -28.875 1 93 39 ALA B O 1
ATOM 6162 N N . LEU B 1 40 ? 28.562 -21 -29.297 1 94.25 40 LEU B N 1
ATOM 6163 C CA . LEU B 1 40 ? 28.938 -21.422 -27.938 1 94.25 40 LEU B CA 1
ATOM 6164 C C . LEU B 1 40 ? 30.438 -21.281 -27.719 1 94.25 40 LEU B C 1
ATOM 6166 O O . LEU B 1 40 ? 30.875 -20.922 -26.625 1 94.25 40 LEU B O 1
ATOM 6170 N N . ALA B 1 41 ? 31.172 -21.531 -28.719 1 89.81 41 ALA B N 1
ATOM 6171 C CA . ALA B 1 41 ? 32.625 -21.391 -28.641 1 89.81 41 ALA B CA 1
ATOM 6172 C C . ALA B 1 41 ? 33.031 -19.922 -28.484 1 89.81 41 ALA B C 1
ATOM 6174 O O . ALA B 1 41 ? 34.031 -19.625 -27.812 1 89.81 41 ALA B O 1
ATOM 6175 N N . SER B 1 42 ? 32.25 -19.094 -29.031 1 88.38 42 SER B N 1
ATOM 6176 C CA . SER B 1 42 ? 32.562 -17.672 -29.016 1 88.38 42 SER B CA 1
ATOM 6177 C C . SER B 1 42 ? 32.469 -17.109 -27.594 1 88.38 42 SER B C 1
ATOM 6179 O O . SER B 1 42 ? 33.094 -16.094 -27.266 1 88.38 42 SER B O 1
ATOM 6181 N N . VAL B 1 43 ? 31.75 -17.781 -26.766 1 89.56 43 VAL B N 1
ATOM 6182 C CA . VAL B 1 43 ? 31.578 -17.281 -25.406 1 89.56 43 VAL B CA 1
ATOM 6183 C C . VAL B 1 43 ? 32.438 -18.094 -24.453 1 89.56 43 VAL B C 1
ATOM 6185 O O . VAL B 1 43 ? 32.25 -18.062 -23.234 1 89.56 43 VAL B O 1
ATOM 6188 N N . GLY B 1 44 ? 33.312 -18.875 -24.906 1 87.06 44 GLY B N 1
ATOM 6189 C CA . GLY B 1 44 ? 34.312 -19.531 -24.094 1 87.06 44 GLY B CA 1
ATOM 6190 C C . GLY B 1 44 ? 33.875 -20.875 -23.547 1 87.06 44 GLY B C 1
ATOM 6191 O O . GLY B 1 44 ? 34.312 -21.297 -22.469 1 87.06 44 GLY B O 1
ATOM 6192 N N . LEU B 1 45 ? 33 -21.531 -24.234 1 92 45 LEU B N 1
ATOM 6193 C CA . LEU B 1 45 ? 32.531 -22.844 -23.797 1 92 45 LEU B CA 1
ATOM 6194 C C . LEU B 1 45 ? 33.125 -23.953 -24.656 1 92 45 LEU B C 1
ATOM 6196 O O . LEU B 1 45 ? 33.188 -23.812 -25.875 1 92 45 LEU B O 1
ATOM 6200 N N . GLN B 1 46 ? 33.562 -24.906 -23.953 1 90.94 46 GLN B N 1
ATOM 6201 C CA . GLN B 1 46 ? 34.031 -26.125 -24.641 1 90.94 46 GLN B CA 1
ATOM 6202 C C . GLN B 1 46 ? 32.844 -27.062 -24.922 1 90.94 46 GLN B C 1
ATOM 6204 O O . GLN B 1 46 ? 31.953 -27.219 -24.094 1 90.94 46 GLN B O 1
ATOM 6209 N N . THR B 1 47 ? 32.906 -27.672 -26.125 1 93.69 47 THR B N 1
ATOM 6210 C CA . THR B 1 47 ? 31.766 -28.484 -26.531 1 93.69 47 THR B CA 1
ATOM 6211 C C . THR B 1 47 ? 32.219 -29.875 -26.953 1 93.69 47 THR B C 1
ATOM 6213 O O . THR B 1 47 ? 33.344 -30.062 -27.391 1 93.69 47 THR B O 1
ATOM 6216 N N . GLU B 1 48 ? 31.406 -30.844 -26.656 1 93.75 48 GLU B N 1
ATOM 6217 C CA . GLU B 1 48 ? 31.531 -32.219 -27.109 1 93.75 48 GLU B CA 1
ATOM 6218 C C . GLU B 1 48 ? 30.188 -32.781 -27.531 1 93.75 48 GLU B C 1
ATOM 6220 O O . GLU B 1 48 ? 29.172 -32.531 -26.875 1 93.75 48 GLU B O 1
ATOM 6225 N N . VAL B 1 49 ? 30.219 -33.469 -28.703 1 94.81 49 VAL B N 1
ATOM 6226 C CA . VAL B 1 49 ? 28.938 -33.969 -29.219 1 94.81 49 VAL B CA 1
ATOM 6227 C C . VAL B 1 49 ? 28.906 -35.469 -29.188 1 94.81 49 VAL B C 1
ATOM 6229 O O . VAL B 1 49 ? 29.938 -36.125 -29.391 1 94.81 49 VAL B O 1
ATOM 6232 N N . ARG B 1 50 ? 27.828 -36.062 -28.781 1 93.56 50 ARG B N 1
ATOM 6233 C CA . ARG B 1 50 ? 27.562 -37.5 -28.797 1 93.56 50 ARG B CA 1
ATOM 6234 C C . ARG B 1 50 ? 26.188 -37.781 -29.406 1 93.56 50 ARG B C 1
ATOM 6236 O O . ARG B 1 50 ? 25.375 -36.875 -29.594 1 93.56 50 ARG B O 1
ATOM 6243 N N . ASN B 1 51 ? 25.984 -39.031 -29.75 1 90.44 51 ASN B N 1
ATOM 6244 C CA . ASN B 1 51 ? 24.719 -39.438 -30.328 1 90.44 51 ASN B CA 1
ATOM 6245 C C . ASN B 1 51 ? 23.609 -39.5 -29.266 1 90.44 51 ASN B C 1
ATOM 6247 O O . ASN B 1 51 ? 23.766 -40.125 -28.234 1 90.44 51 ASN B O 1
ATOM 6251 N N . GLY B 1 52 ? 22.484 -38.75 -29.5 1 88.56 52 GLY B N 1
ATOM 6252 C CA . GLY B 1 52 ? 21.375 -38.688 -28.547 1 88.56 52 GLY B CA 1
ATOM 6253 C C . GLY B 1 52 ? 20.281 -39.688 -28.859 1 88.56 52 GLY B C 1
ATOM 6254 O O . GLY B 1 52 ? 19.375 -39.906 -28.047 1 88.56 52 GLY B O 1
ATOM 6255 N N . GLY B 1 53 ? 20.266 -40.281 -29.953 1 78.06 53 GLY B N 1
ATOM 6256 C CA . GLY B 1 53 ? 19.234 -41.219 -30.344 1 78.06 53 GLY B CA 1
ATOM 6257 C C . GLY B 1 53 ? 18.094 -40.531 -31.094 1 78.06 53 GLY B C 1
ATOM 6258 O O . GLY B 1 53 ? 17.859 -39.344 -30.953 1 78.06 53 GLY B O 1
ATOM 6259 N N . ALA B 1 54 ? 17.234 -41.281 -31.781 1 73.44 54 ALA B N 1
ATOM 6260 C CA . ALA B 1 54 ? 15.969 -40.938 -32.406 1 73.44 54 ALA B CA 1
ATOM 6261 C C . ALA B 1 54 ? 16.078 -39.594 -33.156 1 73.44 54 ALA B C 1
ATOM 6263 O O . ALA B 1 54 ? 15.227 -38.719 -32.969 1 73.44 54 ALA B O 1
ATOM 6264 N N . GLY B 1 55 ? 17.172 -39.312 -33.875 1 80.94 55 GLY B N 1
ATOM 6265 C CA . GLY B 1 55 ? 17.312 -38.094 -34.688 1 80.94 55 GLY B CA 1
ATOM 6266 C C . GLY B 1 55 ? 17.75 -36.906 -33.844 1 80.94 55 GLY B C 1
ATOM 6267 O O . GLY B 1 55 ? 17.344 -35.781 -34.125 1 80.94 55 GLY B O 1
ATOM 6268 N N . SER B 1 56 ? 18.406 -37.125 -32.75 1 91.12 56 SER B N 1
ATOM 6269 C CA . SER B 1 56 ? 18.906 -36.031 -31.906 1 91.12 56 SER B CA 1
ATOM 6270 C C . SER B 1 56 ? 20.375 -36.25 -31.547 1 91.12 56 SER B C 1
ATOM 6272 O O . SER B 1 56 ? 20.891 -37.375 -31.641 1 91.12 56 SER B O 1
ATOM 6274 N N . VAL B 1 57 ? 21.047 -35.156 -31.359 1 94.12 57 VAL B N 1
ATOM 6275 C CA . VAL B 1 57 ? 22.422 -35.188 -30.859 1 94.12 57 VAL B CA 1
ATOM 6276 C C . VAL B 1 57 ? 22.516 -34.438 -29.531 1 94.12 57 VAL B C 1
ATOM 6278 O O . VAL B 1 57 ? 21.766 -33.5 -29.297 1 94.12 57 VAL B O 1
ATOM 6281 N N . LEU B 1 58 ? 23.359 -35 -28.625 1 95.62 58 LEU B N 1
ATOM 6282 C CA . LEU B 1 58 ? 23.609 -34.375 -27.344 1 95.62 58 LEU B CA 1
ATOM 6283 C C . LEU B 1 58 ? 24.906 -33.562 -27.375 1 95.62 58 LEU B C 1
ATOM 6285 O O . LEU B 1 58 ? 25.953 -34.094 -27.766 1 95.62 58 LEU B O 1
ATOM 6289 N N . LEU B 1 59 ? 24.75 -32.344 -27.125 1 96.44 59 LEU B N 1
ATOM 6290 C CA . LEU B 1 59 ? 25.906 -31.438 -27.062 1 96.44 59 LEU B CA 1
ATOM 6291 C C . LEU B 1 59 ? 26.266 -31.141 -25.609 1 96.44 59 LEU B C 1
ATOM 6293 O O . LEU B 1 59 ? 25.453 -30.578 -24.875 1 96.44 59 LEU B O 1
ATOM 6297 N N . PHE B 1 60 ? 27.438 -31.547 -25.156 1 96.06 60 PHE B N 1
ATOM 6298 C CA . PHE B 1 60 ? 27.938 -31.312 -23.797 1 96.06 60 PHE B CA 1
ATOM 6299 C C . PHE B 1 60 ? 28.734 -30.031 -23.719 1 96.06 60 PHE B C 1
ATOM 6301 O O . PHE B 1 60 ? 29.547 -29.75 -24.609 1 96.06 60 PHE B O 1
ATOM 6308 N N . LEU B 1 61 ? 28.438 -29.234 -22.656 1 95.81 61 LEU B N 1
ATOM 6309 C CA . LEU B 1 61 ? 29.094 -27.938 -22.516 1 95.81 61 LEU B CA 1
ATOM 6310 C C . LEU B 1 61 ? 29.875 -27.859 -21.203 1 95.81 61 LEU B C 1
ATOM 6312 O O . LEU B 1 61 ? 29.406 -28.359 -20.172 1 95.81 61 LEU B O 1
ATOM 6316 N N . ARG B 1 62 ? 31 -27.312 -21.234 1 92.69 62 ARG B N 1
ATOM 6317 C CA . ARG B 1 62 ? 31.812 -27.016 -20.062 1 92.69 62 ARG B CA 1
ATOM 6318 C C . ARG B 1 62 ? 32.562 -25.688 -20.234 1 92.69 62 ARG B C 1
ATOM 6320 O O . ARG B 1 62 ? 32.938 -25.312 -21.344 1 92.69 62 ARG B O 1
ATOM 6327 N N . VAL B 1 63 ? 32.719 -24.984 -19.125 1 90.69 63 VAL B N 1
ATOM 6328 C CA . VAL B 1 63 ? 33.438 -23.734 -19.172 1 90.69 63 VAL B CA 1
ATOM 6329 C C . VAL B 1 63 ? 34.938 -24.016 -19.438 1 90.69 63 VAL B C 1
ATOM 6331 O O . VAL B 1 63 ? 35.531 -24.891 -18.797 1 90.69 63 VAL B O 1
ATOM 6334 N N . ALA B 1 64 ? 35.5 -23.281 -20.328 1 81.44 64 ALA B N 1
ATOM 6335 C CA . ALA B 1 64 ? 36.875 -23.516 -20.766 1 81.44 64 ALA B CA 1
ATOM 6336 C C . ALA B 1 64 ? 37.875 -23.031 -19.734 1 81.44 64 ALA B C 1
ATOM 6338 O O . ALA B 1 64 ? 38.906 -23.688 -19.5 1 81.44 64 ALA B O 1
ATOM 6339 N N . SER B 1 65 ? 37.562 -21.891 -19.141 1 82.69 65 SER B N 1
ATOM 6340 C CA . SER B 1 65 ? 38.5 -21.297 -18.188 1 82.69 65 SER B CA 1
ATOM 6341 C C . SER B 1 65 ? 37.781 -20.781 -16.953 1 82.69 65 SER B C 1
ATOM 6343 O O . SER B 1 65 ? 36.875 -19.922 -17.062 1 82.69 65 SER B O 1
ATOM 6345 N N . ASP B 1 66 ? 38.25 -21.203 -15.867 1 82.44 66 ASP B N 1
ATOM 6346 C CA . ASP B 1 66 ? 37.656 -20.766 -14.609 1 82.44 66 ASP B CA 1
ATOM 6347 C C . ASP B 1 66 ? 37.938 -19.281 -14.367 1 82.44 66 ASP B C 1
ATOM 6349 O O . ASP B 1 66 ? 37.125 -18.578 -13.766 1 82.44 66 ASP B O 1
ATOM 6353 N N . GLU B 1 67 ? 39.062 -18.875 -14.859 1 78.69 67 GLU B N 1
ATOM 6354 C CA . GLU B 1 67 ? 39.406 -17.469 -14.656 1 78.69 67 GLU B CA 1
ATOM 6355 C C . GLU B 1 67 ? 38.438 -16.547 -15.375 1 78.69 67 GLU B C 1
ATOM 6357 O O . GLU B 1 67 ? 38.031 -15.508 -14.828 1 78.69 67 GLU B O 1
ATOM 6362 N N . HIS B 1 68 ? 38.125 -17 -16.531 1 81.56 68 HIS B N 1
ATOM 6363 C CA . HIS B 1 68 ? 37.188 -16.172 -17.281 1 81.56 68 HIS B CA 1
ATOM 6364 C C . HIS B 1 68 ? 35.781 -16.219 -16.656 1 81.56 68 HIS B C 1
ATOM 6366 O O . HIS B 1 68 ? 35.062 -15.227 -16.688 1 81.56 68 HIS B O 1
ATOM 6372 N N . LEU B 1 69 ? 35.531 -17.312 -16.109 1 86.69 69 LEU B N 1
ATOM 6373 C CA . LEU B 1 69 ? 34.25 -17.422 -15.422 1 86.69 69 LEU B CA 1
ATOM 6374 C C . LEU B 1 69 ? 34.188 -16.516 -14.195 1 86.69 69 LEU B C 1
ATOM 6376 O O . LEU B 1 69 ? 33.188 -15.891 -13.914 1 86.69 69 LEU B O 1
ATOM 6380 N N . PHE B 1 70 ? 35.281 -16.453 -13.539 1 84.19 70 PHE B N 1
ATOM 6381 C CA . PHE B 1 70 ? 35.344 -15.594 -12.352 1 84.19 70 PHE B CA 1
ATOM 6382 C C . PHE B 1 70 ? 35.188 -14.125 -12.734 1 84.19 70 PHE B C 1
ATOM 6384 O O . PHE B 1 70 ? 34.594 -13.352 -11.977 1 84.19 70 PHE B O 1
ATOM 6391 N N . GLY B 1 71 ? 35.688 -13.828 -13.883 1 81.62 71 GLY B N 1
ATOM 6392 C CA . GLY B 1 71 ? 35.469 -12.477 -14.375 1 81.62 71 GLY B CA 1
ATOM 6393 C C . GLY B 1 71 ? 34 -12.156 -14.625 1 81.62 71 GLY B C 1
ATOM 6394 O O . GLY B 1 71 ? 33.531 -11.062 -14.297 1 81.62 71 GLY B O 1
ATOM 6395 N N . GLU B 1 72 ? 33.375 -13.125 -15.172 1 84.56 72 GLU B N 1
ATOM 6396 C CA . GLU B 1 72 ? 31.969 -12.922 -15.445 1 84.56 72 GLU B CA 1
ATOM 6397 C C . GLU B 1 72 ? 31.172 -12.859 -14.148 1 84.56 72 GLU B C 1
ATOM 6399 O O . GLU B 1 72 ? 30.172 -12.133 -14.062 1 84.56 72 GLU B O 1
ATOM 6404 N N . VAL B 1 73 ? 31.516 -13.602 -13.234 1 86.75 73 VAL B N 1
ATOM 6405 C CA . VAL B 1 73 ? 30.859 -13.586 -11.93 1 86.75 73 VAL B CA 1
ATOM 6406 C C . VAL B 1 73 ? 31.062 -12.227 -11.266 1 86.75 73 VAL B C 1
ATOM 6408 O O . VAL B 1 73 ? 30.141 -11.664 -10.688 1 86.75 73 VAL B O 1
ATOM 6411 N N . TYR B 1 74 ? 32.25 -11.781 -11.359 1 82 74 TYR B N 1
ATOM 6412 C CA . TYR B 1 74 ? 32.562 -10.484 -10.781 1 82 74 TYR B CA 1
ATOM 6413 C C . TYR B 1 74 ? 31.75 -9.383 -11.438 1 82 74 TYR B C 1
ATOM 6415 O O . TYR B 1 74 ? 31.219 -8.5 -10.758 1 82 74 TYR B O 1
ATOM 6423 N N . ARG B 1 75 ? 31.625 -9.461 -12.695 1 80.75 75 ARG B N 1
ATOM 6424 C CA . ARG B 1 75 ? 30.828 -8.477 -13.422 1 80.75 75 ARG B CA 1
ATOM 6425 C C . ARG B 1 75 ? 29.359 -8.531 -12.992 1 80.75 75 ARG B C 1
ATOM 6427 O O . ARG B 1 75 ? 28.703 -7.496 -12.875 1 80.75 75 ARG B O 1
ATOM 6434 N N . SER B 1 76 ? 28.938 -9.695 -12.812 1 82.88 76 SER B N 1
ATOM 6435 C CA . SER B 1 76 ? 27.547 -9.867 -12.391 1 82.88 76 SER B CA 1
ATOM 6436 C C . SER B 1 76 ? 27.344 -9.32 -10.984 1 82.88 76 SER B C 1
ATOM 6438 O O . SER B 1 76 ? 26.312 -8.703 -10.703 1 82.88 76 SER B O 1
ATOM 6440 N N . ARG B 1 77 ? 28.25 -9.469 -10.133 1 82.12 77 ARG B N 1
ATOM 6441 C CA . ARG B 1 77 ? 28.141 -8.984 -8.758 1 82.12 77 ARG B CA 1
ATOM 6442 C C . ARG B 1 77 ? 28.234 -7.461 -8.703 1 82.12 77 ARG B C 1
ATOM 6444 O O . ARG B 1 77 ? 27.578 -6.824 -7.875 1 82.12 77 ARG B O 1
ATOM 6451 N N . VAL B 1 78 ? 29 -6.918 -9.555 1 77.5 78 VAL B N 1
ATOM 6452 C CA . VAL B 1 78 ? 29.094 -5.465 -9.641 1 77.5 78 VAL B CA 1
ATOM 6453 C C . VAL B 1 78 ? 27.781 -4.891 -10.156 1 77.5 78 VAL B C 1
ATOM 6455 O O . VAL B 1 78 ? 27.312 -3.848 -9.688 1 77.5 78 VAL B O 1
ATOM 6458 N N . ARG B 1 79 ? 27.25 -5.633 -11.094 1 76.69 79 ARG B N 1
ATOM 6459 C CA . ARG B 1 79 ? 25.953 -5.207 -11.609 1 76.69 79 ARG B CA 1
ATOM 6460 C C . ARG B 1 79 ? 24.891 -5.25 -10.516 1 76.69 79 ARG B C 1
ATOM 6462 O O . ARG B 1 79 ? 24.031 -4.363 -10.438 1 76.69 79 ARG B O 1
ATOM 6469 N N . ASP B 1 80 ? 24.906 -6.207 -9.742 1 80.19 80 ASP B N 1
ATOM 6470 C CA . ASP B 1 80 ? 23.969 -6.336 -8.625 1 80.19 80 ASP B CA 1
ATOM 6471 C C . ASP B 1 80 ? 24.141 -5.188 -7.637 1 80.19 80 ASP B C 1
ATOM 6473 O O . ASP B 1 80 ? 23.156 -4.691 -7.086 1 80.19 80 ASP B O 1
ATOM 6477 N N . TRP B 1 81 ? 25.344 -4.82 -7.43 1 74.75 81 TRP B N 1
ATOM 6478 C CA . TRP B 1 81 ? 25.625 -3.732 -6.496 1 74.75 81 TRP B CA 1
ATOM 6479 C C . TRP B 1 81 ? 25.109 -2.404 -7.031 1 74.75 81 TRP B C 1
ATOM 6481 O O . TRP B 1 81 ? 24.516 -1.62 -6.289 1 74.75 81 TRP B O 1
ATOM 6491 N N . ILE B 1 82 ? 25.25 -2.275 -8.273 1 70 82 ILE B N 1
ATOM 6492 C CA . ILE B 1 82 ? 24.844 -1.021 -8.891 1 70 82 ILE B CA 1
ATOM 6493 C C . ILE B 1 82 ? 23.328 -0.892 -8.852 1 70 82 ILE B C 1
ATOM 6495 O O . ILE B 1 82 ? 22.797 0.211 -8.711 1 70 82 ILE B O 1
ATOM 6499 N N . HIS B 1 83 ? 22.719 -2.02 -8.922 1 71.75 83 HIS B N 1
ATOM 6500 C CA . HIS B 1 83 ? 21.25 -1.987 -8.93 1 71.75 83 HIS B CA 1
ATOM 6501 C C . HIS B 1 83 ? 20.688 -2.098 -7.516 1 71.75 83 HIS B C 1
ATOM 6503 O O . HIS B 1 83 ? 19.484 -2.211 -7.336 1 71.75 83 HIS B O 1
ATOM 6509 N N . GLY B 1 84 ? 21.469 -2.074 -6.512 1 69.31 84 GLY B N 1
ATOM 6510 C CA . GLY B 1 84 ? 21.047 -1.99 -5.125 1 69.31 84 GLY B CA 1
ATOM 6511 C C . GLY B 1 84 ? 20.656 -3.334 -4.535 1 69.31 84 GLY B C 1
ATOM 6512 O O . GLY B 1 84 ? 19.953 -3.395 -3.527 1 69.31 84 GLY B O 1
ATOM 6513 N N . VAL B 1 85 ? 21.016 -4.398 -5.227 1 75.44 85 VAL B N 1
ATOM 6514 C CA . VAL B 1 85 ? 20.719 -5.727 -4.699 1 75.44 85 VAL B CA 1
ATOM 6515 C C . VAL B 1 85 ? 21.719 -6.082 -3.602 1 75.44 85 VAL B C 1
ATOM 6517 O O . VAL B 1 85 ? 21.344 -6.68 -2.59 1 75.44 85 VAL B O 1
ATOM 6520 N N . ARG B 1 86 ? 22.969 -5.555 -3.9 1 73.56 86 ARG B N 1
ATOM 6521 C CA . ARG B 1 86 ? 24.016 -5.754 -2.902 1 73.56 86 ARG B CA 1
ATOM 6522 C C . ARG B 1 86 ? 24.344 -4.449 -2.184 1 73.56 86 ARG B C 1
ATOM 6524 O O . ARG B 1 86 ? 24.375 -3.385 -2.805 1 73.56 86 ARG B O 1
ATOM 6531 N N . ALA B 1 87 ? 24.469 -4.535 -0.905 1 66.81 87 ALA B N 1
ATOM 6532 C CA . ALA B 1 87 ? 24.703 -3.342 -0.097 1 66.81 87 ALA B CA 1
ATOM 6533 C C . ALA B 1 87 ? 26.141 -2.852 -0.25 1 66.81 87 ALA B C 1
ATOM 6535 O O . ALA B 1 87 ? 26.391 -1.645 -0.287 1 66.81 87 ALA B O 1
ATOM 6536 N N . ALA B 1 88 ? 27.078 -3.844 -0.396 1 65.94 88 ALA B N 1
ATOM 6537 C CA . ALA B 1 88 ? 28.5 -3.467 -0.418 1 65.94 88 ALA B CA 1
ATOM 6538 C C . ALA B 1 88 ? 29.109 -3.725 -1.791 1 65.94 88 ALA B C 1
ATOM 6540 O O . ALA B 1 88 ? 28.75 -4.695 -2.463 1 65.94 88 ALA B O 1
ATOM 6541 N N . ALA B 1 89 ? 29.938 -2.762 -2.227 1 69.12 89 ALA B N 1
ATOM 6542 C CA . ALA B 1 89 ? 30.688 -2.965 -3.465 1 69.12 89 ALA B CA 1
ATOM 6543 C C . ALA B 1 89 ? 31.656 -4.129 -3.332 1 69.12 89 ALA B C 1
ATOM 6545 O O . ALA B 1 89 ? 32.312 -4.281 -2.301 1 69.12 89 ALA B O 1
ATOM 6546 N N . PRO B 1 90 ? 31.609 -5.008 -4.297 1 73.06 90 PRO B N 1
ATOM 6547 C CA . PRO B 1 90 ? 32.594 -6.086 -4.254 1 73.06 90 PRO B CA 1
ATOM 6548 C C . PRO B 1 90 ? 34.031 -5.57 -4.273 1 73.06 90 PRO B C 1
ATOM 6550 O O . PRO B 1 90 ? 34.312 -4.508 -4.84 1 73.06 90 PRO B O 1
ATOM 6553 N N . PRO B 1 91 ? 34.875 -6.277 -3.557 1 71.56 91 PRO B N 1
ATOM 6554 C CA . PRO B 1 91 ? 36.281 -5.871 -3.607 1 71.56 91 PRO B CA 1
ATOM 6555 C C . PRO B 1 91 ? 36.844 -5.793 -5.031 1 71.56 91 PRO B C 1
ATOM 6557 O O . PRO B 1 91 ? 36.375 -6.527 -5.91 1 71.56 91 PRO B O 1
ATOM 6560 N N . LYS B 1 92 ? 37.75 -4.922 -5.277 1 70.75 92 LYS B N 1
ATOM 6561 C CA . LYS B 1 92 ? 38.281 -4.641 -6.609 1 70.75 92 LYS B CA 1
ATOM 6562 C C . LYS B 1 92 ? 39.031 -5.844 -7.164 1 70.75 92 LYS B C 1
ATOM 6564 O O . LYS B 1 92 ? 39.031 -6.078 -8.375 1 70.75 92 LYS B O 1
ATOM 6569 N N . GLU B 1 93 ? 39.562 -6.609 -6.223 1 70.19 93 GLU B N 1
ATOM 6570 C CA . GLU B 1 93 ? 40.281 -7.793 -6.684 1 70.19 93 GLU B CA 1
ATOM 6571 C C . GLU B 1 93 ? 39.344 -8.992 -6.793 1 70.19 93 GLU B C 1
ATOM 6573 O O . GLU B 1 93 ? 38.719 -9.406 -5.805 1 70.19 93 GLU B O 1
ATOM 6578 N N . THR B 1 94 ? 39.25 -9.492 -8.008 1 69.69 94 THR B N 1
ATOM 6579 C CA . THR B 1 94 ? 38.312 -10.555 -8.336 1 69.69 94 THR B CA 1
ATOM 6580 C C . THR B 1 94 ? 38.469 -11.75 -7.402 1 69.69 94 THR B C 1
ATOM 6582 O O . THR B 1 94 ? 37.5 -12.297 -6.895 1 69.69 94 THR B O 1
ATOM 6585 N N . ARG B 1 95 ? 39.688 -12.156 -7.234 1 74.88 95 ARG B N 1
ATOM 6586 C CA . ARG B 1 95 ? 39.938 -13.344 -6.414 1 74.88 95 ARG B CA 1
ATOM 6587 C C . ARG B 1 95 ? 39.562 -13.094 -4.961 1 74.88 95 ARG B C 1
ATOM 6589 O O . ARG B 1 95 ? 39 -13.984 -4.301 1 74.88 95 ARG B O 1
ATOM 6596 N N . GLU B 1 96 ? 39.781 -11.922 -4.559 1 75.62 96 GLU B N 1
ATOM 6597 C CA . GLU B 1 96 ? 39.406 -11.57 -3.193 1 75.62 96 GLU B CA 1
ATOM 6598 C C . GLU B 1 96 ? 37.906 -11.516 -3.029 1 75.62 96 GLU B C 1
ATOM 6600 O O . GLU B 1 96 ? 37.375 -11.906 -1.989 1 75.62 96 GLU B O 1
ATOM 6605 N N . ALA B 1 97 ? 37.312 -11.117 -4.086 1 74.25 97 ALA B N 1
ATOM 6606 C CA . ALA B 1 97 ? 35.844 -11.047 -4.059 1 74.25 97 ALA B CA 1
ATOM 6607 C C . ALA B 1 97 ? 35.219 -12.438 -3.955 1 74.25 97 ALA B C 1
ATOM 6609 O O . ALA B 1 97 ? 34.25 -12.633 -3.244 1 74.25 97 ALA B O 1
ATOM 6610 N N . LEU B 1 98 ? 35.844 -13.367 -4.633 1 76.94 98 LEU B N 1
ATOM 6611 C CA . LEU B 1 98 ? 35.312 -14.727 -4.656 1 76.94 98 LEU B CA 1
ATOM 6612 C C . LEU B 1 98 ? 35.656 -15.469 -3.373 1 76.94 98 LEU B C 1
ATOM 6614 O O . LEU B 1 98 ? 34.969 -16.422 -2.988 1 76.94 98 LEU B O 1
ATOM 6618 N N . GLU B 1 99 ? 36.75 -15.055 -2.807 1 73.06 99 GLU B N 1
ATOM 6619 C CA . GLU B 1 99 ? 37.125 -15.641 -1.515 1 73.06 99 GLU B CA 1
ATOM 6620 C C . GLU B 1 99 ? 36.188 -15.133 -0.409 1 73.06 99 GLU B C 1
ATOM 6622 O O . GLU B 1 99 ? 35.844 -15.883 0.496 1 73.06 99 GLU B O 1
ATOM 6627 N N . ALA B 1 100 ? 35.875 -13.898 -0.524 1 71.81 100 ALA B N 1
ATOM 6628 C CA . ALA B 1 100 ? 35 -13.289 0.479 1 71.81 100 ALA B CA 1
ATOM 6629 C C . ALA B 1 100 ? 33.594 -13.867 0.402 1 71.81 100 ALA B C 1
ATOM 6631 O O . ALA B 1 100 ? 32.969 -14.133 1.431 1 71.81 100 ALA B O 1
ATOM 6632 N N . GLU B 1 101 ? 33.125 -14.086 -0.784 1 77.88 101 GLU B N 1
ATOM 6633 C CA . GLU B 1 101 ? 31.828 -14.727 -1.031 1 77.88 101 GLU B CA 1
ATOM 6634 C C . GLU B 1 101 ? 31.969 -15.891 -2.012 1 77.88 101 GLU B C 1
ATOM 6636 O O . GLU B 1 101 ? 32.031 -15.68 -3.227 1 77.88 101 GLU B O 1
ATOM 6641 N N . PRO B 1 102 ? 31.938 -17.031 -1.375 1 81 102 PRO B N 1
ATOM 6642 C CA . PRO B 1 102 ? 32.188 -18.203 -2.234 1 81 102 PRO B CA 1
ATOM 6643 C C . PRO B 1 102 ? 31.109 -18.359 -3.312 1 81 102 PRO B C 1
ATOM 6645 O O . PRO B 1 102 ? 29.953 -18.016 -3.094 1 81 102 PRO B O 1
ATOM 6648 N N . LEU B 1 103 ? 31.578 -18.766 -4.461 1 86.44 103 LEU B N 1
ATOM 6649 C CA . LEU B 1 103 ? 30.703 -19.031 -5.594 1 86.44 103 LEU B CA 1
ATOM 6650 C C . LEU B 1 103 ? 29.891 -20.312 -5.375 1 86.44 103 LEU B C 1
ATOM 6652 O O . LEU B 1 103 ? 30.469 -21.391 -5.262 1 86.44 103 LEU B O 1
ATOM 6656 N N . TYR B 1 104 ? 28.641 -20.141 -5.254 1 88.69 104 TYR B N 1
ATOM 6657 C CA . TYR B 1 104 ? 27.75 -21.297 -5.07 1 88.69 104 TYR B CA 1
ATOM 6658 C C . TYR B 1 104 ? 27.391 -21.922 -6.41 1 88.69 104 TYR B C 1
ATOM 6660 O O . TYR B 1 104 ? 27.516 -21.281 -7.457 1 88.69 104 TYR B O 1
ATOM 6668 N N . GLU B 1 105 ? 27 -23.141 -6.344 1 91.5 105 GLU B N 1
ATOM 6669 C CA . GLU B 1 105 ? 26.703 -23.906 -7.547 1 91.5 105 GLU B CA 1
ATOM 6670 C C . GLU B 1 105 ? 25.547 -23.281 -8.336 1 91.5 105 GLU B C 1
ATOM 6672 O O . GLU B 1 105 ? 25.609 -23.203 -9.562 1 91.5 105 GLU B O 1
ATOM 6677 N N . ALA B 1 106 ? 24.609 -22.812 -7.625 1 93.19 106 ALA B N 1
ATOM 6678 C CA . ALA B 1 106 ? 23.453 -22.203 -8.281 1 93.19 106 ALA B CA 1
ATOM 6679 C C . ALA B 1 106 ? 23.875 -20.938 -9.047 1 93.19 106 ALA B C 1
ATOM 6681 O O . ALA B 1 106 ? 23.422 -20.688 -10.156 1 93.19 106 ALA B O 1
ATOM 6682 N N . GLU B 1 107 ? 24.703 -20.156 -8.461 1 91.81 107 GLU B N 1
ATOM 6683 C CA . GLU B 1 107 ? 25.188 -18.938 -9.102 1 91.81 107 GLU B CA 1
ATOM 6684 C C . GLU B 1 107 ? 26.031 -19.266 -10.336 1 91.81 107 GLU B C 1
ATOM 6686 O O . GLU B 1 107 ? 25.922 -18.594 -11.359 1 91.81 107 GLU B O 1
ATOM 6691 N N . ARG B 1 108 ? 26.844 -20.266 -10.18 1 92.5 108 ARG B N 1
ATOM 6692 C CA . ARG B 1 108 ? 27.672 -20.703 -11.305 1 92.5 108 ARG B CA 1
ATOM 6693 C C . ARG B 1 108 ? 26.812 -21.141 -12.477 1 92.5 108 ARG B C 1
ATOM 6695 O O . ARG B 1 108 ? 27.016 -20.688 -13.609 1 92.5 108 ARG B O 1
ATOM 6702 N N . LEU B 1 109 ? 25.891 -21.984 -12.234 1 94.31 109 LEU B N 1
ATOM 6703 C CA . LEU B 1 109 ? 25.031 -22.516 -13.281 1 94.31 109 LEU B CA 1
ATOM 6704 C C . LEU B 1 109 ? 24.188 -21.406 -13.906 1 94.31 109 LEU B C 1
ATOM 6706 O O . LEU B 1 109 ? 23.938 -21.422 -15.109 1 94.31 109 LEU B O 1
ATOM 6710 N N . ARG B 1 110 ? 23.75 -20.516 -13.109 1 93.25 110 ARG B N 1
ATOM 6711 C CA . ARG B 1 110 ? 22.938 -19.406 -13.617 1 93.25 110 ARG B CA 1
ATOM 6712 C C . ARG B 1 110 ? 23.734 -18.531 -14.578 1 93.25 110 ARG B C 1
ATOM 6714 O O . ARG B 1 110 ? 23.25 -18.156 -15.641 1 93.25 110 ARG B O 1
ATOM 6721 N N . ILE B 1 111 ? 24.922 -18.219 -14.227 1 91.56 111 ILE B N 1
ATOM 6722 C CA . ILE B 1 111 ? 25.766 -17.375 -15.062 1 91.56 111 ILE B CA 1
ATOM 6723 C C . ILE B 1 111 ? 26.062 -18.078 -16.391 1 91.56 111 ILE B C 1
ATOM 6725 O O . ILE B 1 111 ? 26.031 -17.438 -17.453 1 91.56 111 ILE B O 1
ATOM 6729 N N . ILE B 1 112 ? 26.328 -19.344 -16.281 1 93.69 112 ILE B N 1
ATOM 6730 C CA . ILE B 1 112 ? 26.609 -20.094 -17.5 1 93.69 112 ILE B CA 1
ATOM 6731 C C . ILE B 1 112 ? 25.359 -20.141 -18.375 1 93.69 112 ILE B C 1
ATOM 6733 O O . ILE B 1 112 ? 25.453 -20 -19.609 1 93.69 112 ILE B O 1
ATOM 6737 N N . TYR B 1 113 ? 24.25 -20.375 -17.766 1 93.69 113 TYR B N 1
ATOM 6738 C CA . TYR B 1 113 ? 23 -20.359 -18.5 1 93.69 113 TYR B CA 1
ATOM 6739 C C . TYR B 1 113 ? 22.797 -19.031 -19.203 1 93.69 113 TYR B C 1
ATOM 6741 O O . TYR B 1 113 ? 22.359 -18.984 -20.359 1 93.69 113 TYR B O 1
ATOM 6749 N N . GLN B 1 114 ? 23.062 -17.984 -18.516 1 90 114 GLN B N 1
ATOM 6750 C CA . GLN B 1 114 ? 22.906 -16.641 -19.078 1 90 114 GLN B CA 1
ATOM 6751 C C . GLN B 1 114 ? 23.891 -16.406 -20.234 1 90 114 GLN B C 1
ATOM 6753 O O . GLN B 1 114 ? 23.578 -15.711 -21.188 1 90 114 GLN B O 1
ATOM 6758 N N . LEU B 1 115 ? 25.047 -16.953 -20.094 1 90.5 115 LEU B N 1
ATOM 6759 C CA . LEU B 1 115 ? 26.047 -16.859 -21.156 1 90.5 115 LEU B CA 1
ATOM 6760 C C . LEU B 1 115 ? 25.547 -17.547 -22.422 1 90.5 115 LEU B C 1
ATOM 6762 O O . LEU B 1 115 ? 25.828 -17.094 -23.531 1 90.5 115 LEU B O 1
ATOM 6766 N N . ILE B 1 116 ? 24.812 -18.547 -22.219 1 93.56 116 ILE B N 1
ATOM 6767 C CA . ILE B 1 116 ? 24.312 -19.328 -23.344 1 93.56 116 ILE B CA 1
ATOM 6768 C C . ILE B 1 116 ? 23.094 -18.625 -23.953 1 93.56 116 ILE B C 1
ATOM 6770 O O . ILE B 1 116 ? 23 -18.5 -25.172 1 93.56 116 ILE B O 1
ATOM 6774 N N . THR B 1 117 ? 22.25 -18.031 -23.156 1 90.31 117 THR B N 1
ATOM 6775 C CA . THR B 1 117 ? 20.922 -17.609 -23.625 1 90.31 117 THR B CA 1
ATOM 6776 C C . THR B 1 117 ? 20.891 -16.109 -23.859 1 90.31 117 THR B C 1
ATOM 6778 O O . THR B 1 117 ? 20.094 -15.617 -24.672 1 90.31 117 THR B O 1
ATOM 6781 N N . ASN B 1 118 ? 21.656 -15.305 -23.172 1 86.31 118 ASN B N 1
ATOM 6782 C CA . ASN B 1 118 ? 21.594 -13.859 -23.344 1 86.31 118 ASN B CA 1
ATOM 6783 C C . ASN B 1 118 ? 21.953 -13.445 -24.781 1 86.31 118 ASN B C 1
ATOM 6785 O O . ASN B 1 118 ? 22.703 -14.156 -25.453 1 86.31 118 ASN B O 1
ATOM 6789 N N . PRO B 1 119 ? 21.438 -12.359 -25.219 1 83.31 119 PRO B N 1
ATOM 6790 C CA . PRO B 1 119 ? 21.734 -11.891 -26.562 1 83.31 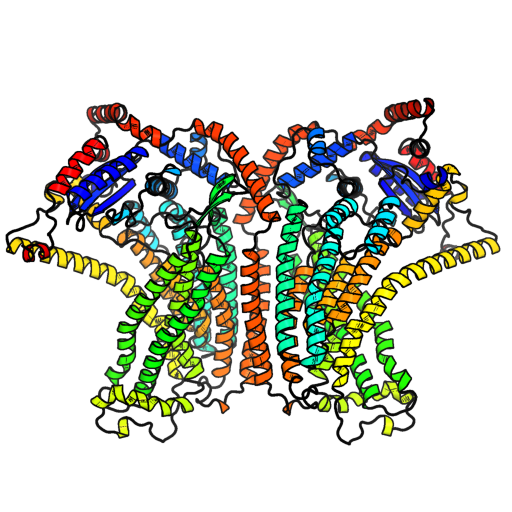119 PRO B CA 1
ATOM 6791 C C . PRO B 1 119 ? 23.219 -11.594 -26.766 1 83.31 119 PRO B C 1
ATOM 6793 O O . PRO B 1 119 ? 23.938 -11.344 -25.797 1 83.31 119 PRO B O 1
ATOM 6796 N N . VAL B 1 120 ? 23.562 -11.562 -27.953 1 84.06 120 VAL B N 1
ATOM 6797 C CA . VAL B 1 120 ? 24.953 -11.336 -28.344 1 84.06 120 VAL B CA 1
ATOM 6798 C C . VAL B 1 120 ? 25.375 -9.93 -27.938 1 84.06 120 VAL B C 1
ATOM 6800 O O . VAL B 1 120 ? 26.516 -9.711 -27.547 1 84.06 120 VAL B O 1
ATOM 6803 N N . SER B 1 121 ? 24.375 -9.031 -27.906 1 74.5 121 SER B N 1
ATOM 6804 C CA . SER B 1 121 ? 24.656 -7.645 -27.562 1 74.5 121 SER B CA 1
ATOM 6805 C C . SER B 1 121 ? 25.078 -7.516 -26.094 1 74.5 121 SER B C 1
ATOM 6807 O O . SER B 1 121 ? 25.797 -6.59 -25.734 1 74.5 121 SER B O 1
ATOM 6809 N N . GLU B 1 122 ? 24.734 -8.492 -25.312 1 75.38 122 GLU B N 1
ATOM 6810 C CA . GLU B 1 122 ? 25.047 -8.461 -23.891 1 75.38 122 GLU B CA 1
ATOM 6811 C C . GLU B 1 122 ? 26.188 -9.414 -23.547 1 75.38 122 GLU B C 1
ATOM 6813 O O . GLU B 1 122 ? 26.453 -9.688 -22.375 1 75.38 122 GLU B O 1
ATOM 6818 N N . GLY B 1 123 ? 26.734 -9.977 -24.547 1 76.94 123 GLY B N 1
ATOM 6819 C CA . GLY B 1 123 ? 27.891 -10.828 -24.344 1 76.94 123 GLY B CA 1
ATOM 6820 C C . GLY B 1 123 ? 27.531 -12.305 -24.266 1 76.94 123 GLY B C 1
ATOM 6821 O O . GLY B 1 123 ? 28.359 -13.133 -23.875 1 76.94 123 GLY B O 1
ATOM 6822 N N . GLY B 1 124 ? 26.359 -12.656 -24.562 1 87.25 124 GLY B N 1
ATOM 6823 C CA . GLY B 1 124 ? 25.953 -14.055 -24.562 1 87.25 124 GLY B CA 1
ATOM 6824 C C . GLY B 1 124 ? 25.969 -14.68 -25.938 1 87.25 124 GLY B C 1
ATOM 6825 O O . GLY B 1 124 ? 26.375 -14.039 -26.906 1 87.25 124 GLY B O 1
ATOM 6826 N N . ALA B 1 125 ? 25.656 -15.984 -26.016 1 90.88 125 ALA B N 1
ATOM 6827 C CA . ALA B 1 125 ? 25.656 -16.719 -27.26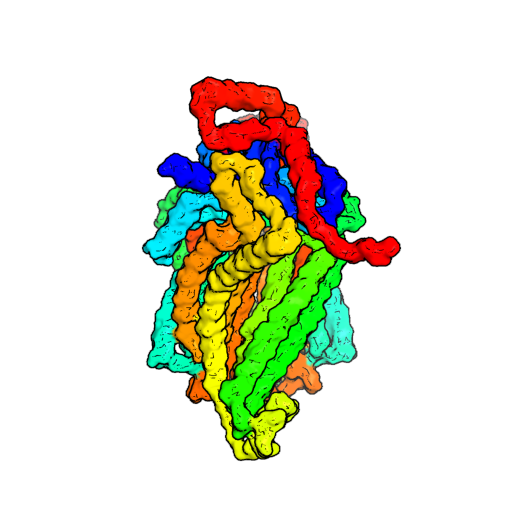6 1 90.88 125 ALA B CA 1
ATOM 6828 C C . ALA B 1 125 ? 24.344 -16.516 -28.031 1 90.88 125 ALA B C 1
ATOM 6830 O O . ALA B 1 125 ? 24.266 -16.797 -29.219 1 90.88 125 ALA B O 1
ATOM 6831 N N . GLY B 1 126 ? 23.266 -16.078 -27.344 1 88.69 126 GLY B N 1
ATOM 6832 C CA . GLY B 1 126 ? 22 -15.758 -27.984 1 88.69 126 GLY B CA 1
ATOM 6833 C C . GLY B 1 126 ? 21.188 -16.984 -28.312 1 88.69 126 GLY B C 1
ATOM 6834 O O . GLY B 1 126 ? 20.359 -16.953 -29.234 1 88.69 126 GLY B O 1
ATOM 6835 N N . ILE B 1 127 ? 21.422 -18.094 -27.672 1 92.31 127 ILE B N 1
ATOM 6836 C CA . ILE B 1 127 ? 20.703 -19.328 -27.953 1 92.31 127 ILE B CA 1
ATOM 6837 C C . ILE B 1 127 ? 19.375 -19.328 -27.203 1 92.31 127 ILE B C 1
ATOM 6839 O O . ILE B 1 127 ? 19.344 -19.219 -25.969 1 92.31 127 ILE B O 1
ATOM 6843 N N . THR B 1 128 ? 18.312 -19.344 -27.906 1 87.62 128 THR B N 1
ATOM 6844 C CA . THR B 1 128 ? 16.969 -19.406 -27.328 1 87.62 128 THR B CA 1
ATOM 6845 C C . THR B 1 128 ? 16.328 -20.766 -27.609 1 87.62 128 THR B C 1
ATOM 6847 O O . THR B 1 128 ? 15.789 -20.984 -28.688 1 87.62 128 THR B O 1
ATOM 6850 N N . PRO B 1 129 ? 16.234 -21.547 -26.625 1 88.94 129 PRO B N 1
ATOM 6851 C CA . PRO B 1 129 ? 15.695 -22.891 -26.859 1 88.94 129 PRO B CA 1
ATOM 6852 C C . PRO B 1 129 ? 14.258 -22.875 -27.359 1 88.94 129 PRO B C 1
ATOM 6854 O O . PRO B 1 129 ? 13.422 -22.141 -26.828 1 88.94 129 PRO B O 1
ATOM 6857 N N . LYS B 1 130 ? 13.922 -23.609 -28.375 1 84.94 130 LYS B N 1
ATOM 6858 C CA . LYS B 1 130 ? 12.602 -23.906 -28.938 1 84.94 130 LYS B CA 1
ATOM 6859 C C . LYS B 1 130 ? 12 -22.672 -29.609 1 84.94 130 LYS B C 1
ATOM 6861 O O . LYS B 1 130 ? 10.805 -22.625 -29.891 1 84.94 130 LYS B O 1
ATOM 6866 N N . GLU B 1 131 ? 12.812 -21.656 -29.641 1 81.75 131 GLU B N 1
ATOM 6867 C CA . GLU B 1 131 ? 12.242 -20.422 -30.188 1 81.75 131 GLU B CA 1
ATOM 6868 C C . GLU B 1 131 ? 13.109 -19.859 -31.312 1 81.75 131 GLU B C 1
ATOM 6870 O O . GLU B 1 131 ? 14.336 -19.875 -31.219 1 81.75 131 GLU B O 1
ATOM 6875 N N . GLY B 1 132 ? 12.406 -19.422 -32.375 1 79.69 132 GLY B N 1
ATOM 6876 C CA . GLY B 1 132 ? 13.07 -18.672 -33.438 1 79.69 132 GLY B CA 1
ATOM 6877 C C . GLY B 1 132 ? 14.023 -19.516 -34.25 1 79.69 132 GLY B C 1
ATOM 6878 O O . GLY B 1 132 ? 13.648 -20.578 -34.75 1 79.69 132 GLY B O 1
ATOM 6879 N N . ASP B 1 133 ? 15.336 -19 -34.188 1 82.62 133 ASP B N 1
ATOM 6880 C CA . ASP B 1 133 ? 16.375 -19.625 -35 1 82.62 133 ASP B CA 1
ATOM 6881 C C . ASP B 1 133 ? 16.859 -20.922 -34.344 1 82.62 133 ASP B C 1
ATOM 6883 O O . ASP B 1 133 ? 17.484 -21.75 -35 1 82.62 133 ASP B O 1
ATOM 6887 N N . TRP B 1 134 ? 16.422 -21.094 -33.125 1 90.81 134 TRP B N 1
ATOM 6888 C CA . TRP B 1 134 ? 16.922 -22.266 -32.406 1 90.81 134 TRP B CA 1
ATOM 6889 C C . TRP B 1 134 ? 15.781 -23.188 -32.031 1 90.81 134 TRP B C 1
ATOM 6891 O O . TRP B 1 134 ? 15.727 -23.688 -30.891 1 90.81 134 TRP B O 1
ATOM 6901 N N . GLU B 1 135 ? 14.859 -23.391 -32.844 1 89.38 135 GLU B N 1
ATOM 6902 C CA . GLU B 1 135 ? 13.719 -24.266 -32.625 1 89.38 135 GLU B CA 1
ATOM 6903 C C . GLU B 1 135 ? 14.164 -25.719 -32.438 1 89.38 135 GLU B C 1
ATOM 6905 O O . GLU B 1 135 ? 13.492 -26.516 -31.781 1 89.38 135 GLU B O 1
ATOM 6910 N N . GLU B 1 136 ? 15.367 -26.047 -33.031 1 92.12 136 GLU B N 1
ATOM 6911 C CA . GLU B 1 136 ? 15.875 -27.422 -33 1 92.12 136 GLU B CA 1
ATOM 6912 C C . GLU B 1 136 ? 16.516 -27.734 -31.641 1 92.12 136 GLU B C 1
ATOM 6914 O O . GLU B 1 136 ? 16.75 -28.906 -31.312 1 92.12 136 GLU B O 1
ATOM 6919 N N . VAL B 1 137 ? 16.812 -26.656 -30.922 1 94.62 137 VAL B N 1
ATOM 6920 C CA . VAL B 1 137 ? 17.281 -26.891 -29.562 1 94.62 137 VAL B CA 1
ATOM 6921 C C . VAL B 1 137 ? 16.125 -27.281 -28.656 1 94.62 137 VAL B C 1
ATOM 6923 O O . VAL B 1 137 ? 15.398 -26.422 -28.156 1 94.62 137 VAL B O 1
ATOM 6926 N N . ALA B 1 138 ? 16.031 -28.531 -28.453 1 91.25 138 ALA B N 1
ATOM 6927 C CA . ALA B 1 138 ? 14.867 -29.094 -27.781 1 91.25 138 ALA B CA 1
ATOM 6928 C C . ALA B 1 138 ? 14.953 -28.891 -26.281 1 91.25 138 ALA B C 1
ATOM 6930 O O . ALA B 1 138 ? 13.93 -28.781 -25.594 1 91.25 138 ALA B O 1
ATOM 6931 N N . ALA B 1 139 ? 16.188 -29 -25.719 1 92.94 139 ALA B N 1
ATOM 6932 C CA . ALA B 1 139 ? 16.328 -28.875 -24.281 1 92.94 139 ALA B CA 1
ATOM 6933 C C . ALA B 1 139 ? 17.703 -28.344 -23.906 1 92.94 139 ALA B C 1
ATOM 6935 O O . ALA B 1 139 ? 18.688 -28.578 -24.609 1 92.94 139 ALA B O 1
ATOM 6936 N N . LEU B 1 140 ? 17.734 -27.578 -22.969 1 95.44 140 LEU B N 1
ATOM 6937 C CA . LEU B 1 140 ? 18.938 -27.062 -22.312 1 95.44 140 LEU B CA 1
ATOM 6938 C C . LEU B 1 140 ? 18.844 -27.266 -20.797 1 95.44 140 LEU B C 1
ATOM 6940 O O . LEU B 1 140 ? 18.016 -26.641 -20.141 1 95.44 140 LEU B O 1
ATOM 6944 N N . PHE B 1 141 ? 19.641 -28.25 -20.281 1 95.31 141 PHE B N 1
ATOM 6945 C CA . PHE B 1 141 ? 19.516 -28.562 -18.875 1 95.31 141 PHE B CA 1
ATOM 6946 C C . PHE B 1 141 ? 20.859 -28.922 -18.266 1 95.31 141 PHE B C 1
ATOM 6948 O O . PHE B 1 141 ? 21.781 -29.312 -18.984 1 95.31 141 PHE B O 1
ATOM 6955 N N . ALA B 1 142 ? 20.984 -28.75 -16.969 1 95.44 142 ALA B N 1
ATOM 6956 C CA . ALA B 1 142 ? 22.156 -29.203 -16.203 1 95.44 142 ALA B CA 1
ATOM 6957 C C . ALA B 1 142 ? 21.938 -30.625 -15.688 1 95.44 142 ALA B C 1
ATOM 6959 O O . ALA B 1 142 ? 20.812 -31.047 -15.469 1 95.44 142 ALA B O 1
ATOM 6960 N N . LEU B 1 143 ? 23 -31.297 -15.5 1 94.56 143 LEU B N 1
ATOM 6961 C CA . LEU B 1 143 ? 22.906 -32.688 -15.047 1 94.56 143 LEU B CA 1
ATOM 6962 C C . LEU B 1 143 ? 22.641 -32.75 -13.547 1 94.56 143 LEU B C 1
ATOM 6964 O O . LEU B 1 143 ? 23.062 -31.859 -12.797 1 94.56 143 LEU B O 1
ATOM 6968 N N . HIS B 1 144 ? 21.906 -33.75 -13.156 1 93.12 144 HIS B N 1
ATOM 6969 C CA . HIS B 1 144 ? 21.625 -34 -11.742 1 93.12 144 HIS B CA 1
ATOM 6970 C C . HIS B 1 144 ? 22.875 -34.438 -10.992 1 93.12 144 HIS B C 1
ATOM 6972 O O . HIS B 1 144 ? 23.703 -35.156 -11.523 1 93.12 144 HIS B O 1
ATOM 6978 N N . ASP B 1 145 ? 23 -33.844 -9.859 1 90.5 145 ASP B N 1
ATOM 6979 C CA . ASP B 1 145 ? 23.984 -34.344 -8.906 1 90.5 145 ASP B CA 1
ATOM 6980 C C . ASP B 1 145 ? 23.422 -35.531 -8.125 1 90.5 145 ASP B C 1
ATOM 6982 O O . ASP B 1 145 ? 22.781 -35.344 -7.09 1 90.5 145 ASP B O 1
ATOM 6986 N N . LYS B 1 146 ? 23.766 -36.656 -8.484 1 87.94 146 LYS B N 1
ATOM 6987 C CA . LYS B 1 146 ? 23.141 -37.844 -7.93 1 87.94 146 LYS B CA 1
ATOM 6988 C C . LYS B 1 146 ? 23.469 -38 -6.449 1 87.94 146 LYS B C 1
ATOM 6990 O O . LYS B 1 146 ? 22.625 -38.438 -5.656 1 87.94 146 LYS B O 1
ATOM 6995 N N . GLU B 1 147 ? 24.656 -37.656 -6.121 1 87.12 147 GLU B N 1
ATOM 6996 C CA . GLU B 1 147 ? 25.062 -37.781 -4.723 1 87.12 147 GLU B CA 1
ATOM 6997 C C . GLU B 1 147 ? 24.266 -36.812 -3.84 1 87.12 147 GLU B C 1
ATOM 6999 O O . GLU B 1 147 ? 23.75 -37.219 -2.793 1 87.12 147 GLU B O 1
ATOM 7004 N N . TYR B 1 148 ? 24.219 -35.688 -4.32 1 86.75 148 TYR B N 1
ATOM 7005 C CA . TYR B 1 148 ? 23.453 -34.688 -3.561 1 86.75 148 TYR B CA 1
ATOM 7006 C C . TYR B 1 148 ? 21.984 -35.062 -3.498 1 86.75 148 TYR B C 1
ATOM 7008 O O . TYR B 1 148 ? 21.344 -34.938 -2.449 1 86.75 148 TYR B O 1
ATOM 7016 N N . ASN B 1 149 ? 21.469 -35.5 -4.602 1 89.94 149 ASN B N 1
ATOM 7017 C CA . ASN B 1 149 ? 20.047 -35.812 -4.668 1 89.94 149 ASN B CA 1
ATOM 7018 C C . ASN B 1 149 ? 19.703 -36.969 -3.723 1 89.94 149 ASN B C 1
ATOM 7020 O O . ASN B 1 149 ? 18.656 -36.938 -3.068 1 89.94 149 ASN B O 1
ATOM 7024 N N . LYS B 1 150 ? 20.578 -37.875 -3.65 1 87.88 150 LYS B N 1
ATOM 7025 C CA . LYS B 1 150 ? 20.344 -39 -2.74 1 87.88 150 LYS B CA 1
ATOM 7026 C C . LYS B 1 150 ? 20.375 -38.531 -1.285 1 87.88 150 LYS B C 1
ATOM 7028 O O . LYS B 1 150 ? 19.531 -38.938 -0.483 1 87.88 150 LYS B O 1
ATOM 7033 N N . ASP B 1 151 ? 21.266 -37.719 -1.016 1 86.69 151 ASP B N 1
ATOM 7034 C CA . ASP B 1 151 ? 21.375 -37.188 0.34 1 86.69 151 ASP B CA 1
ATOM 7035 C C . ASP B 1 151 ? 20.156 -36.344 0.7 1 86.69 151 ASP B C 1
ATOM 7037 O O . ASP B 1 151 ? 19.672 -36.375 1.836 1 86.69 151 ASP B O 1
ATOM 7041 N N . TRP B 1 152 ? 19.781 -35.594 -0.258 1 85.31 152 TRP B N 1
ATOM 7042 C CA . TRP B 1 152 ? 18.641 -34.719 -0.032 1 85.31 152 TRP B CA 1
ATOM 7043 C C . TRP B 1 152 ? 17.359 -35.531 0.176 1 85.31 152 TRP B C 1
ATOM 7045 O O . TRP B 1 152 ? 16.562 -35.219 1.052 1 85.31 152 TRP B O 1
ATOM 7055 N N . ILE B 1 153 ? 17.188 -36.562 -0.588 1 85.25 153 ILE B N 1
ATOM 7056 C CA . ILE B 1 153 ? 16.016 -37.438 -0.454 1 85.25 153 ILE B CA 1
ATOM 7057 C C . ILE B 1 153 ? 16.047 -38.156 0.893 1 85.25 153 ILE B C 1
ATOM 7059 O O . ILE B 1 153 ? 15.023 -38.281 1.56 1 85.25 153 ILE B O 1
ATOM 7063 N N . LYS B 1 154 ? 17.219 -38.5 1.282 1 84.56 154 LYS B N 1
ATOM 7064 C CA . LYS B 1 154 ? 17.391 -39.156 2.58 1 84.56 154 LYS B CA 1
ATOM 7065 C C . LYS B 1 154 ? 17.062 -38.188 3.719 1 84.56 154 LYS B C 1
ATOM 7067 O O . LYS B 1 154 ? 16.406 -38.562 4.691 1 84.56 154 LYS B O 1
ATOM 7072 N N . LYS B 1 155 ? 17.484 -37.031 3.572 1 83.12 155 LYS B N 1
ATOM 7073 C CA . LYS B 1 155 ? 17.203 -36.031 4.59 1 83.12 155 LYS B CA 1
ATOM 7074 C C . LYS B 1 155 ? 15.703 -35.75 4.719 1 83.12 155 LYS B C 1
ATOM 7076 O O . LYS B 1 155 ? 15.188 -35.625 5.828 1 83.12 155 LYS B O 1
ATOM 7081 N N . TRP B 1 156 ? 15.07 -35.656 3.605 1 79.12 156 TRP B N 1
ATOM 7082 C CA . TRP B 1 156 ? 13.633 -35.406 3.592 1 79.12 156 TRP B CA 1
ATOM 7083 C C . TRP B 1 156 ? 12.883 -36.594 4.199 1 79.12 156 TRP B C 1
ATOM 7085 O O . TRP B 1 156 ? 11.805 -36.406 4.777 1 79.12 156 TRP B O 1
ATOM 7095 N N . SER B 1 157 ? 13.406 -37.812 4.113 1 76.25 157 SER B N 1
ATOM 7096 C CA . SER B 1 157 ? 12.758 -39 4.645 1 76.25 157 SER B CA 1
ATOM 7097 C C . SER B 1 157 ? 12.922 -39.094 6.156 1 76.25 157 SER B C 1
ATOM 7099 O O . SER B 1 157 ? 12.117 -39.719 6.832 1 76.25 157 SER B O 1
ATOM 7101 N N . THR B 1 158 ? 13.922 -38.375 6.672 1 78.88 158 THR B N 1
ATOM 7102 C CA . THR B 1 158 ? 14.219 -38.531 8.094 1 78.88 158 THR B CA 1
ATOM 7103 C C . THR B 1 158 ? 13.781 -37.312 8.891 1 78.88 158 THR B C 1
ATOM 7105 O O . THR B 1 158 ? 13.562 -37.406 10.094 1 78.88 158 THR B O 1
ATOM 7108 N N . SER B 1 159 ? 13.664 -36.219 8.18 1 79.62 159 SER B N 1
ATOM 7109 C CA . SER B 1 159 ? 13.367 -35 8.914 1 79.62 159 SER B CA 1
ATOM 7110 C C . SER B 1 159 ? 11.93 -34.562 8.688 1 79.62 159 SER B C 1
ATOM 7112 O O . SER B 1 159 ? 11.383 -34.75 7.598 1 79.62 159 SER B O 1
ATOM 7114 N N . TYR B 1 160 ? 11.344 -34.062 9.758 1 75.56 160 TYR B N 1
ATOM 7115 C CA . TYR B 1 160 ? 9.961 -33.594 9.672 1 75.56 160 TYR B CA 1
ATOM 7116 C C . TYR B 1 160 ? 9.891 -32.156 9.172 1 75.56 160 TYR B C 1
ATOM 7118 O O . TYR B 1 160 ? 8.961 -31.797 8.453 1 75.56 160 TYR B O 1
ATOM 7126 N N . PHE B 1 161 ? 10.914 -31.328 9.586 1 78.69 161 PHE B N 1
ATOM 7127 C CA . PHE B 1 161 ? 10.914 -29.938 9.164 1 78.69 161 PHE B CA 1
ATOM 7128 C C . PHE B 1 161 ? 12.289 -29.516 8.68 1 78.69 161 PHE B C 1
ATOM 7130 O O . PHE B 1 161 ? 13.305 -30.031 9.156 1 78.69 161 PHE B O 1
ATOM 7137 N N . LEU B 1 162 ? 12.258 -28.656 7.652 1 78.69 162 LEU B N 1
ATOM 7138 C CA . LEU B 1 162 ? 13.508 -28.094 7.141 1 78.69 162 LEU B CA 1
ATOM 7139 C C . LEU B 1 162 ? 14 -26.969 8.031 1 78.69 162 LEU B C 1
ATOM 7141 O O . LEU B 1 162 ? 13.203 -26.141 8.5 1 78.69 162 LEU B O 1
ATOM 7145 N N . THR B 1 163 ? 15.219 -27.016 8.305 1 84.94 163 THR B N 1
ATOM 7146 C CA . THR B 1 163 ? 15.844 -25.938 9.062 1 84.94 163 THR B CA 1
ATOM 7147 C C . THR B 1 163 ? 16.25 -24.797 8.148 1 84.94 163 THR B C 1
ATOM 7149 O O . THR B 1 163 ? 16.156 -24.906 6.922 1 84.94 163 THR B O 1
ATOM 7152 N N . ALA B 1 164 ? 16.594 -23.719 8.68 1 85.5 164 ALA B N 1
ATOM 7153 C CA . ALA B 1 164 ? 17.047 -22.562 7.918 1 85.5 164 ALA B CA 1
ATOM 7154 C C . ALA B 1 164 ? 18.297 -22.906 7.094 1 85.5 164 ALA B C 1
ATOM 7156 O O . ALA B 1 164 ? 18.453 -22.438 5.969 1 85.5 164 ALA B O 1
ATOM 7157 N N . GLU B 1 165 ? 19.094 -23.781 7.637 1 88.38 165 GLU B N 1
ATOM 7158 C CA . GLU B 1 165 ? 20.297 -24.188 6.938 1 88.38 165 GLU B CA 1
ATOM 7159 C C . GLU B 1 165 ? 19.984 -25.047 5.727 1 88.38 165 GLU B C 1
ATOM 7161 O O . GLU B 1 165 ? 20.656 -24.969 4.699 1 88.38 165 GLU B O 1
AT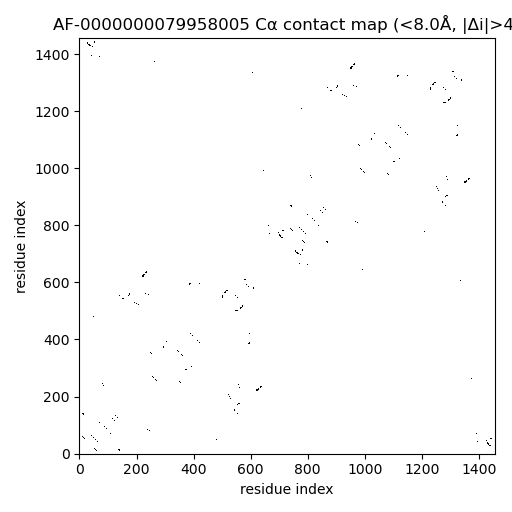OM 7166 N N . ASP B 1 166 ? 18.969 -25.812 5.941 1 89.88 166 ASP B N 1
ATOM 7167 C CA . ASP B 1 166 ? 18.531 -26.641 4.82 1 89.88 166 ASP B CA 1
ATOM 7168 C C . ASP B 1 166 ? 18.016 -25.797 3.668 1 89.88 166 ASP B C 1
ATOM 7170 O O . ASP B 1 166 ? 18.281 -26.094 2.5 1 89.88 166 ASP B O 1
ATOM 7174 N N . LEU B 1 167 ? 17.344 -24.797 4.023 1 90.88 167 LEU B N 1
ATOM 7175 C CA . LEU B 1 167 ? 16.812 -23.906 3.004 1 90.88 167 LEU B CA 1
ATOM 7176 C C . LEU B 1 167 ? 17.953 -23.156 2.299 1 90.88 167 LEU B C 1
ATOM 7178 O O . LEU B 1 167 ? 17.875 -22.906 1.094 1 90.88 167 LEU B O 1
ATOM 7182 N N . ASP B 1 168 ? 18.938 -22.859 3.021 1 91.56 168 ASP B N 1
ATOM 7183 C CA . ASP B 1 168 ? 20.109 -22.234 2.422 1 91.56 168 ASP B CA 1
ATOM 7184 C C . ASP B 1 168 ? 20.797 -23.172 1.438 1 91.56 168 ASP B C 1
ATOM 7186 O O . ASP B 1 168 ? 21.25 -22.734 0.379 1 91.56 168 ASP B O 1
ATOM 7190 N N . ASP B 1 169 ? 20.812 -24.344 1.842 1 90.81 169 ASP B N 1
ATOM 7191 C CA . ASP B 1 169 ? 21.438 -25.328 0.968 1 90.81 169 ASP B CA 1
ATOM 7192 C C . ASP B 1 169 ? 20.625 -25.516 -0.316 1 90.81 169 ASP B C 1
ATOM 7194 O O . ASP B 1 169 ? 21.203 -25.672 -1.397 1 90.81 169 ASP B O 1
ATOM 7198 N N . LEU B 1 170 ? 19.391 -25.531 -0.159 1 90.94 170 LEU B N 1
ATOM 7199 C CA . LEU B 1 170 ? 18.516 -25.641 -1.321 1 90.94 170 LEU B CA 1
ATOM 7200 C C . LEU B 1 170 ? 18.703 -24.438 -2.248 1 90.94 170 LEU B C 1
ATOM 7202 O O . LEU B 1 170 ? 18.75 -24.594 -3.471 1 90.94 170 LEU B O 1
ATOM 7206 N N . ARG B 1 171 ? 18.828 -23.344 -1.641 1 92.94 171 ARG B N 1
ATOM 7207 C CA . ARG B 1 171 ? 19.047 -22.109 -2.395 1 92.94 171 ARG B CA 1
ATOM 7208 C C . ARG B 1 171 ? 20.375 -22.172 -3.145 1 92.94 171 ARG B C 1
ATOM 7210 O O . ARG B 1 171 ? 20.453 -21.75 -4.305 1 92.94 171 ARG B O 1
ATOM 7217 N N . ASN B 1 172 ? 21.344 -22.703 -2.516 1 92.81 172 ASN B N 1
ATOM 7218 C CA . ASN B 1 172 ? 22.672 -22.75 -3.104 1 92.81 172 ASN B CA 1
ATOM 7219 C C . ASN B 1 172 ? 22.734 -23.766 -4.25 1 92.81 172 ASN B C 1
ATOM 7221 O O . ASN B 1 172 ? 23.578 -23.641 -5.137 1 92.81 172 ASN B O 1
ATOM 7225 N N . ARG B 1 173 ? 21.812 -24.609 -4.25 1 92.12 173 ARG B N 1
ATOM 7226 C CA . ARG B 1 173 ? 21.891 -25.656 -5.254 1 92.12 173 ARG B CA 1
ATOM 7227 C C . ARG B 1 173 ? 20.859 -25.438 -6.355 1 92.12 173 ARG B C 1
ATOM 7229 O O . ARG B 1 173 ? 21.141 -25.656 -7.535 1 92.12 173 ARG B O 1
ATOM 7236 N N . PHE B 1 174 ? 19.641 -25.047 -5.957 1 93.94 174 PHE B N 1
ATOM 7237 C CA . PHE B 1 174 ? 18.547 -25.031 -6.926 1 93.94 174 PHE B CA 1
ATOM 7238 C C . PHE B 1 174 ? 18.109 -23.594 -7.207 1 93.94 174 PHE B C 1
ATOM 7240 O O . PHE B 1 174 ? 17.281 -23.359 -8.086 1 93.94 174 PHE B O 1
ATOM 7247 N N . GLY B 1 175 ? 18.609 -22.656 -6.484 1 93.94 175 GLY B N 1
ATOM 7248 C CA . GLY B 1 175 ? 18.234 -21.266 -6.719 1 93.94 175 GLY B CA 1
ATOM 7249 C C . GLY B 1 175 ? 17.219 -20.734 -5.727 1 93.94 175 GLY B C 1
ATOM 7250 O O . GLY B 1 175 ? 16.594 -21.516 -4.992 1 93.94 175 GLY B O 1
ATOM 7251 N N . GLU B 1 176 ? 17.016 -19.484 -5.73 1 94.25 176 GLU B N 1
ATOM 7252 C CA . GLU B 1 176 ? 16.141 -18.844 -4.75 1 94.25 176 GLU B CA 1
ATOM 7253 C C . GLU B 1 176 ? 14.672 -19.094 -5.07 1 94.25 176 GLU B C 1
ATOM 7255 O O . GLU B 1 176 ? 13.836 -19.188 -4.164 1 94.25 176 GLU B O 1
ATOM 7260 N N . LYS B 1 177 ? 14.32 -19.172 -6.328 1 93.81 177 LYS B N 1
ATOM 7261 C CA . LYS B 1 177 ? 12.93 -19.391 -6.707 1 93.81 177 LYS B CA 1
ATOM 7262 C C . LYS B 1 177 ? 12.398 -20.688 -6.105 1 93.81 177 LYS B C 1
ATOM 7264 O O . LYS B 1 177 ? 11.305 -20.719 -5.539 1 93.81 177 LYS B O 1
ATOM 7269 N N . ILE B 1 178 ? 13.164 -21.734 -6.223 1 95 178 ILE B N 1
ATOM 7270 C CA . ILE B 1 178 ? 12.781 -23.031 -5.684 1 95 178 ILE B CA 1
ATOM 7271 C C . ILE B 1 178 ? 12.859 -23 -4.16 1 95 178 ILE B C 1
ATOM 7273 O O . ILE B 1 178 ? 12.016 -23.578 -3.477 1 95 178 ILE B O 1
ATOM 7277 N N . ALA B 1 179 ? 13.836 -22.328 -3.656 1 95.19 179 ALA B N 1
ATOM 7278 C CA . ALA B 1 179 ? 13.977 -22.219 -2.207 1 95.19 179 ALA B CA 1
ATOM 7279 C C . ALA B 1 179 ? 12.789 -21.5 -1.591 1 95.19 179 ALA B C 1
ATOM 7281 O O . ALA B 1 179 ? 12.305 -21.875 -0.523 1 95.19 179 ALA B O 1
ATOM 7282 N N . PHE B 1 180 ? 12.328 -20.484 -2.264 1 95.5 180 PHE B N 1
ATOM 7283 C CA . PHE B 1 180 ? 11.164 -19.75 -1.783 1 95.5 180 PHE B CA 1
ATOM 7284 C C . PHE B 1 180 ? 9.93 -20.641 -1.757 1 95.5 180 PHE B C 1
ATOM 7286 O O . PHE B 1 180 ? 9.109 -20.547 -0.837 1 95.5 180 PHE B O 1
ATOM 7293 N N . TYR B 1 181 ? 9.797 -21.531 -2.754 1 95.62 181 TYR B N 1
ATOM 7294 C CA . TYR B 1 181 ? 8.656 -22.438 -2.787 1 95.62 181 TYR B CA 1
ATOM 7295 C C . TYR B 1 181 ? 8.664 -23.359 -1.572 1 95.62 181 TYR B C 1
ATOM 7297 O O . TYR B 1 181 ? 7.648 -23.516 -0.894 1 95.62 181 TYR B O 1
ATOM 7305 N N . PHE B 1 182 ? 9.797 -23.891 -1.26 1 94.12 182 PHE B N 1
ATOM 7306 C CA . PHE B 1 182 ? 9.883 -24.828 -0.145 1 94.12 182 PHE B CA 1
ATOM 7307 C C . PHE B 1 182 ? 9.75 -24.094 1.187 1 94.12 182 PHE B C 1
ATOM 7309 O O . PHE B 1 182 ? 9.148 -24.609 2.129 1 94.12 182 PHE B O 1
ATOM 7316 N N . ALA B 1 183 ? 10.312 -22.922 1.23 1 95.06 183 ALA B N 1
ATOM 7317 C CA . ALA B 1 183 ? 10.156 -22.125 2.445 1 95.06 183 ALA B CA 1
ATOM 7318 C C . ALA B 1 183 ? 8.695 -21.781 2.689 1 95.06 183 ALA B C 1
ATOM 7320 O O . ALA B 1 183 ? 8.219 -21.844 3.824 1 95.06 183 ALA B O 1
ATOM 7321 N N . PHE B 1 184 ? 8.023 -21.391 1.674 1 96.19 184 PHE B N 1
ATOM 7322 C CA . PHE B 1 184 ? 6.613 -21.047 1.772 1 96.19 184 PHE B CA 1
ATOM 7323 C C . PHE B 1 184 ? 5.777 -22.234 2.199 1 96.19 184 PHE B C 1
ATOM 7325 O O . PHE B 1 184 ? 4.988 -22.156 3.141 1 96.19 184 PHE B O 1
ATOM 7332 N N . THR B 1 185 ? 5.941 -23.344 1.496 1 95.06 185 THR B N 1
ATOM 7333 C CA . THR B 1 185 ? 5.133 -24.531 1.741 1 95.06 185 THR B CA 1
ATOM 7334 C C . THR B 1 185 ? 5.387 -25.078 3.143 1 95.06 185 THR B C 1
ATOM 7336 O O . THR B 1 185 ? 4.453 -25.531 3.818 1 95.06 185 THR B O 1
ATOM 7339 N N . GLN B 1 186 ? 6.59 -25.016 3.508 1 93.38 186 GLN B N 1
ATOM 7340 C CA . GLN B 1 186 ? 6.902 -25.469 4.859 1 93.38 186 GLN B CA 1
ATOM 7341 C C . GLN B 1 186 ? 6.273 -24.562 5.906 1 93.38 186 GLN B C 1
ATOM 7343 O O . GLN B 1 186 ? 5.723 -25.031 6.902 1 93.38 186 GLN B O 1
ATOM 7348 N N . SER B 1 187 ? 6.43 -23.281 5.707 1 94.56 187 SER B N 1
ATOM 7349 C CA . SER B 1 187 ? 5.812 -22.328 6.629 1 94.56 187 SER B CA 1
ATOM 7350 C C . SER B 1 187 ? 4.297 -22.5 6.66 1 94.56 187 SER B C 1
ATOM 7352 O O . SER B 1 187 ? 3.682 -22.438 7.727 1 94.56 187 SER B O 1
ATOM 7354 N N . TYR B 1 188 ? 3.75 -22.688 5.496 1 96.44 188 TYR B N 1
ATOM 7355 C CA . TYR B 1 188 ? 2.316 -22.922 5.387 1 96.44 188 TYR B CA 1
ATOM 7356 C C . TYR B 1 188 ? 1.911 -24.172 6.16 1 96.44 188 TYR B C 1
ATOM 7358 O O . TYR B 1 188 ? 0.948 -24.141 6.93 1 96.44 188 TYR B O 1
ATOM 7366 N N . ALA B 1 189 ? 2.639 -25.234 6.062 1 94.12 189 ALA B N 1
ATOM 7367 C CA . ALA B 1 189 ? 2.365 -26.484 6.762 1 94.12 189 ALA B CA 1
ATOM 7368 C C . ALA B 1 189 ? 2.482 -26.312 8.273 1 94.12 189 ALA B C 1
ATOM 7370 O O . ALA B 1 189 ? 1.653 -26.828 9.031 1 94.12 189 ALA B O 1
ATOM 7371 N N . MET B 1 190 ? 3.424 -25.594 8.664 1 93.5 190 MET B N 1
ATOM 7372 C CA . MET B 1 190 ? 3.615 -25.359 10.086 1 93.5 190 MET B CA 1
ATOM 7373 C C . MET B 1 190 ? 2.486 -24.5 10.656 1 93.5 190 MET B C 1
ATOM 7375 O O . MET B 1 190 ? 2.006 -24.75 11.758 1 93.5 190 MET B O 1
ATOM 7379 N N . PHE B 1 191 ? 2.127 -23.547 9.898 1 95.88 191 PHE B N 1
ATOM 7380 C CA . PHE B 1 191 ? 1.046 -22.672 10.344 1 95.88 191 PHE B CA 1
ATOM 7381 C C . PHE B 1 191 ? -0.273 -23.438 10.406 1 95.88 191 PHE B C 1
ATOM 7383 O O . PHE B 1 191 ? -1.167 -23.078 11.172 1 95.88 191 PHE B O 1
ATOM 7390 N N . LEU B 1 192 ? -0.385 -24.484 9.586 1 97.06 192 LEU B N 1
ATOM 7391 C CA . LEU B 1 192 ? -1.623 -25.25 9.5 1 97.06 192 LEU B CA 1
ATOM 7392 C C . LEU B 1 192 ? -1.83 -26.094 10.758 1 97.06 192 LEU B C 1
ATOM 7394 O O . LEU B 1 192 ? -2.939 -26.562 11.023 1 97.06 192 LEU B O 1
ATOM 7398 N N . VAL B 1 193 ? -0.912 -26.25 11.609 1 96.69 193 VAL B N 1
ATOM 7399 C CA . VAL B 1 193 ? -1.018 -27.078 12.812 1 96.69 193 VAL B CA 1
ATOM 7400 C C . VAL B 1 193 ? -2.104 -26.531 13.727 1 96.69 193 VAL B C 1
ATOM 7402 O O . VAL B 1 193 ? -2.936 -27.281 14.242 1 96.69 193 VAL B O 1
ATOM 7405 N N . PHE B 1 194 ? -2.16 -25.234 13.82 1 97.25 194 PHE B N 1
ATOM 7406 C CA . PHE B 1 194 ? -3.143 -24.625 14.703 1 97.25 194 PHE B CA 1
ATOM 7407 C C . PHE B 1 194 ? -4.551 -24.797 14.156 1 97.25 194 PHE B C 1
ATOM 7409 O O . PHE B 1 194 ? -5.434 -25.312 14.844 1 97.25 194 PHE B O 1
ATOM 7416 N N . PRO B 1 195 ? -4.797 -24.406 12.898 1 97.38 195 PRO B N 1
ATOM 7417 C CA . PRO B 1 195 ? -6.156 -24.609 12.398 1 97.38 195 PRO B CA 1
ATOM 7418 C C . PRO B 1 195 ? -6.555 -26.078 12.352 1 97.38 195 PRO B C 1
ATOM 7420 O O . PRO B 1 195 ? -7.742 -26.406 12.445 1 97.38 195 PRO B O 1
ATOM 7423 N N . ALA B 1 196 ? -5.562 -26.953 12.172 1 97.75 196 ALA B N 1
ATOM 7424 C CA . ALA B 1 196 ? -5.875 -28.375 12.211 1 97.75 196 ALA B CA 1
ATOM 7425 C C . ALA B 1 196 ? -6.336 -28.797 13.602 1 97.75 196 ALA B C 1
ATOM 7427 O O . ALA B 1 196 ? -7.352 -29.484 13.75 1 97.75 196 ALA B O 1
ATOM 7428 N N . ALA B 1 197 ? -5.637 -28.391 14.633 1 97.62 197 ALA B N 1
ATOM 7429 C CA . ALA B 1 197 ? -6.016 -28.703 16 1 97.62 197 ALA B CA 1
ATOM 7430 C C . ALA B 1 197 ? -7.348 -28.047 16.375 1 97.62 197 ALA B C 1
ATOM 7432 O O . ALA B 1 197 ? -8.227 -28.703 16.938 1 97.62 197 ALA B O 1
ATOM 7433 N N . PHE B 1 198 ? -7.492 -26.828 15.969 1 97.06 198 PHE B N 1
ATOM 7434 C CA . PHE B 1 198 ? -8.711 -26.109 16.297 1 97.06 198 PHE B CA 1
ATOM 7435 C C . PHE B 1 198 ? -9.891 -26.641 15.492 1 97.06 198 PHE B C 1
ATOM 7437 O O . PHE B 1 198 ? -11.023 -26.656 15.977 1 97.06 198 PHE B O 1
ATOM 7444 N N . GLY B 1 199 ? -9.578 -26.953 14.258 1 96.38 199 GLY B N 1
ATOM 7445 C CA . GLY B 1 199 ? -10.625 -27.547 13.445 1 96.38 199 GLY B CA 1
ATOM 7446 C C . GLY B 1 199 ? -11.164 -28.844 14.016 1 96.38 199 GLY B C 1
ATOM 7447 O O . GLY B 1 199 ? -12.375 -29.062 14.031 1 96.38 199 GLY B O 1
ATOM 7448 N N . LEU B 1 200 ? -10.312 -29.703 14.5 1 95.88 200 LEU B N 1
ATOM 7449 C CA . LEU B 1 200 ? -10.734 -30.953 15.133 1 95.88 200 LEU B CA 1
ATOM 7450 C C . LEU B 1 200 ? -11.523 -30.672 16.406 1 95.88 200 LEU B C 1
ATOM 7452 O O . LEU B 1 200 ? -12.539 -31.312 16.672 1 95.88 200 LEU B O 1
ATOM 7456 N N . PHE B 1 201 ? -11.039 -29.719 17.156 1 96.19 201 PHE B N 1
ATOM 7457 C CA . PHE B 1 201 ? -11.734 -29.312 18.359 1 96.19 201 PHE B CA 1
ATOM 7458 C C . PHE B 1 201 ? -13.141 -28.812 18.047 1 96.19 201 PHE B C 1
ATOM 7460 O O . PHE B 1 201 ? -14.109 -29.188 18.703 1 96.19 201 PHE B O 1
ATOM 7467 N N . SER B 1 202 ? -13.203 -28 17.047 1 94.44 202 SER B N 1
ATOM 7468 C CA . SER B 1 202 ? -14.484 -27.438 16.656 1 94.44 202 SER B CA 1
ATOM 7469 C C . SER B 1 202 ? -15.43 -28.516 16.141 1 94.44 202 SER B C 1
ATOM 7471 O O . SER B 1 202 ? -16.641 -28.453 16.391 1 94.44 202 SER B O 1
ATOM 7473 N N . TRP B 1 203 ? -14.898 -29.469 15.438 1 92.19 203 TRP B N 1
ATOM 7474 C CA . TRP B 1 203 ? -15.711 -30.562 14.914 1 92.19 203 TRP B CA 1
ATOM 7475 C C . TRP B 1 203 ? -16.328 -31.375 16.047 1 92.19 203 TRP B C 1
ATOM 7477 O O . TRP B 1 203 ? -17.469 -31.812 15.961 1 92.19 203 TRP B O 1
ATOM 7487 N N . PHE B 1 204 ? -15.711 -31.422 17.25 1 93.31 204 PHE B N 1
ATOM 7488 C CA . PHE B 1 204 ? -16.188 -32.219 18.375 1 93.31 204 PHE B CA 1
ATOM 7489 C C . PHE B 1 204 ? -17.094 -31.391 19.281 1 93.31 204 PHE B C 1
ATOM 7491 O O . PHE B 1 204 ? -18.062 -31.922 19.828 1 93.31 204 PHE B O 1
ATOM 7498 N N . PHE B 1 205 ? -16.859 -30.062 19.359 1 92.88 205 PHE B N 1
ATOM 7499 C CA . PHE B 1 205 ? -17.516 -29.312 20.438 1 92.88 205 PHE B CA 1
ATOM 7500 C C . PHE B 1 205 ? -18.438 -28.234 19.859 1 92.88 205 PHE B C 1
ATOM 7502 O O . PHE B 1 205 ? -19.422 -27.875 20.5 1 92.88 205 PHE B O 1
ATOM 7509 N N . LEU B 1 206 ? -18.156 -27.641 18.719 1 88.56 206 LEU B N 1
ATOM 7510 C CA . LEU B 1 206 ? -18.891 -26.484 18.25 1 88.56 206 LEU B CA 1
ATOM 7511 C C . LEU B 1 206 ? -19.828 -26.859 17.125 1 88.56 206 LEU B C 1
ATOM 7513 O O . LEU B 1 206 ? -20.812 -26.156 16.859 1 88.56 206 LEU B O 1
ATOM 7517 N N . GLY B 1 207 ? -19.641 -27.984 16.453 1 81.62 207 GLY B N 1
ATOM 7518 C CA . GLY B 1 207 ? -20.5 -28.375 15.344 1 81.62 207 GLY B CA 1
ATOM 7519 C C . GLY B 1 207 ? -20.125 -27.688 14.039 1 81.62 207 GLY B C 1
ATOM 7520 O O . GLY B 1 207 ? -19.109 -27.016 13.953 1 81.62 207 GLY B O 1
ATOM 7521 N N . HIS B 1 208 ? -21.062 -27.781 13.031 1 80.31 208 HIS B N 1
ATOM 7522 C CA . HIS B 1 208 ? -20.797 -27.234 11.703 1 80.31 208 HIS B CA 1
ATOM 7523 C C . HIS B 1 208 ? -21.281 -25.797 11.578 1 80.31 208 HIS B C 1
ATOM 7525 O O . HIS B 1 208 ? -22.297 -25.438 12.18 1 80.31 208 HIS B O 1
ATOM 7531 N N . CYS B 1 209 ? -20.5 -24.938 10.844 1 88.06 209 CYS B N 1
ATOM 7532 C CA . CYS B 1 209 ? -20.812 -23.547 10.539 1 88.06 209 CYS B CA 1
ATOM 7533 C C . CYS B 1 209 ? -20.938 -22.719 11.82 1 88.06 209 CYS B C 1
ATOM 7535 O O . CYS B 1 209 ? -21.906 -21.984 11.992 1 88.06 209 CYS B O 1
ATOM 7537 N N . SER B 1 210 ? -20.016 -23 12.734 1 91.69 210 SER B N 1
ATOM 7538 C CA . SER B 1 210 ? -19.938 -22.25 13.977 1 91.69 210 SER B CA 1
ATOM 7539 C C . SER B 1 210 ? -19.359 -20.859 13.742 1 91.69 210 SER B C 1
ATOM 7541 O O . SER B 1 210 ? -18.359 -20.703 13.055 1 91.69 210 SER B O 1
ATOM 7543 N N . PRO B 1 211 ? -20 -19.844 14.281 1 92.81 211 PRO B N 1
ATOM 7544 C CA . PRO B 1 211 ? -19.438 -18.5 14.141 1 92.81 211 PRO B CA 1
ATOM 7545 C C . PRO B 1 211 ? -18.078 -18.359 14.805 1 92.81 211 PRO B C 1
ATOM 7547 O O . PRO B 1 211 ? -17.234 -17.578 14.328 1 92.81 211 PRO B O 1
ATOM 7550 N N . ILE B 1 212 ? -17.859 -19.078 15.812 1 94.75 212 ILE B N 1
ATOM 7551 C CA . ILE B 1 212 ? -16.578 -19 16.5 1 94.75 212 ILE B CA 1
ATOM 7552 C C . ILE B 1 212 ? -15.477 -19.547 15.586 1 94.75 212 ILE B C 1
ATOM 7554 O O . ILE B 1 212 ? -14.414 -18.922 15.453 1 94.75 212 ILE B O 1
ATOM 7558 N N . TYR B 1 213 ? -15.781 -20.672 14.961 1 95.44 213 TYR B N 1
ATOM 7559 C CA . TYR B 1 213 ? -14.812 -21.234 14.016 1 95.44 213 TYR B CA 1
ATOM 7560 C C . TYR B 1 213 ? -14.555 -20.266 12.867 1 95.44 213 TYR B C 1
ATOM 7562 O O . TYR B 1 213 ? -13.414 -20.078 12.445 1 95.44 213 TYR B O 1
ATOM 7570 N N . GLY B 1 214 ? -15.672 -19.688 12.406 1 95.75 214 GLY B N 1
ATOM 7571 C CA . GLY B 1 214 ? -15.531 -18.734 11.312 1 95.75 214 GLY B CA 1
ATOM 7572 C C . GLY B 1 214 ? -14.625 -17.562 11.641 1 95.75 214 GLY B C 1
ATOM 7573 O O . GLY B 1 214 ? -13.773 -17.188 10.836 1 95.75 214 GLY B O 1
ATOM 7574 N N . ILE B 1 215 ? -14.734 -17.031 12.773 1 96.31 215 ILE B N 1
ATOM 7575 C CA . ILE B 1 215 ? -13.93 -15.883 13.195 1 96.31 215 ILE B CA 1
ATOM 7576 C C . ILE B 1 215 ? -12.469 -16.297 13.344 1 96.31 215 ILE B C 1
ATOM 7578 O O . ILE B 1 215 ? -11.57 -15.609 12.859 1 96.31 215 ILE B O 1
ATOM 7582 N N . VAL B 1 216 ? -12.234 -17.422 13.945 1 96.75 216 VAL B N 1
ATOM 7583 C CA . VAL B 1 216 ? -10.875 -17.891 14.18 1 96.75 216 VAL B CA 1
ATOM 7584 C C . VAL B 1 216 ? -10.203 -18.203 12.844 1 96.75 216 VAL B C 1
ATOM 7586 O O . VAL B 1 216 ? -9.023 -17.891 12.648 1 96.75 216 VAL B O 1
ATOM 7589 N N . SER B 1 217 ? -10.961 -18.828 11.953 1 96.5 217 SER B N 1
ATOM 7590 C CA . SER B 1 217 ? -10.414 -19.141 10.633 1 96.5 217 SER B CA 1
ATOM 7591 C C . SER B 1 217 ? -10.055 -17.875 9.867 1 96.5 217 SER B C 1
ATOM 7593 O O . SER B 1 217 ? -9 -17.812 9.234 1 96.5 217 SER B O 1
ATOM 7595 N N . ALA B 1 218 ? -10.898 -16.891 9.953 1 96.56 218 ALA B N 1
ATOM 7596 C CA . ALA B 1 218 ? -10.641 -15.617 9.266 1 96.56 218 ALA B CA 1
ATOM 7597 C C . ALA B 1 218 ? -9.414 -14.922 9.852 1 96.56 218 ALA B C 1
ATOM 7599 O O . ALA B 1 218 ? -8.586 -14.383 9.117 1 96.56 218 ALA B O 1
ATOM 7600 N N . VAL B 1 219 ? -9.289 -14.938 11.117 1 97.19 219 VAL B N 1
ATOM 7601 C CA . VAL B 1 219 ? -8.148 -14.336 11.789 1 97.19 219 VAL B CA 1
ATOM 7602 C C . VAL B 1 219 ? -6.867 -15.078 11.398 1 97.19 219 VAL B C 1
ATOM 7604 O O . VAL B 1 219 ? -5.855 -14.453 11.07 1 97.19 219 VAL B O 1
ATOM 7607 N N . TRP B 1 220 ? -6.934 -16.391 11.414 1 97.81 220 TRP B N 1
ATOM 7608 C CA . TRP B 1 220 ? -5.773 -17.203 11.07 1 97.81 220 TRP B CA 1
ATOM 7609 C C . TRP B 1 220 ? -5.301 -16.906 9.648 1 97.81 220 TRP B C 1
ATOM 7611 O O . TRP B 1 220 ? -4.105 -16.719 9.414 1 97.81 220 TRP B O 1
ATOM 7621 N N . CYS B 1 221 ? -6.254 -16.891 8.688 1 97.88 221 CYS B N 1
ATOM 7622 C CA . CYS B 1 221 ? -5.898 -16.641 7.297 1 97.88 221 CYS B CA 1
ATOM 7623 C C . CYS B 1 221 ? -5.25 -15.281 7.137 1 97.88 221 CYS B C 1
ATOM 7625 O O . CYS B 1 221 ? -4.289 -15.125 6.379 1 97.88 221 CYS B O 1
ATOM 7627 N N . THR B 1 222 ? -5.711 -14.273 7.875 1 97.5 222 THR B N 1
ATOM 7628 C CA . THR B 1 222 ? -5.164 -12.922 7.797 1 97.5 222 THR B CA 1
ATOM 7629 C C . THR B 1 222 ? -3.768 -12.875 8.414 1 97.5 222 THR B C 1
ATOM 7631 O O . THR B 1 222 ? -2.854 -12.281 7.836 1 97.5 222 THR B O 1
ATOM 7634 N N . VAL B 1 223 ? -3.568 -13.508 9.539 1 97.12 223 VAL B N 1
ATOM 7635 C CA . VAL B 1 223 ? -2.271 -13.523 10.203 1 97.12 223 VAL B CA 1
ATOM 7636 C C . VAL B 1 223 ? -1.241 -14.219 9.312 1 97.12 223 VAL B C 1
ATOM 7638 O O . VAL B 1 223 ? -0.122 -13.727 9.148 1 97.12 223 VAL B O 1
ATOM 7641 N N . PHE B 1 224 ? -1.593 -15.336 8.766 1 97.44 224 PHE B N 1
ATOM 7642 C CA . PHE B 1 224 ? -0.663 -16.094 7.938 1 97.44 224 PHE B CA 1
ATOM 7643 C C . PHE B 1 224 ? -0.224 -15.281 6.73 1 97.44 224 PHE B C 1
ATOM 7645 O O . PHE B 1 224 ? 0.968 -15.203 6.43 1 97.44 224 PHE B O 1
ATOM 7652 N N . THR B 1 225 ? -1.191 -14.711 6.012 1 97.06 225 THR B N 1
ATOM 7653 C CA . THR B 1 225 ? -0.876 -13.984 4.789 1 97.06 225 THR B CA 1
ATOM 7654 C C . THR B 1 225 ? 0.009 -12.773 5.094 1 97.06 225 THR B C 1
ATOM 7656 O O . THR B 1 225 ? 0.993 -12.531 4.395 1 97.06 225 THR B O 1
ATOM 7659 N N . GLU B 1 226 ? -0.28 -12.039 6.148 1 95.81 226 GLU B N 1
ATOM 7660 C CA . GLU B 1 226 ? 0.532 -10.875 6.504 1 95.81 226 GLU B CA 1
ATOM 7661 C C . GLU B 1 226 ? 1.895 -11.305 7.043 1 95.81 226 GLU B C 1
ATOM 7663 O O . GLU B 1 226 ? 2.898 -10.625 6.812 1 95.81 226 GLU B O 1
ATOM 7668 N N . TRP B 1 227 ? 1.883 -12.359 7.754 1 94.81 227 TRP B N 1
ATOM 7669 C CA . TRP B 1 227 ? 3.145 -12.859 8.281 1 94.81 227 TRP B CA 1
ATOM 7670 C C . TRP B 1 227 ? 4.07 -13.305 7.152 1 94.81 227 TRP B C 1
ATOM 7672 O O . TRP B 1 227 ? 5.277 -13.047 7.195 1 94.81 227 TRP B O 1
ATOM 7682 N N . TRP B 1 228 ? 3.531 -13.977 6.191 1 95.75 228 TRP B N 1
ATOM 7683 C CA . TRP B 1 228 ? 4.371 -14.406 5.078 1 95.75 228 TRP B CA 1
ATOM 7684 C C . TRP B 1 228 ? 4.914 -13.211 4.305 1 95.75 228 TRP B C 1
ATOM 7686 O O . TRP B 1 228 ? 6.055 -13.234 3.84 1 95.75 228 TRP B O 1
ATOM 7696 N N . LYS B 1 229 ? 4.129 -12.203 4.098 1 93.5 229 LYS B N 1
ATOM 7697 C CA . LYS B 1 229 ? 4.609 -11 3.434 1 93.5 229 LYS B CA 1
ATOM 7698 C C . LYS B 1 229 ? 5.848 -10.445 4.129 1 93.5 229 LYS B C 1
ATOM 7700 O O . LYS B 1 229 ? 6.781 -9.977 3.473 1 93.5 229 LYS B O 1
ATOM 7705 N N . HIS B 1 230 ? 5.82 -10.562 5.402 1 90.5 230 HIS B N 1
ATOM 7706 C CA . HIS B 1 230 ? 6.953 -10.094 6.191 1 90.5 230 HIS B CA 1
ATOM 7707 C C . HIS B 1 230 ? 8.133 -11.055 6.09 1 90.5 230 HIS B C 1
ATOM 7709 O O . HIS B 1 230 ? 9.281 -10.625 5.941 1 90.5 230 HIS B O 1
ATOM 7715 N N . GLN B 1 231 ? 7.836 -12.336 6.125 1 91.25 231 GLN B N 1
ATOM 7716 C CA . GLN B 1 231 ? 8.867 -13.367 6.094 1 91.25 231 GLN B CA 1
ATOM 7717 C C . GLN B 1 231 ? 9.609 -13.367 4.758 1 91.25 231 GLN B C 1
ATOM 7719 O O . GLN B 1 231 ? 10.805 -13.641 4.711 1 91.25 231 GLN B O 1
ATOM 7724 N N . GLU B 1 232 ? 8.906 -13.133 3.738 1 92.12 232 GLU B N 1
ATOM 7725 C CA . GLU B 1 232 ? 9.539 -13.148 2.422 1 92.12 232 GLU B CA 1
ATOM 7726 C C . GLU B 1 232 ? 10.586 -12.047 2.299 1 92.12 232 GLU B C 1
ATOM 7728 O O . GLU B 1 232 ? 11.617 -12.234 1.654 1 92.12 232 GLU B O 1
ATOM 7733 N N . VAL B 1 233 ? 10.352 -10.906 2.906 1 88.5 233 VAL B N 1
ATOM 7734 C CA . VAL B 1 233 ? 11.305 -9.805 2.871 1 88.5 233 VAL B CA 1
ATOM 7735 C C . VAL B 1 233 ? 12.547 -10.172 3.688 1 88.5 233 VAL B C 1
ATOM 7737 O O . VAL B 1 233 ? 13.672 -9.922 3.26 1 88.5 233 VAL B O 1
ATOM 7740 N N . ASP B 1 234 ? 12.312 -10.82 4.773 1 88.88 234 ASP B N 1
ATOM 7741 C CA . ASP B 1 234 ? 13.414 -11.234 5.633 1 88.88 234 ASP B CA 1
ATOM 7742 C C . ASP B 1 234 ? 14.297 -12.273 4.938 1 88.88 234 ASP B C 1
ATOM 7744 O O . ASP B 1 234 ? 15.523 -12.203 5.016 1 88.88 234 ASP B O 1
ATOM 7748 N N . LEU B 1 235 ? 13.688 -13.188 4.285 1 90.44 235 LEU B N 1
ATOM 7749 C CA . LEU B 1 235 ? 14.438 -14.203 3.555 1 90.44 235 LEU B CA 1
ATOM 7750 C C . LEU B 1 235 ? 15.188 -13.586 2.379 1 90.44 235 LEU B C 1
ATOM 7752 O O . LEU B 1 235 ? 16.312 -14 2.066 1 90.44 235 LEU B O 1
ATOM 7756 N N . GLY B 1 236 ? 14.539 -12.617 1.74 1 89 236 GLY B N 1
ATOM 7757 C CA . GLY B 1 236 ? 15.203 -11.922 0.648 1 89 236 GLY B CA 1
ATOM 7758 C C . GLY B 1 236 ? 16.484 -11.219 1.076 1 89 236 GLY B C 1
ATOM 7759 O O . GLY B 1 236 ? 17.484 -11.242 0.36 1 89 236 GLY B O 1
ATOM 7760 N N . VAL B 1 237 ? 16.484 -10.68 2.244 1 85.12 237 VAL B N 1
ATOM 7761 C CA . VAL B 1 237 ? 17.656 -9.984 2.766 1 85.12 237 VAL B CA 1
ATOM 7762 C C . VAL B 1 237 ? 18.719 -11.008 3.176 1 85.12 237 VAL B C 1
ATOM 7764 O O . VAL B 1 237 ? 19.906 -10.812 2.916 1 85.12 237 VAL B O 1
ATOM 7767 N N . ARG B 1 238 ? 18.281 -12.055 3.76 1 85 238 ARG B N 1
ATOM 7768 C CA . ARG B 1 238 ? 19.203 -13.102 4.18 1 85 238 ARG B CA 1
ATOM 7769 C C . ARG B 1 238 ? 19.953 -13.688 2.986 1 85 238 ARG B C 1
ATOM 7771 O O . ARG B 1 238 ? 21.156 -13.945 3.064 1 85 238 ARG B O 1
ATOM 7778 N N . TRP B 1 239 ? 19.219 -13.82 1.929 1 88.06 239 TRP B N 1
ATOM 7779 C CA . TRP B 1 239 ? 19.812 -14.445 0.745 1 88.06 239 TRP B CA 1
ATOM 7780 C C . TRP B 1 239 ? 20.422 -13.391 -0.168 1 88.06 239 TRP B C 1
ATOM 7782 O O . TRP B 1 239 ? 21 -13.727 -1.208 1 88.06 239 TRP B O 1
ATOM 7792 N N . GLY B 1 240 ? 20.297 -12.117 0.165 1 81.62 240 GLY B N 1
ATOM 7793 C CA . GLY B 1 240 ? 20.906 -11.039 -0.598 1 81.62 240 GLY B CA 1
ATOM 7794 C C . GLY B 1 240 ? 20.25 -10.812 -1.943 1 81.62 240 GLY B C 1
ATOM 7795 O O . GLY B 1 240 ? 20.922 -10.516 -2.932 1 81.62 240 GLY B O 1
ATOM 7796 N N . VAL B 1 241 ? 18.969 -11.133 -2.01 1 86.94 241 VAL B N 1
ATOM 7797 C CA . VAL B 1 241 ? 18.312 -11 -3.303 1 86.94 241 VAL B CA 1
ATOM 7798 C C . VAL B 1 241 ? 17.156 -10 -3.193 1 86.94 241 VAL B C 1
ATOM 7800 O O . VAL B 1 241 ? 16.266 -9.984 -4.035 1 86.94 241 VAL B O 1
ATOM 7803 N N . ARG B 1 242 ? 17.281 -9.125 -2.256 1 85.38 242 ARG B N 1
ATOM 7804 C CA . ARG B 1 242 ? 16.234 -8.117 -2.131 1 85.38 242 ARG B CA 1
ATOM 7805 C C . ARG B 1 242 ? 16.219 -7.172 -3.33 1 85.38 242 ARG B C 1
ATOM 7807 O O . ARG B 1 242 ? 17.281 -6.672 -3.734 1 85.38 242 ARG B O 1
ATOM 7814 N N . ASN B 1 243 ? 15.125 -6.98 -4.031 1 78.5 243 ASN B N 1
ATOM 7815 C CA . ASN B 1 243 ? 14.945 -6.059 -5.145 1 78.5 243 ASN B CA 1
ATOM 7816 C C . ASN B 1 243 ? 15.508 -6.621 -6.441 1 78.5 243 ASN B C 1
ATOM 7818 O O . ASN B 1 243 ? 15.852 -5.871 -7.359 1 78.5 243 ASN B O 1
ATOM 7822 N N . VAL B 1 244 ? 15.773 -7.918 -6.508 1 84.88 244 VAL B N 1
ATOM 7823 C CA . VAL B 1 244 ? 16.281 -8.547 -7.723 1 84.88 244 VAL B CA 1
ATOM 7824 C C . VAL B 1 244 ? 15.258 -8.383 -8.852 1 84.88 244 VAL B C 1
ATOM 7826 O O . VAL B 1 244 ? 15.617 -8.375 -10.031 1 84.88 244 VAL B O 1
ATOM 7829 N N . SER B 1 245 ? 14.086 -8.172 -8.461 1 78.88 245 SER B N 1
ATOM 7830 C CA . SER B 1 245 ? 13.016 -8 -9.438 1 78.88 245 SER B CA 1
ATOM 7831 C C . SER B 1 245 ? 13.188 -6.703 -10.219 1 78.88 245 SER B C 1
ATOM 7833 O O . SER B 1 245 ? 12.602 -6.535 -11.297 1 78.88 245 SER B O 1
ATOM 7835 N N . ARG B 1 246 ? 14.023 -5.84 -9.75 1 72.06 246 ARG B N 1
ATOM 7836 C CA . ARG B 1 246 ? 14.258 -4.57 -10.43 1 72.06 246 ARG B CA 1
ATOM 7837 C C . ARG B 1 246 ? 15.211 -4.746 -11.609 1 72.06 246 ARG B C 1
ATOM 7839 O O . ARG B 1 246 ? 15.258 -3.906 -12.508 1 72.06 246 ARG B O 1
ATOM 7846 N N . ILE B 1 247 ? 15.984 -5.887 -11.531 1 72.38 247 ILE B N 1
ATOM 7847 C CA . ILE B 1 247 ? 16.922 -6.172 -12.609 1 72.38 247 ILE B CA 1
ATOM 7848 C C . ILE B 1 247 ? 16.312 -7.16 -13.594 1 72.38 247 ILE B C 1
ATOM 7850 O O . ILE B 1 247 ? 16.422 -8.375 -13.406 1 72.38 247 ILE B O 1
ATOM 7854 N N . GLU B 1 248 ? 15.328 -6.605 -14.266 1 69.19 248 GLU B N 1
ATOM 7855 C CA . GLU B 1 248 ? 14.664 -7.559 -15.148 1 69.19 248 GLU B CA 1
ATOM 7856 C C . GLU B 1 248 ? 15.312 -7.59 -16.531 1 69.19 248 GLU B C 1
ATOM 7858 O O . GLU B 1 248 ? 15.898 -6.594 -16.969 1 69.19 248 GLU B O 1
ATOM 7863 N N . THR B 1 249 ? 15.312 -8.852 -16.969 1 70.31 249 THR B N 1
ATOM 7864 C CA . THR B 1 249 ? 15.852 -9.078 -18.312 1 70.31 249 THR B CA 1
ATOM 7865 C C . THR B 1 249 ? 14.805 -8.773 -19.375 1 70.31 249 THR B C 1
ATOM 7867 O O . THR B 1 249 ? 13.617 -9.039 -19.172 1 70.31 249 THR B O 1
ATOM 7870 N N . LYS B 1 250 ? 15.305 -8.109 -20.406 1 76.25 250 LYS B N 1
ATOM 7871 C CA . LYS B 1 250 ? 14.422 -7.828 -21.531 1 76.25 250 LYS B CA 1
ATOM 7872 C C . LYS B 1 250 ? 14.008 -9.117 -22.234 1 76.25 250 LYS B C 1
ATOM 7874 O O . LYS B 1 250 ? 14.805 -10.039 -22.375 1 76.25 250 LYS B O 1
ATOM 7879 N N . ARG B 1 251 ? 12.773 -9.156 -22.594 1 78.81 251 ARG B N 1
ATOM 7880 C CA . ARG B 1 251 ? 12.25 -10.328 -23.297 1 78.81 251 ARG B CA 1
ATOM 7881 C C . ARG B 1 251 ? 12.672 -10.32 -24.75 1 78.81 251 ARG B C 1
ATOM 7883 O O . ARG B 1 251 ? 12.664 -9.273 -25.406 1 78.81 251 ARG B O 1
ATOM 7890 N N . LYS B 1 252 ? 13 -11.398 -25.188 1 72.81 252 LYS B N 1
ATOM 7891 C CA . LYS B 1 252 ? 13.461 -11.539 -26.562 1 72.81 252 LYS B CA 1
ATOM 7892 C C . LYS B 1 252 ? 12.336 -11.266 -27.562 1 72.81 252 LYS B C 1
ATOM 7894 O O . LYS B 1 252 ? 12.57 -10.703 -28.625 1 72.81 252 LYS B O 1
ATOM 7899 N N . ASP B 1 253 ? 11.094 -11.578 -27.109 1 76.06 253 ASP B N 1
ATOM 7900 C CA . ASP B 1 253 ? 9.961 -11.477 -28.016 1 76.06 253 ASP B CA 1
ATOM 7901 C C . ASP B 1 253 ? 9.336 -10.078 -27.969 1 76.06 253 ASP B C 1
ATOM 7903 O O . ASP B 1 253 ? 8.312 -9.828 -28.609 1 76.06 253 ASP B O 1
ATOM 7907 N N . PHE B 1 254 ? 10.016 -9.211 -27.234 1 83.19 254 PHE B N 1
ATOM 7908 C CA . PHE B 1 254 ? 9.477 -7.855 -27.141 1 83.19 254 PHE B CA 1
ATOM 7909 C C . PHE B 1 254 ? 9.609 -7.125 -28.469 1 83.19 254 PHE B C 1
ATOM 7911 O O . PHE B 1 254 ? 10.703 -7.031 -29.031 1 83.19 254 PHE B O 1
ATOM 7918 N N . LYS B 1 255 ? 8.555 -6.816 -29.078 1 82.88 255 LYS B N 1
ATOM 7919 C CA . LYS B 1 255 ? 8.555 -6.074 -30.328 1 82.88 255 LYS B CA 1
ATOM 7920 C C . LYS B 1 255 ? 8.352 -4.578 -30.094 1 82.88 255 LYS B C 1
ATOM 7922 O O . LYS B 1 255 ? 7.297 -4.16 -29.609 1 82.88 255 LYS B O 1
ATOM 7927 N N . HIS B 1 256 ? 9.352 -3.842 -30.344 1 82.88 256 HIS B N 1
ATOM 7928 C CA . HIS B 1 256 ? 9.25 -2.4 -30.141 1 82.88 256 HIS B CA 1
ATOM 7929 C C . HIS B 1 256 ? 8.68 -1.708 -31.375 1 82.88 256 HIS B C 1
ATOM 7931 O O . HIS B 1 256 ? 8.82 -2.205 -32.5 1 82.88 256 HIS B O 1
ATOM 7937 N N . GLU B 1 257 ? 7.91 -0.749 -31.188 1 81.88 257 GLU B N 1
ATOM 7938 C CA . GLU B 1 257 ? 7.332 0.004 -32.312 1 81.88 257 GLU B CA 1
ATOM 7939 C C . GLU B 1 257 ? 8.25 1.145 -32.719 1 81.88 257 GLU B C 1
ATOM 7941 O O . GLU B 1 257 ? 8.414 1.395 -33.938 1 81.88 257 GLU B O 1
ATOM 7946 N N . LYS B 1 258 ? 8.742 1.87 -31.719 1 79.06 258 LYS B N 1
ATOM 7947 C CA . LYS B 1 258 ? 9.625 2.996 -32.031 1 79.06 258 LYS B CA 1
ATOM 7948 C C . LYS B 1 258 ? 10.883 2.963 -31.156 1 79.06 258 LYS B C 1
ATOM 7950 O O . LYS B 1 258 ? 10.859 2.432 -30.047 1 79.06 258 LYS B O 1
ATOM 7955 N N . THR B 1 259 ? 11.969 3.139 -31.812 1 78.5 259 THR B N 1
ATOM 7956 C CA . THR B 1 259 ? 13.211 3.285 -31.062 1 78.5 259 THR B CA 1
ATOM 7957 C C . THR B 1 259 ? 13.391 4.727 -30.594 1 78.5 259 THR B C 1
ATOM 7959 O O . THR B 1 259 ? 13.352 5.656 -31.406 1 78.5 259 THR B O 1
ATOM 7962 N N . ILE B 1 260 ? 13.18 4.93 -29.391 1 74.19 260 ILE B N 1
ATOM 7963 C CA . ILE B 1 260 ? 13.344 6.277 -28.859 1 74.19 260 ILE B CA 1
ATOM 7964 C C . ILE B 1 260 ? 14.602 6.336 -28 1 74.19 260 ILE B C 1
ATOM 7966 O O . ILE B 1 260 ? 15.062 5.312 -27.484 1 74.19 260 ILE B O 1
ATOM 7970 N N . THR B 1 261 ? 15.195 7.426 -27.984 1 70.75 261 THR B N 1
ATOM 7971 C CA . THR B 1 261 ? 16.344 7.641 -27.094 1 70.75 261 THR B CA 1
ATOM 7972 C C . THR B 1 261 ? 15.875 7.848 -25.656 1 70.75 261 THR B C 1
ATOM 7974 O O . THR B 1 261 ? 15.062 8.734 -25.391 1 70.75 261 THR B O 1
ATOM 7977 N N . ASP B 1 262 ? 16.156 6.887 -24.859 1 65.88 262 ASP B N 1
ATOM 7978 C CA . ASP B 1 262 ? 15.805 7.02 -23.453 1 65.88 262 ASP B CA 1
ATOM 7979 C C . ASP B 1 262 ? 16.328 8.336 -22.875 1 65.88 262 ASP B C 1
ATOM 7981 O O . ASP B 1 262 ? 17.531 8.625 -22.953 1 65.88 262 ASP B O 1
ATOM 7985 N N . PRO B 1 263 ? 15.398 9.195 -22.547 1 62.12 263 PRO B N 1
ATOM 7986 C CA . PRO B 1 263 ? 15.844 10.492 -22.047 1 62.12 263 PRO B CA 1
ATOM 7987 C C . PRO B 1 263 ? 16.812 10.367 -20.859 1 62.12 263 PRO B C 1
ATOM 7989 O O . PRO B 1 263 ? 17.578 11.289 -20.594 1 62.12 263 PRO B O 1
ATOM 7992 N N . VAL B 1 264 ? 16.734 9.148 -20.219 1 60.28 264 VAL B N 1
ATOM 7993 C CA . VAL B 1 264 ? 17.562 8.969 -19.031 1 60.28 264 VAL B CA 1
ATOM 7994 C C . VAL B 1 264 ? 18.938 8.453 -19.438 1 60.28 264 VAL B C 1
ATOM 7996 O O . VAL B 1 264 ? 19.969 9.023 -19.031 1 60.28 264 VAL B O 1
ATOM 7999 N N . THR B 1 265 ? 19.078 7.32 -20.234 1 62 265 THR B N 1
ATOM 8000 C CA . THR B 1 265 ? 20.344 6.648 -20.531 1 62 265 THR B CA 1
ATOM 8001 C C . THR B 1 265 ? 20.922 7.137 -21.859 1 62 265 THR B C 1
ATOM 8003 O O . THR B 1 265 ? 22.125 7.039 -22.094 1 62 265 THR B O 1
ATOM 8006 N N . GLY B 1 266 ? 20.109 7.867 -22.625 1 62.97 266 GLY B N 1
ATOM 8007 C CA . GLY B 1 266 ? 20.547 8.289 -23.953 1 62.97 266 GLY B CA 1
ATOM 8008 C C . GLY B 1 266 ? 20.641 7.141 -24.938 1 62.97 266 GLY B C 1
ATOM 8009 O O . GLY B 1 266 ? 20.969 7.352 -26.109 1 62.97 266 GLY B O 1
ATOM 8010 N N . GLU B 1 267 ? 20.453 5.891 -24.406 1 68.38 267 GLU B N 1
ATOM 8011 C CA . GLU B 1 267 ? 20.531 4.734 -25.297 1 68.38 267 GLU B CA 1
ATOM 8012 C C . GLU B 1 267 ? 19.234 4.539 -26.078 1 68.38 267 GLU B C 1
ATOM 8014 O O . GLU B 1 267 ? 18.172 4.992 -25.641 1 68.38 267 GLU B O 1
ATOM 8019 N N . GLU B 1 268 ? 19.406 4.082 -27.219 1 73.25 268 GLU B N 1
ATOM 8020 C CA . GLU B 1 268 ? 18.234 3.775 -28.016 1 73.25 268 GLU B CA 1
ATOM 8021 C C . GLU B 1 268 ? 17.516 2.541 -27.5 1 73.25 268 GLU B C 1
ATOM 8023 O O . GLU B 1 268 ? 18.094 1.463 -27.406 1 73.25 268 GLU B O 1
ATOM 8028 N N . VAL B 1 269 ? 16.5 2.826 -26.891 1 74.31 269 VAL B N 1
ATOM 8029 C CA . VAL B 1 269 ? 15.75 1.692 -26.359 1 74.31 269 VAL B CA 1
ATOM 8030 C C . VAL B 1 269 ? 14.43 1.533 -27.109 1 74.31 269 VAL B C 1
ATOM 8032 O O . VAL B 1 269 ? 13.875 2.512 -27.609 1 74.31 269 VAL B O 1
ATOM 8035 N N . GLY B 1 270 ? 14.117 0.265 -27.484 1 77.06 270 GLY B N 1
ATOM 8036 C CA . GLY B 1 270 ? 12.812 -0.012 -28.062 1 77.06 270 GLY B CA 1
ATOM 8037 C C . GLY B 1 270 ? 11.664 0.385 -27.156 1 77.06 270 GLY B C 1
ATOM 8038 O O . GLY B 1 270 ? 11.711 0.156 -25.938 1 77.06 270 GLY B O 1
ATOM 8039 N N . PHE B 1 271 ? 10.797 1.243 -27.797 1 78.62 271 PHE B N 1
ATOM 8040 C CA . PHE B 1 271 ? 9.711 1.784 -27 1 78.62 271 PHE B CA 1
ATOM 8041 C C . PHE B 1 271 ? 8.359 1.264 -27.484 1 78.62 271 PHE B C 1
ATOM 8043 O O . PHE B 1 271 ? 8.141 1.149 -28.688 1 78.62 271 PHE B O 1
ATOM 8050 N N . PHE B 1 272 ? 7.625 0.647 -26.625 1 84 272 PHE B N 1
ATOM 8051 C CA . PHE B 1 272 ? 6.227 0.301 -26.828 1 84 272 PHE B CA 1
ATOM 8052 C C . PHE B 1 272 ? 5.32 1.158 -25.953 1 84 272 PHE B C 1
ATOM 8054 O O . PHE B 1 272 ? 5.438 1.147 -24.734 1 84 272 PHE B O 1
ATOM 8061 N N . PRO B 1 273 ? 4.422 1.983 -26.594 1 81.56 273 PRO B N 1
ATOM 8062 C CA . PRO B 1 273 ? 3.623 2.947 -25.844 1 81.56 273 PRO B CA 1
ATOM 8063 C C . PRO B 1 273 ? 2.748 2.281 -24.781 1 81.56 273 PRO B C 1
ATOM 8065 O O . PRO B 1 273 ? 2.141 1.24 -25.047 1 81.56 273 PRO B O 1
ATOM 8068 N N . ALA B 1 274 ? 2.689 2.842 -23.609 1 79.19 274 ALA B N 1
ATOM 8069 C CA . ALA B 1 274 ? 1.93 2.316 -22.469 1 79.19 274 ALA B CA 1
ATOM 8070 C C . ALA B 1 274 ? 0.43 2.361 -22.75 1 79.19 274 ALA B C 1
ATOM 8072 O O . ALA B 1 274 ? -0.32 1.499 -22.297 1 79.19 274 ALA B O 1
ATOM 8073 N N . SER B 1 275 ? -0.065 3.336 -23.531 1 81.44 275 SER B N 1
ATOM 8074 C CA . SER B 1 275 ? -1.485 3.451 -23.844 1 81.44 275 SER B CA 1
ATOM 8075 C C . SER B 1 275 ? -1.954 2.299 -24.719 1 81.44 275 SER B C 1
ATOM 8077 O O . SER B 1 275 ? -3.057 1.777 -24.547 1 81.44 275 SER B O 1
ATOM 8079 N N . LYS B 1 276 ? -1.048 1.961 -25.594 1 85.69 276 LYS B N 1
ATOM 8080 C CA . LYS B 1 276 ? -1.386 0.835 -26.453 1 85.69 276 LYS B CA 1
ATOM 8081 C C . LYS B 1 276 ? -1.407 -0.474 -25.672 1 85.69 276 LYS B C 1
ATOM 8083 O O . LYS B 1 276 ? -2.266 -1.328 -25.906 1 85.69 276 LYS B O 1
ATOM 8088 N N . ARG B 1 277 ? -0.477 -0.618 -24.781 1 86.62 277 ARG B N 1
ATOM 8089 C CA . ARG B 1 277 ? -0.465 -1.814 -23.953 1 86.62 277 ARG B CA 1
ATOM 8090 C C . ARG B 1 277 ? -1.716 -1.888 -23.078 1 86.62 277 ARG B C 1
ATOM 8092 O O . ARG B 1 277 ? -2.293 -2.963 -22.906 1 86.62 277 ARG B O 1
ATOM 8099 N N . LEU B 1 278 ? -2.143 -0.765 -22.609 1 84.19 278 LEU B N 1
ATOM 8100 C CA . LEU B 1 278 ? -3.346 -0.731 -21.781 1 84.19 278 LEU B CA 1
ATOM 8101 C C . LEU B 1 278 ? -4.57 -1.146 -22.594 1 84.19 278 LEU B C 1
ATOM 8103 O O . LEU B 1 278 ? -5.453 -1.84 -22.078 1 84.19 278 LEU B O 1
ATOM 8107 N N . GLN B 1 279 ? -4.652 -0.686 -23.781 1 86.94 279 GLN B N 1
ATOM 8108 C CA . GLN B 1 279 ? -5.758 -1.062 -24.656 1 86.94 279 GLN B CA 1
ATOM 8109 C C . GLN B 1 279 ? -5.77 -2.566 -24.906 1 86.94 279 GLN B C 1
ATOM 8111 O O . GLN B 1 279 ? -6.832 -3.189 -24.922 1 86.94 279 GLN B O 1
ATOM 8116 N N . ARG B 1 280 ? -4.555 -3.141 -25.031 1 90.25 280 ARG B N 1
ATOM 8117 C CA . ARG B 1 280 ? -4.453 -4.582 -25.25 1 90.25 280 ARG B CA 1
ATOM 8118 C C . ARG B 1 280 ? -4.777 -5.344 -23.969 1 90.25 280 ARG B C 1
ATOM 8120 O O . ARG B 1 280 ? -5.355 -6.434 -24.016 1 90.25 280 ARG B O 1
ATOM 8127 N N . GLN B 1 281 ? -4.449 -4.719 -22.875 1 88.12 281 GLN B N 1
ATOM 8128 C CA . GLN B 1 281 ? -4.719 -5.344 -21.578 1 88.12 281 GLN B CA 1
ATOM 8129 C C . GLN B 1 281 ? -6.215 -5.348 -21.281 1 88.12 281 GLN B C 1
ATOM 8131 O O . GLN B 1 281 ? -6.695 -6.195 -20.516 1 88.12 281 GLN B O 1
ATOM 8136 N N . LEU B 1 282 ? -6.996 -4.453 -21.891 1 88.25 282 LEU B N 1
ATOM 8137 C CA . LEU B 1 282 ? -8.438 -4.379 -21.656 1 88.25 282 LEU B CA 1
ATOM 8138 C C . LEU B 1 282 ? -9.141 -5.602 -22.234 1 88.25 282 LEU B C 1
ATOM 8140 O O . LEU B 1 282 ? -10.266 -5.918 -21.828 1 88.25 282 LEU B O 1
ATOM 8144 N N . TRP B 1 283 ? -8.469 -6.305 -23.094 1 91.62 283 TRP B N 1
ATOM 8145 C CA . TRP B 1 283 ? -9.031 -7.527 -23.672 1 91.62 283 TRP B CA 1
ATOM 8146 C C . TRP B 1 283 ? -9.109 -8.625 -22.609 1 91.62 283 TRP B C 1
ATOM 8148 O O . TRP B 1 283 ? -9.797 -9.633 -22.812 1 91.62 283 TRP B O 1
ATOM 8158 N N . GLN B 1 284 ? -8.516 -8.391 -21.484 1 90.75 284 GLN B N 1
ATOM 8159 C CA . GLN B 1 284 ? -8.562 -9.367 -20.406 1 90.75 284 GLN B CA 1
ATOM 8160 C C . GLN B 1 284 ? -9.969 -9.453 -19.797 1 90.75 284 GLN B C 1
ATOM 8162 O O . GLN B 1 284 ? -10.375 -10.5 -19.312 1 90.75 284 GLN B O 1
ATOM 8167 N N . ILE B 1 285 ? -10.68 -8.375 -19.922 1 89.5 285 ILE B N 1
ATOM 8168 C CA . ILE B 1 285 ? -12.008 -8.344 -19.328 1 89.5 285 ILE B CA 1
ATOM 8169 C C . ILE B 1 285 ? -12.953 -9.234 -20.141 1 89.5 285 ILE B C 1
ATOM 8171 O O . ILE B 1 285 ? -13.562 -10.156 -19.594 1 89.5 285 ILE B O 1
ATOM 8175 N N . PRO B 1 286 ? -13.078 -9.031 -21.469 1 91.94 286 PRO B N 1
ATOM 8176 C CA . PRO B 1 286 ? -13.906 -9.961 -22.234 1 91.94 286 PRO B CA 1
ATOM 8177 C C . PRO B 1 286 ? -13.414 -11.398 -22.156 1 91.94 286 PRO B C 1
ATOM 8179 O O . PRO B 1 286 ? -14.219 -12.336 -22.203 1 91.94 286 PRO B O 1
ATOM 8182 N N . PHE B 1 287 ? -12.102 -11.586 -22.031 1 93.5 287 PHE B N 1
ATOM 8183 C CA . PHE B 1 287 ? -11.57 -12.93 -21.875 1 93.5 287 PHE B CA 1
ATOM 8184 C C . PHE B 1 287 ? -12.055 -13.562 -20.578 1 93.5 287 PHE B C 1
ATOM 8186 O O . PHE B 1 287 ? -12.5 -14.711 -20.562 1 93.5 287 PHE B O 1
ATOM 8193 N N . ALA B 1 288 ? -11.938 -12.812 -19.547 1 92.25 288 ALA B N 1
ATOM 8194 C CA . ALA B 1 288 ? -12.367 -13.328 -18.25 1 92.25 288 ALA B CA 1
ATOM 8195 C C . ALA B 1 288 ? -13.859 -13.633 -18.25 1 92.25 288 ALA B C 1
ATOM 8197 O O . ALA B 1 288 ? -14.297 -14.641 -17.688 1 92.25 288 ALA B O 1
ATOM 8198 N N . LEU B 1 289 ? -14.641 -12.812 -18.875 1 93.25 289 LEU B N 1
ATOM 8199 C CA . LEU B 1 289 ? -16.078 -13.023 -18.969 1 93.25 289 LEU B CA 1
ATOM 8200 C C . LEU B 1 289 ? -16.391 -14.266 -19.812 1 93.25 289 LEU B C 1
ATOM 8202 O O . LEU B 1 289 ? -17.266 -15.047 -19.453 1 93.25 289 LEU B O 1
ATOM 8206 N N . ALA B 1 290 ? -15.664 -14.398 -20.844 1 93.94 290 ALA B N 1
ATOM 8207 C CA . ALA B 1 290 ? -15.844 -15.578 -21.688 1 93.94 290 ALA B CA 1
ATOM 8208 C C . ALA B 1 290 ? -15.453 -16.859 -20.938 1 93.94 290 ALA B C 1
ATOM 8210 O O . ALA B 1 290 ? -16.156 -17.875 -21.031 1 93.94 290 ALA B O 1
ATOM 8211 N N . ALA B 1 291 ? -14.336 -16.781 -20.266 1 94.31 291 ALA B N 1
ATOM 8212 C CA . ALA B 1 291 ? -13.898 -17.922 -19.469 1 94.31 291 ALA B CA 1
ATOM 8213 C C . ALA B 1 291 ? -14.914 -18.266 -18.391 1 94.31 291 ALA B C 1
ATOM 8215 O O . ALA B 1 291 ? -15.25 -19.438 -18.203 1 94.31 291 ALA B O 1
ATOM 8216 N N . ALA B 1 292 ? -15.414 -17.25 -17.734 1 92.88 292 ALA B N 1
ATOM 8217 C CA . ALA B 1 292 ? -16.406 -17.453 -16.688 1 92.88 292 ALA B CA 1
ATOM 8218 C C . ALA B 1 292 ? -17.688 -18.047 -17.25 1 92.88 292 ALA B C 1
ATOM 8220 O O . ALA B 1 292 ? -18.297 -18.938 -16.625 1 92.88 292 ALA B O 1
ATOM 8221 N N . THR B 1 293 ? -18.062 -17.609 -18.422 1 94.25 293 THR B N 1
ATOM 8222 C CA . THR B 1 293 ? -19.281 -18.094 -19.047 1 94.25 293 THR B CA 1
ATOM 8223 C C . THR B 1 293 ? -19.109 -19.531 -19.547 1 94.25 293 THR B C 1
ATOM 8225 O O . THR B 1 293 ? -19.969 -20.375 -19.312 1 94.25 293 THR B O 1
ATOM 8228 N N . MET B 1 294 ? -17.984 -19.797 -20.141 1 95 294 MET B N 1
ATOM 8229 C CA . MET B 1 294 ? -17.75 -21.109 -20.703 1 95 294 MET B CA 1
ATOM 8230 C C . MET B 1 294 ? -17.547 -22.156 -19.594 1 95 294 MET B C 1
ATOM 8232 O O . MET B 1 294 ? -18.25 -23.172 -19.562 1 95 294 MET B O 1
ATOM 8236 N N . LEU B 1 295 ? -16.672 -21.875 -18.766 1 93.81 295 LEU B N 1
ATOM 8237 C CA . LEU B 1 295 ? -16.422 -22.781 -17.656 1 93.81 295 LEU B CA 1
ATOM 8238 C C . LEU B 1 295 ? -17.609 -22.812 -16.688 1 93.81 295 LEU B C 1
ATOM 8240 O O . LEU B 1 295 ? -17.984 -23.875 -16.203 1 93.81 295 LEU B O 1
ATOM 8244 N N . GLY B 1 296 ? -18.172 -21.641 -16.484 1 92.81 296 GLY B N 1
ATOM 8245 C CA . GLY B 1 296 ? -19.344 -21.562 -15.633 1 92.81 296 GLY B CA 1
ATOM 8246 C C . GLY B 1 296 ? -20.531 -22.359 -16.172 1 92.81 296 GLY B C 1
ATOM 8247 O O . GLY B 1 296 ? -21.219 -23.047 -15.414 1 92.81 296 GLY B O 1
ATOM 8248 N N . ALA B 1 297 ? -20.703 -22.266 -17.422 1 93.56 297 ALA B N 1
ATOM 8249 C CA . ALA B 1 297 ? -21.797 -23 -18.062 1 93.56 297 ALA B CA 1
ATOM 8250 C C . ALA B 1 297 ? -21.578 -24.516 -17.922 1 93.56 297 ALA B C 1
ATOM 8252 O O . ALA B 1 297 ? -22.516 -25.25 -17.641 1 93.56 297 ALA B O 1
ATOM 8253 N N . LEU B 1 298 ? -20.359 -24.922 -18.156 1 94.06 298 LEU B N 1
ATOM 8254 C CA . LEU B 1 298 ? -20.047 -26.328 -18.016 1 94.06 298 LEU B CA 1
ATOM 8255 C C . LEU B 1 298 ? -20.297 -26.812 -16.594 1 94.06 298 LEU B C 1
ATOM 8257 O O . LEU B 1 298 ? -20.984 -27.812 -16.375 1 94.06 298 LEU B O 1
ATOM 8261 N N . ILE B 1 299 ? -19.891 -26.078 -15.656 1 93.06 299 ILE B N 1
ATOM 8262 C CA . ILE B 1 299 ? -20.016 -26.438 -14.25 1 93.06 299 ILE B CA 1
ATOM 8263 C C . ILE B 1 299 ? -21.484 -26.375 -13.82 1 93.06 299 ILE B C 1
ATOM 8265 O O . ILE B 1 299 ? -21.969 -27.281 -13.133 1 93.06 299 ILE B O 1
ATOM 8269 N N . ALA B 1 300 ? -22.156 -25.359 -14.266 1 90.56 300 ALA B N 1
ATOM 8270 C CA . ALA B 1 300 ? -23.578 -25.203 -13.93 1 90.56 300 ALA B CA 1
ATOM 8271 C C . ALA B 1 300 ? -24.406 -26.344 -14.531 1 90.56 300 ALA B C 1
ATOM 8273 O O . ALA B 1 300 ? -25.328 -26.859 -13.891 1 90.56 300 ALA B O 1
ATOM 8274 N N . THR B 1 301 ? -24.062 -26.703 -15.75 1 90.56 301 THR B N 1
ATOM 8275 C CA . THR B 1 301 ? -24.766 -27.797 -16.406 1 90.56 301 THR B CA 1
ATOM 8276 C C . THR B 1 301 ? -24.531 -29.109 -15.68 1 90.56 301 THR B C 1
ATOM 8278 O O . THR B 1 301 ? -25.484 -29.859 -15.414 1 90.56 301 THR B O 1
ATOM 8281 N N . CYS B 1 302 ? -23.297 -29.312 -15.375 1 89.88 302 CYS B N 1
ATOM 8282 C CA . CYS B 1 302 ? -22.969 -30.531 -14.633 1 89.88 302 CYS B CA 1
ATOM 8283 C C . CYS B 1 302 ? -23.625 -30.531 -13.258 1 89.88 302 CYS B C 1
ATOM 8285 O O . CYS B 1 302 ? -24.062 -31.578 -12.781 1 89.88 302 CYS B O 1
ATOM 8287 N N . PHE B 1 303 ? -23.703 -29.438 -12.695 1 86.75 303 PHE B N 1
ATOM 8288 C CA . PHE B 1 303 ? -24.375 -29.281 -11.406 1 86.75 303 PHE B CA 1
ATOM 8289 C C . PHE B 1 303 ? -25.859 -29.578 -11.531 1 86.75 303 PHE B C 1
ATOM 8291 O O . PHE B 1 303 ? -26.438 -30.281 -10.703 1 86.75 303 PHE B O 1
ATOM 8298 N N . GLY B 1 304 ? -26.469 -29.078 -12.508 1 85.69 304 GLY B N 1
ATOM 8299 C CA . GLY B 1 304 ? -27.875 -29.344 -12.75 1 85.69 304 GLY B CA 1
ATOM 8300 C C . GLY B 1 304 ? -28.172 -30.812 -12.984 1 85.69 304 GLY B C 1
ATOM 8301 O O . GLY B 1 304 ? -29.141 -31.359 -12.445 1 85.69 304 GLY B O 1
ATOM 8302 N N . ILE B 1 305 ? -27.281 -31.375 -13.727 1 87 305 ILE B N 1
ATOM 8303 C CA . ILE B 1 305 ? -27.422 -32.781 -13.992 1 87 305 ILE B CA 1
ATOM 8304 C C . ILE B 1 305 ? -27.266 -33.594 -12.703 1 87 305 ILE B C 1
ATOM 8306 O O . ILE B 1 305 ? -28.031 -34.531 -12.445 1 87 305 ILE B O 1
ATOM 8310 N N . GLU B 1 306 ? -26.328 -33.188 -11.984 1 86 306 GLU B N 1
ATOM 8311 C CA . GLU B 1 306 ? -26.062 -33.875 -10.711 1 86 306 GLU B CA 1
ATOM 8312 C C . GLU B 1 306 ? -27.25 -33.75 -9.773 1 86 306 GLU B C 1
ATOM 8314 O O . GLU B 1 306 ? -27.672 -34.75 -9.148 1 86 306 GLU B O 1
ATOM 8319 N N . VAL B 1 307 ? -27.797 -32.625 -9.617 1 81.75 307 VAL B N 1
ATOM 8320 C CA . VAL B 1 307 ? -28.938 -32.406 -8.734 1 81.75 307 VAL B CA 1
ATOM 8321 C C . VAL B 1 307 ? -30.141 -33.156 -9.25 1 81.75 307 VAL B C 1
ATOM 8323 O O . VAL B 1 307 ? -30.875 -33.781 -8.469 1 81.75 307 VAL B O 1
ATOM 8326 N N . PHE B 1 308 ? -30.328 -33.188 -10.492 1 83.31 308 PHE B N 1
ATOM 8327 C CA . PHE B 1 308 ? -31.453 -33.906 -11.094 1 83.31 308 PHE B CA 1
ATOM 8328 C C . PHE B 1 308 ? -31.359 -35.406 -10.852 1 83.31 308 PHE B C 1
ATOM 8330 O O . PHE B 1 308 ? -3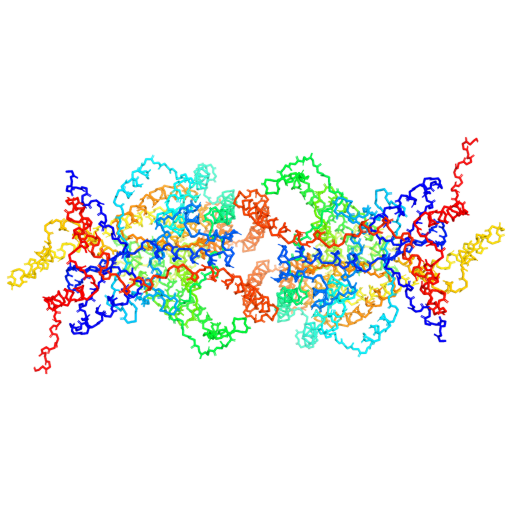2.344 -36.031 -10.438 1 83.31 308 PHE B O 1
ATOM 8337 N N . ILE B 1 309 ? -30.203 -35.906 -11.117 1 83.88 309 ILE B N 1
ATOM 8338 C CA . ILE B 1 309 ? -30.016 -37.344 -10.992 1 83.88 309 ILE B CA 1
ATOM 8339 C C . ILE B 1 309 ? -30.094 -37.75 -9.516 1 83.88 309 ILE B C 1
ATOM 8341 O O . ILE B 1 309 ? -30.688 -38.781 -9.18 1 83.88 309 ILE B O 1
ATOM 8345 N N . SER B 1 310 ? -29.5 -37 -8.656 1 79.69 310 SER B N 1
ATOM 8346 C CA . SER B 1 310 ? -29.422 -37.344 -7.242 1 79.69 310 SER B CA 1
ATOM 8347 C C . SER B 1 310 ? -30.75 -37.125 -6.535 1 79.69 310 SER B C 1
ATOM 8349 O O . SER B 1 310 ? -31.125 -37.875 -5.652 1 79.69 310 SER B O 1
ATOM 8351 N N . GLU B 1 311 ? -31.5 -36.094 -6.93 1 76.56 311 GLU B N 1
ATOM 8352 C CA . GLU B 1 311 ? -32.656 -35.719 -6.129 1 76.56 311 GLU B CA 1
ATOM 8353 C C . GLU B 1 311 ? -33.969 -36.031 -6.852 1 76.56 311 GLU B C 1
ATOM 8355 O O . GLU B 1 311 ? -35 -36.25 -6.211 1 76.56 311 GLU B O 1
ATOM 8360 N N . VAL B 1 312 ? -34 -36.125 -8.148 1 77.25 312 VAL B N 1
ATOM 8361 C CA . VAL B 1 312 ? -35.25 -36.25 -8.875 1 77.25 312 VAL B CA 1
ATOM 8362 C C . VAL B 1 312 ? -35.344 -37.625 -9.492 1 77.25 312 VAL B C 1
ATOM 8364 O O . VAL B 1 312 ? -36.375 -38.312 -9.344 1 77.25 312 VAL B O 1
ATOM 8367 N N . TYR B 1 313 ? -34.344 -38.094 -10.078 1 80.44 313 TYR B N 1
ATOM 8368 C CA . TYR B 1 313 ? -34.344 -39.344 -10.828 1 80.44 313 TYR B CA 1
ATOM 8369 C C . TYR B 1 313 ? -34.375 -40.531 -9.891 1 80.44 313 TYR B C 1
ATOM 8371 O O . TYR B 1 313 ? -33.562 -40.656 -8.977 1 80.44 313 TYR B O 1
ATOM 8379 N N . ASP B 1 314 ? -35.406 -41.375 -9.977 1 77.94 314 ASP B N 1
ATOM 8380 C CA . ASP B 1 314 ? -35.5 -42.594 -9.195 1 77.94 314 ASP B CA 1
ATOM 8381 C C . ASP B 1 314 ? -35.594 -43.844 -10.102 1 77.94 314 ASP B C 1
ATOM 8383 O O . ASP B 1 314 ? -36.375 -44.75 -9.844 1 77.94 314 ASP B O 1
ATOM 8387 N N . GLY B 1 315 ? -34.844 -43.812 -11.234 1 78.06 315 GLY B N 1
ATOM 8388 C CA . GLY B 1 315 ? -34.875 -44.938 -12.188 1 78.06 315 GLY B CA 1
ATOM 8389 C C . GLY B 1 315 ? -33.719 -45.906 -12.008 1 78.06 315 GLY B C 1
ATOM 8390 O O . GLY B 1 315 ? -32.969 -45.812 -11.023 1 78.06 315 GLY B O 1
ATOM 8391 N N . PRO B 1 316 ? -33.625 -46.812 -12.828 1 79.81 316 PRO B N 1
ATOM 8392 C CA . PRO B 1 316 ? -32.531 -47.812 -12.742 1 79.81 316 PRO B CA 1
ATOM 8393 C C . PRO B 1 316 ? -31.156 -47.219 -13.047 1 79.81 316 PRO B C 1
ATOM 8395 O O . PRO B 1 316 ? -31.062 -46.188 -13.703 1 79.81 316 PRO B O 1
ATOM 8398 N N . PHE B 1 317 ? -30.031 -47.719 -12.547 1 81.5 317 PHE B N 1
ATOM 8399 C CA . PHE B 1 317 ? -28.641 -47.344 -12.789 1 81.5 317 PHE B CA 1
ATOM 8400 C C . PHE B 1 317 ? -28.281 -46.031 -12.109 1 81.5 317 PHE B C 1
ATOM 8402 O O . PHE B 1 317 ? -27.359 -45.344 -12.531 1 81.5 317 PHE B O 1
ATOM 8409 N N . LYS B 1 318 ? -29.156 -45.625 -11.25 1 82.75 318 LYS B N 1
ATOM 8410 C CA . LYS B 1 318 ? -28.906 -44.375 -10.531 1 82.75 318 LYS B CA 1
ATOM 8411 C C . LYS B 1 318 ? -27.516 -44.344 -9.906 1 82.75 318 LYS B C 1
ATOM 8413 O O . LYS B 1 318 ? -26.844 -43.312 -9.898 1 82.75 318 LYS B O 1
ATOM 8418 N N . PHE B 1 319 ? -27.047 -45.531 -9.57 1 79.19 319 PHE B N 1
ATOM 8419 C CA . PHE B 1 319 ? -25.75 -45.625 -8.898 1 79.19 319 PHE B CA 1
ATOM 8420 C C . PHE B 1 319 ? -24.625 -45.25 -9.852 1 79.19 319 PHE B C 1
ATOM 8422 O O . PHE B 1 319 ? -23.609 -44.688 -9.43 1 79.19 319 PHE B O 1
ATOM 8429 N N . PHE B 1 320 ? -24.766 -45.531 -11.125 1 80.62 320 PHE B N 1
ATOM 8430 C CA . PHE B 1 320 ? -23.75 -45.25 -12.125 1 80.62 320 PHE B CA 1
ATOM 8431 C C . PHE B 1 320 ? -23.953 -43.875 -12.719 1 80.62 320 PHE B C 1
ATOM 8433 O O . PHE B 1 320 ? -22.984 -43.156 -13.016 1 80.62 320 PHE B O 1
ATOM 8440 N N . LEU B 1 321 ? -25.203 -43.469 -12.781 1 81.31 321 LEU B N 1
ATOM 8441 C CA . LEU B 1 321 ? -25.531 -42.219 -13.469 1 81.31 321 LEU B CA 1
ATOM 8442 C C . LEU B 1 321 ? -25.125 -41.031 -12.625 1 81.31 321 LEU B C 1
ATOM 8444 O O . LEU B 1 321 ? -24.922 -39.938 -13.148 1 81.31 321 LEU B O 1
ATOM 8448 N N . VAL B 1 322 ? -24.938 -41.312 -11.344 1 79.5 322 VAL B N 1
ATOM 8449 C CA . VAL B 1 322 ? -24.562 -40.219 -10.438 1 79.5 322 VAL B CA 1
ATOM 8450 C C . VAL B 1 322 ? -23.141 -39.75 -10.742 1 79.5 322 VAL B C 1
ATOM 8452 O O . VAL B 1 322 ? -22.766 -38.625 -10.43 1 79.5 322 VAL B O 1
ATOM 8455 N N . PHE B 1 323 ? -22.375 -40.469 -11.492 1 81.25 323 PHE B N 1
ATOM 8456 C CA . PHE B 1 323 ? -20.984 -40.156 -11.812 1 81.25 323 PHE B CA 1
ATOM 8457 C C . PHE B 1 323 ? -20.891 -39.5 -13.195 1 81.25 323 PHE B C 1
ATOM 8459 O O . PHE B 1 323 ? -19.812 -39.094 -13.625 1 81.25 323 PHE B O 1
ATOM 8466 N N . LEU B 1 324 ? -21.984 -39.375 -13.844 1 84.75 324 LEU B N 1
ATOM 8467 C CA . LEU B 1 324 ? -22 -38.812 -15.18 1 84.75 324 LEU B CA 1
ATOM 8468 C C . LEU B 1 324 ? -21.406 -37.375 -15.172 1 84.75 324 LEU B C 1
ATOM 8470 O O . LEU B 1 324 ? -20.562 -37.062 -16 1 84.75 324 LEU B O 1
ATOM 8474 N N . PRO B 1 325 ? -21.859 -36.562 -14.219 1 87.44 325 PRO B N 1
ATOM 8475 C CA . PRO B 1 325 ? -21.281 -35.219 -14.188 1 87.44 325 PRO B CA 1
ATOM 8476 C C . PRO B 1 325 ? -19.766 -35.25 -13.984 1 87.44 325 PRO B C 1
ATOM 8478 O O . PRO B 1 325 ? -19.047 -34.469 -14.602 1 87.44 325 PRO B O 1
ATOM 8481 N N . THR B 1 326 ? -19.281 -36.062 -13.164 1 82.94 326 THR B N 1
ATOM 8482 C CA . THR B 1 326 ? -17.859 -36.219 -12.93 1 82.94 326 THR B CA 1
ATOM 8483 C C . THR B 1 326 ? -17.125 -36.656 -14.203 1 82.94 326 THR B C 1
ATOM 8485 O O . THR B 1 326 ? -16.047 -36.156 -14.5 1 82.94 326 THR B O 1
ATOM 8488 N N . GLY B 1 327 ? -17.766 -37.531 -14.914 1 85.06 327 GLY B N 1
ATOM 8489 C CA . GLY B 1 327 ? -17.219 -37.969 -16.188 1 85.06 327 GLY B CA 1
ATOM 8490 C C . GLY B 1 327 ? -17.141 -36.844 -17.219 1 85.06 327 GLY B C 1
ATOM 8491 O O . GLY B 1 327 ? -16.125 -36.688 -17.891 1 85.06 327 GLY B O 1
ATOM 8492 N N . ILE B 1 328 ? -18.188 -36.062 -17.266 1 89.25 328 ILE B N 1
ATOM 8493 C CA . ILE B 1 328 ? -18.234 -34.969 -18.188 1 89.25 328 ILE B CA 1
ATOM 8494 C C . ILE B 1 328 ? -17.156 -33.938 -17.828 1 89.25 328 ILE B C 1
ATOM 8496 O O . ILE B 1 328 ? -16.406 -33.469 -18.703 1 89.25 328 ILE B O 1
ATOM 8500 N N . LEU B 1 329 ? -17.047 -33.656 -16.547 1 89.69 329 LEU B N 1
ATOM 8501 C CA . LEU B 1 329 ? -16.078 -32.688 -16.094 1 89.69 329 LEU B CA 1
ATOM 8502 C C . LEU B 1 329 ? -14.648 -33.156 -16.328 1 89.69 329 LEU B C 1
ATOM 8504 O O . LEU B 1 329 ? -13.773 -32.375 -16.688 1 89.69 329 LEU B O 1
ATOM 8508 N N . THR B 1 330 ? -14.406 -34.406 -16.188 1 83.62 330 THR B N 1
ATOM 8509 C CA . THR B 1 330 ? -13.078 -34.969 -16.344 1 83.62 330 THR B CA 1
ATOM 8510 C C . THR B 1 330 ? -12.625 -34.906 -17.797 1 83.62 330 THR B C 1
ATOM 8512 O O . THR B 1 330 ? -11.43 -34.75 -18.078 1 83.62 330 THR B O 1
ATOM 8515 N N . VAL B 1 331 ? -13.562 -34.969 -18.625 1 87.56 331 VAL B N 1
ATOM 8516 C CA . VAL B 1 331 ? -13.227 -34.969 -20.047 1 87.56 331 VAL B CA 1
ATOM 8517 C C . VAL B 1 331 ? -13.156 -33.562 -20.578 1 87.56 331 VAL B C 1
ATOM 8519 O O . VAL B 1 331 ? -12.164 -33.156 -21.203 1 87.56 331 VAL B O 1
ATOM 8522 N N . PHE B 1 332 ? -14.172 -32.812 -20.266 1 91.94 332 PHE B N 1
ATOM 8523 C CA . PHE B 1 332 ? -14.328 -31.516 -20.938 1 91.94 332 PHE B CA 1
ATOM 8524 C C . PHE B 1 332 ? -13.578 -30.422 -20.172 1 91.94 332 PHE B C 1
ATOM 8526 O O . PHE B 1 332 ? -13.148 -29.438 -20.766 1 91.94 332 PHE B O 1
ATOM 8533 N N . MET B 1 333 ? -13.398 -30.562 -18.922 1 92.38 333 MET B N 1
ATOM 8534 C CA . MET B 1 333 ? -12.766 -29.516 -18.125 1 92.38 333 MET B CA 1
ATOM 8535 C C . MET B 1 333 ? -11.32 -29.312 -18.547 1 92.38 333 MET B C 1
ATOM 8537 O O . MET B 1 333 ? -10.906 -28.172 -18.812 1 92.38 333 MET B O 1
ATOM 8541 N N . PRO B 1 334 ? -10.492 -30.359 -18.719 1 89.06 334 PRO B N 1
ATOM 8542 C CA . PRO B 1 334 ? -9.117 -30.156 -19.172 1 89.06 334 PRO B CA 1
ATOM 8543 C C . PRO B 1 334 ? -9.023 -29.625 -20.594 1 89.06 334 PRO B C 1
ATOM 8545 O O . PRO B 1 334 ? -8.109 -28.859 -20.906 1 89.06 334 PRO B O 1
ATOM 8548 N N . ILE B 1 335 ? -9.961 -29.969 -21.391 1 91.56 335 ILE B N 1
ATOM 8549 C CA . ILE B 1 335 ? -9.977 -29.5 -22.766 1 91.56 335 ILE B CA 1
ATOM 8550 C C . ILE B 1 335 ? -10.242 -28 -22.797 1 91.56 335 ILE B C 1
ATOM 8552 O O . ILE B 1 335 ? -9.492 -27.234 -23.422 1 91.56 335 ILE B O 1
ATOM 8556 N N . LEU B 1 336 ? -11.281 -27.688 -22.094 1 93.31 336 LEU B N 1
ATOM 8557 C CA . LEU B 1 336 ? -11.648 -26.281 -22.078 1 93.31 336 LEU B CA 1
ATOM 8558 C C . LEU B 1 336 ? -10.57 -25.438 -21.391 1 93.31 336 LEU B C 1
ATOM 8560 O O . LEU B 1 336 ? -10.25 -24.344 -21.844 1 93.31 336 LEU B O 1
ATOM 8564 N N . THR B 1 337 ? -10.039 -25.953 -20.328 1 93.06 337 THR B N 1
ATOM 8565 C CA . THR B 1 337 ? -8.984 -25.25 -19.625 1 93.06 337 THR B CA 1
ATOM 8566 C C . THR B 1 337 ? -7.742 -25.109 -20.5 1 93.06 337 THR B C 1
ATOM 8568 O O . THR B 1 337 ? -7.066 -24.078 -20.484 1 93.06 337 THR B O 1
ATOM 8571 N N . GLY B 1 338 ? -7.477 -26.172 -21.297 1 92.38 338 GLY B N 1
ATOM 8572 C CA . GLY B 1 338 ? -6.367 -26.109 -22.234 1 92.38 338 GLY B CA 1
ATOM 8573 C C . GLY B 1 338 ? -6.539 -25.062 -23.312 1 92.38 338 GLY B C 1
ATOM 8574 O O . GLY B 1 338 ? -5.617 -24.297 -23.594 1 92.38 338 GLY B O 1
ATOM 8575 N N . ILE B 1 339 ? -7.695 -24.984 -23.766 1 94.25 339 ILE B N 1
ATOM 8576 C CA . ILE B 1 339 ? -8.016 -24.016 -24.812 1 94.25 339 ILE B CA 1
ATOM 8577 C C . ILE B 1 339 ? -7.902 -22.609 -24.25 1 94.25 339 ILE B C 1
ATOM 8579 O O . ILE B 1 339 ? -7.285 -21.734 -24.859 1 94.25 339 ILE B O 1
ATOM 8583 N N . LEU B 1 340 ? -8.484 -22.484 -23.141 1 95 340 LEU B N 1
ATOM 8584 C CA . LEU B 1 340 ? -8.5 -21.156 -22.531 1 95 340 LEU B CA 1
ATOM 8585 C C . LEU B 1 340 ? -7.094 -20.734 -22.109 1 95 340 LEU B C 1
ATOM 8587 O O . LEU B 1 340 ? -6.746 -19.562 -22.172 1 95 340 LEU B O 1
ATOM 8591 N N . THR B 1 341 ? -6.312 -21.656 -21.688 1 93.81 341 THR B N 1
ATOM 8592 C CA . THR B 1 341 ? -4.93 -21.359 -21.344 1 93.81 341 THR B CA 1
ATOM 8593 C C . THR B 1 341 ? -4.141 -20.922 -22.578 1 93.81 341 THR B C 1
ATOM 8595 O O . THR B 1 341 ? -3.305 -20.016 -22.5 1 93.81 341 THR B O 1
ATOM 8598 N N . ASN B 1 342 ? -4.414 -21.594 -23.625 1 93.62 342 ASN B N 1
ATOM 8599 C CA . ASN B 1 342 ? -3.771 -21.188 -24.875 1 93.62 342 ASN B CA 1
ATOM 8600 C C . ASN B 1 342 ? -4.168 -19.781 -25.297 1 93.62 342 ASN B C 1
ATOM 8602 O O . ASN B 1 342 ? -3.322 -19 -25.734 1 93.62 342 ASN B O 1
ATOM 8606 N N . PHE B 1 343 ? -5.383 -19.547 -25.094 1 93.88 343 PHE B N 1
ATOM 8607 C CA . PHE B 1 343 ? -5.848 -18.203 -25.391 1 93.88 343 PHE B CA 1
ATOM 8608 C C . PHE B 1 343 ? -5.211 -17.188 -24.453 1 93.88 343 PHE B C 1
ATOM 8610 O O . PHE B 1 343 ? -4.871 -16.078 -24.859 1 93.88 343 PHE B O 1
ATOM 8617 N N . ALA B 1 344 ? -5.141 -17.547 -23.203 1 94.44 344 ALA B N 1
ATOM 8618 C CA . ALA B 1 344 ? -4.496 -16.672 -22.219 1 94.44 344 ALA B CA 1
ATOM 8619 C C . ALA B 1 344 ? -3.047 -16.391 -22.609 1 94.44 344 ALA B C 1
ATOM 8621 O O . ALA B 1 344 ? -2.574 -15.266 -22.484 1 94.44 344 ALA B O 1
ATOM 8622 N N . THR B 1 345 ? -2.377 -17.406 -23.125 1 93.5 345 THR B N 1
ATOM 8623 C CA . THR B 1 345 ? -0.983 -17.266 -23.531 1 93.5 345 THR B CA 1
ATOM 8624 C C . THR B 1 345 ? -0.867 -16.359 -24.75 1 93.5 345 THR B C 1
ATOM 8626 O O . THR B 1 345 ? 0.006 -15.492 -24.812 1 93.5 345 THR B O 1
ATOM 8629 N N . ARG B 1 346 ? -1.765 -16.531 -25.641 1 93.38 346 ARG B N 1
ATOM 8630 C CA . ARG B 1 346 ? -1.758 -15.711 -26.844 1 93.38 346 ARG B CA 1
ATOM 8631 C C . ARG B 1 346 ? -2.08 -14.25 -26.516 1 93.38 346 ARG B C 1
ATOM 8633 O O . ARG B 1 346 ? -1.496 -13.336 -27.094 1 93.38 346 ARG B O 1
ATOM 8640 N N . LEU B 1 347 ? -3.002 -14.125 -25.672 1 94.25 347 LEU B N 1
ATOM 8641 C CA . LEU B 1 347 ? -3.357 -12.773 -25.25 1 94.25 347 LEU B CA 1
ATOM 8642 C C . LEU B 1 347 ? -2.186 -12.094 -24.562 1 94.25 347 LEU B C 1
ATOM 8644 O O . LEU B 1 347 ? -1.941 -10.898 -24.766 1 94.25 347 LEU B O 1
ATOM 8648 N N . THR B 1 348 ? -1.454 -12.781 -23.75 1 93.81 348 THR B N 1
ATOM 8649 C CA . THR B 1 348 ? -0.311 -12.234 -23.047 1 93.81 348 THR B CA 1
ATOM 8650 C C . THR B 1 348 ? 0.817 -11.883 -24.016 1 93.81 348 THR B C 1
ATOM 8652 O O . THR B 1 348 ? 1.507 -10.875 -23.828 1 93.81 348 THR B O 1
ATOM 8655 N N . LYS B 1 349 ? 0.991 -12.75 -24.984 1 91.25 349 LYS B N 1
ATOM 8656 C CA . LYS B 1 349 ? 1.98 -12.438 -26.016 1 91.25 349 LYS B CA 1
ATOM 8657 C C . LYS B 1 349 ? 1.585 -11.195 -26.797 1 91.25 349 LYS B C 1
ATOM 8659 O O . LYS B 1 349 ? 2.439 -10.375 -27.141 1 91.25 349 LYS B O 1
ATOM 8664 N N . TYR B 1 350 ? 0.278 -11.086 -27 1 91.69 350 TYR B N 1
ATOM 8665 C CA . TYR B 1 350 ? -0.249 -9.938 -27.719 1 91.69 350 TYR B CA 1
ATOM 8666 C C . TYR B 1 350 ? -0.022 -8.648 -26.938 1 91.69 350 TYR B C 1
ATOM 8668 O O . TYR B 1 350 ? 0.176 -7.582 -27.516 1 91.69 350 TYR B O 1
ATOM 8676 N N . GLU B 1 351 ? -0.009 -8.664 -25.656 1 91.69 351 GLU B N 1
ATOM 8677 C CA . GLU B 1 351 ? 0.208 -7.508 -24.797 1 91.69 351 GLU B CA 1
ATOM 8678 C C . GLU B 1 351 ? 1.648 -7.012 -24.891 1 91.69 351 GLU B C 1
ATOM 8680 O O . GLU B 1 351 ? 1.943 -5.871 -24.531 1 91.69 351 GLU B O 1
ATOM 8685 N N . ASN B 1 352 ? 2.596 -7.746 -25.266 1 90.12 352 ASN B N 1
ATOM 8686 C CA . ASN B 1 352 ? 3.957 -7.367 -25.625 1 90.12 352 ASN B CA 1
ATOM 8687 C C . ASN B 1 352 ? 4.699 -6.738 -24.453 1 90.12 352 ASN B C 1
ATOM 8689 O O . ASN B 1 352 ? 5.227 -5.629 -24.562 1 90.12 352 ASN B O 1
ATOM 8693 N N . TYR B 1 353 ? 4.906 -7.559 -23.469 1 88.75 353 TYR B N 1
ATOM 8694 C CA . TYR B 1 353 ? 5.633 -7.074 -22.312 1 88.75 353 TYR B CA 1
ATOM 8695 C C . TYR B 1 353 ? 7.125 -6.953 -22.609 1 88.75 353 TYR B C 1
ATOM 8697 O O . TYR B 1 353 ? 7.684 -7.766 -23.344 1 88.75 353 TYR B O 1
ATOM 8705 N N . GLU B 1 354 ? 7.738 -6.023 -22 1 84.81 354 GLU B N 1
ATOM 8706 C CA . GLU B 1 354 ? 9.156 -5.746 -22.219 1 84.81 354 GLU B CA 1
ATOM 8707 C C . GLU B 1 354 ? 10.039 -6.68 -21.391 1 84.81 354 GLU B C 1
ATOM 8709 O O . GLU B 1 354 ? 11.094 -7.109 -21.859 1 84.81 354 GLU B O 1
ATOM 8714 N N . THR B 1 355 ? 9.578 -7.008 -20.203 1 84.62 355 THR B N 1
ATOM 8715 C CA . THR B 1 355 ? 10.398 -7.816 -19.312 1 84.62 355 THR B CA 1
ATOM 8716 C C . THR B 1 355 ? 9.758 -9.188 -19.094 1 84.62 355 THR B C 1
ATOM 8718 O O . THR B 1 355 ? 8.547 -9.344 -19.219 1 84.62 355 THR B O 1
ATOM 8721 N N . HIS B 1 356 ? 10.609 -10.18 -18.828 1 84.12 356 HIS B N 1
ATOM 8722 C CA . HIS B 1 356 ? 10.133 -11.539 -18.594 1 84.12 356 HIS B CA 1
ATOM 8723 C C . HIS B 1 356 ? 9.32 -11.609 -17.297 1 84.12 356 HIS B C 1
ATOM 8725 O O . HIS B 1 356 ? 8.328 -12.344 -17.219 1 84.12 356 HIS B O 1
ATOM 8731 N N . GLY B 1 357 ? 9.719 -10.82 -16.344 1 85.06 357 GLY B N 1
ATOM 8732 C CA . GLY B 1 357 ? 8.977 -10.797 -15.086 1 85.06 357 GLY B CA 1
ATOM 8733 C C . GLY B 1 357 ? 7.555 -10.305 -15.234 1 85.06 357 GLY B C 1
ATOM 8734 O O . GLY B 1 357 ? 6.625 -10.891 -14.672 1 85.06 357 GLY B O 1
ATOM 8735 N N . ALA B 1 358 ? 7.387 -9.305 -16.031 1 87.5 358 ALA B N 1
ATOM 8736 C CA . ALA B 1 358 ? 6.055 -8.758 -16.266 1 87.5 358 ALA B CA 1
ATOM 8737 C C . ALA B 1 358 ? 5.191 -9.742 -17.062 1 87.5 358 ALA B C 1
ATOM 8739 O O . ALA B 1 358 ? 3.994 -9.875 -16.797 1 87.5 358 ALA B O 1
ATOM 8740 N N . TYR B 1 359 ? 5.832 -10.375 -18 1 89.75 359 TYR B N 1
ATOM 8741 C CA . TYR B 1 359 ? 5.141 -11.391 -18.797 1 89.75 359 TYR B CA 1
ATOM 8742 C C . TYR B 1 359 ? 4.656 -12.531 -17.906 1 89.75 359 TYR B C 1
ATOM 8744 O O . TYR B 1 359 ? 3.486 -12.914 -17.953 1 89.75 359 TYR B O 1
ATOM 8752 N N . GLU B 1 360 ? 5.492 -13.031 -17.047 1 88.62 360 GLU B N 1
ATOM 8753 C CA . GLU B 1 360 ? 5.152 -14.141 -16.172 1 88.62 360 GLU B CA 1
ATOM 8754 C C . GLU B 1 360 ? 4.051 -13.75 -15.18 1 88.62 360 GLU B C 1
ATOM 8756 O O . GLU B 1 360 ? 3.178 -14.555 -14.867 1 88.62 360 GLU B O 1
ATOM 8761 N N . THR B 1 361 ? 4.129 -12.57 -14.688 1 90.88 361 THR B N 1
ATOM 8762 C CA . THR B 1 361 ? 3.113 -12.094 -13.758 1 90.88 361 THR B CA 1
ATOM 8763 C C . THR B 1 361 ? 1.743 -12.047 -14.43 1 90.88 361 THR B C 1
ATOM 8765 O O . THR B 1 361 ? 0.752 -12.508 -13.859 1 90.88 361 THR B O 1
ATOM 8768 N N . ALA B 1 362 ? 1.712 -11.57 -15.664 1 92.38 362 ALA B N 1
ATOM 8769 C CA . ALA B 1 362 ? 0.451 -11.438 -16.391 1 92.38 362 ALA B CA 1
ATOM 8770 C C . ALA B 1 362 ? -0.147 -12.805 -16.703 1 92.38 362 ALA B C 1
ATOM 8772 O O . ALA B 1 362 ? -1.35 -13.016 -16.531 1 92.38 362 ALA B O 1
ATOM 8773 N N . ILE B 1 363 ? 0.651 -13.727 -17.094 1 93 363 ILE B N 1
ATOM 8774 C CA . ILE B 1 363 ? 0.16 -15.055 -17.422 1 93 363 ILE B CA 1
ATOM 8775 C C . ILE B 1 363 ? -0.323 -15.758 -16.156 1 93 363 ILE B C 1
ATOM 8777 O O . ILE B 1 363 ? -1.342 -16.453 -16.188 1 93 363 ILE B O 1
ATOM 8781 N N . THR B 1 364 ? 0.394 -15.57 -15.133 1 92.81 364 THR B N 1
ATOM 8782 C CA . THR B 1 364 ? 0.031 -16.203 -13.867 1 92.81 364 THR B CA 1
ATOM 8783 C C . THR B 1 364 ? -1.312 -15.68 -13.367 1 92.81 364 THR B C 1
ATOM 8785 O O . THR B 1 364 ? -2.139 -16.453 -12.875 1 92.81 364 THR B O 1
ATOM 8788 N N . GLN B 1 365 ? -1.547 -14.461 -13.508 1 93.19 365 GLN B N 1
ATOM 8789 C CA . GLN B 1 365 ? -2.809 -13.875 -13.07 1 93.19 365 GLN B CA 1
ATOM 8790 C C . GLN B 1 365 ? -3.979 -14.406 -13.891 1 93.19 365 GLN B C 1
ATOM 8792 O O . GLN B 1 365 ? -5.051 -14.68 -13.352 1 93.19 365 GLN B O 1
ATOM 8797 N N . LYS B 1 366 ? -3.807 -14.57 -15.172 1 94 366 LYS B N 1
ATOM 8798 C CA . LYS B 1 366 ? -4.859 -15.094 -16.031 1 94 366 LYS B CA 1
ATOM 8799 C C . LYS B 1 366 ? -5.145 -16.562 -15.727 1 94 366 LYS B C 1
ATOM 8801 O O . LYS B 1 366 ? -6.301 -16.984 -15.711 1 94 366 LYS B O 1
ATOM 8806 N N . ILE B 1 367 ? -4.098 -17.234 -15.461 1 93.31 367 ILE B N 1
ATOM 8807 C CA . ILE B 1 367 ? -4.258 -18.656 -15.125 1 93.31 367 ILE B CA 1
ATOM 8808 C C . ILE B 1 367 ? -4.961 -18.797 -13.781 1 93.31 367 ILE B C 1
ATOM 8810 O O . ILE B 1 367 ? -5.766 -19.703 -13.586 1 93.31 367 ILE B O 1
ATOM 8814 N N . PHE B 1 368 ? -4.742 -17.922 -12.922 1 95 368 PHE B N 1
ATOM 8815 C CA . PHE B 1 368 ? -5.398 -17.969 -11.617 1 95 368 PHE B CA 1
ATOM 8816 C C . PHE B 1 368 ? -6.906 -17.781 -11.773 1 95 368 PHE B C 1
ATOM 8818 O O . PHE B 1 368 ? -7.688 -18.438 -11.086 1 95 368 PHE B O 1
ATOM 8825 N N . VAL B 1 369 ? -7.262 -16.891 -12.617 1 94 369 VAL B N 1
ATOM 8826 C CA . VAL B 1 369 ? -8.68 -16.656 -12.836 1 94 369 VAL B CA 1
ATOM 8827 C C . VAL B 1 369 ? -9.352 -17.938 -13.336 1 94 369 VAL B C 1
ATOM 8829 O O . VAL B 1 369 ? -10.438 -18.297 -12.867 1 94 369 VAL B O 1
ATOM 8832 N N . LEU B 1 370 ? -8.695 -18.594 -14.211 1 95 370 LEU B N 1
ATOM 8833 C CA . LEU B 1 370 ? -9.227 -19.859 -14.742 1 95 370 LEU B CA 1
ATOM 8834 C C . LEU B 1 370 ? -9.336 -20.906 -13.641 1 95 370 LEU B C 1
ATOM 8836 O O . LEU B 1 370 ? -10.367 -21.562 -13.5 1 95 370 LEU B O 1
ATOM 8840 N N . ASN B 1 371 ? -8.328 -20.969 -12.836 1 94.94 371 ASN B N 1
ATOM 8841 C CA . ASN B 1 371 ? -8.32 -21.953 -11.766 1 94.94 371 ASN B CA 1
ATOM 8842 C C . ASN B 1 371 ? -9.312 -21.594 -10.664 1 94.94 371 ASN B C 1
ATOM 8844 O O . ASN B 1 371 ? -9.883 -22.469 -10.023 1 94.94 371 ASN B O 1
ATOM 8848 N N . PHE B 1 372 ? -9.516 -20.344 -10.461 1 95.69 372 PHE B N 1
ATOM 8849 C CA . PHE B 1 372 ? -10.5 -19.891 -9.492 1 95.69 372 PHE B CA 1
ATOM 8850 C C . PHE B 1 372 ? -11.898 -20.391 -9.867 1 95.69 372 PHE B C 1
ATOM 8852 O O . PHE B 1 372 ? -12.617 -20.922 -9.016 1 95.69 372 PHE B O 1
ATOM 8859 N N . ILE B 1 373 ? -12.195 -20.281 -11.109 1 94.44 373 ILE B N 1
ATOM 8860 C CA . ILE B 1 373 ? -13.508 -20.688 -11.602 1 94.44 373 ILE B CA 1
ATOM 8861 C C . ILE B 1 373 ? -13.641 -22.219 -11.516 1 94.44 373 ILE B C 1
ATOM 8863 O O . ILE B 1 373 ? -14.633 -22.734 -10.992 1 94.44 373 ILE B O 1
ATOM 8867 N N . THR B 1 374 ? -12.656 -22.891 -11.914 1 93.06 374 THR B N 1
ATOM 8868 C CA . THR B 1 374 ? -12.727 -24.344 -12 1 93.06 374 THR B CA 1
ATOM 8869 C C . THR B 1 374 ? -12.711 -24.969 -10.602 1 93.06 374 THR B C 1
ATOM 8871 O O . THR B 1 374 ? -13.305 -26.031 -10.383 1 93.06 374 THR B O 1
ATOM 8874 N N . SER B 1 375 ? -12.078 -24.266 -9.688 1 93.94 375 SER B N 1
ATOM 8875 C CA . SER B 1 375 ? -11.906 -24.875 -8.375 1 93.94 375 SER B CA 1
ATOM 8876 C C . SER B 1 375 ? -13.062 -24.516 -7.441 1 93.94 375 SER B C 1
ATOM 8878 O O . SER B 1 375 ? -13.555 -25.375 -6.699 1 93.94 375 SER B O 1
ATOM 8880 N N . TYR B 1 376 ? -13.602 -23.281 -7.477 1 96.06 376 TYR B N 1
ATOM 8881 C CA . TYR B 1 376 ? -14.469 -22.844 -6.391 1 96.06 376 TYR B CA 1
ATOM 8882 C C . TYR B 1 376 ? -15.898 -22.656 -6.879 1 96.06 376 TYR B C 1
ATOM 8884 O O . TYR B 1 376 ? -16.844 -22.625 -6.078 1 96.06 376 TYR B O 1
ATOM 8892 N N . LEU B 1 377 ? -16.141 -22.516 -8.172 1 93.12 377 LEU B N 1
ATOM 8893 C CA . LEU B 1 377 ? -17.453 -22.156 -8.68 1 93.12 377 L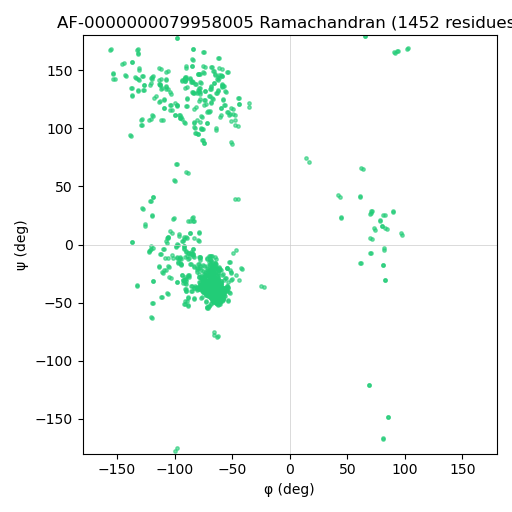EU B CA 1
ATOM 8894 C C . LEU B 1 377 ? -18.484 -23.234 -8.336 1 93.12 377 LEU B C 1
ATOM 8896 O O . LEU B 1 377 ? -19.625 -22.938 -8.031 1 93.12 377 LEU B O 1
ATOM 8900 N N . GLY B 1 378 ? -18.125 -24.484 -8.398 1 90.62 378 GLY B N 1
ATOM 8901 C CA . GLY B 1 378 ? -19.047 -25.547 -8.039 1 90.62 378 GLY B CA 1
ATOM 8902 C C . GLY B 1 378 ? -19.578 -25.422 -6.621 1 90.62 378 GLY B C 1
ATOM 8903 O O . GLY B 1 378 ? -20.781 -25.578 -6.391 1 90.62 378 GLY B O 1
ATOM 8904 N N . ILE B 1 379 ? -18.688 -25.156 -5.703 1 92.88 379 ILE B N 1
ATOM 8905 C CA . ILE B 1 379 ? -19.062 -25.016 -4.305 1 92.88 379 ILE B CA 1
ATOM 8906 C C . ILE B 1 379 ? -19.906 -23.75 -4.117 1 92.88 379 ILE B C 1
ATOM 8908 O O . ILE B 1 379 ? -20.875 -23.75 -3.371 1 92.88 379 ILE B O 1
ATOM 8912 N N . PHE B 1 380 ? -19.625 -22.719 -4.84 1 94 380 PHE B N 1
ATOM 8913 C CA . PHE B 1 380 ? -20.391 -21.469 -4.789 1 94 380 PHE B CA 1
ATOM 8914 C C . PHE B 1 380 ? -21.828 -21.703 -5.25 1 94 380 PHE B C 1
ATOM 8916 O O . PHE B 1 380 ? -22.766 -21.203 -4.629 1 94 380 PHE B O 1
ATOM 8923 N N . LEU B 1 381 ? -22 -22.469 -6.262 1 89.19 381 LEU B N 1
ATOM 8924 C CA . LEU B 1 381 ? -23.328 -22.734 -6.797 1 89.19 381 LEU B CA 1
ATOM 8925 C C . LEU B 1 381 ? -24.156 -23.547 -5.805 1 89.19 381 LEU B C 1
ATOM 8927 O O . LEU B 1 381 ? -25.344 -23.281 -5.629 1 89.19 381 LEU B O 1
ATOM 8931 N N . THR B 1 382 ? -23.516 -24.391 -5.156 1 88.31 382 THR B N 1
ATOM 8932 C CA . THR B 1 382 ? -24.219 -25.203 -4.168 1 88.31 382 THR B CA 1
ATOM 8933 C C . THR B 1 382 ? -24.578 -24.375 -2.943 1 88.31 382 THR B C 1
ATOM 8935 O O . THR B 1 382 ? -25.719 -24.391 -2.488 1 88.31 382 THR B O 1
ATOM 8938 N N . ALA B 1 383 ? -23.656 -23.609 -2.521 1 88.81 383 ALA B N 1
ATOM 8939 C CA . ALA B 1 383 ? -23.828 -22.859 -1.271 1 88.81 383 ALA B CA 1
ATOM 8940 C C . ALA B 1 383 ? -24.766 -21.672 -1.45 1 88.81 383 ALA B C 1
ATOM 8942 O O . ALA B 1 383 ? -25.578 -21.375 -0.567 1 88.81 383 ALA B O 1
ATOM 8943 N N . PHE B 1 384 ? -24.781 -21.062 -2.609 1 89.19 384 PHE B N 1
ATOM 8944 C CA . PHE B 1 384 ? -25.453 -19.766 -2.691 1 89.19 384 PHE B CA 1
ATOM 8945 C C . PHE B 1 384 ? -26.562 -19.812 -3.734 1 89.19 384 PHE B C 1
ATOM 8947 O O . PHE B 1 384 ? -27.328 -18.859 -3.867 1 89.19 384 PHE B O 1
ATOM 8954 N N . VAL B 1 385 ? -26.672 -20.859 -4.449 1 85.38 385 VAL B N 1
ATOM 8955 C CA . VAL B 1 385 ? -27.75 -20.953 -5.43 1 85.38 385 VAL B CA 1
ATOM 8956 C C . VAL B 1 385 ? -28.656 -22.141 -5.094 1 85.38 385 VAL B C 1
ATOM 8958 O O . VAL B 1 385 ? -29.859 -21.984 -4.875 1 85.38 385 VAL B O 1
ATOM 8961 N N . TYR B 1 386 ? -28.156 -23.266 -4.879 1 82.31 386 TYR B N 1
ATOM 8962 C CA . TYR B 1 386 ? -28.938 -24.484 -4.648 1 82.31 386 TYR B CA 1
ATOM 8963 C C . TYR B 1 386 ? -29.594 -24.453 -3.273 1 82.31 386 TYR B C 1
ATOM 8965 O O . TYR B 1 386 ? -30.797 -24.672 -3.152 1 82.31 386 TYR B O 1
ATOM 8973 N N . VAL B 1 387 ? -28.844 -24.156 -2.307 1 80.12 387 VAL B N 1
ATOM 8974 C CA . VAL B 1 387 ? -29.344 -24.266 -0.942 1 80.12 387 VAL B CA 1
ATOM 8975 C C . VAL B 1 387 ? -30.406 -23.188 -0.696 1 80.12 387 VAL B C 1
ATOM 8977 O O . VAL B 1 387 ? -31.516 -23.5 -0.215 1 80.12 387 VAL B O 1
ATOM 8980 N N . PRO B 1 388 ? -30.141 -22 -1.122 1 80.19 388 PRO B N 1
ATOM 8981 C CA . PRO B 1 388 ? -31.156 -20.984 -0.862 1 80.19 388 PRO B CA 1
ATOM 8982 C C . PRO B 1 388 ? -32.312 -21.031 -1.859 1 80.19 388 PRO B C 1
ATOM 8984 O O . PRO B 1 388 ? -33.438 -20.672 -1.52 1 80.19 388 PRO B O 1
ATOM 8987 N N . PHE B 1 389 ? -32.125 -21.578 -3.07 1 81.56 389 PHE B N 1
ATOM 8988 C CA . PHE B 1 389 ? -33.125 -21.469 -4.105 1 81.56 389 PHE B CA 1
ATOM 8989 C C . PHE B 1 389 ? -33.5 -22.844 -4.637 1 81.56 389 PHE B C 1
ATOM 8991 O O . PHE B 1 389 ? -34.125 -22.953 -5.695 1 81.56 389 PHE B O 1
ATOM 8998 N N . GLY B 1 390 ? -33.219 -23.812 -3.975 1 79 390 GLY B N 1
ATOM 8999 C CA . GLY B 1 390 ? -33.406 -25.172 -4.441 1 79 390 GLY B CA 1
ATOM 9000 C C . GLY B 1 390 ? -34.844 -25.469 -4.789 1 79 390 GLY B C 1
ATOM 9001 O O . GLY B 1 390 ? -35.125 -26.094 -5.812 1 79 390 GLY B O 1
ATOM 9002 N N . GLN B 1 391 ? -35.781 -24.969 -3.969 1 78.38 391 GLN B N 1
ATOM 9003 C CA . GLN B 1 391 ? -37.188 -25.25 -4.184 1 78.38 391 GLN B CA 1
ATOM 9004 C C . GLN B 1 391 ? -37.688 -24.547 -5.438 1 78.38 391 GLN B C 1
ATOM 9006 O O . GLN B 1 391 ? -38.656 -25.016 -6.07 1 78.38 391 GLN B O 1
ATOM 9011 N N . ILE B 1 392 ? -37.031 -23.562 -5.801 1 78.56 392 ILE B N 1
ATOM 9012 C CA . ILE B 1 392 ? -37.469 -22.781 -6.957 1 78.56 392 ILE B CA 1
ATOM 9013 C C . ILE B 1 392 ? -36.781 -23.312 -8.219 1 78.56 392 ILE B C 1
ATOM 9015 O O . ILE B 1 392 ? -37.406 -23.344 -9.289 1 78.56 392 ILE B O 1
ATOM 9019 N N . ILE B 1 393 ? -35.594 -23.828 -8.102 1 79.94 393 ILE B N 1
ATOM 9020 C CA . ILE B 1 393 ? -34.781 -24.156 -9.258 1 79.94 393 ILE B CA 1
ATOM 9021 C C . ILE B 1 393 ? -35.031 -25.594 -9.688 1 79.94 393 ILE B C 1
ATOM 9023 O O . ILE B 1 393 ? -35.031 -25.906 -10.875 1 79.94 393 ILE B O 1
ATOM 9027 N N . VAL B 1 394 ? -35.406 -26.453 -8.781 1 77.75 394 VAL B N 1
ATOM 9028 C CA . VAL B 1 394 ? -35.406 -27.906 -9.008 1 77.75 394 VAL B CA 1
ATOM 9029 C C . VAL B 1 394 ? -36.531 -28.25 -9.992 1 77.75 394 VAL B C 1
ATOM 9031 O O . VAL B 1 394 ? -36.375 -29.094 -10.875 1 77.75 394 VAL B O 1
ATOM 9034 N N . PRO B 1 395 ? -37.656 -27.531 -9.914 1 75.12 395 PRO B N 1
ATOM 9035 C CA . PRO B 1 395 ? -38.719 -27.859 -10.875 1 75.12 395 PRO B CA 1
ATOM 9036 C C . PRO B 1 395 ? -38.312 -27.516 -12.312 1 75.12 395 PRO B C 1
ATOM 9038 O O . PRO B 1 395 ? -38.844 -28.094 -13.258 1 75.12 395 PRO B O 1
ATOM 9041 N N . TYR B 1 396 ? -37.344 -26.656 -12.438 1 77.62 396 TYR B N 1
ATOM 9042 C CA . TYR B 1 396 ? -36.938 -26.234 -13.773 1 77.62 396 TYR B CA 1
ATOM 9043 C C . TYR B 1 396 ? -35.812 -27.109 -14.297 1 77.62 396 TYR B C 1
ATOM 9045 O O . TYR B 1 396 ? -35.375 -26.953 -15.445 1 77.62 396 TYR B O 1
ATOM 9053 N N . LEU B 1 397 ? -35.406 -28.031 -13.5 1 78.75 397 LEU B N 1
ATOM 9054 C CA . LEU B 1 397 ? -34.281 -28.875 -13.898 1 78.75 397 LEU B CA 1
ATOM 9055 C C . LEU B 1 397 ? -34.75 -30.078 -14.727 1 78.75 397 LEU B C 1
ATOM 9057 O O . LEU B 1 397 ? -33.938 -30.922 -15.125 1 78.75 397 LEU B O 1
ATOM 9061 N N . ASP B 1 398 ? -36 -30.047 -15.102 1 77.19 398 ASP B N 1
ATOM 9062 C CA . ASP B 1 398 ? -36.594 -31.125 -15.898 1 77.19 398 ASP B CA 1
ATOM 9063 C C . ASP B 1 398 ? -35.969 -31.172 -17.297 1 77.19 398 ASP B C 1
ATOM 9065 O O . ASP B 1 398 ? -36.031 -32.188 -17.969 1 77.19 398 ASP B O 1
ATOM 9069 N N . ILE B 1 399 ? -35.375 -30.094 -17.609 1 77.62 399 ILE B N 1
ATOM 9070 C CA . ILE B 1 399 ? -34.75 -30 -18.922 1 77.62 399 ILE B CA 1
ATOM 9071 C C . ILE B 1 399 ? -33.625 -31.031 -19.016 1 77.62 399 ILE B C 1
ATOM 9073 O O . ILE B 1 399 ? -33.344 -31.547 -20.109 1 77.62 399 ILE B O 1
ATOM 9077 N N . PHE B 1 400 ? -33.125 -31.5 -17.891 1 77.81 400 PHE B N 1
ATOM 9078 C CA . PHE B 1 400 ? -32 -32.438 -17.891 1 77.81 400 PHE B CA 1
ATOM 9079 C C . PHE B 1 400 ? -32.5 -33.875 -17.859 1 77.81 400 PHE B C 1
ATOM 9081 O O . PHE B 1 400 ? -31.688 -34.812 -17.781 1 77.81 400 PHE B O 1
ATOM 9088 N N . SER B 1 401 ? -33.812 -34.031 -17.906 1 78.81 401 SER B N 1
ATOM 9089 C CA . SER B 1 401 ? -34.375 -35.375 -17.984 1 78.81 401 SER B CA 1
ATOM 9090 C C . SER B 1 401 ? -33.906 -36.094 -19.266 1 78.81 401 SER B C 1
ATOM 9092 O O . SER B 1 401 ? -33.906 -37.344 -19.312 1 78.81 401 SER B O 1
ATOM 9094 N N . LEU B 1 402 ? -33.469 -35.25 -20.219 1 78.06 402 LEU B N 1
ATOM 9095 C CA . LEU B 1 402 ? -33.031 -35.781 -21.5 1 78.06 402 LEU B CA 1
ATOM 9096 C C . LEU B 1 402 ? -31.766 -36.625 -21.312 1 78.06 402 LEU B C 1
ATOM 9098 O O . LEU B 1 402 ? -31.516 -37.531 -22.094 1 78.06 402 LEU B O 1
ATOM 9102 N N . THR B 1 403 ? -31.016 -36.375 -20.266 1 75.94 403 THR B N 1
ATOM 9103 C CA . THR B 1 403 ? -29.75 -37.062 -20.031 1 75.94 403 THR B CA 1
ATOM 9104 C C . THR B 1 403 ? -29.984 -38.5 -19.531 1 75.94 403 THR B C 1
ATOM 9106 O O . THR B 1 403 ? -29.156 -39.375 -19.75 1 75.94 403 THR B O 1
ATOM 9109 N N . VAL B 1 404 ? -31.219 -38.75 -18.922 1 76.31 404 VAL B N 1
ATOM 9110 C CA . VAL B 1 404 ? -31.453 -40.062 -18.297 1 76.31 404 VAL B CA 1
ATOM 9111 C C . VAL B 1 404 ? -32.656 -40.719 -18.969 1 76.31 404 VAL B C 1
ATOM 9113 O O . VAL B 1 404 ? -32.969 -41.875 -18.641 1 76.31 404 VAL B O 1
ATOM 9116 N N . ARG B 1 405 ? -33.281 -40.125 -19.891 1 77.31 405 ARG B N 1
ATOM 9117 C CA . ARG B 1 405 ? -34.469 -40.656 -20.547 1 77.31 405 ARG B CA 1
ATOM 9118 C C . ARG B 1 405 ? -34.25 -42.031 -21.109 1 77.31 405 ARG B C 1
ATOM 9120 O O . ARG B 1 405 ? -35.125 -42.906 -21 1 77.31 405 ARG B O 1
ATOM 9127 N N . PRO B 1 406 ? -33 -42.25 -21.703 1 75.38 406 PRO B N 1
ATOM 9128 C CA . PRO B 1 406 ? -32.781 -43.562 -22.266 1 75.38 406 PRO B CA 1
ATOM 9129 C C . PRO B 1 406 ? -32.781 -44.656 -21.203 1 75.38 406 PRO B C 1
ATOM 9131 O O . PRO B 1 406 ? -32.969 -45.844 -21.516 1 75.38 406 PRO B O 1
ATOM 9134 N N . PHE B 1 407 ? -32.656 -44.281 -20.016 1 77 407 PHE B N 1
ATOM 9135 C CA . PHE B 1 407 ? -32.5 -45.281 -18.953 1 77 407 PHE B CA 1
ATOM 9136 C C . PHE B 1 407 ? -33.75 -45.375 -18.109 1 77 407 PHE B C 1
ATOM 9138 O O . PHE B 1 407 ? -33.906 -46.312 -17.312 1 77 407 PHE B O 1
ATOM 9145 N N . ALA B 1 408 ? -34.656 -44.375 -18.328 1 76.25 408 ALA B N 1
ATOM 9146 C CA . ALA B 1 408 ? -35.875 -44.344 -17.531 1 76.25 408 ALA B CA 1
ATOM 9147 C C . ALA B 1 408 ? -36.906 -45.344 -18.031 1 76.25 408 ALA B C 1
ATOM 9149 O O . ALA B 1 408 ? -37.062 -45.5 -19.25 1 76.25 408 ALA B O 1
ATOM 9150 N N . GLU B 1 409 ? -37.438 -46.094 -17.062 1 73.88 409 GLU B N 1
ATOM 9151 C CA . GLU B 1 409 ? -38.469 -47.062 -17.422 1 73.88 409 GLU B CA 1
ATOM 9152 C C . GLU B 1 409 ? -39.844 -46.406 -17.516 1 73.88 409 GLU B C 1
ATOM 9154 O O . GLU B 1 409 ? -40.656 -46.812 -18.344 1 73.88 409 GLU B O 1
ATOM 9159 N N . ASP B 1 410 ? -40.031 -45.469 -16.578 1 76.88 410 ASP B N 1
ATOM 9160 C CA . ASP B 1 410 ? -41.344 -44.812 -16.516 1 76.88 410 ASP B CA 1
ATOM 9161 C C . ASP B 1 410 ? -41.188 -43.281 -16.453 1 76.88 410 ASP B C 1
ATOM 9163 O O . ASP B 1 410 ? -40.188 -42.781 -15.945 1 76.88 410 ASP B O 1
ATOM 9167 N N . GLU B 1 411 ? -42.031 -42.594 -17.109 1 75.69 411 GLU B N 1
ATOM 9168 C CA . GLU B 1 411 ? -42.031 -41.125 -17.156 1 75.69 411 GLU B CA 1
ATOM 9169 C C . GLU B 1 411 ? -42.156 -40.531 -15.766 1 75.69 411 GLU B C 1
ATOM 9171 O O . GLU B 1 411 ? -41.625 -39.438 -15.508 1 75.69 411 GLU B O 1
ATOM 9176 N N . LYS B 1 412 ? -42.719 -41.25 -14.883 1 73.38 412 LYS B N 1
ATOM 9177 C CA . LYS B 1 412 ? -42.906 -40.75 -13.516 1 73.38 412 LYS B CA 1
ATOM 9178 C C . LYS B 1 412 ? -41.562 -40.625 -12.797 1 73.38 412 LYS B C 1
ATOM 9180 O O . LYS B 1 412 ? -41.438 -39.844 -11.852 1 73.38 412 LYS B O 1
ATOM 9185 N N . GLN B 1 413 ? -40.594 -41.375 -13.336 1 75.5 413 GLN B N 1
ATOM 9186 C CA . GLN B 1 413 ? -39.25 -41.406 -12.719 1 75.5 413 GLN B CA 1
ATOM 9187 C C . GLN B 1 413 ? -38.469 -40.125 -13.086 1 75.5 413 GLN B C 1
ATOM 9189 O O . GLN B 1 413 ? -37.438 -39.844 -12.461 1 75.5 413 GLN B O 1
ATOM 9194 N N . LEU B 1 414 ? -39.031 -39.406 -14.078 1 72.31 414 LEU B N 1
ATOM 9195 C CA . LEU B 1 414 ? -38.281 -38.281 -14.609 1 72.31 414 LEU B CA 1
ATOM 9196 C C . LEU B 1 414 ? -38.844 -36.969 -14.039 1 72.31 414 LEU B C 1
ATOM 9198 O O . LEU B 1 414 ? -38.25 -35.906 -14.266 1 72.31 414 LEU B O 1
ATOM 9202 N N . HIS B 1 415 ? -39.969 -37.031 -13.359 1 66.94 415 HIS B N 1
ATOM 9203 C CA . HIS B 1 415 ? -40.594 -35.781 -12.883 1 66.94 415 HIS B CA 1
ATOM 9204 C C . HIS B 1 415 ? -40.562 -35.719 -11.359 1 66.94 415 HIS B C 1
ATOM 9206 O O . HIS B 1 415 ? -40.5 -36.719 -10.68 1 66.94 415 HIS B O 1
ATOM 9212 N N . THR B 1 416 ? -40.312 -34.469 -10.844 1 63.25 416 THR B N 1
ATOM 9213 C CA . THR B 1 416 ? -40.281 -34.219 -9.414 1 63.25 416 THR B CA 1
ATOM 9214 C C . THR B 1 416 ? -41.562 -34.688 -8.727 1 63.25 416 THR B C 1
ATOM 9216 O O . THR B 1 416 ? -42.656 -34.531 -9.258 1 63.25 416 THR B O 1
ATOM 9219 N N . HIS B 1 417 ? -41.469 -35.656 -7.898 1 54.94 417 HIS B N 1
ATOM 9220 C CA . HIS B 1 417 ? -42.656 -35.969 -7.109 1 54.94 417 HIS B CA 1
ATOM 9221 C C . HIS B 1 417 ? -43.312 -34.688 -6.539 1 54.94 417 HIS B C 1
ATOM 9223 O O . HIS B 1 417 ? -42.594 -33.781 -6.105 1 54.94 417 HIS B O 1
ATOM 9229 N N . GLU B 1 418 ? -44.406 -34.281 -7.203 1 48.97 418 GLU B N 1
ATOM 9230 C CA . GLU B 1 418 ? -45.156 -33.125 -6.711 1 48.97 418 GLU B CA 1
ATOM 9231 C C . GLU B 1 418 ? -44.938 -32.938 -5.215 1 48.97 418 GLU B C 1
ATOM 9233 O O . GLU B 1 418 ? -45.125 -31.828 -4.703 1 48.97 418 GLU B O 1
ATOM 9238 N N . ALA B 1 419 ? -44.812 -34 -4.398 1 47.88 419 ALA B N 1
ATOM 9239 C CA . ALA B 1 419 ? -44.812 -33.875 -2.943 1 47.88 419 ALA B CA 1
ATOM 9240 C C . ALA B 1 419 ? -43.469 -33.375 -2.438 1 47.88 419 ALA B C 1
ATOM 9242 O O . ALA B 1 419 ? -42.406 -33.906 -2.844 1 47.88 419 ALA B O 1
ATOM 9243 N N . GLY B 1 420 ? -43.25 -32.25 -1.621 1 55.06 420 GLY B N 1
ATOM 9244 C CA . GLY B 1 420 ? -42.406 -31.406 -0.792 1 55.06 420 GLY B CA 1
ATOM 9245 C C . GLY B 1 420 ? -40.938 -31.672 -0.99 1 55.06 420 GLY B C 1
ATOM 9246 O O . GLY B 1 420 ? -40.344 -32.531 -0.304 1 55.06 420 GLY B O 1
ATOM 9247 N N . PHE B 1 421 ? -40.25 -31.344 -2.07 1 59.28 421 PHE B N 1
ATOM 9248 C CA . PHE B 1 421 ? -38.812 -31.438 -2.26 1 59.28 421 PHE B CA 1
ATOM 9249 C C . PHE B 1 421 ? -38.062 -30.844 -1.074 1 59.28 421 PHE B C 1
ATOM 9251 O O . PHE B 1 421 ? -38.406 -29.75 -0.619 1 59.28 421 PHE B O 1
ATOM 9258 N N . ALA B 1 422 ? -37.406 -31.766 -0.34 1 62.66 422 ALA B N 1
ATOM 9259 C CA . ALA B 1 422 ? -36.562 -31.297 0.753 1 62.66 422 ALA B CA 1
ATOM 9260 C C . ALA B 1 422 ? -35.094 -31.234 0.33 1 62.66 422 ALA B C 1
ATOM 9262 O O . ALA B 1 422 ? -34.594 -32.156 -0.295 1 62.66 422 ALA B O 1
ATOM 9263 N N . ILE B 1 423 ? -34.438 -30.094 0.348 1 68.06 423 ILE B N 1
ATOM 9264 C CA . ILE B 1 423 ? -33.031 -29.891 0.007 1 68.06 423 ILE B CA 1
ATOM 9265 C C . ILE B 1 423 ? -32.156 -30.766 0.892 1 68.06 423 ILE B C 1
ATOM 9267 O O . ILE B 1 423 ? -32.531 -31.062 2.031 1 68.06 423 ILE B O 1
ATOM 9271 N N . ASN B 1 424 ? -31.156 -31.391 0.23 1 70.38 424 ASN B N 1
ATOM 9272 C CA . ASN B 1 424 ? -30.141 -32.125 0.981 1 70.38 424 ASN B CA 1
ATOM 9273 C C . ASN B 1 424 ? -29.047 -31.219 1.51 1 70.38 424 ASN B C 1
ATOM 9275 O O . ASN B 1 424 ? -28.141 -30.828 0.769 1 70.38 424 ASN B O 1
ATOM 9279 N N . PRO B 1 425 ? -29.172 -30.812 2.738 1 66.94 425 PRO B N 1
ATOM 9280 C CA . PRO B 1 425 ? -28.172 -29.875 3.277 1 66.94 425 PRO B CA 1
ATOM 9281 C C . PRO B 1 425 ? -26.781 -30.5 3.363 1 66.94 425 PRO B C 1
ATOM 9283 O O . PRO B 1 425 ? -25.797 -29.766 3.465 1 66.94 425 PRO B O 1
ATOM 9286 N N . ASP B 1 426 ? -26.703 -31.844 3.166 1 78.94 426 ASP B N 1
ATOM 9287 C CA . ASP B 1 426 ? -25.406 -32.531 3.305 1 78.94 426 ASP B CA 1
ATOM 9288 C C . ASP B 1 426 ? -24.625 -32.469 2.004 1 78.94 426 ASP B C 1
ATOM 9290 O O . ASP B 1 426 ? -23.438 -32.812 1.975 1 78.94 426 ASP B O 1
ATOM 9294 N N . ARG B 1 427 ? -25.234 -31.984 1.024 1 83.06 427 ARG B N 1
ATOM 9295 C CA . ARG B 1 427 ? -24.562 -31.922 -0.272 1 83.06 427 ARG B CA 1
ATOM 9296 C C . ARG B 1 427 ? -23.359 -30.984 -0.221 1 83.06 427 ARG B C 1
ATOM 9298 O O . ARG B 1 427 ? -22.297 -31.312 -0.752 1 83.06 427 ARG B O 1
ATOM 9305 N N . LEU B 1 428 ? -23.562 -29.891 0.387 1 87.56 428 LEU B N 1
ATOM 9306 C CA . LEU B 1 428 ? -22.484 -28.922 0.496 1 87.56 428 LEU B CA 1
ATOM 9307 C C . LEU B 1 428 ? -21.297 -29.5 1.264 1 87.56 428 LEU B C 1
ATOM 9309 O O . LEU B 1 428 ? -20.156 -29.375 0.834 1 87.56 428 LEU B O 1
ATOM 9313 N N . ARG B 1 429 ? -21.578 -30.156 2.277 1 89.94 429 ARG B N 1
ATOM 9314 C CA . ARG B 1 429 ? -20.531 -30.75 3.096 1 89.94 429 ARG B CA 1
ATOM 9315 C C . ARG B 1 429 ? -19.781 -31.828 2.322 1 89.94 429 ARG B C 1
ATOM 9317 O O . ARG B 1 429 ? -18.547 -31.891 2.354 1 89.94 429 ARG B O 1
ATOM 9324 N N . LYS B 1 430 ? -20.5 -32.656 1.633 1 87.88 430 LYS B N 1
ATOM 9325 C CA . LYS B 1 430 ? -19.891 -33.719 0.851 1 87.88 430 LYS B CA 1
ATOM 9326 C C . LYS B 1 430 ? -19 -33.156 -0.256 1 87.88 430 LYS B C 1
ATOM 9328 O O . LYS B 1 430 ? -17.938 -33.688 -0.546 1 87.88 430 LYS B O 1
ATOM 9333 N N . GLN B 1 431 ? -19.469 -32.125 -0.775 1 89 431 GLN B N 1
ATOM 9334 C CA . GLN B 1 431 ? -18.703 -31.484 -1.836 1 89 431 GLN B CA 1
ATOM 9335 C C . GLN B 1 431 ? -17.406 -30.891 -1.291 1 89 431 GLN B C 1
ATOM 9337 O O . GLN B 1 431 ? -16.359 -31 -1.92 1 89 431 GLN B O 1
ATOM 9342 N N . VAL B 1 432 ? -17.5 -30.234 -0.165 1 92.94 432 VAL B N 1
ATOM 9343 C CA . VAL B 1 432 ? -16.312 -29.625 0.437 1 92.94 432 VAL B CA 1
ATOM 9344 C C . VAL B 1 432 ? -15.32 -30.719 0.835 1 92.94 432 VAL B C 1
ATOM 9346 O O . VAL B 1 432 ? -14.109 -30.578 0.622 1 92.94 432 VAL B O 1
ATOM 9349 N N . ILE B 1 433 ? -15.828 -31.812 1.302 1 93.31 433 ILE B N 1
ATOM 9350 C CA . ILE B 1 433 ? -14.977 -32.938 1.683 1 93.31 433 ILE B CA 1
ATOM 9351 C C . ILE B 1 433 ? -14.32 -33.531 0.44 1 93.31 433 ILE B C 1
ATOM 9353 O O . ILE B 1 433 ? -13.133 -33.875 0.462 1 93.31 433 ILE B O 1
ATOM 9357 N N . TYR B 1 434 ? -15.047 -33.594 -0.598 1 88.88 434 TYR B N 1
ATOM 9358 C CA . TYR B 1 434 ? -14.492 -34.125 -1.84 1 88.88 434 TYR B CA 1
ATOM 9359 C C . TYR B 1 434 ? -13.312 -33.281 -2.312 1 88.88 434 TYR B C 1
ATOM 9361 O O . TYR B 1 434 ? -12.234 -33.812 -2.6 1 88.88 434 TYR B O 1
ATOM 9369 N N . PHE B 1 435 ? -13.461 -32 -2.314 1 90.75 435 PHE B N 1
ATOM 9370 C CA . PHE B 1 435 ? -12.438 -31.125 -2.871 1 90.75 435 PHE B CA 1
ATOM 9371 C C . PHE B 1 435 ? -11.266 -30.984 -1.91 1 90.75 435 PHE B C 1
ATOM 9373 O O . PHE B 1 435 ? -10.117 -30.812 -2.34 1 90.75 435 PHE B O 1
ATOM 9380 N N . THR B 1 436 ? -11.453 -31.094 -0.631 1 94.81 436 THR B N 1
ATOM 9381 C CA . THR B 1 436 ? -10.398 -30.828 0.34 1 94.81 436 THR B CA 1
ATOM 9382 C C . THR B 1 436 ? -9.68 -32.125 0.715 1 94.81 436 THR B C 1
ATOM 9384 O O . THR B 1 436 ? -8.555 -32.094 1.22 1 94.81 436 THR B O 1
ATOM 9387 N N . VAL B 1 437 ? -10.32 -33.281 0.409 1 93.81 437 VAL B N 1
ATOM 9388 C CA . VAL B 1 437 ? -9.688 -34.562 0.793 1 93.81 437 VAL B CA 1
ATOM 9389 C C . VAL B 1 437 ? -9.414 -35.406 -0.451 1 93.81 437 VAL B C 1
ATOM 9391 O O . VAL B 1 437 ? -8.266 -35.562 -0.852 1 93.81 437 VAL B O 1
ATOM 9394 N N . THR B 1 438 ? -10.523 -35.75 -1.104 1 89.75 438 THR B N 1
ATOM 9395 C CA . THR B 1 438 ? -10.414 -36.688 -2.199 1 89.75 438 THR B CA 1
ATOM 9396 C C . THR B 1 438 ? -9.625 -36.094 -3.363 1 89.75 438 THR B C 1
ATOM 9398 O O . THR B 1 438 ? -8.688 -36.719 -3.869 1 89.75 438 THR B O 1
ATOM 9401 N N . ALA B 1 439 ? -9.992 -34.938 -3.711 1 88.69 439 ALA B N 1
ATOM 9402 C CA . ALA B 1 439 ? -9.336 -34.312 -4.852 1 88.69 439 ALA B CA 1
ATOM 9403 C C . ALA B 1 439 ? -7.855 -34.031 -4.566 1 88.69 439 ALA B C 1
ATOM 9405 O O . ALA B 1 439 ? -7.02 -34.156 -5.465 1 88.69 439 ALA B O 1
ATOM 9406 N N . GLN B 1 440 ? -7.5 -33.75 -3.385 1 91.31 440 GLN B N 1
ATOM 9407 C CA . GLN B 1 440 ? -6.109 -33.5 -3.012 1 91.31 440 GLN B CA 1
ATOM 9408 C C . GLN B 1 440 ? -5.285 -34.781 -3.08 1 91.31 440 GLN B C 1
ATOM 9410 O O . GLN B 1 440 ? -4.152 -34.781 -3.568 1 91.31 440 GLN B O 1
ATOM 9415 N N . ILE B 1 441 ? -5.879 -35.875 -2.689 1 89.69 441 ILE B N 1
ATOM 9416 C CA . ILE B 1 441 ? -5.199 -37.188 -2.703 1 89.69 441 ILE B CA 1
ATOM 9417 C C . ILE B 1 441 ? -5.016 -37.656 -4.145 1 89.69 441 ILE B C 1
ATOM 9419 O O . ILE B 1 441 ? -3.941 -38.125 -4.516 1 89.69 441 ILE B O 1
ATOM 9423 N N . VAL B 1 442 ? -6.031 -37.438 -4.852 1 85.38 442 VAL B N 1
ATOM 9424 C CA . VAL B 1 442 ? -5.98 -37.875 -6.25 1 85.38 442 VAL B CA 1
ATOM 9425 C C . VAL B 1 442 ? -4.945 -37.031 -7 1 85.38 442 VAL B C 1
ATOM 9427 O O . VAL B 1 442 ? -4.18 -37.562 -7.809 1 85.38 442 VAL B O 1
ATOM 9430 N N . ASN B 1 443 ? -4.895 -35.781 -6.691 1 85.06 443 ASN B N 1
ATOM 9431 C CA . ASN B 1 443 ? -3.918 -34.906 -7.332 1 85.06 443 ASN B CA 1
ATOM 9432 C C . ASN B 1 443 ? -2.49 -35.281 -6.949 1 85.06 443 ASN B C 1
ATOM 9434 O O . ASN B 1 443 ? -1.596 -35.281 -7.797 1 85.06 443 ASN B O 1
ATOM 9438 N N . LEU B 1 444 ? -2.281 -35.562 -5.762 1 85.88 444 LEU B N 1
ATOM 9439 C CA . LEU B 1 444 ? -0.971 -36 -5.293 1 85.88 444 LEU B CA 1
ATOM 9440 C C . LEU B 1 444 ? -0.568 -37.312 -5.941 1 85.88 444 LEU B C 1
ATOM 9442 O O . LEU B 1 444 ? 0.58 -37.469 -6.359 1 85.88 444 LEU B O 1
ATOM 9446 N N . GLY B 1 445 ? -1.545 -38.219 -6.047 1 84.19 445 GLY B N 1
ATOM 9447 C CA . GLY B 1 445 ? -1.285 -39.5 -6.688 1 84.19 445 GLY B CA 1
ATOM 9448 C C . GLY B 1 445 ? -0.964 -39.375 -8.164 1 84.19 445 GLY B C 1
ATOM 9449 O O . GLY B 1 445 ? -0.035 -40 -8.656 1 84.19 445 GLY B O 1
ATOM 9450 N N . MET B 1 446 ? -1.619 -38.5 -8.758 1 81.62 446 MET B N 1
ATOM 9451 C CA . MET B 1 446 ? -1.401 -38.281 -10.188 1 81.62 446 MET B CA 1
ATOM 9452 C C . MET B 1 446 ? -0.038 -37.656 -10.445 1 81.62 446 MET B C 1
ATOM 9454 O O . MET B 1 446 ? 0.606 -37.969 -11.453 1 81.62 446 MET B O 1
ATOM 9458 N N . GLU B 1 447 ? 0.415 -36.812 -9.594 1 79.38 447 GLU B N 1
ATOM 9459 C CA . GLU B 1 447 ? 1.712 -36.156 -9.719 1 79.38 447 GLU B CA 1
ATOM 9460 C C . GLU B 1 447 ? 2.854 -37.156 -9.602 1 79.38 447 GLU B C 1
ATOM 9462 O O . GLU B 1 447 ? 3.918 -37 -10.195 1 79.38 447 GLU B O 1
ATOM 9467 N N . LEU B 1 448 ? 2.613 -38.281 -8.875 1 76.5 448 LEU B N 1
ATOM 9468 C CA . LEU B 1 448 ? 3.654 -39.281 -8.664 1 76.5 448 LEU B CA 1
ATOM 9469 C C . LEU B 1 448 ? 3.514 -40.438 -9.648 1 76.5 448 LEU B C 1
ATOM 9471 O O . LEU B 1 448 ? 4.512 -40.938 -10.148 1 76.5 448 LEU B O 1
ATOM 9475 N N . ILE B 1 449 ? 2.266 -40.688 -9.969 1 77.62 449 ILE B N 1
ATOM 9476 C CA . ILE B 1 449 ? 1.978 -41.906 -10.711 1 77.62 449 ILE B CA 1
ATOM 9477 C C . ILE B 1 449 ? 2.039 -41.625 -12.211 1 77.62 449 ILE B C 1
ATOM 9479 O O . ILE B 1 449 ? 2.598 -42.438 -12.977 1 77.62 449 ILE B O 1
ATOM 9483 N N . VAL B 1 450 ? 1.542 -40.531 -12.586 1 78.88 450 VAL B N 1
ATOM 9484 C CA . VAL B 1 450 ? 1.405 -40.25 -14.016 1 78.88 450 VAL B CA 1
ATOM 9485 C C . VAL B 1 450 ? 2.785 -40.188 -14.664 1 78.88 450 VAL B C 1
ATOM 9487 O O . VAL B 1 450 ? 3.016 -40.812 -15.695 1 78.88 450 VAL B O 1
ATOM 9490 N N . PRO B 1 451 ? 3.715 -39.406 -14.078 1 74.94 451 PRO B N 1
ATOM 9491 C CA . PRO B 1 451 ? 5.043 -39.375 -14.695 1 74.94 451 PRO B CA 1
ATOM 9492 C C . PRO B 1 451 ? 5.688 -40.781 -14.727 1 74.94 451 PRO B C 1
ATOM 9494 O O . PRO B 1 451 ? 6.375 -41.125 -15.688 1 74.94 451 PRO B O 1
ATOM 9497 N N . TYR B 1 452 ? 5.449 -41.562 -13.75 1 76.19 452 TYR B N 1
ATOM 9498 C CA . TYR B 1 452 ? 5.988 -42.906 -13.703 1 76.19 452 TYR B CA 1
ATOM 9499 C C . TYR B 1 452 ? 5.379 -43.781 -14.789 1 76.19 452 TYR B C 1
ATOM 9501 O O . TYR B 1 452 ? 6.09 -44.5 -15.484 1 76.19 452 TYR B O 1
ATOM 9509 N N . LEU B 1 453 ? 4.055 -43.688 -14.938 1 78.12 453 LEU B N 1
ATOM 9510 C CA . LEU B 1 453 ? 3.357 -44.469 -15.953 1 78.12 453 LEU B CA 1
ATOM 9511 C C . LEU B 1 453 ? 3.719 -44 -17.359 1 78.12 453 LEU B C 1
ATOM 9513 O O . LEU B 1 453 ? 3.834 -44.781 -18.281 1 78.12 453 LEU B O 1
ATOM 9517 N N . LYS B 1 454 ? 3.922 -42.75 -17.438 1 78.25 454 LYS B N 1
ATOM 9518 C CA . LYS B 1 454 ? 4.316 -42.188 -18.719 1 78.25 454 LYS B CA 1
ATOM 9519 C C . LYS B 1 454 ? 5.699 -42.656 -19.141 1 78.25 454 LYS B C 1
ATOM 9521 O O . LYS B 1 454 ? 5.926 -43 -20.297 1 78.25 454 LYS B O 1
ATOM 9526 N N . ARG B 1 455 ? 6.633 -42.781 -18.219 1 75.56 455 ARG B N 1
ATOM 9527 C CA . ARG B 1 455 ? 7.98 -43.25 -18.5 1 75.56 455 ARG B CA 1
ATOM 9528 C C . ARG B 1 455 ? 7.965 -44.719 -18.891 1 75.56 455 ARG B C 1
ATOM 9530 O O . ARG B 1 455 ? 8.633 -45.125 -19.844 1 75.56 455 ARG B O 1
ATOM 9537 N N . ARG B 1 456 ? 7.156 -45.406 -18.172 1 76.75 456 ARG B N 1
ATOM 9538 C CA . ARG B 1 456 ? 7.07 -46.844 -18.453 1 76.75 456 ARG B CA 1
ATOM 9539 C C . ARG B 1 456 ? 6.375 -47.094 -19.781 1 76.75 456 ARG B C 1
ATOM 9541 O O . ARG B 1 456 ? 6.77 -48 -20.531 1 76.75 456 ARG B O 1
ATOM 9548 N N . GLY B 1 457 ? 5.375 -46.25 -19.969 1 76.69 457 GLY B N 1
ATOM 9549 C CA . GLY B 1 457 ? 4.672 -46.375 -21.234 1 76.69 457 GLY B CA 1
ATOM 9550 C C . GLY B 1 457 ? 5.52 -46 -22.438 1 76.69 457 GLY B C 1
ATOM 9551 O O . GLY B 1 457 ? 5.512 -46.688 -23.453 1 76.69 457 GLY B O 1
ATOM 9552 N N . MET B 1 458 ? 6.297 -44.938 -22.266 1 75.19 458 MET B N 1
ATOM 9553 C CA . MET B 1 458 ? 7.16 -44.5 -23.344 1 75.19 458 MET B CA 1
ATOM 9554 C C . MET B 1 458 ? 8.297 -45.469 -23.594 1 75.19 458 MET B C 1
ATOM 9556 O O . MET B 1 458 ? 8.688 -45.719 -24.734 1 75.19 458 MET B O 1
ATOM 9560 N N . ALA B 1 459 ? 8.805 -46 -22.5 1 73 459 ALA B N 1
ATOM 9561 C CA . ALA B 1 459 ? 9.844 -47.031 -22.625 1 73 459 ALA B CA 1
ATOM 9562 C C . ALA B 1 459 ? 9.312 -48.281 -23.328 1 73 459 ALA B C 1
ATOM 9564 O O . ALA B 1 459 ? 9.992 -48.844 -24.188 1 73 459 ALA B O 1
ATOM 9565 N N . LYS B 1 460 ? 8.039 -48.594 -22.906 1 76 460 LYS B N 1
ATOM 9566 C CA . LYS B 1 460 ? 7.418 -49.75 -23.547 1 76 460 LYS B CA 1
ATOM 9567 C C . LYS B 1 460 ? 7.113 -49.469 -25.016 1 76 460 LYS B C 1
ATOM 9569 O O . LYS B 1 460 ? 7.297 -50.344 -25.875 1 76 460 LYS B O 1
ATOM 9574 N N . TYR B 1 461 ? 6.645 -48.281 -25.203 1 75.38 461 TYR B N 1
ATOM 9575 C CA . TYR B 1 461 ? 6.355 -47.875 -26.578 1 75.38 461 TYR B CA 1
ATOM 9576 C C . TYR B 1 461 ? 7.621 -47.875 -27.422 1 75.38 461 TYR B C 1
ATOM 9578 O O . TYR B 1 461 ? 7.609 -48.344 -28.562 1 75.38 461 TYR B O 1
ATOM 9586 N N . LYS B 1 462 ? 8.812 -47.438 -26.938 1 71.94 462 LYS B N 1
ATOM 9587 C CA . LYS B 1 462 ? 10.094 -47.438 -27.641 1 71.94 462 LYS B CA 1
ATOM 9588 C C . LYS B 1 462 ? 10.602 -48.844 -27.875 1 71.94 462 LYS B C 1
ATOM 9590 O O . LYS B 1 462 ? 11.141 -49.156 -28.938 1 71.94 462 LYS B O 1
ATOM 9595 N N . LYS B 1 463 ? 10.367 -49.656 -26.891 1 73.31 463 LYS B N 1
ATOM 9596 C CA . LYS B 1 463 ? 10.758 -51.062 -27.031 1 73.31 463 LYS B CA 1
ATOM 9597 C C . LYS B 1 463 ? 9.93 -51.75 -28.125 1 73.31 463 LYS B C 1
ATOM 9599 O O . LYS B 1 463 ? 10.461 -52.531 -28.906 1 73.31 463 LYS B O 1
ATOM 9604 N N . MET B 1 464 ? 8.648 -51.406 -28.078 1 74.94 464 MET B N 1
ATOM 9605 C CA . MET B 1 464 ? 7.766 -51.969 -29.078 1 74.94 464 MET B CA 1
ATOM 9606 C C . MET B 1 464 ? 8.141 -51.5 -30.469 1 74.94 464 MET B C 1
ATOM 9608 O O . MET B 1 464 ? 8.102 -52.281 -31.438 1 74.94 464 MET B O 1
ATOM 9612 N N . GLN B 1 465 ? 8.492 -50.25 -30.547 1 70.38 465 GLN B N 1
ATOM 9613 C CA . GLN B 1 465 ? 8.898 -49.688 -31.844 1 70.38 465 GLN B CA 1
ATOM 9614 C C . GLN B 1 465 ? 10.195 -50.344 -32.312 1 70.38 465 GLN B C 1
ATOM 9616 O O . GLN B 1 465 ? 10.352 -50.625 -33.531 1 70.38 465 GLN B O 1
ATOM 9621 N N . THR B 1 466 ? 11.156 -50.531 -31.406 1 68.94 466 THR B N 1
ATOM 9622 C CA . THR B 1 466 ? 12.43 -51.188 -31.75 1 68.94 466 THR B CA 1
ATOM 9623 C C . THR B 1 466 ? 12.219 -52.625 -32.156 1 68.94 466 THR B C 1
ATOM 9625 O O . THR B 1 466 ? 12.852 -53.094 -33.125 1 68.94 466 THR B O 1
ATOM 9628 N N . GLU B 1 467 ? 11.32 -53.25 -31.438 1 72.31 467 GLU B N 1
ATOM 9629 C CA . GLU B 1 467 ? 11.031 -54.625 -31.766 1 72.31 467 GLU B CA 1
ATOM 9630 C C . GLU B 1 467 ? 10.32 -54.75 -33.125 1 72.31 467 GLU B C 1
ATOM 9632 O O . GLU B 1 467 ? 10.609 -55.656 -33.906 1 72.31 467 GLU B O 1
ATOM 9637 N N . ARG B 1 468 ? 9.406 -53.812 -33.219 1 72.38 468 ARG B N 1
ATOM 9638 C CA . ARG B 1 468 ? 8.703 -53.812 -34.5 1 72.38 468 ARG B CA 1
ATOM 9639 C C . ARG B 1 468 ? 9.648 -53.5 -35.656 1 72.38 468 ARG B C 1
ATOM 9641 O O . ARG B 1 468 ? 9.547 -54.094 -36.75 1 72.38 468 ARG B O 1
ATOM 9648 N N . ALA B 1 469 ? 10.516 -52.531 -35.531 1 68 469 ALA B N 1
ATOM 9649 C CA . ALA B 1 469 ? 11.516 -52.188 -36.531 1 68 469 ALA B CA 1
ATOM 9650 C C . ALA B 1 469 ? 12.445 -53.375 -36.781 1 68 469 ALA B C 1
ATOM 9652 O O . ALA B 1 469 ? 12.828 -53.656 -37.938 1 68 469 ALA B O 1
ATOM 9653 N N . ALA B 1 470 ? 12.836 -54.031 -35.688 1 64.25 470 ALA B N 1
ATOM 9654 C CA . ALA B 1 470 ? 13.68 -55.219 -35.812 1 64.25 470 ALA B CA 1
ATOM 9655 C C . ALA B 1 470 ? 12.984 -56.312 -36.625 1 64.25 470 ALA B C 1
ATOM 9657 O O . ALA B 1 470 ? 13.617 -56.969 -37.438 1 64.25 470 ALA B O 1
ATOM 9658 N N . LYS B 1 471 ? 11.742 -56.469 -36.375 1 69.44 471 LYS B N 1
ATOM 9659 C CA . LYS B 1 471 ? 10.977 -57.469 -37.094 1 69.44 471 LYS B CA 1
ATOM 9660 C C . LYS B 1 471 ? 10.852 -57.094 -38.562 1 69.44 471 LYS B C 1
ATOM 9662 O O . LYS B 1 471 ? 10.797 -57.969 -39.438 1 69.44 471 LYS B O 1
ATOM 9667 N N . ASN B 1 472 ? 10.758 -55.844 -38.781 1 63.41 472 ASN B N 1
ATOM 9668 C CA . ASN B 1 472 ? 10.648 -55.438 -40.156 1 63.41 472 ASN B CA 1
ATOM 9669 C C . ASN B 1 472 ? 12.023 -55.219 -40.812 1 63.41 472 ASN B C 1
ATOM 9671 O O . ASN B 1 472 ? 12.133 -54.625 -41.875 1 63.41 472 ASN B O 1
ATOM 9675 N N . GLY B 1 473 ? 13.07 -55.812 -40.219 1 59.72 473 GLY B N 1
ATOM 9676 C CA . GLY B 1 473 ? 14.414 -55.844 -40.781 1 59.72 473 GLY B CA 1
ATOM 9677 C C . GLY B 1 473 ? 15.188 -54.562 -40.531 1 59.72 473 GLY B C 1
ATOM 9678 O O . GLY B 1 473 ? 16.344 -54.406 -40.969 1 59.72 473 GLY B O 1
ATOM 9679 N N . GLY B 1 474 ? 14.734 -53.406 -40.188 1 54.72 474 GLY B N 1
ATOM 9680 C CA . GLY B 1 474 ? 15.406 -52.125 -40.094 1 54.72 474 GLY B CA 1
ATOM 9681 C C . GLY B 1 474 ? 15.781 -51.75 -38.656 1 54.72 474 GLY B C 1
ATOM 9682 O O . GLY B 1 474 ? 15.078 -50.969 -38 1 54.72 474 GLY B O 1
ATOM 9683 N N . THR B 1 475 ? 16.5 -52.562 -37.969 1 52.75 475 THR B N 1
ATOM 9684 C CA . THR B 1 475 ? 16.75 -52.188 -36.594 1 52.75 475 THR B CA 1
ATOM 9685 C C . THR B 1 475 ? 17.562 -50.906 -36.5 1 52.75 475 THR B C 1
ATOM 9687 O O . THR B 1 475 ? 18.688 -50.844 -37 1 52.75 475 THR B O 1
ATOM 9690 N N . PRO B 1 476 ? 16.984 -49.75 -36.281 1 57.66 476 PRO B N 1
ATOM 9691 C CA . PRO B 1 476 ? 17.844 -48.594 -36.094 1 57.66 476 PRO B CA 1
ATOM 9692 C C . PRO B 1 476 ? 18.953 -48.812 -35.094 1 57.66 476 PRO B C 1
ATOM 9694 O O . PRO B 1 476 ? 18.766 -49.562 -34.125 1 57.66 476 PRO B O 1
ATOM 9697 N N . PRO B 1 477 ? 20.219 -48.75 -35.5 1 60.41 477 PRO B N 1
ATOM 9698 C CA . PRO B 1 477 ? 21.359 -48.969 -34.594 1 60.41 477 PRO B CA 1
ATOM 9699 C C . PRO B 1 477 ? 21.188 -48.25 -33.25 1 60.41 477 PRO B C 1
ATOM 9701 O O . PRO B 1 477 ? 20.641 -47.156 -33.219 1 60.41 477 PRO B O 1
ATOM 9704 N N . SER B 1 478 ? 21.188 -48.969 -32.156 1 71 478 SER B N 1
ATOM 9705 C CA . SER B 1 478 ? 21.203 -48.375 -30.812 1 71 478 SER B CA 1
ATOM 9706 C C . SER B 1 478 ? 22.203 -47.25 -30.719 1 71 478 SER B C 1
ATOM 9708 O O . SER B 1 478 ? 23.312 -47.344 -31.25 1 71 478 SER B O 1
ATOM 9710 N N . PRO B 1 479 ? 21.75 -46.062 -30.281 1 74.56 479 PRO B N 1
ATOM 9711 C CA . PRO B 1 479 ? 22.703 -44.938 -30.141 1 74.56 479 PRO B CA 1
ATOM 9712 C C . PRO B 1 479 ? 23.922 -45.344 -29.312 1 74.56 479 PRO B C 1
ATOM 9714 O O . PRO B 1 479 ? 24.969 -44.688 -29.391 1 74.56 479 PRO B O 1
ATOM 9717 N N . ALA B 1 480 ? 23.891 -46.469 -28.562 1 75.44 480 ALA B N 1
ATOM 9718 C CA . ALA B 1 480 ? 24.969 -46.844 -27.656 1 75.44 480 ALA B CA 1
ATOM 9719 C C . ALA B 1 480 ? 26.062 -47.594 -28.422 1 75.44 480 ALA B C 1
ATOM 9721 O O . ALA B 1 480 ? 27.156 -47.781 -27.891 1 75.44 480 ALA B O 1
ATOM 9722 N N . ILE B 1 481 ? 25.844 -47.906 -29.625 1 72.19 481 ILE B N 1
ATOM 9723 C CA . ILE B 1 481 ? 26.781 -48.75 -30.375 1 72.19 481 ILE B CA 1
ATOM 9724 C C . ILE B 1 481 ? 28.094 -48 -30.578 1 72.19 481 ILE B C 1
ATOM 9726 O O . ILE B 1 481 ? 29.172 -48.594 -30.484 1 72.19 481 ILE B O 1
ATOM 9730 N N . ASN B 1 482 ? 28 -46.688 -30.766 1 73.44 482 ASN B N 1
ATOM 9731 C CA . ASN B 1 482 ? 29.203 -45.938 -31.047 1 73.44 482 ASN B CA 1
ATOM 9732 C C . ASN B 1 482 ? 29.781 -45.312 -29.781 1 73.44 482 ASN B C 1
ATOM 9734 O O . ASN B 1 482 ? 30.734 -44.531 -29.844 1 73.44 482 ASN B O 1
ATOM 9738 N N . ASP B 1 483 ? 29.234 -45.688 -28.625 1 85.06 483 ASP B N 1
ATOM 9739 C CA . ASP B 1 483 ? 29.734 -45.094 -27.391 1 85.06 483 ASP B CA 1
ATOM 9740 C C . ASP B 1 483 ? 30.953 -45.844 -26.875 1 85.06 483 ASP B C 1
ATOM 9742 O O . ASP B 1 483 ? 30.969 -47.062 -26.844 1 85.06 483 ASP B O 1
ATOM 9746 N N . PRO B 1 484 ? 31.922 -45.125 -26.562 1 83.12 484 PRO B N 1
ATOM 9747 C CA . PRO B 1 484 ? 33.031 -45.781 -25.875 1 83.12 484 PRO B CA 1
ATOM 9748 C C . PRO B 1 484 ? 32.594 -46.469 -24.578 1 83.12 484 PRO B C 1
ATOM 9750 O O . PRO B 1 484 ? 31.75 -45.938 -23.844 1 83.12 484 PRO B O 1
ATOM 9753 N N . PRO B 1 485 ? 33.062 -47.688 -24.312 1 82.38 485 PRO B N 1
ATOM 9754 C CA . PRO B 1 485 ? 32.625 -48.469 -23.156 1 82.38 485 PRO B CA 1
ATOM 9755 C C . PRO B 1 485 ? 32.781 -47.688 -21.844 1 82.38 485 PRO B C 1
ATOM 9757 O O . PRO B 1 485 ? 31.953 -47.844 -20.938 1 82.38 485 PRO B O 1
ATOM 9760 N N . GLU B 1 486 ? 33.781 -46.844 -21.781 1 80.94 486 GLU B N 1
ATOM 9761 C CA . GLU B 1 486 ? 34.031 -46.125 -20.547 1 80.94 486 GLU B CA 1
ATOM 9762 C C . GLU B 1 486 ? 32.969 -45.062 -20.297 1 80.94 486 GLU B C 1
ATOM 9764 O O . GLU B 1 486 ? 32.688 -44.688 -19.156 1 80.94 486 GLU B O 1
ATOM 9769 N N . ASP B 1 487 ? 32.375 -44.594 -21.344 1 87.38 487 ASP B N 1
ATOM 9770 C CA . ASP B 1 487 ? 31.422 -43.5 -21.234 1 87.38 487 ASP B CA 1
ATOM 9771 C C . ASP B 1 487 ? 29.984 -43.969 -21.438 1 87.38 487 ASP B C 1
ATOM 9773 O O . ASP B 1 487 ? 29.031 -43.188 -21.328 1 87.38 487 ASP B O 1
ATOM 9777 N N . ALA B 1 488 ? 29.781 -45.219 -21.609 1 86.31 488 ALA B N 1
ATOM 9778 C CA . ALA B 1 488 ? 28.484 -45.781 -22.016 1 86.31 488 ALA B CA 1
ATOM 9779 C C . ALA B 1 488 ? 27.453 -45.562 -20.922 1 86.31 488 ALA B C 1
ATOM 9781 O O . ALA B 1 488 ? 26.328 -45.156 -21.188 1 86.31 488 ALA B O 1
ATOM 9782 N N . ALA B 1 489 ? 27.875 -45.906 -19.703 1 86.44 489 ALA B N 1
ATOM 9783 C CA . ALA B 1 489 ? 26.938 -45.75 -18.578 1 86.44 489 ALA B CA 1
ATOM 9784 C C . ALA B 1 489 ? 26.562 -44.312 -18.359 1 86.44 489 ALA B C 1
ATOM 9786 O O . ALA B 1 489 ? 25.391 -44 -18.109 1 86.44 489 ALA B O 1
ATOM 9787 N N . PHE B 1 490 ? 27.453 -43.406 -18.453 1 90.69 490 PHE B N 1
ATOM 9788 C CA . PHE B 1 490 ? 27.234 -41.969 -18.281 1 90.69 490 PHE B CA 1
ATOM 9789 C C . PHE B 1 490 ? 26.328 -41.438 -19.391 1 90.69 490 PHE B C 1
ATOM 9791 O O . PHE B 1 490 ? 25.391 -40.688 -19.125 1 90.69 490 PHE B O 1
ATOM 9798 N N . LEU B 1 491 ? 26.578 -41.844 -20.625 1 91.5 491 LEU B N 1
ATOM 9799 C CA . LEU B 1 491 ? 25.812 -41.344 -21.766 1 91.5 491 LEU B CA 1
ATOM 9800 C C . LEU B 1 491 ? 24.375 -41.875 -21.719 1 91.5 491 LEU B C 1
ATOM 9802 O O . LEU B 1 491 ? 23.453 -41.156 -22.125 1 91.5 491 LEU B O 1
ATOM 9806 N N . GLN B 1 492 ? 24.219 -43.062 -21.25 1 88.12 492 GLN B N 1
ATOM 9807 C CA . GLN B 1 492 ? 22.859 -43.562 -21.094 1 88.12 492 GLN B CA 1
ATOM 9808 C C . GLN B 1 492 ? 22.094 -42.75 -20.047 1 88.12 492 GLN B C 1
ATOM 9810 O O . GLN B 1 492 ? 20.906 -42.469 -20.25 1 88.12 492 GLN B O 1
ATOM 9815 N N . ARG B 1 493 ? 22.734 -42.438 -19.016 1 90.06 493 ARG B N 1
ATOM 9816 C CA . ARG B 1 493 ? 22.125 -41.594 -17.984 1 90.06 493 ARG B CA 1
ATOM 9817 C C . ARG B 1 493 ? 21.719 -40.25 -18.547 1 90.06 493 ARG B C 1
ATOM 9819 O O . ARG B 1 493 ? 20.625 -39.75 -18.266 1 90.06 493 ARG B O 1
ATOM 9826 N N . VAL B 1 494 ? 22.531 -39.656 -19.297 1 92.94 494 VAL B N 1
ATOM 9827 C CA . VAL B 1 494 ? 22.281 -38.344 -19.859 1 92.94 494 VAL B CA 1
ATOM 9828 C C . VAL B 1 494 ? 21.125 -38.406 -20.859 1 92.94 494 VAL B C 1
ATOM 9830 O O . VAL B 1 494 ? 20.281 -37.5 -20.906 1 92.94 494 VAL B O 1
ATOM 9833 N N . ARG B 1 495 ? 21.078 -39.5 -21.641 1 90.62 495 ARG B N 1
ATOM 9834 C CA . ARG B 1 495 ? 19.984 -39.688 -22.594 1 90.62 495 ARG B CA 1
ATOM 9835 C C . ARG B 1 495 ? 18.656 -39.812 -21.859 1 90.62 495 ARG B C 1
ATOM 9837 O O . ARG B 1 495 ? 17.641 -39.281 -22.328 1 90.62 495 ARG B O 1
ATOM 9844 N N . GLU B 1 496 ? 18.688 -40.438 -20.766 1 86.94 496 GLU B N 1
ATOM 9845 C CA . GLU B 1 496 ? 17.469 -40.594 -19.953 1 86.94 496 GLU B CA 1
ATOM 9846 C C . GLU B 1 496 ? 17.047 -39.25 -19.359 1 86.94 496 GLU B C 1
ATOM 9848 O O . GLU B 1 496 ? 15.859 -38.938 -19.312 1 86.94 496 GLU B O 1
ATOM 9853 N N . GLU B 1 497 ? 17.969 -38.438 -18.906 1 91.19 497 GLU B N 1
ATOM 9854 C CA . GLU B 1 497 ? 17.656 -37.125 -18.328 1 91.19 497 GLU B CA 1
ATOM 9855 C C . GLU B 1 497 ? 17.156 -36.188 -19.391 1 91.19 497 GLU B C 1
ATOM 9857 O O . GLU B 1 497 ? 16.375 -35.25 -19.109 1 91.19 497 GLU B O 1
ATOM 9862 N N . ALA B 1 498 ? 17.609 -36.344 -20.625 1 90.62 498 ALA B N 1
ATOM 9863 C CA . ALA B 1 498 ? 17.203 -35.469 -21.719 1 90.62 498 ALA B CA 1
ATOM 9864 C C . ALA B 1 498 ? 15.734 -35.688 -22.078 1 90.62 498 ALA B C 1
ATOM 9866 O O . ALA B 1 498 ? 15.078 -34.812 -22.641 1 90.62 498 ALA B O 1
ATOM 9867 N N . GLU B 1 499 ? 15.219 -36.844 -21.719 1 85.62 499 GLU B N 1
ATOM 9868 C CA . GLU B 1 499 ? 13.844 -37.188 -22.062 1 85.62 499 GLU B CA 1
ATOM 9869 C C . GLU B 1 499 ? 12.883 -36.719 -20.953 1 85.62 499 GLU B C 1
ATOM 9871 O O . GLU B 1 499 ? 11.664 -36.719 -21.172 1 85.62 499 GLU B O 1
ATOM 9876 N N . LEU B 1 500 ? 13.445 -36.312 -19.875 1 87.81 500 LEU B N 1
ATOM 9877 C CA . LEU B 1 500 ? 12.602 -35.875 -18.766 1 87.81 500 LEU B CA 1
ATOM 9878 C C . LEU B 1 500 ? 12.016 -34.5 -19.047 1 87.81 500 LEU B C 1
ATOM 9880 O O . LEU B 1 500 ? 12.531 -33.75 -19.891 1 87.81 500 LEU B O 1
ATOM 9884 N N . GLY B 1 501 ? 10.867 -34.188 -18.469 1 86.88 501 GLY B N 1
ATOM 9885 C CA . GLY B 1 501 ? 10.227 -32.906 -18.625 1 86.88 501 GLY B CA 1
ATOM 9886 C C . GLY B 1 501 ? 10.891 -31.797 -17.812 1 86.88 501 GLY B C 1
ATOM 9887 O O . GLY B 1 501 ? 11.75 -32.094 -16.969 1 86.88 501 GLY B O 1
ATOM 9888 N N . GLU B 1 502 ? 10.57 -30.578 -18.109 1 90.06 502 GLU B N 1
ATOM 9889 C CA . GLU B 1 502 ? 11.094 -29.422 -17.375 1 90.06 502 GLU B CA 1
ATOM 9890 C C . GLU B 1 502 ? 10.25 -29.125 -16.141 1 90.06 502 GLU B C 1
ATOM 9892 O O . GLU B 1 502 ? 9.023 -29.234 -16.172 1 90.06 502 GLU B O 1
ATOM 9897 N N . TYR B 1 503 ? 10.859 -28.797 -15.078 1 91.06 503 TYR B N 1
ATOM 9898 C CA . TYR B 1 503 ? 10.18 -28.5 -13.828 1 91.06 503 TYR B CA 1
ATOM 9899 C C . TYR B 1 503 ? 9.688 -27.062 -13.805 1 91.06 503 TYR B C 1
ATOM 9901 O O . TYR B 1 503 ? 10.438 -26.141 -14.141 1 91.06 503 TYR B O 1
ATOM 9909 N N . ASP B 1 504 ? 8.414 -26.906 -13.445 1 89.81 504 ASP B N 1
ATOM 9910 C CA . ASP B 1 504 ? 7.805 -25.594 -13.312 1 89.81 504 ASP B CA 1
ATOM 9911 C C . ASP B 1 504 ? 7.312 -25.344 -11.891 1 89.81 504 ASP B C 1
ATOM 9913 O O . ASP B 1 504 ? 6.301 -25.922 -11.477 1 89.81 504 ASP B O 1
ATOM 9917 N N . VAL B 1 505 ? 7.934 -24.469 -11.188 1 92.25 505 VAL B N 1
ATOM 9918 C CA . VAL B 1 505 ? 7.625 -24.203 -9.781 1 92.25 505 VAL B CA 1
ATOM 9919 C C . VAL B 1 505 ? 6.301 -23.453 -9.68 1 92.25 505 VAL B C 1
ATOM 9921 O O . VAL B 1 505 ? 5.59 -23.562 -8.68 1 92.25 505 VAL B O 1
ATOM 9924 N N . THR B 1 506 ? 5.84 -22.719 -10.672 1 91.69 506 THR B N 1
ATOM 9925 C CA . THR B 1 506 ? 4.613 -21.938 -10.656 1 91.69 506 THR B CA 1
ATOM 9926 C C . THR B 1 506 ? 3.389 -22.828 -10.523 1 91.69 506 THR B C 1
ATOM 9928 O O . THR B 1 506 ? 2.41 -22.469 -9.867 1 91.69 506 THR B O 1
ATOM 9931 N N . SER B 1 507 ? 3.451 -24.016 -11.117 1 90.69 507 SER B N 1
ATOM 9932 C CA . SER B 1 507 ? 2.344 -24.953 -11.031 1 90.69 507 SER B CA 1
ATOM 9933 C C . SER B 1 507 ? 2.166 -25.469 -9.602 1 90.69 507 SER B C 1
ATOM 9935 O O . SER B 1 507 ? 1.037 -25.641 -9.141 1 90.69 507 SER B O 1
ATOM 9937 N N . ASP B 1 508 ? 3.262 -25.688 -8.961 1 93.25 508 ASP B N 1
ATOM 9938 C CA . ASP B 1 508 ? 3.197 -26.172 -7.582 1 93.25 508 ASP B CA 1
ATOM 9939 C C . ASP B 1 508 ? 2.699 -25.078 -6.641 1 93.25 508 ASP B C 1
ATOM 9941 O O . ASP B 1 508 ? 1.92 -25.344 -5.727 1 93.25 508 ASP B O 1
ATOM 9945 N N . LEU B 1 509 ? 3.117 -23.875 -6.891 1 95.25 509 LEU B N 1
ATOM 9946 C CA . LEU B 1 509 ? 2.646 -22.75 -6.09 1 95.25 509 LEU B CA 1
ATOM 9947 C C . LEU B 1 509 ? 1.145 -22.547 -6.266 1 95.25 509 LEU B C 1
ATOM 9949 O O . LEU B 1 509 ? 0.436 -22.25 -5.301 1 95.25 509 LEU B O 1
ATOM 9953 N N . ARG B 1 510 ? 0.712 -22.75 -7.449 1 95.06 510 ARG B N 1
ATOM 9954 C CA . ARG B 1 510 ? -0.713 -22.641 -7.746 1 95.06 510 ARG B CA 1
ATOM 9955 C C . ARG B 1 510 ? -1.522 -23.641 -6.926 1 95.06 510 ARG B C 1
ATOM 9957 O O . ARG B 1 510 ? -2.568 -23.297 -6.371 1 95.06 510 ARG B O 1
ATOM 9964 N N . GLU B 1 511 ? -1.015 -24.781 -6.855 1 94.12 511 GLU B N 1
ATOM 9965 C CA . GLU B 1 511 ? -1.704 -25.844 -6.109 1 94.12 511 GLU B CA 1
ATOM 9966 C C . GLU B 1 511 ? -1.843 -25.469 -4.637 1 94.12 511 GLU B C 1
ATOM 9968 O O . GLU B 1 511 ? -2.91 -25.641 -4.043 1 94.12 511 GLU B O 1
ATOM 9973 N N . MET B 1 512 ? -0.811 -24.922 -4.121 1 95.94 512 MET B N 1
ATOM 9974 C CA . MET B 1 512 ? -0.831 -24.562 -2.705 1 95.94 512 MET B CA 1
ATOM 9975 C C . MET B 1 512 ? -1.761 -23.375 -2.457 1 95.94 512 MET B C 1
ATOM 9977 O O . MET B 1 512 ? -2.49 -23.359 -1.464 1 95.94 512 MET B O 1
ATOM 9981 N N . VAL B 1 513 ? -1.753 -22.406 -3.348 1 97.06 513 VAL B N 1
ATOM 9982 C CA . VAL B 1 513 ? -2.58 -21.219 -3.193 1 97.06 513 VAL B CA 1
ATOM 9983 C C . VAL B 1 513 ? -4.055 -21.594 -3.324 1 97.06 513 VAL B C 1
ATOM 9985 O O . VAL B 1 513 ? -4.895 -21.094 -2.568 1 97.06 513 VAL B O 1
ATOM 9988 N N . LEU B 1 514 ? -4.367 -22.531 -4.242 1 96.94 514 LEU B N 1
ATOM 9989 C CA . LEU B 1 514 ? -5.746 -22.984 -4.41 1 96.94 514 LEU B CA 1
ATOM 9990 C C . LEU B 1 514 ? -6.215 -23.75 -3.184 1 96.94 514 LEU B C 1
ATOM 9992 O O . LEU B 1 514 ? -7.371 -23.625 -2.771 1 96.94 514 LEU B O 1
ATOM 9996 N N . GLN B 1 515 ? -5.293 -24.562 -2.684 1 97.25 515 GLN B N 1
ATOM 9997 C CA . GLN B 1 515 ? -5.613 -25.281 -1.455 1 97.25 515 GLN B CA 1
ATOM 9998 C C . GLN B 1 515 ? -5.938 -24.312 -0.32 1 97.25 515 GLN B C 1
ATOM 10000 O O . GLN B 1 515 ? -6.895 -24.516 0.426 1 97.25 515 GLN B O 1
ATOM 10005 N N . PHE B 1 516 ? -5.176 -23.281 -0.214 1 98.06 516 PHE B N 1
ATOM 10006 C CA . PHE B 1 516 ? -5.426 -22.234 0.778 1 98.06 516 PHE B CA 1
ATOM 10007 C C . PHE B 1 516 ? -6.805 -21.609 0.574 1 98.06 516 PHE B C 1
ATOM 10009 O O . PHE B 1 516 ? -7.5 -21.297 1.543 1 98.06 516 PHE B O 1
ATOM 10016 N N . GLY B 1 517 ? -7.188 -21.469 -0.628 1 98.12 517 GLY B N 1
ATOM 10017 C CA . GLY B 1 517 ? -8.492 -20.906 -0.93 1 98.12 517 GLY B CA 1
ATOM 10018 C C . GLY B 1 517 ? -9.641 -21.734 -0.396 1 98.12 517 GLY B C 1
ATOM 10019 O O . GLY B 1 517 ? -10.617 -21.203 0.123 1 98.12 517 GLY B O 1
ATOM 10020 N N . TYR B 1 518 ? -9.531 -23.062 -0.481 1 98 518 TYR B N 1
ATOM 10021 C CA . TYR B 1 518 ? -10.562 -23.938 0.062 1 98 518 TYR B CA 1
ATOM 10022 C C . TYR B 1 518 ? -10.711 -23.734 1.565 1 98 518 TYR B C 1
ATOM 10024 O O . TYR B 1 518 ? -11.82 -23.781 2.1 1 98 518 TYR B O 1
ATOM 10032 N N . LEU B 1 519 ? -9.562 -23.578 2.127 1 97.88 519 LEU B N 1
ATOM 10033 C CA . LEU B 1 519 ? -9.562 -23.375 3.57 1 97.88 519 LEU B CA 1
ATOM 10034 C C . LEU B 1 519 ? -10.172 -22.031 3.932 1 97.88 519 LEU B C 1
ATOM 10036 O O . LEU B 1 519 ? -11.023 -21.938 4.816 1 97.88 519 LEU B O 1
ATOM 10040 N N . SER B 1 520 ? -9.797 -21 3.258 1 98 520 SER B N 1
ATOM 10041 C CA . SER B 1 520 ? -10.234 -19.641 3.543 1 98 520 SER B CA 1
ATOM 10042 C C . SER B 1 520 ? -11.711 -19.438 3.215 1 98 520 SER B C 1
ATOM 10044 O O . SER B 1 520 ? -12.445 -18.812 3.98 1 98 520 SER B O 1
ATOM 10046 N N . LEU B 1 521 ? -12.188 -20.062 2.18 1 97.81 521 LEU B N 1
ATOM 10047 C CA . LEU B 1 521 ? -13.523 -19.766 1.666 1 97.81 521 LEU B CA 1
ATOM 10048 C C . LEU B 1 521 ? -14.555 -20.703 2.291 1 97.81 521 LEU B C 1
ATOM 10050 O O . LEU B 1 521 ? -15.695 -20.297 2.539 1 97.81 521 LEU B O 1
ATOM 10054 N N . PHE B 1 522 ? -14.195 -22.047 2.631 1 96.5 522 PHE B N 1
ATOM 10055 C CA . PHE B 1 522 ? -15.273 -23 2.852 1 96.5 522 PHE B CA 1
ATOM 10056 C C . PHE B 1 522 ? -14.984 -23.859 4.078 1 96.5 522 PHE B C 1
ATOM 10058 O O . PHE B 1 522 ? -15.781 -24.734 4.426 1 96.5 522 PHE B O 1
ATOM 10065 N N . SER B 1 523 ? -13.914 -23.656 4.781 1 96.25 523 SER B N 1
ATOM 10066 C CA . SER B 1 523 ? -13.547 -24.562 5.867 1 96.25 523 SER B CA 1
ATOM 10067 C C . SER B 1 523 ? -14.57 -24.531 6.988 1 96.25 523 SER B C 1
ATOM 10069 O O . SER B 1 523 ? -14.641 -25.453 7.805 1 96.25 523 SER B O 1
ATOM 10071 N N . VAL B 1 524 ? -15.406 -23.5 7.039 1 94.44 524 VAL B N 1
ATOM 10072 C CA . VAL B 1 524 ? -16.422 -23.391 8.078 1 94.44 524 VAL B CA 1
ATOM 10073 C C . VAL B 1 524 ? -17.469 -24.5 7.902 1 94.44 524 VAL B C 1
ATOM 10075 O O . VAL B 1 524 ? -18.109 -24.922 8.867 1 94.44 524 VAL B O 1
ATOM 10078 N N . VAL B 1 525 ? -17.641 -25.016 6.688 1 92.44 525 VAL B N 1
ATOM 10079 C CA . VAL B 1 525 ? -18.594 -26.078 6.387 1 92.44 525 VAL B CA 1
ATOM 10080 C C . VAL B 1 525 ? -18.078 -27.391 6.953 1 92.44 525 VAL B C 1
ATOM 10082 O O . VAL B 1 525 ? -18.859 -28.219 7.441 1 92.44 525 VAL B O 1
ATOM 10085 N N . TRP B 1 526 ? -16.812 -27.578 6.875 1 94.44 526 TRP B N 1
ATOM 10086 C CA . TRP B 1 526 ? -16.156 -28.766 7.395 1 94.44 526 TRP B CA 1
ATOM 10087 C C . TRP B 1 526 ? -14.852 -28.406 8.102 1 94.44 526 TRP B C 1
ATOM 10089 O O . TRP B 1 526 ? -13.781 -28.406 7.488 1 94.44 526 TRP B O 1
ATOM 10099 N N . PRO B 1 527 ? -14.852 -28.219 9.367 1 94.5 527 PRO B N 1
ATOM 10100 C CA . PRO B 1 527 ? -13.75 -27.641 10.148 1 94.5 527 PRO B CA 1
ATOM 10101 C C . PRO B 1 527 ? -12.477 -28.484 10.086 1 94.5 527 PRO B C 1
ATOM 10103 O O . PRO B 1 527 ? -11.375 -27.953 10.164 1 94.5 527 PRO B O 1
ATOM 10106 N N . PRO B 1 528 ? -12.531 -29.828 9.82 1 95.75 528 PRO B N 1
ATOM 10107 C CA . PRO B 1 528 ? -11.297 -30.625 9.766 1 95.75 528 PRO B CA 1
ATOM 10108 C C . PRO B 1 528 ? -10.547 -30.453 8.445 1 95.75 528 PRO B C 1
ATOM 10110 O O . PRO B 1 528 ? -9.625 -31.203 8.156 1 95.75 528 PRO B O 1
ATOM 10113 N N . THR B 1 529 ? -10.906 -29.547 7.652 1 96.94 529 THR B N 1
ATOM 10114 C CA . THR B 1 529 ? -10.25 -29.266 6.379 1 96.94 529 THR B CA 1
ATOM 10115 C C . THR B 1 529 ? -8.75 -29.062 6.57 1 96.94 529 THR B C 1
ATOM 10117 O O . THR B 1 529 ? -7.949 -29.609 5.809 1 96.94 529 THR B O 1
ATOM 10120 N N . ALA B 1 530 ? -8.367 -28.391 7.59 1 97.5 530 ALA B N 1
ATOM 10121 C CA . ALA B 1 530 ? -6.961 -28.078 7.844 1 97.5 530 ALA B CA 1
ATOM 10122 C C . ALA B 1 530 ? -6.18 -29.344 8.188 1 97.5 530 ALA B C 1
ATOM 10124 O O . ALA B 1 530 ? -4.984 -29.453 7.906 1 97.5 530 ALA B O 1
ATOM 10125 N N . VAL B 1 531 ? -6.867 -30.344 8.75 1 97.19 531 VAL B N 1
ATOM 10126 C CA . VAL B 1 531 ? -6.223 -31.609 9.062 1 97.19 531 VAL B CA 1
ATOM 10127 C C . VAL B 1 531 ? -5.855 -32.344 7.773 1 97.19 531 VAL B C 1
ATOM 10129 O O . VAL B 1 531 ? -4.738 -32.844 7.629 1 97.19 531 VAL B O 1
ATOM 10132 N N . SER B 1 532 ? -6.789 -32.344 6.887 1 96.94 532 SER B N 1
ATOM 10133 C CA . SER B 1 532 ? -6.535 -32.938 5.59 1 96.94 532 SER B CA 1
ATOM 10134 C C . SER B 1 532 ? -5.391 -32.25 4.863 1 96.94 532 SER B C 1
ATOM 10136 O O . SER B 1 532 ? -4.531 -32.906 4.273 1 96.94 532 SER B O 1
ATOM 10138 N N . PHE B 1 533 ? -5.332 -30.953 4.953 1 97.62 533 PHE B N 1
ATOM 10139 C CA . PHE B 1 533 ? -4.309 -30.172 4.254 1 97.62 533 PHE B CA 1
ATOM 10140 C C . PHE B 1 533 ? -2.939 -30.391 4.883 1 97.62 533 PHE B C 1
ATOM 10142 O O . PHE B 1 533 ? -1.93 -30.453 4.18 1 97.62 533 PHE B O 1
ATOM 10149 N N . LEU B 1 534 ? -2.906 -30.484 6.195 1 96.12 534 LEU B N 1
ATOM 10150 C CA . LEU B 1 534 ? -1.646 -30.734 6.891 1 96.12 534 LEU B CA 1
ATOM 10151 C C . LEU B 1 534 ? -1.041 -32.062 6.461 1 96.12 534 LEU B C 1
ATOM 10153 O O . LEU B 1 534 ? 0.151 -32.125 6.156 1 96.12 534 LEU B O 1
ATOM 10157 N N . ILE B 1 535 ? -1.862 -33.094 6.336 1 94.5 535 ILE B N 1
ATOM 10158 C CA . ILE B 1 535 ? -1.403 -34.406 5.922 1 94.5 535 ILE B CA 1
ATOM 10159 C C . ILE B 1 535 ? -0.973 -34.344 4.457 1 94.5 535 ILE B C 1
ATOM 10161 O O . ILE B 1 535 ? 0.096 -34.875 4.102 1 94.5 535 ILE B O 1
ATOM 10165 N N . ASN B 1 536 ? -1.751 -33.719 3.676 1 94.25 536 ASN B N 1
ATOM 10166 C CA . ASN B 1 536 ? -1.448 -33.625 2.252 1 94.25 536 ASN B CA 1
ATOM 10167 C C . ASN B 1 536 ? -0.145 -32.844 2.014 1 94.25 536 ASN B C 1
ATOM 10169 O O . ASN B 1 536 ? 0.668 -33.25 1.18 1 94.25 536 ASN B O 1
ATOM 10173 N N . ASP B 1 537 ? 0.059 -31.781 2.725 1 93.5 537 ASP B N 1
ATOM 10174 C CA . ASP B 1 537 ? 1.235 -30.938 2.521 1 93.5 537 ASP B CA 1
ATOM 10175 C C . ASP B 1 537 ? 2.504 -31.656 2.99 1 93.5 537 ASP B C 1
ATOM 10177 O O . ASP B 1 537 ? 3.584 -31.422 2.441 1 93.5 537 ASP B O 1
ATOM 10181 N N . TRP B 1 538 ? 2.334 -32.5 4.004 1 90.69 538 TRP B N 1
ATOM 10182 C CA . TRP B 1 538 ? 3.467 -33.312 4.457 1 90.69 538 TRP B CA 1
ATOM 10183 C C . TRP B 1 538 ? 3.955 -34.25 3.35 1 90.69 538 TRP B C 1
ATOM 10185 O O . TRP B 1 538 ? 5.156 -34.312 3.068 1 90.69 538 TRP B O 1
ATOM 10195 N N . PHE B 1 539 ? 3.061 -34.844 2.619 1 89.25 539 PHE B N 1
ATOM 10196 C CA . PHE B 1 539 ? 3.414 -35.719 1.522 1 89.25 539 PHE B CA 1
ATOM 10197 C C . PHE B 1 539 ? 3.826 -34.938 0.288 1 89.25 539 PHE B C 1
ATOM 10199 O O . PHE B 1 539 ? 4.711 -35.375 -0.46 1 89.25 539 PHE B O 1
ATOM 10206 N N . GLU B 1 540 ? 3.219 -33.781 0.138 1 90.75 540 GLU B N 1
ATOM 10207 C CA . GLU B 1 540 ? 3.473 -32.969 -1.039 1 90.75 540 GLU B CA 1
ATOM 10208 C C . GLU B 1 540 ? 4.91 -32.438 -1.053 1 90.75 540 GLU B C 1
ATOM 10210 O O . GLU B 1 540 ? 5.562 -32.438 -2.098 1 90.75 540 GLU B O 1
ATOM 10215 N N . LEU B 1 541 ? 5.406 -32.031 0.085 1 90.19 541 LEU B N 1
ATOM 10216 C CA . LEU B 1 541 ? 6.773 -31.531 0.181 1 90.19 541 LEU B CA 1
ATOM 10217 C C . LEU B 1 541 ? 7.777 -32.625 -0.189 1 90.19 541 LEU B C 1
ATOM 10219 O O . LEU B 1 541 ? 8.734 -32.375 -0.923 1 90.19 541 LEU B O 1
ATOM 10223 N N . ARG B 1 542 ? 7.52 -33.812 0.165 1 89.69 542 ARG B N 1
ATOM 10224 C CA . ARG B 1 542 ? 8.406 -34.938 -0.123 1 89.69 542 ARG B CA 1
ATOM 10225 C C . ARG B 1 542 ? 8.273 -35.375 -1.574 1 89.69 542 ARG B C 1
ATOM 10227 O O . ARG B 1 542 ? 9.266 -35.688 -2.229 1 89.69 542 ARG B O 1
ATOM 10234 N N . ALA B 1 543 ? 7.055 -35.344 -2.016 1 88.56 543 ALA B N 1
ATOM 10235 C CA . ALA B 1 543 ? 6.812 -35.719 -3.408 1 88.56 543 ALA B CA 1
ATOM 10236 C C . ALA B 1 543 ? 7.469 -34.719 -4.359 1 88.56 543 ALA B C 1
ATOM 10238 O O . ALA B 1 543 ? 8.039 -35.094 -5.379 1 88.56 543 ALA B O 1
ATOM 10239 N N . ASP B 1 544 ? 7.406 -33.438 -4.031 1 90.62 544 ASP B N 1
ATOM 10240 C CA . ASP B 1 544 ? 7.996 -32.438 -4.891 1 90.62 544 ASP B CA 1
ATOM 10241 C C . ASP B 1 544 ? 9.523 -32.5 -4.855 1 90.62 544 ASP B C 1
ATOM 10243 O O . ASP B 1 544 ? 10.188 -32.219 -5.855 1 90.62 544 ASP B O 1
ATOM 10247 N N . ALA B 1 545 ? 10.047 -32.844 -3.729 1 88.88 545 ALA B N 1
ATOM 10248 C CA . ALA B 1 545 ? 11.492 -33.031 -3.654 1 88.88 545 ALA B CA 1
ATOM 10249 C C . ALA B 1 545 ? 11.938 -34.156 -4.574 1 88.88 545 ALA B C 1
ATOM 10251 O O . ALA B 1 545 ? 12.945 -34.062 -5.277 1 88.88 545 ALA B O 1
ATOM 10252 N N . ILE B 1 546 ? 11.164 -35.188 -4.617 1 87.62 546 ILE B N 1
ATOM 10253 C CA . ILE B 1 546 ? 11.469 -36.344 -5.484 1 87.62 546 ILE B CA 1
ATOM 10254 C C . ILE B 1 546 ? 11.297 -35.938 -6.945 1 87.62 546 ILE B C 1
ATOM 10256 O O . ILE B 1 546 ? 12.094 -36.312 -7.805 1 87.62 546 ILE B O 1
ATOM 10260 N N . LYS B 1 547 ? 10.328 -35.156 -7.148 1 88.69 547 LYS B N 1
ATOM 10261 C CA . LYS B 1 547 ? 10.062 -34.656 -8.492 1 88.69 547 LYS B CA 1
ATOM 10262 C C . LYS B 1 547 ? 11.258 -33.875 -9.039 1 88.69 547 LYS B C 1
ATOM 10264 O O . LYS B 1 547 ? 11.68 -34.094 -10.18 1 88.69 547 LYS B O 1
ATOM 10269 N N . ILE B 1 548 ? 11.836 -33.031 -8.25 1 90 548 ILE B N 1
ATOM 10270 C CA . ILE B 1 548 ? 12.93 -32.156 -8.656 1 90 548 ILE B CA 1
ATOM 10271 C C . ILE B 1 548 ? 14.219 -32.938 -8.781 1 90 548 ILE B C 1
ATOM 10273 O O . ILE B 1 548 ? 15.031 -32.688 -9.672 1 90 548 ILE B O 1
ATOM 10277 N N . CYS B 1 549 ? 14.336 -34.031 -7.992 1 88.25 549 CYS B N 1
ATOM 10278 C CA . CYS B 1 549 ? 15.602 -34.75 -7.922 1 88.25 549 CYS B CA 1
ATOM 10279 C C . CYS B 1 549 ? 15.633 -35.906 -8.922 1 88.25 549 CYS B C 1
ATOM 10281 O O . CYS B 1 549 ? 16.703 -36.281 -9.398 1 88.25 549 CYS B O 1
ATOM 10283 N N . VAL B 1 550 ? 14.445 -36.438 -9.273 1 85 550 VAL B N 1
ATOM 10284 C CA . VAL B 1 550 ? 14.516 -37.688 -10.023 1 85 550 VAL B CA 1
ATOM 10285 C C . VAL B 1 550 ? 13.586 -37.625 -11.234 1 85 550 VAL B C 1
ATOM 10287 O O . VAL B 1 550 ? 13.945 -38.062 -12.328 1 85 550 VAL B O 1
ATOM 10290 N N . GLU B 1 551 ? 12.5 -37 -11.125 1 85.69 551 GLU B N 1
ATOM 10291 C CA . GLU B 1 551 ? 11.445 -37.188 -12.117 1 85.69 551 GLU B CA 1
ATOM 10292 C C . GLU B 1 551 ? 11.516 -36.125 -13.195 1 85.69 551 GLU B C 1
ATOM 10294 O O . GLU B 1 551 ? 10.969 -36.281 -14.289 1 85.69 551 GLU B O 1
ATOM 10299 N N . MET B 1 552 ? 12.18 -35.094 -12.938 1 90.5 552 MET B N 1
ATOM 10300 C CA . MET B 1 552 ? 12.273 -34 -13.906 1 90.5 552 MET B CA 1
ATOM 10301 C C . MET B 1 552 ? 13.719 -33.562 -14.094 1 90.5 552 MET B C 1
ATOM 10303 O O . MET B 1 552 ? 14.609 -34 -13.367 1 90.5 552 MET B O 1
ATOM 10307 N N . GLN B 1 553 ? 13.906 -32.75 -15.125 1 92.62 553 GLN B N 1
ATOM 10308 C CA . GLN B 1 553 ? 15.234 -32.188 -15.328 1 92.62 553 GLN B CA 1
ATOM 10309 C C . GLN B 1 553 ? 15.609 -31.234 -14.195 1 92.62 553 GLN B C 1
ATOM 10311 O O . GLN B 1 553 ? 14.734 -30.656 -13.555 1 92.62 553 GLN B O 1
ATOM 10316 N N . ARG B 1 554 ? 16.844 -31.172 -13.922 1 93.81 554 ARG B N 1
ATOM 10317 C CA . ARG B 1 554 ? 17.312 -30.234 -12.914 1 93.81 554 ARG B CA 1
ATOM 10318 C C . ARG B 1 554 ? 16.891 -28.797 -13.258 1 93.81 554 ARG B C 1
ATOM 10320 O O . ARG B 1 554 ? 17.156 -28.328 -14.367 1 93.81 554 ARG B O 1
ATOM 10327 N N . PRO B 1 555 ? 16.141 -28.188 -12.391 1 93.5 555 PRO B N 1
ATOM 10328 C CA . PRO B 1 555 ? 15.664 -26.828 -12.695 1 93.5 555 PRO B CA 1
ATOM 10329 C C . PRO B 1 555 ? 16.797 -25.812 -12.781 1 93.5 555 PRO B C 1
ATOM 10331 O O . PRO B 1 555 ? 17.812 -25.953 -12.078 1 93.5 555 PRO B O 1
ATOM 10334 N N . THR B 1 556 ? 16.609 -24.844 -13.664 1 93.19 556 THR B N 1
ATOM 10335 C CA . THR B 1 556 ? 17.547 -23.75 -13.734 1 93.19 556 THR B CA 1
ATOM 10336 C C . THR B 1 556 ? 17.438 -22.859 -12.492 1 93.19 556 THR B C 1
ATOM 10338 O O . THR B 1 556 ? 16.344 -22.469 -12.102 1 93.19 556 THR B O 1
ATOM 10341 N N . PRO B 1 557 ? 18.5 -22.594 -11.82 1 94.25 557 PRO B N 1
ATOM 10342 C CA . PRO B 1 557 ? 18.469 -21.844 -10.562 1 94.25 557 PRO B CA 1
ATOM 10343 C C . PRO B 1 557 ? 18.219 -20.344 -10.781 1 94.25 557 PRO B C 1
ATOM 10345 O O . PRO B 1 557 ? 19.156 -19.547 -10.727 1 94.25 557 PRO B O 1
ATOM 10348 N N . TRP B 1 558 ? 17.016 -20.031 -10.828 1 91.62 558 TRP B N 1
ATOM 10349 C CA . TRP B 1 558 ? 16.641 -18.641 -11.031 1 91.62 558 TRP B CA 1
ATOM 10350 C C . TRP B 1 558 ? 16.609 -17.875 -9.711 1 91.62 558 TRP B C 1
ATOM 10352 O O . TRP B 1 558 ? 16.359 -18.469 -8.656 1 91.62 558 TRP B O 1
ATOM 10362 N N . ARG B 1 559 ? 16.828 -16.562 -9.859 1 90.75 559 ARG B N 1
ATOM 10363 C CA . ARG B 1 559 ? 16.75 -15.688 -8.695 1 90.75 559 ARG B CA 1
ATOM 10364 C C . ARG B 1 559 ? 15.336 -15.141 -8.508 1 90.75 559 ARG B C 1
ATOM 10366 O O . ARG B 1 559 ? 14.586 -15 -9.484 1 90.75 559 ARG B O 1
ATOM 10373 N N . ALA B 1 560 ? 14.945 -15.008 -7.324 1 91 560 ALA B N 1
ATOM 10374 C CA . ALA B 1 560 ? 13.656 -14.414 -6.984 1 91 560 ALA B CA 1
ATOM 10375 C C . ALA B 1 560 ? 13.688 -13.781 -5.598 1 91 560 ALA B C 1
ATOM 10377 O O . ALA B 1 560 ? 14.469 -14.203 -4.738 1 91 560 ALA B O 1
ATOM 10378 N N . ASP B 1 561 ? 12.922 -12.695 -5.445 1 91.44 561 ASP B N 1
ATOM 10379 C CA . ASP B 1 561 ? 12.867 -12.078 -4.125 1 91.44 561 ASP B CA 1
ATOM 10380 C C . ASP B 1 561 ? 11.5 -12.297 -3.477 1 91.44 561 ASP B C 1
ATOM 10382 O O . ASP B 1 561 ? 11.281 -11.914 -2.328 1 91.44 561 ASP B O 1
ATOM 10386 N N . THR B 1 562 ? 10.602 -12.898 -4.203 1 91.31 562 THR B N 1
ATOM 10387 C CA . THR B 1 562 ? 9.25 -13.148 -3.709 1 91.31 562 THR B CA 1
ATOM 10388 C C . THR B 1 562 ? 8.617 -14.328 -4.438 1 91.31 562 THR B C 1
ATOM 10390 O O . THR B 1 562 ? 9.18 -14.852 -5.398 1 91.31 562 THR B O 1
ATOM 10393 N N . ILE B 1 563 ? 7.465 -14.82 -3.908 1 92.38 563 ILE B N 1
ATOM 10394 C CA . ILE B 1 563 ? 6.738 -15.898 -4.57 1 92.38 563 ILE B CA 1
ATOM 10395 C C . ILE B 1 563 ? 5.918 -15.328 -5.73 1 92.38 563 ILE B C 1
ATOM 10397 O O . ILE B 1 563 ? 5.133 -16.047 -6.352 1 92.38 563 ILE B O 1
ATOM 10401 N N . GLY B 1 564 ? 6.059 -14.086 -5.953 1 87.88 564 GLY B N 1
ATOM 10402 C CA . GLY B 1 564 ? 5.469 -13.492 -7.145 1 87.88 564 GLY B CA 1
ATOM 10403 C C . GLY B 1 564 ? 4.016 -13.094 -6.961 1 87.88 564 GLY B C 1
ATOM 10404 O O . GLY B 1 564 ? 3.611 -12.695 -5.867 1 87.88 564 GLY B O 1
ATOM 10405 N N . PRO B 1 565 ? 3.236 -13.156 -7.992 1 92.19 565 PRO B N 1
ATOM 10406 C CA . PRO B 1 565 ? 1.84 -12.719 -7.973 1 92.19 565 PRO B CA 1
ATOM 10407 C C . PRO B 1 565 ? 0.954 -13.602 -7.102 1 92.19 565 PRO B C 1
ATOM 10409 O O . PRO B 1 565 ? -0.183 -13.234 -6.793 1 92.19 565 PRO B O 1
ATOM 10412 N N . TRP B 1 566 ? 1.479 -14.703 -6.676 1 95.25 566 TRP B N 1
ATOM 10413 C CA . TRP B 1 566 ? 0.704 -15.617 -5.844 1 95.25 566 TRP B CA 1
ATOM 10414 C C . TRP B 1 566 ? 0.403 -14.992 -4.484 1 95.25 566 TRP B C 1
ATOM 10416 O O . TRP B 1 566 ? -0.583 -15.352 -3.834 1 95.25 566 TRP B O 1
ATOM 10426 N N . LEU B 1 567 ? 1.254 -14.047 -4.086 1 94.88 567 LEU B N 1
ATOM 10427 C CA . LEU B 1 567 ? 1.006 -13.336 -2.832 1 94.88 567 LEU B CA 1
ATOM 10428 C C . LEU B 1 567 ? -0.254 -12.484 -2.928 1 94.88 567 LEU B C 1
ATOM 10430 O O . LEU B 1 567 ? -1.042 -12.422 -1.982 1 94.88 567 LEU B O 1
ATOM 10434 N N . ASP B 1 568 ? -0.489 -11.883 -4.031 1 93.62 568 ASP B N 1
ATOM 10435 C CA . ASP B 1 568 ? -1.701 -11.102 -4.266 1 93.62 568 ASP B CA 1
ATOM 10436 C C . ASP B 1 568 ? -2.934 -12 -4.301 1 93.62 568 ASP B C 1
ATOM 10438 O O . ASP B 1 568 ? -4.004 -11.617 -3.818 1 93.62 568 ASP B O 1
ATOM 10442 N N . SER B 1 569 ? -2.754 -13.133 -4.863 1 96.31 569 SER B N 1
ATOM 10443 C CA . SER B 1 569 ? -3.855 -14.094 -4.91 1 96.31 569 SER B CA 1
ATOM 10444 C C . SER B 1 569 ? -4.234 -14.57 -3.514 1 96.31 569 SER B C 1
ATOM 10446 O O . SER B 1 569 ? -5.422 -14.695 -3.195 1 96.31 569 SER B O 1
ATOM 10448 N N . LEU B 1 570 ? -3.205 -14.805 -2.701 1 97.31 570 LEU B N 1
ATOM 10449 C CA . LEU B 1 570 ? -3.451 -15.211 -1.322 1 97.31 570 LEU B CA 1
ATOM 10450 C C . LEU B 1 570 ? -4.219 -14.133 -0.569 1 97.31 570 LEU B C 1
ATOM 10452 O O . LEU B 1 570 ? -5.172 -14.43 0.156 1 97.31 570 LEU B O 1
ATOM 10456 N N . SER B 1 571 ? -3.818 -12.898 -0.773 1 96.19 571 SER B N 1
ATOM 10457 C CA . SER B 1 571 ? -4.48 -11.773 -0.121 1 96.19 571 SER B CA 1
ATOM 10458 C C . SER B 1 571 ? -5.922 -11.633 -0.59 1 96.19 571 SER B C 1
ATOM 10460 O O . SER B 1 571 ? -6.816 -11.336 0.21 1 96.19 571 SER B O 1
ATOM 10462 N N . PHE B 1 572 ? -6.148 -11.844 -1.817 1 96.12 572 PHE B N 1
ATOM 10463 C CA . PHE B 1 572 ? -7.492 -11.766 -2.383 1 96.12 572 PHE B CA 1
ATOM 10464 C C . PHE B 1 572 ? -8.383 -12.852 -1.797 1 96.12 572 PHE B C 1
ATOM 10466 O O . PHE B 1 572 ? -9.523 -12.586 -1.407 1 96.12 572 PHE B O 1
ATOM 10473 N N . LEU B 1 573 ? -7.84 -14.047 -1.746 1 97.94 573 LEU B N 1
ATOM 10474 C CA . LEU B 1 573 ? -8.609 -15.164 -1.221 1 97.94 573 LEU B CA 1
ATOM 10475 C C . LEU B 1 573 ? -8.938 -14.961 0.255 1 97.94 573 LEU B C 1
ATOM 10477 O O . LEU B 1 573 ? -10.008 -15.359 0.722 1 97.94 573 LEU B O 1
ATOM 10481 N N . THR B 1 574 ? -8 -14.352 0.964 1 98.12 574 THR B N 1
ATOM 10482 C CA . THR B 1 574 ? -8.234 -14.055 2.373 1 98.12 574 THR B CA 1
ATOM 10483 C C . THR B 1 574 ? -9.375 -13.055 2.535 1 98.12 574 THR B C 1
ATOM 10485 O O . THR B 1 574 ? -10.258 -13.242 3.375 1 98.12 574 THR B O 1
ATOM 10488 N N . TRP B 1 575 ? -9.375 -12.039 1.725 1 97.38 575 TRP B N 1
ATOM 10489 C CA . TRP B 1 575 ? -10.438 -11.047 1.745 1 97.38 575 TRP B CA 1
ATOM 10490 C C . TRP B 1 575 ? -11.773 -11.672 1.365 1 97.38 575 TRP B C 1
ATOM 10492 O O . TRP B 1 575 ? -12.773 -11.484 2.061 1 97.38 575 TRP B O 1
ATOM 10502 N N . LEU B 1 576 ? -11.797 -12.461 0.289 1 97 576 LEU B N 1
ATOM 10503 C CA . LEU B 1 576 ? -13.023 -13.109 -0.171 1 97 576 LEU B CA 1
ATOM 10504 C C . LEU B 1 576 ? -13.539 -14.102 0.866 1 97 576 LEU B C 1
ATOM 10506 O O . LEU B 1 576 ? -14.75 -14.258 1.041 1 97 576 LEU B O 1
ATOM 10510 N N . GLY B 1 577 ? -12.57 -14.75 1.517 1 97.56 577 GLY B N 1
ATOM 10511 C CA . GLY B 1 577 ? -12.93 -15.703 2.553 1 97.56 577 GLY B CA 1
ATOM 10512 C C . GLY B 1 577 ? -13.695 -15.078 3.703 1 97.56 577 GLY B C 1
ATOM 10513 O O . GLY B 1 577 ? -14.594 -15.695 4.273 1 97.56 577 GLY B O 1
ATOM 10514 N N . SER B 1 578 ? -13.383 -13.812 4.031 1 96.31 578 SER B N 1
ATOM 10515 C CA . SER B 1 578 ? -14.102 -13.125 5.098 1 96.31 578 SER B CA 1
ATOM 10516 C C . SER B 1 578 ? -15.562 -12.898 4.723 1 96.31 578 SER B C 1
ATOM 10518 O O . SER B 1 578 ? -16.453 -12.969 5.574 1 96.31 578 SER B O 1
ATOM 10520 N N . LEU B 1 579 ? -15.852 -12.688 3.475 1 96.19 579 LEU B N 1
ATOM 10521 C CA . LEU B 1 579 ? -17.219 -12.484 2.992 1 96.19 579 LEU B CA 1
ATOM 10522 C C . LEU B 1 579 ? -17.969 -13.805 2.926 1 96.19 579 LEU B C 1
ATOM 10524 O O . LEU B 1 579 ? -19.094 -13.906 3.428 1 96.19 579 LEU B O 1
ATOM 10528 N N . THR B 1 580 ? -17.281 -14.82 2.377 1 96.25 580 THR B N 1
ATOM 10529 C CA . THR B 1 580 ? -17.953 -16.094 2.168 1 96.25 580 THR B CA 1
ATOM 10530 C C . THR B 1 580 ? -18.188 -16.797 3.5 1 96.25 580 THR B C 1
ATOM 10532 O O . THR B 1 580 ? -19.266 -17.375 3.721 1 96.25 580 THR B O 1
ATOM 10535 N N . THR B 1 581 ? -17.25 -16.766 4.391 1 95.81 581 THR B N 1
ATOM 10536 C CA . THR B 1 581 ? -17.375 -17.422 5.688 1 95.81 581 THR B CA 1
ATOM 10537 C C . THR B 1 581 ? -18.531 -16.812 6.492 1 95.81 581 THR B C 1
ATOM 10539 O O . THR B 1 581 ? -19.328 -17.547 7.074 1 95.81 581 THR B O 1
ATOM 10542 N N . SER B 1 582 ? -18.656 -15.5 6.473 1 95.38 582 SER B N 1
ATOM 10543 C CA . SER B 1 582 ? -19.734 -14.852 7.215 1 95.38 582 SER B CA 1
ATOM 10544 C C . SER B 1 582 ? -21.094 -15.18 6.605 1 95.38 582 SER B C 1
ATOM 10546 O O . SER B 1 582 ? -22.062 -15.414 7.332 1 95.38 582 SER B O 1
ATOM 10548 N N . ALA B 1 583 ? -21.156 -15.234 5.336 1 94.12 583 ALA B N 1
ATOM 10549 C CA . ALA B 1 583 ? -22.406 -15.57 4.652 1 94.12 583 ALA B CA 1
ATOM 10550 C C . ALA B 1 583 ? -22.828 -17.016 4.945 1 94.12 583 ALA B C 1
ATOM 10552 O O . ALA B 1 583 ? -24 -17.281 5.215 1 94.12 583 ALA B O 1
ATOM 10553 N N . LEU B 1 584 ? -21.875 -17.922 4.934 1 92.75 584 LEU B N 1
ATOM 10554 C CA . LEU B 1 584 ? -22.156 -19.328 5.176 1 92.75 584 LEU B CA 1
ATOM 10555 C C . LEU B 1 584 ? -22.594 -19.547 6.621 1 92.75 584 LEU B C 1
ATOM 10557 O O . LEU B 1 584 ? -23.531 -20.312 6.879 1 92.75 584 LEU B O 1
ATOM 10561 N N . VAL B 1 585 ? -21.984 -18.891 7.543 1 92.19 585 VAL B N 1
ATOM 10562 C CA . VAL B 1 585 ? -22.328 -19.016 8.953 1 92.19 585 VAL B CA 1
ATOM 10563 C C . VAL B 1 585 ? -23.766 -18.531 9.18 1 92.19 585 VAL B C 1
ATOM 10565 O O . VAL B 1 585 ? -24.531 -19.156 9.898 1 92.19 585 VAL B O 1
ATOM 10568 N N . TYR B 1 586 ? -24.125 -17.453 8.539 1 90.75 586 TYR B N 1
ATOM 10569 C CA . TYR B 1 586 ? -25.469 -16.906 8.703 1 90.75 586 TYR B CA 1
ATOM 10570 C C . TYR B 1 586 ? -26.516 -17.828 8.078 1 90.75 586 TYR B C 1
ATOM 10572 O O . TYR B 1 586 ? -27.562 -18.094 8.68 1 90.75 586 TYR B O 1
ATOM 10580 N N . LEU B 1 587 ? -26.203 -18.359 6.992 1 86.69 587 LEU B N 1
ATOM 10581 C CA . LEU B 1 587 ? -27.172 -19.172 6.254 1 86.69 587 LEU B CA 1
ATOM 10582 C C . LEU B 1 587 ? -27.344 -20.531 6.891 1 86.69 587 LEU B C 1
ATOM 10584 O O . LEU B 1 587 ? -28.438 -21.109 6.852 1 86.69 587 LEU B O 1
ATOM 10588 N N . PHE B 1 588 ? -26.281 -20.984 7.574 1 83.19 588 PHE B N 1
ATOM 10589 C CA . PHE B 1 588 ? -26.328 -22.391 7.969 1 83.19 588 PHE B CA 1
ATOM 10590 C C . PHE B 1 588 ? -26.219 -22.531 9.484 1 83.19 588 PHE B C 1
ATOM 10592 O O . PHE B 1 588 ? -26.203 -23.641 10.008 1 83.19 588 PHE B O 1
ATOM 10599 N N . SER B 1 589 ? -26 -21.484 10.344 1 73.81 589 SER B N 1
ATOM 10600 C CA . SER B 1 589 ? -25.719 -21.562 11.773 1 73.81 589 SER B CA 1
ATOM 10601 C C . SER B 1 589 ? -26.875 -22.188 12.539 1 73.81 589 SER B C 1
ATOM 10603 O O . SER B 1 589 ? -26.656 -22.844 13.562 1 73.81 589 SER B O 1
ATOM 10605 N N . ASN B 1 590 ? -28.188 -21.859 12.336 1 63.19 590 ASN B N 1
ATOM 10606 C CA . ASN B 1 590 ? -29.25 -22.328 13.219 1 63.19 590 ASN B CA 1
ATOM 10607 C C . ASN B 1 590 ? -29.359 -23.844 13.211 1 63.19 590 ASN B C 1
ATOM 10609 O O . ASN B 1 590 ? -29.25 -24.484 14.258 1 63.19 590 ASN B O 1
ATOM 10613 N N . ASP B 1 591 ? -29.984 -24.406 12.18 1 56.53 591 ASP B N 1
ATOM 10614 C CA . ASP B 1 591 ? -30.234 -25.844 12.234 1 56.53 591 ASP B CA 1
ATOM 10615 C C . ASP B 1 591 ? -29.234 -26.609 11.383 1 56.53 591 ASP B C 1
ATOM 10617 O O . ASP B 1 591 ? -29.266 -27.844 11.336 1 56.53 591 ASP B O 1
ATOM 10621 N N . GLY B 1 592 ? -28.078 -25.953 11.141 1 55.94 592 GLY B N 1
ATOM 10622 C CA . GLY B 1 592 ? -27.109 -26.641 10.289 1 55.94 592 GLY B CA 1
ATOM 10623 C C . GLY B 1 592 ? -27.641 -26.906 8.891 1 55.94 592 GLY B C 1
ATOM 10624 O O . GLY B 1 592 ? -26.875 -27.281 8 1 55.94 592 GLY B O 1
ATOM 10625 N N . LEU B 1 593 ? -28.953 -26.797 8.75 1 57 593 LEU B N 1
ATOM 10626 C CA . LEU B 1 593 ? -29.531 -27.234 7.488 1 57 593 LEU B CA 1
ATOM 10627 C C . LEU B 1 593 ? -29.734 -26.047 6.543 1 57 593 LEU B C 1
ATOM 10629 O O . LEU B 1 593 ? -29.828 -26.234 5.324 1 57 593 LEU B O 1
ATOM 10633 N N . GLY B 1 594 ? -29.359 -24.859 7.031 1 60.47 594 GLY B N 1
ATOM 10634 C CA . GLY B 1 594 ? -29.5 -23.719 6.152 1 60.47 594 GLY B CA 1
ATOM 10635 C C . GLY B 1 594 ? -30.938 -23.391 5.812 1 60.47 594 GLY B C 1
ATOM 10636 O O . GLY B 1 594 ? -31.859 -23.984 6.367 1 60.47 594 GLY B O 1
ATOM 10637 N N . PRO B 1 595 ? -31.25 -22.297 4.977 1 63.81 595 PRO B N 1
ATOM 10638 C CA . PRO B 1 595 ? -32.625 -21.953 4.543 1 63.81 595 PRO B CA 1
ATOM 10639 C C . PRO B 1 595 ? -33.281 -23.078 3.756 1 63.81 595 PRO B C 1
ATOM 10641 O O . PRO B 1 595 ? -32.594 -23.828 3.053 1 63.81 595 PRO B O 1
ATOM 10644 N N . ASN B 1 596 ? -34.281 -23.719 4.273 1 63.59 596 ASN B N 1
ATOM 10645 C CA . ASN B 1 596 ? -35 -24.859 3.736 1 63.59 596 ASN B CA 1
ATOM 10646 C C . ASN B 1 596 ? -35.375 -24.656 2.27 1 63.59 596 ASN B C 1
ATOM 10648 O O . ASN B 1 596 ? -36.469 -25 1.845 1 63.59 596 ASN B O 1
ATOM 10652 N N . GLY B 1 597 ? -34.375 -24.031 1.53 1 63.06 597 GLY B N 1
ATOM 10653 C CA . GLY B 1 597 ? -34.531 -23.969 0.088 1 63.06 597 GLY B CA 1
ATOM 10654 C C . GLY B 1 597 ? -35.438 -22.812 -0.358 1 63.06 597 GLY B C 1
ATOM 10655 O O . GLY B 1 597 ? -35.656 -22.625 -1.555 1 63.06 597 GLY B O 1
ATOM 10656 N N . HIS B 1 598 ? -36 -22.125 0.65 1 68.56 598 HIS B N 1
ATOM 10657 C CA . HIS B 1 598 ? -36.844 -21 0.249 1 68.56 598 HIS B CA 1
ATOM 10658 C C . HIS B 1 598 ? -36.25 -19.688 0.736 1 68.56 598 HIS B C 1
ATOM 10660 O O . HIS B 1 598 ? -35.969 -19.531 1.925 1 68.56 598 HIS B O 1
ATOM 10666 N N . PRO B 1 599 ? -36.125 -18.828 -0.214 1 68.12 599 PRO B N 1
ATOM 10667 C CA . PRO B 1 599 ? -35.5 -17.531 0.087 1 68.12 599 PRO B CA 1
ATOM 10668 C C . PRO B 1 599 ? -36.281 -16.75 1.147 1 68.12 599 PRO B C 1
ATOM 10670 O O . PRO B 1 599 ? -35.688 -15.844 1.777 1 68.12 599 PRO B O 1
ATOM 10673 N N . SER B 1 600 ? -37.562 -17.094 1.313 1 68.94 600 SER B N 1
ATOM 10674 C CA . SER B 1 600 ? -38.375 -16.328 2.27 1 68.94 600 SER B CA 1
ATOM 10675 C C . SER B 1 600 ? -37.875 -16.547 3.695 1 68.94 600 SER B C 1
ATOM 10677 O O . SER B 1 600 ? -38.156 -15.734 4.582 1 68.94 600 SER B O 1
ATOM 10679 N N . SER B 1 601 ? -37.094 -17.562 3.814 1 69.06 601 SER B N 1
ATOM 10680 C CA . SER B 1 601 ? -36.594 -17.859 5.152 1 69.06 601 SER B CA 1
ATOM 10681 C C . SER B 1 601 ? -35.344 -17.047 5.465 1 69.06 601 SER B C 1
ATOM 10683 O O . SER B 1 601 ? -34.906 -16.969 6.617 1 69.06 601 SER B O 1
ATOM 10685 N N . ILE B 1 602 ? -34.844 -16.375 4.461 1 78.94 602 ILE B N 1
ATOM 10686 C CA . ILE B 1 602 ? -33.625 -15.625 4.637 1 78.94 602 ILE B CA 1
ATOM 10687 C C . ILE B 1 602 ? -33.938 -14.133 4.758 1 78.94 602 ILE B C 1
ATOM 10689 O O . ILE B 1 602 ? -34.625 -13.562 3.904 1 78.94 602 ILE B O 1
ATOM 10693 N N . ARG B 1 603 ? -33.562 -13.578 5.859 1 83.06 603 ARG B N 1
ATOM 10694 C CA . ARG B 1 603 ? -33.625 -12.125 5.977 1 83.06 603 ARG B CA 1
ATOM 10695 C C . ARG B 1 603 ? -32.469 -11.469 5.227 1 83.06 603 ARG B C 1
ATOM 10697 O O . ARG B 1 603 ? -31.344 -11.445 5.719 1 83.06 603 ARG B O 1
ATOM 10704 N N . ALA B 1 604 ? -32.75 -10.992 4.027 1 84.62 604 ALA B N 1
ATOM 10705 C CA . ALA B 1 604 ? -31.719 -10.461 3.141 1 84.62 604 ALA B CA 1
ATOM 10706 C C . ALA B 1 604 ? -30.938 -9.336 3.82 1 84.62 604 ALA B C 1
ATOM 10708 O O . ALA B 1 604 ? -29.719 -9.227 3.652 1 84.62 604 ALA B O 1
ATOM 10709 N N . TRP B 1 605 ? -31.688 -8.508 4.621 1 87.69 605 TRP B N 1
ATOM 10710 C CA . TRP B 1 605 ? -31 -7.398 5.277 1 87.69 605 TRP B CA 1
ATOM 10711 C C . TRP B 1 605 ? -30.016 -7.914 6.316 1 87.69 605 TRP B C 1
ATOM 10713 O O . TRP B 1 605 ? -28.922 -7.352 6.48 1 87.69 605 TRP B O 1
ATOM 10723 N N . ALA B 1 606 ? -30.359 -8.953 6.957 1 89.56 606 ALA B N 1
ATOM 10724 C CA . ALA B 1 606 ? -29.469 -9.508 7.977 1 89.56 606 ALA B CA 1
ATOM 10725 C C . ALA B 1 606 ? -28.234 -10.148 7.344 1 89.56 606 ALA B C 1
ATOM 10727 O O . ALA B 1 606 ? -27.125 -10.023 7.863 1 89.56 606 ALA B O 1
ATOM 10728 N N . LEU B 1 607 ? -28.469 -10.875 6.238 1 91.19 607 LEU B N 1
ATOM 10729 C CA . LEU B 1 607 ? -27.344 -11.484 5.516 1 91.19 607 LEU B CA 1
ATOM 10730 C C . LEU B 1 607 ? -26.375 -10.414 5.031 1 91.19 607 LEU B C 1
ATOM 10732 O O . LEU B 1 607 ? -25.172 -10.531 5.25 1 91.19 607 LEU B O 1
ATOM 10736 N N . LEU B 1 608 ? -26.938 -9.406 4.445 1 93.44 608 LEU B N 1
ATOM 10737 C CA . LEU B 1 608 ? -26.109 -8.336 3.904 1 93.44 608 LEU B CA 1
ATOM 10738 C C . LEU B 1 608 ? -25.391 -7.582 5.023 1 93.44 608 LEU B C 1
ATOM 10740 O O . LEU B 1 608 ? -24.25 -7.16 4.863 1 93.44 608 LEU B O 1
ATOM 10744 N N . LEU B 1 609 ? -26.062 -7.41 6.129 1 93.88 609 LEU B N 1
ATOM 10745 C CA . LEU B 1 609 ? -25.469 -6.719 7.266 1 93.88 609 LEU B CA 1
ATOM 10746 C C . LEU B 1 609 ? -24.297 -7.523 7.832 1 93.88 609 LEU B C 1
ATOM 10748 O O . LEU B 1 609 ? -23.25 -6.961 8.148 1 93.88 609 LEU B O 1
ATOM 10752 N N . VAL B 1 610 ? -24.5 -8.812 7.883 1 94.12 610 VAL B N 1
ATOM 10753 C CA . VAL B 1 610 ? -23.453 -9.672 8.414 1 94.12 610 VAL B CA 1
ATOM 10754 C C . VAL B 1 610 ? -22.234 -9.633 7.496 1 94.12 610 VAL B C 1
ATOM 10756 O O . VAL B 1 610 ? -21.094 -9.562 7.965 1 94.12 610 VAL B O 1
ATOM 10759 N N . VAL B 1 611 ? -22.469 -9.688 6.258 1 95.19 611 VAL B N 1
ATOM 10760 C CA . VAL B 1 611 ? -21.375 -9.656 5.281 1 95.19 611 VAL B CA 1
ATOM 10761 C C . VAL B 1 611 ? -20.656 -8.312 5.352 1 95.19 611 VAL B C 1
ATOM 10763 O O . VAL B 1 611 ? -19.422 -8.266 5.34 1 95.19 611 VAL B O 1
ATOM 10766 N N . LEU B 1 612 ? -21.406 -7.227 5.496 1 95.44 612 LEU B N 1
ATOM 10767 C CA . LEU B 1 612 ? -20.828 -5.887 5.566 1 95.44 612 LEU B CA 1
ATOM 10768 C C . LEU B 1 612 ? -20 -5.719 6.832 1 95.44 612 LEU B C 1
ATOM 10770 O O . LEU B 1 612 ? -18.891 -5.184 6.781 1 95.44 612 LEU B O 1
ATOM 10774 N N . VAL B 1 613 ? -20.531 -6.188 7.898 1 95.44 613 VAL B N 1
ATOM 10775 C CA . VAL B 1 613 ? -19.828 -6.07 9.172 1 95.44 613 VAL B CA 1
ATOM 10776 C C . VAL B 1 613 ? -18.562 -6.926 9.148 1 95.44 613 VAL B C 1
ATOM 10778 O O . VAL B 1 613 ? -17.516 -6.508 9.641 1 95.44 613 VAL B O 1
ATOM 10781 N N . SER B 1 614 ? -18.656 -8.07 8.555 1 96.25 614 SER B N 1
ATOM 10782 C CA . SER B 1 614 ? -17.5 -8.961 8.453 1 96.25 614 SER B CA 1
ATOM 10783 C C . SER B 1 614 ? -16.406 -8.344 7.59 1 96.25 614 SER B C 1
ATOM 10785 O O . SER B 1 614 ? -15.219 -8.422 7.93 1 96.25 614 SER B O 1
ATOM 10787 N N . GLU B 1 615 ? -16.781 -7.785 6.527 1 95.94 615 GLU B N 1
ATOM 10788 C CA . GLU B 1 615 ? -15.805 -7.164 5.637 1 95.94 615 GLU B CA 1
ATOM 10789 C C . GLU B 1 615 ? -15.078 -6.016 6.328 1 95.94 615 GLU B C 1
ATOM 10791 O O . GLU B 1 615 ? -13.859 -5.887 6.215 1 95.94 615 GLU B O 1
ATOM 10796 N N . HIS B 1 616 ? -15.812 -5.168 7.043 1 95.38 616 HIS B N 1
ATOM 10797 C CA . HIS B 1 616 ? -15.195 -4.035 7.73 1 95.38 616 HIS B CA 1
ATOM 10798 C C . HIS B 1 616 ? -14.352 -4.5 8.914 1 95.38 616 HIS B C 1
ATOM 10800 O O . HIS B 1 616 ? -13.312 -3.91 9.203 1 95.38 616 HIS B O 1
ATOM 10806 N N . ALA B 1 617 ? -14.836 -5.512 9.547 1 95.62 617 ALA B N 1
ATOM 10807 C CA . ALA B 1 617 ? -14.023 -6.109 10.602 1 95.62 617 ALA B CA 1
ATOM 10808 C C . ALA B 1 617 ? -12.711 -6.656 10.047 1 95.62 617 ALA B C 1
ATOM 10810 O O . ALA B 1 617 ? -11.664 -6.555 10.695 1 95.62 617 ALA B O 1
ATOM 10811 N N . PHE B 1 618 ? -12.734 -7.234 8.891 1 96 618 PHE B N 1
ATOM 10812 C CA . PHE B 1 618 ? -11.539 -7.754 8.227 1 96 618 PHE B CA 1
ATOM 10813 C C . PHE B 1 618 ? -10.539 -6.637 7.957 1 96 618 PHE B C 1
ATOM 10815 O O . PHE B 1 618 ? -9.344 -6.797 8.195 1 96 618 PHE B O 1
ATOM 10822 N N . PHE B 1 619 ? -11.047 -5.484 7.473 1 94.69 619 PHE B N 1
ATOM 10823 C CA . PHE B 1 619 ? -10.156 -4.363 7.188 1 94.69 619 PHE B CA 1
ATOM 10824 C C . PHE B 1 619 ? -9.469 -3.887 8.461 1 94.69 619 PHE B C 1
ATOM 10826 O O . PHE B 1 619 ? -8.266 -3.623 8.453 1 94.69 619 PHE B O 1
ATOM 10833 N N . LEU B 1 620 ? -10.234 -3.807 9.5 1 92.75 620 LEU B N 1
ATOM 10834 C CA . LEU B 1 620 ? -9.68 -3.354 10.766 1 92.75 620 LEU B CA 1
ATOM 10835 C C . LEU B 1 620 ? -8.672 -4.363 11.312 1 92.75 620 LEU B C 1
ATOM 10837 O O . LEU B 1 620 ? -7.605 -3.982 11.805 1 92.75 620 LEU B O 1
ATOM 10841 N N . LEU B 1 621 ? -9.039 -5.582 11.156 1 94.19 621 LEU B N 1
ATOM 10842 C CA . LEU B 1 621 ? -8.164 -6.652 11.625 1 94.19 621 LEU B CA 1
ATOM 10843 C C . LEU B 1 621 ? -6.863 -6.676 10.828 1 94.19 621 LEU B C 1
ATOM 10845 O O . LEU B 1 621 ? -5.781 -6.797 11.398 1 94.19 621 LEU B O 1
ATOM 10849 N N . ARG B 1 622 ? -7 -6.66 9.578 1 95 622 ARG B N 1
ATOM 10850 C CA . ARG B 1 622 ? -5.824 -6.68 8.711 1 95 622 ARG B CA 1
ATOM 10851 C C . ARG B 1 622 ? -4.898 -5.512 9.023 1 95 622 ARG B C 1
ATOM 10853 O O . ARG B 1 622 ? -3.678 -5.684 9.094 1 95 622 ARG B O 1
ATOM 10860 N N . PHE B 1 623 ? -5.441 -4.32 9.266 1 90.12 623 PHE B N 1
ATOM 10861 C CA . PHE B 1 623 ? -4.664 -3.139 9.625 1 90.12 623 PHE B CA 1
ATOM 10862 C C . PHE B 1 623 ? -3.934 -3.35 10.945 1 90.12 623 PHE B C 1
ATOM 10864 O O . PHE B 1 623 ? -2.75 -3.025 11.062 1 90.12 623 PHE B O 1
ATOM 10871 N N . GLY B 1 624 ? -4.66 -3.883 11.906 1 88.5 624 GLY B N 1
ATOM 10872 C CA . GLY B 1 624 ? -4.055 -4.152 13.203 1 88.5 624 GLY B CA 1
ATOM 10873 C C . GLY B 1 624 ? -2.926 -5.164 13.133 1 88.5 624 GLY B C 1
ATOM 10874 O O . GLY B 1 624 ? -1.858 -4.953 13.711 1 88.5 624 GLY B O 1
ATOM 10875 N N . ILE B 1 625 ? -3.092 -6.199 12.375 1 92.38 625 ILE B N 1
ATOM 10876 C CA . ILE B 1 625 ? -2.102 -7.266 12.273 1 92.38 625 ILE B CA 1
ATOM 10877 C C . ILE B 1 625 ? -0.88 -6.762 11.508 1 92.38 625 ILE B C 1
ATOM 10879 O O . ILE B 1 625 ? 0.259 -7.051 11.883 1 92.38 625 ILE B O 1
ATOM 10883 N N . ARG B 1 626 ? -1.135 -6.066 10.477 1 90.69 626 ARG B N 1
ATOM 10884 C CA . ARG B 1 626 ? -0.037 -5.5 9.703 1 90.69 626 ARG B CA 1
ATOM 10885 C C . ARG B 1 626 ? 0.816 -4.57 10.562 1 90.69 626 ARG B C 1
ATOM 10887 O O . ARG B 1 626 ? 2.047 -4.613 10.492 1 90.69 626 ARG B O 1
ATOM 10894 N N . THR B 1 627 ? 0.187 -3.73 11.375 1 84 627 THR B N 1
ATOM 10895 C CA . THR B 1 627 ? 0.9 -2.799 12.242 1 84 627 THR B CA 1
ATOM 10896 C C . THR B 1 627 ? 1.69 -3.551 13.312 1 84 627 THR B C 1
ATOM 10898 O O . THR B 1 627 ? 2.838 -3.207 13.602 1 84 627 THR B O 1
ATOM 10901 N N . ALA B 1 628 ? 1.105 -4.559 13.797 1 83.94 628 ALA B N 1
ATOM 10902 C CA . ALA B 1 628 ? 1.762 -5.352 14.836 1 83.94 628 ALA B CA 1
ATOM 10903 C C . ALA B 1 628 ? 2.984 -6.078 14.281 1 83.94 628 ALA B C 1
ATOM 10905 O O . ALA B 1 628 ? 4.043 -6.094 14.914 1 83.94 628 ALA B O 1
ATOM 10906 N N . ILE B 1 629 ? 2.887 -6.602 13.086 1 86.75 629 ILE B N 1
ATOM 10907 C CA . ILE B 1 629 ? 3.965 -7.379 12.484 1 86.75 629 ILE B CA 1
ATOM 10908 C C . ILE B 1 629 ? 5.094 -6.445 12.055 1 86.75 629 ILE B C 1
ATOM 10910 O O . ILE B 1 629 ? 6.27 -6.812 12.117 1 86.75 629 ILE B O 1
ATOM 10914 N N . SER B 1 630 ? 4.703 -5.25 11.625 1 81.25 630 SER B N 1
ATOM 10915 C CA . SER B 1 630 ? 5.715 -4.297 11.18 1 81.25 630 SER B CA 1
ATOM 10916 C C . SER B 1 630 ? 6.625 -3.883 12.336 1 81.25 630 SER B C 1
ATOM 10918 O O . SER B 1 630 ? 7.754 -3.436 12.109 1 81.25 630 SER B O 1
ATOM 10920 N N . LYS B 1 631 ? 6.219 -4.035 13.539 1 76.12 631 LYS B N 1
ATOM 10921 C CA . LYS B 1 631 ? 6.992 -3.633 14.711 1 76.12 631 LYS B CA 1
ATOM 10922 C C . LYS B 1 631 ? 7.891 -4.766 15.195 1 76.12 631 LYS B C 1
ATOM 10924 O O . LYS B 1 631 ? 8.758 -4.562 16.047 1 76.12 631 LYS B O 1
ATOM 10929 N N . LEU B 1 632 ? 7.703 -5.855 14.57 1 74.31 632 LEU B N 1
ATOM 10930 C CA . LEU B 1 632 ? 8.547 -6.988 14.922 1 74.31 632 LEU B CA 1
ATOM 10931 C C . LEU B 1 632 ? 9.93 -6.855 14.289 1 74.31 632 LEU B C 1
ATOM 10933 O O . LEU B 1 632 ? 10.055 -6.379 13.156 1 74.31 632 LEU B O 1
ATOM 10937 N N . ASP B 1 633 ? 10.945 -7.012 15.094 1 69.44 633 ASP B N 1
ATOM 10938 C CA . ASP B 1 633 ? 12.32 -6.922 14.617 1 69.44 633 ASP B CA 1
ATOM 10939 C C . ASP B 1 633 ? 12.602 -7.961 13.531 1 69.44 633 ASP B C 1
ATOM 10941 O O . ASP B 1 633 ? 12.211 -9.125 13.664 1 69.44 633 ASP B O 1
ATOM 10945 N N . SER B 1 634 ? 12.914 -7.473 12.352 1 75.69 634 SER B N 1
ATOM 10946 C CA . SER B 1 634 ? 13.32 -8.352 11.258 1 75.69 634 SER B CA 1
ATOM 10947 C C . SER B 1 634 ? 14.836 -8.477 11.188 1 75.69 634 SER B C 1
ATOM 10949 O O . SER B 1 634 ? 15.539 -7.508 10.883 1 75.69 634 SER B O 1
ATOM 10951 N N . PRO B 1 635 ? 15.328 -9.656 11.539 1 75.56 635 PRO B N 1
ATOM 10952 C CA . PRO B 1 635 ? 16.781 -9.812 11.5 1 75.56 635 PRO B CA 1
ATOM 10953 C C . PRO B 1 635 ? 17.375 -9.461 10.133 1 75.56 635 PRO B C 1
ATOM 10955 O O . PRO B 1 635 ? 18.469 -8.891 10.062 1 75.56 635 PRO B O 1
ATOM 10958 N N . GLY B 1 636 ? 16.594 -9.805 9.172 1 72.31 636 GLY B N 1
ATOM 10959 C CA . GLY B 1 636 ? 17.094 -9.477 7.844 1 72.31 636 GLY B CA 1
ATOM 10960 C C . GLY B 1 636 ? 17.188 -7.984 7.59 1 72.31 636 GLY B C 1
ATOM 10961 O O . GLY B 1 636 ? 18.188 -7.5 7.062 1 72.31 636 GLY B O 1
ATOM 10962 N N . LEU B 1 637 ? 16.266 -7.332 8.062 1 72.5 637 LEU B N 1
ATOM 10963 C CA . LEU B 1 637 ? 16.25 -5.891 7.844 1 72.5 637 LEU B CA 1
ATOM 10964 C C . LEU B 1 637 ? 17.281 -5.191 8.719 1 72.5 637 LEU B C 1
ATOM 10966 O O . LEU B 1 637 ? 17.875 -4.191 8.312 1 72.5 637 LEU B O 1
ATOM 10970 N N . GLN B 1 638 ? 17.547 -5.734 9.852 1 72.81 638 GLN B N 1
ATOM 10971 C CA . GLN B 1 638 ? 18.594 -5.191 10.719 1 72.81 638 GLN B CA 1
ATOM 10972 C C . GLN B 1 638 ? 19.969 -5.363 10.094 1 72.81 638 GLN B C 1
ATOM 10974 O O . GLN B 1 638 ? 20.812 -4.461 10.172 1 72.81 638 GLN B O 1
ATOM 10979 N N . LYS B 1 639 ? 20.078 -6.488 9.484 1 73.19 639 LYS B N 1
ATOM 10980 C CA . LYS B 1 639 ? 21.344 -6.746 8.812 1 73.19 639 LYS B CA 1
ATOM 10981 C C . LYS B 1 639 ? 21.547 -5.785 7.645 1 73.19 639 LYS B C 1
ATOM 10983 O O . LYS B 1 639 ? 22.656 -5.254 7.461 1 73.19 639 LYS B O 1
ATOM 10988 N N . GLU B 1 640 ? 20.531 -5.629 6.945 1 73.56 640 GLU B N 1
ATOM 10989 C CA . GLU B 1 640 ? 20.625 -4.719 5.809 1 73.56 640 GLU B CA 1
ATOM 10990 C C . GLU B 1 640 ? 20.906 -3.291 6.266 1 73.56 640 GLU B C 1
ATOM 10992 O O . GLU B 1 640 ? 21.719 -2.59 5.652 1 73.56 640 GLU B O 1
ATOM 10997 N N . ARG B 1 641 ? 20.328 -2.906 7.297 1 71.62 641 ARG B N 1
ATOM 10998 C CA . ARG B 1 641 ? 20.547 -1.563 7.824 1 71.62 641 ARG B CA 1
ATOM 10999 C C . ARG B 1 641 ? 21.969 -1.409 8.344 1 71.62 641 ARG B C 1
ATOM 11001 O O . ARG B 1 641 ? 22.578 -0.353 8.188 1 71.62 641 ARG B O 1
ATOM 11008 N N . ARG B 1 642 ? 22.438 -2.439 8.906 1 72.12 642 ARG B N 1
ATOM 11009 C CA . ARG B 1 642 ? 23.812 -2.424 9.406 1 72.12 642 ARG B CA 1
ATOM 11010 C C . ARG B 1 642 ? 24.812 -2.305 8.258 1 72.12 642 ARG B C 1
ATOM 11012 O O . ARG B 1 642 ? 25.766 -1.533 8.344 1 72.12 642 ARG B O 1
ATOM 11019 N N . GLU B 1 643 ? 24.5 -3.049 7.277 1 71.88 643 GLU B N 1
ATOM 11020 C CA . GLU B 1 643 ? 25.406 -3.023 6.129 1 71.88 643 GLU B CA 1
ATOM 11021 C C . GLU B 1 643 ? 25.359 -1.668 5.426 1 71.88 643 GLU B C 1
ATOM 11023 O O . GLU B 1 643 ? 26.406 -1.143 5.02 1 71.88 643 GLU B O 1
ATOM 11028 N N . ARG B 1 644 ? 24.25 -1.146 5.328 1 70 644 ARG B N 1
ATOM 11029 C CA . ARG B 1 644 ? 24.109 0.166 4.703 1 70 644 ARG B CA 1
ATOM 11030 C C . ARG B 1 644 ? 24.781 1.246 5.547 1 70 644 ARG B C 1
ATOM 11032 O O . ARG B 1 644 ? 25.391 2.17 5.012 1 70 644 ARG B O 1
ATOM 11039 N N . PHE B 1 645 ? 24.656 1.136 6.828 1 66.69 645 PHE B N 1
ATOM 11040 C CA . PHE B 1 645 ? 25.281 2.096 7.734 1 66.69 645 PHE B CA 1
ATOM 11041 C C . PHE B 1 645 ? 26.797 2.037 7.629 1 66.69 645 PHE B C 1
ATOM 11043 O O . PHE B 1 645 ? 27.469 3.074 7.621 1 66.69 645 PHE B O 1
ATOM 11050 N N . LEU B 1 646 ? 27.281 0.802 7.496 1 70.69 646 LEU B N 1
ATOM 11051 C CA . LEU B 1 646 ? 28.734 0.637 7.414 1 70.69 646 LEU B CA 1
ATOM 11052 C C . LEU B 1 646 ? 29.281 1.215 6.113 1 70.69 646 LEU B C 1
ATOM 11054 O O . LEU B 1 646 ? 30.344 1.82 6.094 1 70.69 646 LEU B O 1
ATOM 11058 N N . VAL B 1 647 ? 28.5 1.013 5.129 1 69.69 647 VAL B N 1
ATOM 11059 C CA . VAL B 1 647 ? 28.906 1.559 3.84 1 69.69 647 VAL B CA 1
ATOM 11060 C C . VAL B 1 647 ? 28.844 3.084 3.879 1 69.69 647 VAL B C 1
ATOM 11062 O O . VAL B 1 647 ? 29.734 3.764 3.373 1 69.69 647 VAL B O 1
ATOM 11065 N N . ARG B 1 648 ? 27.828 3.551 4.496 1 64.94 648 ARG B N 1
ATOM 11066 C CA . ARG B 1 648 ? 27.672 4.996 4.621 1 64.94 648 ARG B CA 1
ATOM 11067 C C . ARG B 1 648 ? 28.781 5.594 5.48 1 64.94 648 ARG B C 1
ATOM 11069 O O . ARG B 1 648 ? 29.297 6.664 5.168 1 64.94 648 ARG B O 1
ATOM 11076 N N . LYS B 1 649 ? 29.016 4.957 6.523 1 66.56 649 LYS B N 1
ATOM 11077 C CA . LYS B 1 649 ? 30.078 5.41 7.41 1 66.56 649 LYS B CA 1
ATOM 11078 C C . LYS B 1 649 ? 31.422 5.445 6.684 1 66.56 649 LYS B C 1
ATOM 11080 O O . LYS B 1 649 ? 32.219 6.383 6.859 1 66.56 649 LYS B O 1
ATOM 11085 N N . GLN B 1 650 ? 31.594 4.465 5.922 1 67.06 650 GLN B N 1
ATOM 11086 C CA . GLN B 1 650 ? 32.844 4.41 5.164 1 67.06 650 GLN B CA 1
ATOM 11087 C C . GLN B 1 650 ? 32.938 5.547 4.152 1 67.06 650 GLN B C 1
ATOM 11089 O O . GLN B 1 650 ? 33.969 6.188 4.008 1 67.06 650 GLN B O 1
ATOM 11094 N N . TYR B 1 651 ? 31.828 5.801 3.564 1 63.22 651 TYR B N 1
ATOM 11095 C CA . TYR B 1 651 ? 31.766 6.891 2.596 1 63.22 651 TYR B CA 1
ATOM 11096 C C . TYR B 1 651 ? 31.906 8.242 3.289 1 63.22 651 TYR B C 1
ATOM 11098 O O . TYR B 1 651 ? 32.562 9.148 2.766 1 63.22 651 TYR B O 1
ATOM 11106 N N . PHE B 1 652 ? 31.25 8.336 4.41 1 62.75 652 PHE B N 1
ATOM 11107 C CA . PHE B 1 652 ? 31.328 9.547 5.215 1 62.75 652 PHE B CA 1
ATOM 11108 C C . PHE B 1 652 ? 32.75 9.812 5.664 1 62.75 652 PHE B C 1
ATOM 11110 O O . PHE B 1 652 ? 33.25 10.945 5.594 1 62.75 652 PHE B O 1
ATOM 11117 N N . ASP B 1 653 ? 33.375 8.789 6.023 1 62.97 653 ASP B N 1
ATOM 11118 C CA . ASP B 1 653 ? 34.75 8.922 6.5 1 62.97 653 ASP B CA 1
ATOM 11119 C C . ASP B 1 653 ? 35.688 9.297 5.363 1 62.97 653 ASP B C 1
ATOM 11121 O O . ASP B 1 653 ? 36.625 10.102 5.543 1 62.97 653 ASP B O 1
ATOM 11125 N N . GLU B 1 654 ? 35.344 8.758 4.324 1 62.38 654 GLU B N 1
ATOM 11126 C CA . GLU B 1 654 ? 36.156 9.062 3.164 1 62.38 654 GLU B CA 1
ATOM 11127 C C . GLU B 1 654 ? 35.969 10.508 2.701 1 62.38 654 GLU B C 1
ATOM 11129 O O . GLU B 1 654 ? 36.906 11.203 2.359 1 62.38 654 GLU B O 1
ATOM 11134 N N . ASN B 1 655 ? 34.688 10.906 2.734 1 58.28 655 ASN B N 1
ATOM 11135 C CA . ASN B 1 655 ? 34.375 12.273 2.316 1 58.28 655 ASN B CA 1
ATOM 11136 C C . ASN B 1 655 ? 34.656 13.273 3.432 1 58.28 655 ASN B C 1
ATOM 11138 O O . ASN B 1 655 ? 35.031 14.422 3.162 1 58.28 655 ASN B O 1
ATOM 11142 N N . LEU B 1 656 ? 34.375 12.875 4.656 1 56.34 656 LEU B N 1
ATOM 11143 C CA . LEU B 1 656 ? 34.656 13.719 5.816 1 56.34 656 LEU B CA 1
ATOM 11144 C C . LEU B 1 656 ? 36.156 13.992 5.934 1 56.34 656 LEU B C 1
ATOM 11146 O O . LEU B 1 656 ? 36.562 15.062 6.387 1 56.34 656 LEU B O 1
ATOM 11150 N N . SER B 1 657 ? 36.875 12.977 5.652 1 57.25 657 SER B N 1
ATOM 11151 C CA . SER B 1 657 ? 38.281 13.305 5.641 1 57.25 657 SER B CA 1
ATOM 11152 C C . SER B 1 657 ? 38.562 14.531 4.773 1 57.25 657 SER B C 1
ATOM 11154 O O . SER B 1 657 ? 39.406 15.367 5.125 1 57.25 657 SER B O 1
ATOM 11156 N N . ALA B 1 658 ? 37.656 14.703 3.877 1 58.06 658 ALA B N 1
ATOM 11157 C CA . ALA B 1 658 ? 37.75 15.922 3.08 1 58.06 658 ALA B CA 1
ATOM 11158 C C . ALA B 1 658 ? 37.031 17.078 3.775 1 58.06 658 ALA B C 1
ATOM 11160 O O . ALA B 1 658 ? 37.438 18.25 3.605 1 58.06 658 ALA B O 1
ATOM 11161 N N . LEU B 1 659 ? 36.031 16.75 4.613 1 60.53 659 LEU B N 1
ATOM 11162 C CA . LEU B 1 659 ? 35.219 17.734 5.336 1 60.53 659 LEU B CA 1
ATOM 11163 C C . LEU B 1 659 ? 36 18.312 6.512 1 60.53 659 LEU B C 1
ATOM 11165 O O . LEU B 1 659 ? 35.75 19.438 6.934 1 60.53 659 LEU B O 1
ATOM 11169 N N . LYS B 1 660 ? 36.875 17.438 7.039 1 60.56 660 LYS B N 1
ATOM 11170 C CA . LYS B 1 660 ? 37.719 17.922 8.148 1 60.56 660 LYS B CA 1
ATOM 11171 C C . LYS B 1 660 ? 38.469 19.188 7.773 1 60.56 660 LYS B C 1
ATOM 11173 O O . LYS B 1 660 ? 38.781 20.016 8.641 1 60.56 660 LYS B O 1
ATOM 11178 N N . SER B 1 661 ? 38.531 19.297 6.5 1 62.59 661 SER B N 1
ATOM 11179 C CA . SER B 1 661 ? 39.219 20.5 6.059 1 62.59 661 SER B CA 1
ATOM 11180 C C . SER B 1 661 ? 38.281 21.688 5.938 1 62.59 661 SER B C 1
ATOM 11182 O O . SER B 1 661 ? 38.688 22.828 5.781 1 62.59 661 SER B O 1
ATOM 11184 N N . VAL B 1 662 ? 37.031 21.359 6.102 1 63.75 662 VAL B N 1
ATOM 11185 C CA . VAL B 1 662 ? 36.062 22.438 5.965 1 63.75 662 VAL B CA 1
ATOM 11186 C C . VAL B 1 662 ? 35.844 23.109 7.316 1 63.75 662 VAL B C 1
ATOM 11188 O O . VAL B 1 662 ? 35.656 22.422 8.328 1 63.75 662 VAL B O 1
ATOM 11191 N N . PRO B 1 663 ? 36 24.375 7.434 1 65.12 663 PRO B N 1
ATOM 11192 C CA . PRO B 1 663 ? 35.906 25.078 8.711 1 65.12 663 PRO B CA 1
ATOM 11193 C C . PRO B 1 663 ? 34.562 24.828 9.414 1 65.12 663 PRO B C 1
ATOM 11195 O O . PRO B 1 663 ? 33.531 24.75 8.766 1 65.12 663 PRO B O 1
ATOM 11198 N N . ARG B 1 664 ? 34.688 24.5 10.688 1 68.19 664 ARG B N 1
ATOM 11199 C CA . ARG B 1 664 ? 33.5 24.312 11.523 1 68.19 664 ARG B CA 1
ATOM 11200 C C . ARG B 1 664 ? 33.094 25.609 12.203 1 68.19 664 ARG B C 1
ATOM 11202 O O . ARG B 1 664 ? 33.938 26.438 12.539 1 68.19 664 ARG B O 1
ATOM 11209 N N . MET B 1 665 ? 31.719 25.891 12.312 1 66.69 665 MET B N 1
ATOM 11210 C CA . MET B 1 665 ? 31.188 27.109 12.898 1 66.69 665 MET B CA 1
ATOM 11211 C C . MET B 1 665 ? 31.703 27.312 14.312 1 66.69 665 MET B C 1
ATOM 11213 O O . MET B 1 665 ? 31.953 28.453 14.727 1 66.69 665 MET B O 1
ATOM 11217 N N . ALA B 1 666 ? 31.844 26.297 15.078 1 62.91 666 ALA B N 1
ATOM 11218 C CA . ALA B 1 666 ? 32.344 26.375 16.453 1 62.91 666 ALA B CA 1
ATOM 11219 C C . ALA B 1 666 ? 33.719 27.031 16.5 1 62.91 666 ALA B C 1
ATOM 11221 O O . ALA B 1 666 ? 34.062 27.703 17.484 1 62.91 666 ALA B O 1
ATOM 11222 N N . GLU B 1 667 ? 34.469 26.844 15.453 1 59.38 667 GLU B N 1
ATOM 11223 C CA . GLU B 1 667 ? 35.781 27.438 15.391 1 59.38 667 GLU B CA 1
ATOM 11224 C C . GLU B 1 667 ? 35.719 28.953 15.219 1 59.38 667 GLU B C 1
ATOM 11226 O O . GLU B 1 667 ? 36.656 29.672 15.633 1 59.38 667 GLU B O 1
ATOM 11231 N N . ALA B 1 668 ? 34.688 29.391 14.641 1 55.91 668 ALA B N 1
ATOM 11232 C CA . ALA B 1 668 ? 34.5 30.828 14.461 1 55.91 668 ALA B CA 1
ATOM 11233 C C . ALA B 1 668 ? 34.125 31.516 15.781 1 55.91 668 ALA B C 1
ATOM 11235 O O . ALA B 1 668 ? 34.406 32.688 15.977 1 55.91 668 ALA B O 1
ATOM 11236 N N . GLY B 1 669 ? 33.5 30.906 16.625 1 56.94 669 GLY B N 1
ATOM 11237 C CA . GLY B 1 669 ? 33.094 31.484 17.906 1 56.94 669 GLY B CA 1
ATOM 11238 C C . GLY B 1 669 ? 34.281 31.953 18.734 1 56.94 669 GLY B C 1
ATOM 11239 O O . GLY B 1 669 ? 34.156 32.938 19.469 1 56.94 669 GLY B O 1
ATOM 11240 N N . GLY B 1 670 ? 35.406 31.312 18.766 1 51 670 GLY B N 1
ATOM 11241 C CA . GLY B 1 670 ? 36.562 31.766 19.531 1 51 670 GLY B CA 1
ATOM 11242 C C . GLY B 1 670 ? 37.188 33 18.969 1 51 670 GLY B C 1
ATOM 11243 O O . GLY B 1 670 ? 37.75 33.812 19.719 1 51 670 GLY B O 1
ATOM 11244 N N . ASP B 1 671 ? 37.25 33.156 17.703 1 49.25 671 ASP B N 1
ATOM 11245 C CA . ASP B 1 671 ? 38.094 34.156 17.047 1 49.25 671 ASP B CA 1
ATOM 11246 C C . ASP B 1 671 ? 37.281 35.406 16.719 1 49.25 671 ASP B C 1
ATOM 11248 O O . ASP B 1 671 ? 37.75 36.281 16.016 1 49.25 671 ASP B O 1
ATOM 11252 N N . ILE B 1 672 ? 36.031 35.312 16.75 1 49.97 672 ILE B N 1
ATOM 11253 C CA . ILE B 1 672 ? 35.25 36.469 16.328 1 49.97 672 ILE B CA 1
ATOM 11254 C C . ILE B 1 672 ? 35.844 37.75 16.891 1 49.97 672 ILE B C 1
ATOM 11256 O O . ILE B 1 672 ? 35.438 38.844 16.5 1 49.97 672 ILE B O 1
ATOM 11260 N N . THR B 1 673 ? 36.625 37.688 17.906 1 48.91 673 THR B N 1
ATOM 11261 C CA . THR B 1 673 ? 36.906 38.938 18.594 1 48.91 673 THR B CA 1
ATOM 11262 C C . THR B 1 673 ? 37.688 39.906 17.703 1 48.91 673 THR B C 1
ATOM 11264 O O . THR B 1 673 ? 37.312 41.062 17.516 1 48.91 673 THR B O 1
ATOM 11267 N N . LEU B 1 674 ? 39.031 39.562 17.562 1 46.62 674 LEU B N 1
ATOM 11268 C CA . LEU B 1 674 ? 39.969 40.656 17.312 1 46.62 674 LEU B CA 1
ATOM 11269 C C . LEU B 1 674 ? 40.062 40.969 15.82 1 46.62 674 LEU B C 1
ATOM 11271 O O . LEU B 1 674 ? 40.031 42.125 15.43 1 46.62 674 LEU B O 1
ATOM 11275 N N . ALA B 1 675 ? 40.062 40 15.031 1 49 675 ALA B N 1
ATOM 11276 C CA . ALA B 1 675 ? 40.438 40.281 13.648 1 49 675 ALA B CA 1
ATOM 11277 C C . ALA B 1 675 ? 39.219 40.812 12.867 1 49 675 ALA B C 1
ATOM 11279 O O . ALA B 1 675 ? 39.344 41.719 12.055 1 49 675 ALA B O 1
ATOM 11280 N N . GLU B 1 676 ? 38.062 40.281 12.914 1 53.97 676 GLU B N 1
ATOM 11281 C CA . GLU B 1 676 ? 36.875 40.75 12.195 1 53.97 676 GLU B CA 1
ATOM 11282 C C . GLU B 1 676 ? 36.438 42.125 12.703 1 53.97 676 GLU B C 1
ATOM 11284 O O . GLU B 1 676 ? 36 42.969 11.922 1 53.97 676 GLU B O 1
ATOM 11289 N N . LEU B 1 677 ? 36.75 42.344 13.953 1 53.19 677 LEU B N 1
ATOM 11290 C CA . LEU B 1 677 ? 36.562 43.688 14.531 1 53.19 677 LEU B CA 1
ATOM 11291 C C . LEU B 1 677 ? 37.5 44.688 13.914 1 53.19 677 LEU B C 1
ATOM 11293 O O . LEU B 1 677 ? 37.125 45.844 13.656 1 53.19 677 LEU B O 1
ATOM 11297 N N . GLU B 1 678 ? 38.719 44.219 13.664 1 53.56 678 GLU B N 1
ATOM 11298 C CA . GLU B 1 678 ? 39.688 45.125 13.062 1 53.56 678 GLU B CA 1
ATOM 11299 C C . GLU B 1 678 ? 39.312 45.406 11.609 1 53.56 678 GLU B C 1
ATOM 11301 O O . GLU B 1 678 ? 39.469 46.562 11.156 1 53.56 678 GLU B O 1
ATOM 11306 N N . GLU B 1 679 ? 38.781 44.469 10.945 1 57.06 679 GLU B N 1
ATOM 11307 C CA . GLU B 1 679 ? 38.469 44.719 9.547 1 57.06 679 GLU B CA 1
ATOM 11308 C C . GLU B 1 679 ? 37.188 45.562 9.43 1 57.06 679 GLU B C 1
ATOM 11310 O O . GLU B 1 679 ? 37.125 46.469 8.57 1 57.06 679 GLU B O 1
ATOM 11315 N N . ASP B 1 680 ? 36.25 45.438 10.242 1 57.78 680 ASP B N 1
ATOM 11316 C CA . ASP B 1 680 ? 35.062 46.312 10.266 1 57.78 680 ASP B CA 1
ATOM 11317 C C . ASP B 1 680 ? 35.438 47.719 10.664 1 57.78 680 ASP B C 1
ATOM 11319 O O . ASP B 1 680 ? 34.938 48.688 10.086 1 57.78 680 ASP B O 1
ATOM 11323 N N . ALA B 1 681 ? 36.375 47.844 11.648 1 56.5 681 ALA B N 1
ATOM 11324 C CA . ALA B 1 681 ? 36.906 49.156 12.023 1 56.5 681 ALA B CA 1
ATOM 11325 C C . ALA B 1 681 ? 37.625 49.812 10.852 1 56.5 681 ALA B C 1
ATOM 11327 O O . ALA B 1 681 ? 37.5 51.031 10.648 1 56.5 681 ALA B O 1
ATOM 11328 N N . ARG B 1 682 ? 38.281 49.031 10.148 1 55.97 682 ARG B N 1
ATOM 11329 C CA . ARG B 1 682 ? 38.969 49.562 8.977 1 55.97 682 ARG B CA 1
ATOM 11330 C C . ARG B 1 682 ? 37.969 50.031 7.93 1 55.97 682 ARG B C 1
ATOM 11332 O O . ARG B 1 682 ? 38.125 51.094 7.336 1 55.97 682 ARG B O 1
ATOM 11339 N N . ARG B 1 683 ? 36.938 49.281 7.789 1 58.75 683 ARG B N 1
ATOM 11340 C CA . ARG B 1 683 ? 35.938 49.688 6.801 1 58.75 683 ARG B CA 1
ATOM 11341 C C . ARG B 1 683 ? 35.156 50.906 7.27 1 58.75 683 ARG B C 1
ATOM 11343 O O . ARG B 1 683 ? 34.781 51.75 6.457 1 58.75 683 ARG B O 1
ATOM 11350 N N . GLN B 1 684 ? 34.906 51.031 8.523 1 56.06 684 GLN B N 1
ATOM 11351 C CA . GLN B 1 684 ? 34.281 52.219 9.086 1 56.06 684 GLN B CA 1
ATOM 11352 C C . GLN B 1 684 ? 35.156 53.438 8.828 1 56.06 684 GLN B C 1
ATOM 11354 O O . GLN B 1 684 ? 34.656 54.531 8.57 1 56.06 684 GLN B O 1
ATOM 11359 N N . SER B 1 685 ? 36.438 53.25 8.984 1 54.75 685 SER B N 1
ATOM 11360 C CA . SER B 1 685 ? 37.344 54.375 8.781 1 54.75 685 SER B CA 1
ATOM 11361 C C . SER B 1 685 ? 37.375 54.812 7.328 1 54.75 685 SER B C 1
ATOM 11363 O O . SER B 1 685 ? 37.688 55.969 7.031 1 54.75 685 SER B O 1
ATOM 11365 N N . LEU B 1 686 ? 37.125 53.906 6.512 1 55.53 686 LEU B N 1
ATOM 11366 C CA . LEU B 1 686 ? 37.25 54.312 5.117 1 55.53 686 LEU B CA 1
ATOM 11367 C C . LEU B 1 686 ? 35.938 54.969 4.652 1 55.53 686 LEU B C 1
ATOM 11369 O O . LEU B 1 686 ? 35.781 55.281 3.473 1 55.53 686 LEU B O 1
ATOM 11373 N N . GLY B 1 687 ? 35.062 55.531 5.621 1 54.78 687 GLY B N 1
ATOM 11374 C CA . GLY B 1 687 ? 33.969 56.469 5.344 1 54.78 687 GLY B CA 1
ATOM 11375 C C . GLY B 1 687 ? 32.688 55.75 4.883 1 54.78 687 GLY B C 1
ATOM 11376 O O . GLY B 1 687 ? 31.656 56.406 4.703 1 54.78 687 GLY B O 1
ATOM 11377 N N . GLN B 1 688 ? 32.625 54.688 4.254 1 56.16 688 GLN B N 1
ATOM 11378 C CA . GLN B 1 688 ? 31.359 54.156 3.711 1 56.16 688 GLN B CA 1
ATOM 11379 C C . GLN B 1 688 ? 30.656 53.281 4.73 1 56.16 688 GLN B C 1
ATOM 11381 O O . GLN B 1 688 ? 30.734 52.062 4.664 1 56.16 688 GLN B O 1
ATOM 11386 N N . SER B 1 689 ? 30.234 53.719 5.891 1 64.69 689 SER B N 1
ATOM 11387 C CA . SER B 1 689 ? 29.641 52.906 6.941 1 64.69 689 SER B CA 1
ATOM 11388 C C . SER B 1 689 ? 28.172 52.625 6.645 1 64.69 689 SER B C 1
ATOM 11390 O O . SER B 1 689 ? 27.359 53.531 6.555 1 64.69 689 SER B O 1
ATOM 11392 N N . SER B 1 690 ? 27.844 51.531 6.059 1 77.94 690 SER B N 1
ATOM 11393 C CA . SER B 1 690 ? 26.453 51.125 5.82 1 77.94 690 SER B CA 1
ATOM 11394 C C . SER B 1 690 ? 25.688 51 7.125 1 77.94 690 SER B C 1
ATOM 11396 O O . SER B 1 690 ? 26.281 50.938 8.203 1 77.94 690 SER B O 1
ATOM 11398 N N . ALA B 1 691 ? 24.422 51.312 7.148 1 81.88 691 ALA B N 1
ATOM 11399 C CA . ALA B 1 691 ? 23.547 51.219 8.305 1 81.88 691 ALA B CA 1
ATOM 11400 C C . ALA B 1 691 ? 23.719 49.875 9.023 1 81.88 691 ALA B C 1
ATOM 11402 O O . ALA B 1 691 ? 23.672 49.812 10.258 1 81.88 691 ALA B O 1
ATOM 11403 N N . GLU B 1 692 ? 24.125 48.844 8.344 1 85.69 692 GLU B N 1
ATOM 11404 C CA . GLU B 1 692 ? 24.312 47.5 8.906 1 85.69 692 GLU B CA 1
ATOM 11405 C C . GLU B 1 692 ? 25.578 47.438 9.742 1 85.69 692 GLU B C 1
ATOM 11407 O O . GLU B 1 692 ? 25.594 46.844 10.828 1 85.69 692 GLU B O 1
ATOM 11412 N N . THR B 1 693 ? 26.562 48.094 9.289 1 82.62 693 THR B N 1
ATOM 11413 C CA . THR B 1 693 ? 27.844 48.062 10.008 1 82.62 693 THR B CA 1
ATOM 11414 C C . THR B 1 693 ? 27.734 48.875 11.297 1 82.62 693 THR B C 1
ATOM 11416 O O . THR B 1 693 ? 28.344 48.531 12.305 1 82.62 693 THR B O 1
ATOM 11419 N N . LYS B 1 694 ? 26.953 49.906 11.242 1 83.44 694 LYS B N 1
ATOM 11420 C CA . LYS B 1 694 ? 26.75 50.719 12.445 1 83.44 694 LYS B CA 1
ATOM 11421 C C . LYS B 1 694 ? 25.938 49.969 13.492 1 83.44 694 LYS B C 1
ATOM 11423 O O . LYS B 1 694 ? 26.234 50.031 14.688 1 83.44 694 LYS B O 1
ATOM 11428 N N . PHE B 1 695 ? 24.969 49.312 13.023 1 88.06 695 PHE B N 1
ATOM 11429 C CA . PHE B 1 695 ? 24.125 48.562 13.914 1 88.06 695 PHE B CA 1
ATOM 11430 C C . PHE B 1 695 ? 24.922 47.5 14.648 1 88.06 695 PHE B C 1
ATOM 11432 O O . PHE B 1 695 ? 24.828 47.375 15.875 1 88.06 695 PHE B O 1
ATOM 11439 N N . TRP B 1 696 ? 25.797 46.75 14 1 87.69 696 TRP B N 1
ATOM 11440 C CA . TRP B 1 696 ? 26.531 45.594 14.57 1 87.69 696 TRP B CA 1
ATOM 11441 C C . TRP B 1 696 ? 27.828 46.062 15.227 1 87.69 696 TRP B C 1
ATOM 11443 O O . TRP B 1 696 ? 28.453 45.312 15.977 1 87.69 696 TRP B O 1
ATOM 11453 N N . GLY B 1 697 ? 28.172 47.25 14.969 1 81.62 697 GLY B N 1
ATOM 11454 C CA . GLY B 1 697 ? 29.391 47.781 15.547 1 81.62 697 GLY B CA 1
ATOM 11455 C C . GLY B 1 697 ? 29.203 48.312 16.953 1 81.62 697 GLY B C 1
ATOM 11456 O O . GLY B 1 697 ? 30.188 48.562 17.672 1 81.62 697 GLY B O 1
ATOM 11457 N N . ARG B 1 698 ? 27.969 48.312 17.453 1 83.81 698 ARG B N 1
ATOM 11458 C CA . ARG B 1 698 ? 27.688 48.906 18.75 1 83.81 698 ARG B CA 1
ATOM 11459 C C . ARG B 1 698 ? 28.062 47.938 19.875 1 83.81 698 ARG B C 1
ATOM 11461 O O . ARG B 1 698 ? 28.438 48.375 20.969 1 83.81 698 ARG B O 1
ATOM 11468 N N . GLN B 1 699 ? 27.828 46.656 19.688 1 86.38 699 GLN B N 1
ATOM 11469 C CA . GLN B 1 699 ? 28.188 45.625 20.641 1 86.38 699 GLN B CA 1
ATOM 11470 C C . GLN B 1 699 ? 29.141 44.625 20.031 1 86.38 699 GLN B C 1
ATOM 11472 O O . GLN B 1 699 ? 28.734 43.812 19.188 1 86.38 699 GLN B O 1
ATOM 11477 N N . LYS B 1 700 ? 30.344 44.812 20.562 1 78.25 700 LYS B N 1
ATOM 11478 C CA . LYS B 1 700 ? 31.359 43.938 19.969 1 78.25 700 LYS B CA 1
ATOM 11479 C C . LYS B 1 700 ? 31.641 42.719 20.859 1 78.25 700 LYS B C 1
ATOM 11481 O O . LYS B 1 700 ? 32.094 42.875 22 1 78.25 700 LYS B O 1
ATOM 11486 N N . GLY B 1 701 ? 31.25 41.5 20.422 1 81.38 701 GLY B N 1
ATOM 11487 C CA . GLY B 1 701 ? 31.531 40.281 21.156 1 81.38 701 GLY B CA 1
ATOM 11488 C C . GLY B 1 701 ? 30.391 39.875 22.078 1 81.38 701 GLY B C 1
ATOM 11489 O O . GLY B 1 701 ? 29.516 40.688 22.375 1 81.38 701 GLY B O 1
ATOM 11490 N N . TRP B 1 702 ? 30.453 38.688 22.547 1 87.38 702 TRP B N 1
ATOM 11491 C CA . TRP B 1 702 ? 29.344 38.156 23.344 1 87.38 702 TRP B CA 1
ATOM 11492 C C . TRP B 1 702 ? 29.391 38.688 24.766 1 87.38 702 TRP B C 1
ATOM 11494 O O . TRP B 1 702 ? 28.344 38.875 25.391 1 87.38 702 TRP B O 1
ATOM 11504 N N . ARG B 1 703 ? 30.547 39.094 25.328 1 88 703 ARG B N 1
ATOM 11505 C CA . ARG B 1 703 ? 30.656 39.594 26.672 1 88 703 ARG B CA 1
ATOM 11506 C C . ARG B 1 703 ? 30.031 40.969 26.797 1 88 703 ARG B C 1
ATOM 11508 O O . ARG B 1 703 ? 29.422 41.312 27.812 1 88 703 ARG B O 1
ATOM 11515 N N . GLU B 1 704 ? 30.281 41.75 25.734 1 89.5 704 GLU B N 1
ATOM 11516 C CA . GLU B 1 704 ? 29.672 43.062 25.719 1 89.5 704 GLU B CA 1
ATOM 11517 C C . GLU B 1 704 ? 28.141 42.969 25.641 1 89.5 704 GLU B C 1
ATOM 11519 O O . GLU B 1 704 ? 27.422 43.75 26.25 1 89.5 704 GLU B O 1
ATOM 11524 N N . THR B 1 705 ? 27.734 42.062 24.812 1 92.31 705 THR B N 1
ATOM 11525 C CA . THR B 1 705 ? 26.297 41.812 24.703 1 92.31 705 THR B CA 1
ATOM 11526 C C . THR B 1 705 ? 25.703 41.438 26.047 1 92.31 705 THR B C 1
ATOM 11528 O O . THR B 1 705 ? 24.625 41.906 26.422 1 92.31 705 THR B O 1
ATOM 11531 N N . VAL B 1 706 ? 26.422 40.594 26.766 1 93.38 706 VAL B N 1
ATOM 11532 C CA . VAL B 1 706 ? 25.969 40.156 28.078 1 93.38 706 VAL B CA 1
ATOM 11533 C C . VAL B 1 706 ? 25.922 41.344 29.047 1 93.38 706 VAL B C 1
ATOM 11535 O O . VAL B 1 706 ? 24.984 41.469 29.828 1 93.38 706 VAL B O 1
ATOM 11538 N N . ALA B 1 707 ? 26.891 42.219 28.984 1 91.25 707 ALA B N 1
ATOM 11539 C CA . ALA B 1 707 ? 26.969 43.375 29.875 1 91.25 707 ALA B CA 1
ATOM 11540 C C . ALA B 1 707 ? 25.797 44.312 29.625 1 91.25 707 ALA B C 1
ATOM 11542 O O . ALA B 1 707 ? 25.172 44.812 30.562 1 91.25 707 ALA B O 1
ATOM 11543 N N . VAL B 1 708 ? 25.578 44.531 28.391 1 91.5 708 VAL B N 1
ATOM 11544 C CA . VAL B 1 708 ? 24.484 45.438 28.047 1 91.5 708 VAL B CA 1
ATOM 11545 C C . VAL B 1 708 ? 23.156 44.781 28.422 1 91.5 708 VAL B C 1
ATOM 11547 O O . VAL B 1 708 ? 22.266 45.438 28.953 1 91.5 708 VAL B O 1
ATOM 11550 N N . GLY B 1 709 ? 22.984 43.5 28.109 1 92.94 709 GLY B N 1
ATOM 11551 C CA . GLY B 1 709 ? 21.781 42.781 28.469 1 92.94 709 GLY B CA 1
ATOM 11552 C C . GLY B 1 709 ? 21.516 42.781 29.969 1 92.94 709 GLY B C 1
ATOM 11553 O O . GLY B 1 709 ? 20.375 42.906 30.406 1 92.94 709 GLY B O 1
ATOM 11554 N N . ARG B 1 710 ? 22.594 42.594 30.703 1 92.75 710 ARG B N 1
ATOM 11555 C CA . ARG B 1 710 ? 22.5 42.625 32.156 1 92.75 710 ARG B CA 1
ATOM 11556 C C . ARG B 1 710 ? 21.953 43.969 32.625 1 92.75 710 ARG B C 1
ATOM 11558 O O . ARG B 1 710 ? 21.078 44 33.5 1 92.75 710 ARG B O 1
ATOM 11565 N N . GLY B 1 711 ? 22.453 45.031 32.094 1 89.81 711 GLY B N 1
ATOM 11566 C CA . GLY B 1 711 ? 21.984 46.344 32.438 1 89.81 711 GLY B CA 1
ATOM 11567 C C . GLY B 1 711 ? 20.516 46.562 32.094 1 89.81 711 GLY B C 1
ATOM 11568 O O . GLY B 1 711 ? 19.781 47.188 32.875 1 89.81 711 GLY B O 1
ATOM 11569 N N . LEU B 1 712 ? 20.109 46.062 31.016 1 90.5 712 LEU B N 1
ATOM 11570 C CA . LEU B 1 712 ? 18.734 46.219 30.594 1 90.5 712 LEU B CA 1
ATOM 11571 C C . LEU B 1 712 ? 17.797 45.406 31.484 1 90.5 712 LEU B C 1
ATOM 11573 O O . LEU B 1 712 ? 16.703 45.844 31.812 1 90.5 712 LEU B O 1
ATOM 11577 N N . ILE B 1 713 ? 18.188 44.219 31.891 1 91.44 713 ILE B N 1
ATOM 11578 C CA . ILE B 1 713 ? 17.375 43.312 32.719 1 91.44 713 ILE B CA 1
ATOM 11579 C C . ILE B 1 713 ? 17.25 43.875 34.125 1 91.44 713 ILE B C 1
ATOM 11581 O O . ILE B 1 713 ? 16.172 43.844 34.719 1 91.44 713 ILE B O 1
ATOM 11585 N N . GLU B 1 714 ? 18.344 44.469 34.594 1 88.25 714 GLU B N 1
ATOM 11586 C CA . GLU B 1 714 ? 18.359 45.062 35.938 1 88.25 714 GLU B CA 1
ATOM 11587 C C . GLU B 1 714 ? 17.453 46.281 36.031 1 88.25 714 GLU B C 1
ATOM 11589 O O . GLU B 1 714 ? 16.797 46.5 37.031 1 88.25 714 GLU B O 1
ATOM 11594 N N . ARG B 1 715 ? 17.344 47 34.969 1 83.12 715 ARG B N 1
ATOM 11595 C CA . ARG B 1 715 ? 16.578 48.25 34.938 1 83.12 715 ARG B CA 1
ATOM 11596 C C . ARG B 1 715 ? 15.109 47.969 34.625 1 83.12 715 ARG B C 1
ATOM 11598 O O . ARG B 1 715 ? 14.258 48.844 34.875 1 83.12 715 ARG B O 1
ATOM 11605 N N . ALA B 1 716 ? 14.812 46.812 34.125 1 82.44 716 ALA B N 1
ATOM 11606 C CA . ALA B 1 716 ? 13.453 46.5 33.719 1 82.44 716 ALA B CA 1
ATOM 11607 C C . ALA B 1 716 ? 12.508 46.406 34.906 1 82.44 716 ALA B C 1
ATOM 11609 O O . ALA B 1 716 ? 12.883 45.875 35.969 1 82.44 716 ALA B O 1
ATOM 11610 N N . GLU B 1 717 ? 11.453 47.219 34.938 1 70.44 717 GLU B N 1
ATOM 11611 C CA . GLU B 1 717 ? 10.461 47.188 36.031 1 70.44 717 GLU B CA 1
ATOM 11612 C C . GLU B 1 717 ? 9.539 45.969 35.875 1 70.44 717 GLU B C 1
ATOM 11614 O O . GLU B 1 717 ? 8.906 45.781 34.844 1 70.44 717 GLU B O 1
ATOM 11619 N N . VAL B 1 718 ? 9.859 44.844 36.438 1 62.75 718 VAL B N 1
ATOM 11620 C CA . VAL B 1 718 ? 8.984 43.688 36.469 1 62.75 718 VAL B CA 1
ATOM 11621 C C . VAL B 1 718 ? 7.91 43.875 37.531 1 62.75 718 VAL B C 1
ATOM 11623 O O . VAL B 1 718 ? 8.203 44.312 38.656 1 62.75 718 VAL B O 1
ATOM 11626 N N . GLU B 1 719 ? 6.719 44.156 37.156 1 54.16 719 GLU B N 1
ATOM 11627 C CA . GLU B 1 719 ? 5.645 44.25 38.156 1 54.16 719 GLU B CA 1
ATOM 11628 C C . GLU B 1 719 ? 5.617 43.062 39.062 1 54.16 719 GLU B C 1
ATOM 11630 O O . GLU B 1 719 ? 5.52 41.906 38.594 1 54.16 719 GLU B O 1
ATOM 11635 N N . HIS B 1 720 ? 6.371 43.062 40.125 1 50.09 720 HIS B N 1
ATOM 11636 C CA . HIS B 1 720 ? 6.219 42.031 41.156 1 50.09 720 HIS B CA 1
ATOM 11637 C C . HIS B 1 720 ? 4.754 41.844 41.531 1 50.09 720 HIS B C 1
ATOM 11639 O O . HIS B 1 720 ? 4.012 42.812 41.688 1 50.09 720 HIS B O 1
ATOM 11645 N N . SER B 1 721 ? 4.207 40.812 41.125 1 46.56 721 SER B N 1
ATOM 11646 C CA . SER B 1 721 ? 2.91 40.438 41.688 1 46.56 721 SER B CA 1
ATOM 11647 C C . SER B 1 721 ? 2.842 40.812 43.188 1 46.56 721 SER B C 1
ATOM 11649 O O . SER B 1 721 ? 3.805 40.594 43.938 1 46.56 721 SER B O 1
ATOM 11651 N N . PRO B 1 722 ? 1.9 41.625 43.656 1 42.59 722 PRO B N 1
ATOM 11652 C CA . PRO B 1 722 ? 1.682 42 45.031 1 42.59 722 PRO B CA 1
ATOM 11653 C C . PRO B 1 722 ? 1.638 40.781 45.969 1 42.59 722 PRO B C 1
ATOM 11655 O O . PRO B 1 722 ? 1.494 40.938 47.188 1 42.59 722 PRO B O 1
ATOM 11658 N N . GLU B 1 723 ? 1.641 39.656 45.656 1 38.47 723 GLU B N 1
ATOM 11659 C CA . GLU B 1 723 ? 1.284 38.656 46.656 1 38.47 723 GLU B CA 1
ATOM 11660 C C . GLU B 1 723 ? 2.336 38.594 47.781 1 38.47 723 GLU B C 1
ATOM 11662 O O . GLU B 1 723 ? 2.143 37.906 48.781 1 38.47 723 GLU B O 1
ATOM 11667 N N . ARG B 1 724 ? 3.621 39 47.5 1 42.38 724 ARG B N 1
ATOM 11668 C CA . ARG B 1 724 ? 4.453 38.656 48.656 1 42.38 724 ARG B CA 1
ATOM 11669 C C . ARG B 1 724 ? 4.254 39.656 49.781 1 42.38 724 ARG B C 1
ATOM 11671 O O . ARG B 1 724 ? 4.922 39.562 50.812 1 42.38 724 ARG B O 1
ATOM 11678 N N . LYS B 1 725 ? 3.67 40.719 49.75 1 40.66 725 LYS B N 1
ATOM 11679 C CA . LYS B 1 725 ? 3.617 41.5 51 1 40.66 725 LYS B CA 1
ATOM 11680 C C . LYS B 1 725 ? 2.793 40.781 52.062 1 40.66 725 LYS B C 1
ATOM 11682 O O . LYS B 1 725 ? 2.709 41.25 53.188 1 40.66 725 LYS B O 1
ATOM 11687 N N . LYS B 1 726 ? 1.806 39.969 51.781 1 40.94 726 LYS B N 1
ATOM 11688 C CA . LYS B 1 726 ? 1.028 39.625 52.969 1 40.94 726 LYS B CA 1
ATOM 11689 C C . LYS B 1 726 ? 1.813 38.719 53.906 1 40.94 726 LYS B C 1
ATOM 11691 O O . LYS B 1 726 ? 1.34 38.406 55 1 40.94 726 LYS B O 1
ATOM 11696 N N . GLU B 1 727 ? 2.797 38 53.438 1 33.47 727 GLU B N 1
ATOM 11697 C CA . GLU B 1 727 ? 3.309 37.156 54.5 1 33.47 727 GLU B CA 1
ATOM 11698 C C . GLU B 1 727 ? 4.328 37.906 55.375 1 33.47 727 GLU B C 1
ATOM 11700 O O . GLU B 1 727 ? 4.875 37.344 56.312 1 33.47 727 GLU B O 1
ATOM 11705 N N . LEU B 1 728 ? 4.734 39.188 54.906 1 27 728 LEU B N 1
ATOM 11706 C CA . LEU B 1 728 ? 5.41 39.719 56.094 1 27 728 LEU B CA 1
ATOM 11707 C C . LEU B 1 728 ? 4.41 40.375 57.031 1 27 728 LEU B C 1
ATOM 11709 O O . LEU B 1 728 ? 3.469 41.031 56.594 1 27 728 LEU B O 1
#

Organism: NCBI:txid1448308

Foldseek 3Di:
DVLVVLLQDLVQFLKKWKFAQLPHDPVLSVVLVVLLCVLLVQLQWDWDWAPLDPRIIMITIHHNDVVVLLVLLLVVQQVCVVLPLALDRADPDSVVSCVVPPQFSQSSSQSSVCQDCPDVVVNHSNADDCDDSHVRRPDMFGFFNQVVLVVVLVCLVVDQADDPVNLVVCCRHQAVLVSQLLVLLRLVLVLLVVLLVVLVVCVPPVNFLRPVNLVVLLLSLLLSLLLVVVVLLLVSLVVSRPPVVVVFDFDPLFDADDQDQDPVPSDGDRDDDPVVLVVLVVVLVVLLVVLLCVLVVLLVLLLLQLCQLVQQAPFPPSVVSNCVSVVSCVPVVCVSLVVSLVVQLVSLSVSRDGGPQVSVQSSLVSNLSNCCSNQCVNLVCVLPPCLQAVVPCNQVSLVSLVVCVVRGPDPNSSGHPPPQRFDDLCVSVVVLCCSLAVVLVVVLCCLQVVLVVVVVVVVVVVVVVQVVCVVVVNRPPDSLPPPDPSCSSNSVSVSVQSPAAADDSSVVLSVVLSSLLSSLQPCSRRSSSSVSVSVSSSSVSSSVSCCCNPRHGNYNHDHDSHNHCSSVSSVVSSLNSLLNSQLSSQQQVPPNSGNRNHNVVDDPVVSVVSSVVSNVVSVVSSVVSSVVSVPDDSPSVVVSVVSNVVVVVVVCVVVVVVVVVPDDVVVCQVPQADDVLVVLVVVVVVPPQPPVSVVQNPAGHDVSVVVVVVVVVVPDDDPPDPPPPPVD/DVLVVLLQDLVQFLKKWKFAQLPHDPVLSVVLVVLLCVLLVQLQWDWDWAPLDPRIIMITIHHRDVVVLLVLLLVVQQVCVVLPLALDRADPDSVVSCVVPPQFSQSSSQSSVCQDCPDVVVNHSNADDCDDSHVRRPDMFGFFNQVVLVVVLVCLVPDQADDPVNLVVCCRHQAVLVSQLLVLLRLVLVLLVVLLVVLVVCVPPVNFLRVVNLVVLLLSLLLSLLLVVVVLLLVSLVVSRPPVVVVFDFDPLFDADDQDQDPVPRDGDRDDDPVVLVVLVVVLVVLLVVLLCVLVVLLVLLLLQLCQLVQQAPFPPSVVSNCVSVVSCVPVVVVSLVVSLVVQLVSLSVSRDGGPQVSVQSSLVSNLSNCCSNQCVNLVCVQPPCLQAVVPCNQVSLVSLVVCVVRGPDPSSSGHPPPDRFDDLCVSVVVLCCSLAVVLVVVLCCLQVVLVVVVVVVVVVVVVVQVVCVVVVNRPPDSLPPPDPSCSSNSVSVSVQSPAAADDSSVVLSVVLSSLLSSLQPCSRRSSSSVSVSVSSSSVSSSVSCCCNPRHGNYNHDHDSHNHCSSVSSVVSSLNSLLNSQLSSQQQVPPNSGNRNHNVVDDPVVSVVSSVVSNVVSVVSSVVSSVVSVPDDSPSVVVSVVSNVVVVVVVCVVVVVVVVPPDDPVVCLVPQADDVLVVLVVVVVVPPQPPVSVVQNPAGHVVSVVVVVVVVVVPDDDPPDPPPVVVD

Radius of gyration: 40.3 Å; Cα contacts (8 Å, |Δi|>4): 1869; chains: 2; bounding box: 104×116×114 Å

pLDDT: mean 83.21, std 12.94, range [26.0, 98.19]

Nearest PDB structures (foldseek):
  7rxg-assembly1_B  TM=9.534E-01  e=4.983E-60  Aspergillus fumigatus A1163
  7rx2-assembly1_B  TM=9.709E-01  e=1.305E-54  Aspergillus fumigatus A1163
  8tol-assembly1_B  TM=9.571E-01  e=8.155E-54  Fusarium vanettenii 77-13-4
  7rwj-assembly1_A  TM=9.613E-01  e=7.955E-52  Aspergillus fumigatus Af293
  6qm5-assembly1_B  TM=9.563E-01  e=1.128E-51  Fusarium vanettenii 77-13-4

Solvent-accessible surface area (backbone atoms only — not comparable to full-atom values): 76501 Å² total; per-residue (Å²): 108,66,67,61,47,52,57,55,49,61,64,75,49,54,37,37,36,36,39,41,40,63,88,43,56,63,66,58,45,44,54,52,48,43,52,51,44,49,34,41,24,46,44,18,35,40,47,40,61,48,72,46,37,95,33,26,34,31,36,40,30,27,78,66,44,69,66,26,48,49,30,51,50,47,51,51,50,48,51,34,27,73,66,58,28,34,76,62,76,68,56,90,47,58,68,57,31,42,67,75,48,68,83,40,62,13,58,51,53,35,52,52,49,43,38,41,39,33,46,56,92,78,63,18,39,44,49,41,71,57,39,82,95,30,46,40,30,70,42,77,41,39,74,70,56,54,65,58,40,52,51,51,53,49,47,57,73,72,43,94,70,82,49,73,65,52,44,50,51,40,24,39,59,39,7,37,46,56,27,49,51,53,51,49,52,50,51,51,43,60,58,29,51,56,52,18,54,50,12,48,50,31,54,75,72,61,48,59,22,29,63,66,56,35,52,52,50,47,50,49,47,46,50,53,55,51,47,46,62,52,48,38,54,31,51,13,42,69,68,51,28,35,62,43,74,74,68,59,55,73,34,85,81,39,70,54,78,42,75,38,62,35,88,48,80,63,43,76,36,71,35,64,63,66,68,60,34,49,60,49,52,54,52,50,53,61,46,49,51,48,49,48,48,54,54,43,47,53,49,51,48,33,47,47,42,41,51,36,46,71,72,39,42,72,42,69,63,52,83,62,56,59,46,45,40,58,51,50,46,66,57,48,45,58,51,51,50,49,50,51,48,50,47,47,50,51,52,48,58,69,36,48,45,54,29,49,66,58,43,51,44,55,45,52,53,52,51,45,54,53,48,47,49,74,68,45,44,65,58,48,44,40,64,68,41,40,40,35,34,30,67,69,48,55,75,65,41,50,74,50,36,71,78,47,48,89,55,42,86,47,75,72,31,55,40,67,66,86,69,78,81,72,74,67,54,60,53,55,46,52,49,52,46,38,58,51,41,54,49,48,51,51,51,54,46,46,69,59,43,45,62,51,50,49,50,51,47,49,51,48,49,50,49,49,49,48,51,50,30,42,72,70,69,54,55,74,76,61,51,64,74,81,43,54,78,88,47,38,64,46,52,51,52,51,47,54,49,67,69,36,50,81,64,61,69,67,62,56,50,47,52,54,52,52,53,48,37,50,52,42,40,46,23,43,60,44,38,46,42,35,42,43,45,37,55,48,45,59,52,44,58,51,50,50,52,45,36,50,59,68,63,25,28,39,56,76,28,41,82,44,39,61,84,56,64,56,54,57,51,49,51,48,37,40,56,50,10,34,36,42,33,40,42,47,24,68,47,18,42,84,79,58,49,36,39,85,12,38,58,87,71,51,58,58,39,58,50,48,48,45,25,51,52,35,45,52,49,46,53,53,47,50,52,51,51,48,56,56,56,68,68,48,86,45,69,24,57,47,49,50,50,20,45,44,46,51,49,45,48,51,50,44,52,60,50,36,64,56,43,72,71,41,54,53,34,50,64,44,33,76,53,58,57,64,61,61,48,49,53,50,50,51,44,47,69,68,67,69,61,49,74,42,55,56,62,58,61,73,36,68,49,55,67,44,25,40,53,53,44,43,53,51,56,71,67,41,76,55,78,68,71,75,74,66,65,70,82,107,107,68,68,62,47,54,57,57,48,62,64,76,51,53,37,36,33,38,39,41,42,63,91,43,56,63,68,60,43,44,52,51,48,43,51,50,47,50,34,42,25,46,45,19,35,40,47,39,60,48,72,46,38,95,34,27,34,33,38,38,29,25,78,66,45,68,65,25,48,48,30,51,50,47,52,52,51,46,51,35,26,73,66,58,28,34,77,61,78,68,55,90,48,60,67,58,33,41,66,75,46,68,82,40,60,12,58,52,52,35,51,52,49,42,38,42,39,34,46,56,93,78,64,17,38,43,49,42,71,57,38,82,95,27,47,40,31,69,45,77,42,39,72,71,55,54,68,58,40,50,51,50,54,50,47,57,73,72,43,92,69,84,50,74,65,52,46,50,50,41,25,38,58,41,7,37,45,57,29,48,52,53,52,48,52,50,50,51,43,60,59,29,52,56,50,18,54,49,13,48,48,32,56,75,71,58,48,58,20,29,63,67,56,34,51,51,51,47,49,48,46,48,51,51,54,52,46,46,61,52,47,39,52,30,49,13,42,70,70,52,27,36,60,44,75,75,68,60,55,73,33,86,82,38,71,52,79,41,76,39,59,34,88,46,78,64,43,75,37,71,36,64,63,66,68,59,35,50,60,49,53,54,52,50,54,63,48,51,52,48,50,49,51,53,54,43,48,52,48,50,50,33,47,46,44,41,50,34,47,71,73,39,41,72,44,69,61,52,83,62,56,59,45,45,39,58,52,49,47,66,58,47,46,59,52,52,51,50,51,50,47,51,48,46,50,50,53,49,59,69,38,48,43,56,30,48,64,58,42,52,43,54,46,50,54,53,50,45,54,55,47,48,49,71,68,45,44,64,58,48,44,41,65,68,41,40,40,36,34,32,67,69,49,55,76,64,41,50,73,52,36,71,78,48,48,91,55,44,84,48,75,72,31,56,40,68,66,88,72,80,83,72,74,67,56,60,53,56,44,53,50,51,46,38,59,51,41,53,48,48,51,52,50,56,47,45,69,60,44,46,61,52,50,47,51,52,46,50,52,47,50,49,49,47,50,48,49,50,30,42,72,70,70,54,53,75,76,61,53,65,74,81,42,54,78,89,47,38,65,46,52,51,52,51,48,55,49,68,71,36,50,82,64,61,68,67,62,56,51,48,51,52,52,52,53,49,35,50,51,43,39,46,23,43,60,43,40,47,42,35,42,43,45,38,56,49,45,60,53,45,57,54,50,50,50,46,35,50,60,66,64,24,28,38,58,78,28,42,83,42,39,62,84,56,62,55,56,58,51,49,50,48,37,40,57,50,10,35,36,43,34,41,43,47,24,68,47,19,41,83,80,57,48,36,40,86,11,39,58,86,70,49,58,58,38,58,51,49,47,44,26,51,51,35,44,54,50,47,54,54,48,48,54,52,50,49,56,55,56,68,68,46,87,45,69,25,56,47,50,51,49,19,45,44,47,52,48,45,49,51,49,44,51,60,50,35,64,58,43,72,71,42,53,53,33,49,64,43,33,77,53,56,56,63,60,60,47,50,53,51,51,49,45,47,69,70,66,69,62,50,73,42,54,54,64,57,61,73,36,69,48,56,68,45,25,40,51,51,44,43,52,53,57,69,67,43,75,55,80,68,70,72,71,66,60,73,81,104

Secondary structure (DSSP, 8-state):
-HHHHHHHS-TT--EEEEEE-TTS-HHHHHHHHHHHHHHHHHTTEEEEEEEEETTEEEEEEEES-HHHHHHHHHHHHHHHHHTTS-SSPPPSSHHHHHHHS---HHHHHHHHHHHHHS-GGGTS----TTBTTBTTEEEEEBPP-HHHHHHHHHHHHH-SS--HHHHHHHHHHH-HHHHHHHHHHHHHHHHTHHHHHHHHHHHHHT-TT-HHHHHHHHHHHHHHHHHHHHHHHHHHHHTT-TTGGGSPPBPTT---SEEEE-TTT-SEEEE--HHHHHHHHTTHHHHHHHHHHHHHHHHHHHHHHHHIIIII--STTHHHHTTHHHHHHHHHHHHHHHHHHHHHHHHHHHHT-SBHHHHHHHHHHHHHHHHHHHHHHHHHHIIIIIHHHHHHHGGGGGGGGGGTGGG-SSGGGGS--SS-----THHHHHHHHIIIIIHHHHHHHHHHHHHHHHHHHHHHHHHHHHHHHHHTT-----GGGGS-HHHHHHHHHHHHHHTSBPP-HHHHHHHHHHHHHHHHHHTTTSTTHHHHHHHHHHHHHHHHHHIIIIIBPBPP----SS-TTHHHHHHHHHHHHHHHHHHHHHHHTTTSS-S-S-GGGS-HHHHHHHHHHHHHHHHHHHHHHHHHHHTS--HHHHHHHHHHHHHHHHHHHHHHHHHTTSPPHHHHHHHSSSHHHHHHHHHHHTT---HHHHHHHSS-SHHHHHHHHHHHHHH------GGGGGG-/-HHHHHHHS-TT--EEEEEE-TTS-HHHHHHHHHHHHHHHHHTTEEEEEEEEETTEEEEEEEES-HHHHHHHHHHHHHHHHHTTS-SSPPPSSHHHHHHHS---HHHHHHHHHHHHHS-GGGTS----TTBTTBTTEEEEEBPP-HHHHHHHHHHHHH-SS--HHHHHHHHHHH-HHHHHHHHHHHHHHHHHHHHHHHHHHHHHHT-TT-HHHHHHHHHHHHHHHHHHHHHHHHHHHHTT-TTGGGSPPBPTT---SEEEE-TTT-SEEEE--HHHHHHHHTTHHHHHHHHHHHHHHHHHHHHHHHHIIIII--STTHHHHTTHHHHHHHHHHHHHHHHHHHHHHHHHHHHT-SBHHHHHHHHHHHHHHHHHHHHHHHHHHIIIIIHHHHHHHGGGGGGGGGGTGGG-SSGGGGS--SS-----THHHHHHHHIIIIIHHHHHHHHHHHHHHHHHHHHHHHHHHHHHHHHHTT-----GGGGS-HHHHHHHHHHHHHHTSBPP-HHHHHHHHHHHHHHHHHHTTTSTTHHHHHHHHHHHHHHHHHHIIIIIBPBPP----SS-TTHHHHHHHHHHHHHHHHHHHHHHHTTTSS-S-S-GGGS-HHHHHHHHHHHHHHHHHHHHHHHHHHHTS--HHHHHHHHHHHHHHHHHHHHHHHHHTTSPPHHHHHHHSSSHHHHHHHHHHHTT---HHHHHHHSS-SHHHHHHHHHHHHHH------GGGGGG-